Protein AF-0000000071957267 (afdb_homodimer)

Nearest PDB structures (foldseek):
  6ozo-assembly1_A  TM=5.624E-01  e=8.595E-01  Mus musculus
  2f7t-assembly1_A-2  TM=3.636E-01  e=2.483E-01  Drosophila mauritiana
  3k9j-assembly2_A  TM=3.878E-01  e=4.080E-01  Homo sapiens
  3f2k-assembly1_A  TM=4.036E-01  e=3.883E-01  Homo sapiens
  3k9k-assembly3_B  TM=2.306E-01  e=4.080E-01  Homo sapiens

Sequence (892 aa):
MRTIGQGHGAMTTFCGVMDFPPPVAEKSYNNIINKLLLCSKEVAEASMQSAALEEVTLTNSSDIIISGDGTWKTRGYSSRVGVCAVIGDKTGKCIDAEVMSSFCKGCDSWKRRKGSPAYKMWKILHVKECLKNHNGSAGMMETVGMVRIFQRSLSHRSVRYTSYIGDGDSKTFSSITASNPYGEDITVSKIECVGHVQKRMGTRLRKLKQMSSKLSDGKSIGGKGRLTDRMIDLITTYYGNALRQNKTCLSDMRKSVWAVYFHIRSSDEEPLHSFCPVGPNSWCKYQNQVVEGSVETFRHSNKLPVAVMDAIKPVFNDLSQPKLLQKCLGGKTQNNNESINSLIWKLCPKTLGCGRKIVDISTNEAIVIFNDGNQGRLKIIQSFGLTVGQFAHKFVTLVDIKRIQTAEVHFNLRTKEVRQAKRMQFKTTCKKLTEKEGSSYACGEFMRTIGQGHGAMTTFCGVMDFPPPVAEKSYNNIINKLLLCSKEVAEASMQSAALEEVTLTNSSDIIISGDGTWKTRGYSSRVGVCAVIGDKTGKCIDAEVMSSFCKGCDSWKRRKGSPAYKMWKILHVKECLKNHNGSAGMMETVGMVRIFQRSLSHRSVRYTSYIGDGDSKTFSSITASNPYGEDITVSKIECVGHVQKRMGTRLRKLKQMSSKLSDGKSIGGKGRLTDRMIDLITTYYGNALRQNKTCLSDMRKSVWAVYFHIRSSDEEPLHSFCPVGPNSWCKYQNQVVEGSVETFRHSNKLPVAVMDAIKPVFNDLSQPKLLQKCLGGKTQNNNESINSLIWKLCPKTLGCGRKIVDISTNEAIVIFNDGNQGRLKIIQSFGLTVGQFAHKFVTLVDIKRIQTAEVHFNLRTKEVRQAKRMQFKTTCKKLTEKEGSSYACGEF

Structure (mmCIF, N/CA/C/O backbone):
data_AF-0000000071957267-model_v1
#
loop_
_entity.id
_entity.type
_entity.pdbx_description
1 polymer 'Mutator-like transposase domain-containing protein'
#
loop_
_atom_site.group_PDB
_atom_site.id
_atom_site.type_symbol
_atom_site.label_atom_id
_atom_site.label_alt_id
_atom_site.label_comp_id
_atom_site.label_asym_id
_atom_site.label_entity_id
_atom_site.label_seq_id
_atom_site.pdbx_PDB_ins_code
_atom_site.Cartn_x
_atom_site.Cartn_y
_atom_site.Cartn_z
_atom_site.occupancy
_atom_site.B_iso_or_equiv
_atom_site.auth_seq_id
_atom_site.auth_comp_id
_atom_site.auth_asym_id
_atom_site.auth_atom_id
_atom_site.pdbx_PDB_model_num
ATOM 1 N N . MET A 1 1 ? 23.438 -3.895 -0.618 1 88.75 1 MET A N 1
ATOM 2 C CA . MET A 1 1 ? 22.297 -3.066 -0.25 1 88.75 1 MET A CA 1
ATOM 3 C C . MET A 1 1 ? 21.078 -3.418 -1.096 1 88.75 1 MET A C 1
ATOM 5 O O . MET A 1 1 ? 19.953 -3.484 -0.582 1 88.75 1 MET A O 1
ATOM 9 N N . ARG A 1 2 ? 21.328 -3.826 -2.279 1 86.31 2 ARG A N 1
ATOM 10 C CA . ARG A 1 2 ? 20.234 -4.172 -3.184 1 86.31 2 ARG A CA 1
ATOM 11 C C . ARG A 1 2 ? 19.547 -5.457 -2.738 1 86.31 2 ARG A C 1
ATOM 13 O O . ARG A 1 2 ? 18.328 -5.59 -2.867 1 86.31 2 ARG A O 1
ATOM 20 N N . THR A 1 3 ? 20.297 -6.297 -2.1 1 88 3 THR A N 1
ATOM 21 C CA . THR A 1 3 ? 19.75 -7.59 -1.692 1 88 3 THR A CA 1
ATOM 22 C C . THR A 1 3 ? 18.766 -7.422 -0.535 1 88 3 THR A C 1
ATOM 24 O O . THR A 1 3 ? 17.984 -8.32 -0.25 1 88 3 THR A O 1
ATOM 27 N N . ILE A 1 4 ? 18.906 -6.266 0.121 1 89.25 4 ILE A N 1
ATOM 28 C CA . ILE A 1 4 ? 17.984 -6.055 1.225 1 89.25 4 ILE A CA 1
ATOM 29 C C . ILE A 1 4 ? 17 -4.949 0.862 1 89.25 4 ILE A C 1
ATOM 31 O O . ILE A 1 4 ? 16.375 -4.348 1.743 1 89.25 4 ILE A O 1
ATOM 35 N N . GLY A 1 5 ? 16.906 -4.609 -0.415 1 88.44 5 GLY A N 1
ATOM 36 C CA . GLY A 1 5 ? 15.898 -3.717 -0.943 1 88.44 5 GLY A CA 1
ATOM 37 C C . GLY A 1 5 ? 16.266 -2.25 -0.822 1 88.44 5 GLY A C 1
ATOM 38 O O . GLY A 1 5 ? 15.406 -1.377 -0.905 1 88.44 5 GLY A O 1
ATOM 39 N N . GLN A 1 6 ? 17.547 -1.96 -0.595 1 91.81 6 GLN A N 1
ATOM 40 C CA . GLN A 1 6 ? 17.984 -0.582 -0.404 1 91.81 6 GLN A CA 1
ATOM 41 C C . GLN A 1 6 ? 18.938 -0.146 -1.518 1 91.81 6 GLN A C 1
ATOM 43 O O . GLN A 1 6 ? 19.516 -0.985 -2.203 1 91.81 6 GLN A O 1
ATOM 48 N N . GLY A 1 7 ? 18.969 1.146 -1.767 1 92.12 7 GLY A N 1
ATOM 49 C CA . GLY A 1 7 ? 19.797 1.681 -2.842 1 92.12 7 GLY A CA 1
ATOM 50 C C . GLY A 1 7 ? 20.938 2.531 -2.344 1 92.12 7 GLY A C 1
ATOM 51 O O . GLY A 1 7 ? 21.469 2.301 -1.251 1 92.12 7 GLY A O 1
ATOM 52 N N . HIS A 1 8 ? 21.391 3.393 -3.205 1 93.5 8 HIS A N 1
ATOM 53 C CA . HIS A 1 8 ? 22.562 4.23 -2.93 1 93.5 8 HIS A CA 1
ATOM 54 C C . HIS A 1 8 ? 22.297 5.176 -1.764 1 93.5 8 HIS A C 1
ATOM 56 O O . HIS A 1 8 ? 23.172 5.391 -0.92 1 93.5 8 HIS A O 1
ATOM 62 N N . GLY A 1 9 ? 21.047 5.703 -1.704 1 91.19 9 GLY A N 1
ATOM 63 C CA . GLY A 1 9 ? 20.688 6.598 -0.614 1 91.19 9 GLY A CA 1
ATOM 64 C C . GLY A 1 9 ? 20.797 5.945 0.751 1 91.19 9 GLY A C 1
ATOM 65 O O . GLY A 1 9 ? 21.328 6.535 1.693 1 91.19 9 GLY A O 1
ATOM 66 N N . ALA A 1 10 ? 20.312 4.789 0.881 1 92 10 ALA A N 1
ATOM 67 C CA . ALA A 1 10 ? 20.375 4.039 2.135 1 92 10 ALA A CA 1
ATOM 68 C C . ALA A 1 10 ? 21.812 3.711 2.502 1 92 10 ALA A C 1
ATOM 70 O O . ALA A 1 10 ? 22.172 3.695 3.682 1 92 10 ALA A O 1
ATOM 71 N N . MET A 1 11 ? 22.625 3.426 1.472 1 93.69 11 MET A N 1
ATOM 72 C CA . MET A 1 11 ? 24.031 3.15 1.705 1 93.69 11 MET A CA 1
ATOM 73 C C . MET A 1 11 ? 24.734 4.371 2.295 1 93.69 11 MET A C 1
ATOM 75 O O . MET A 1 11 ? 25.547 4.242 3.215 1 93.69 11 MET A O 1
ATOM 79 N N . THR A 1 12 ? 24.391 5.504 1.733 1 94.5 12 THR A N 1
ATOM 80 C CA . THR A 1 12 ? 24.969 6.75 2.22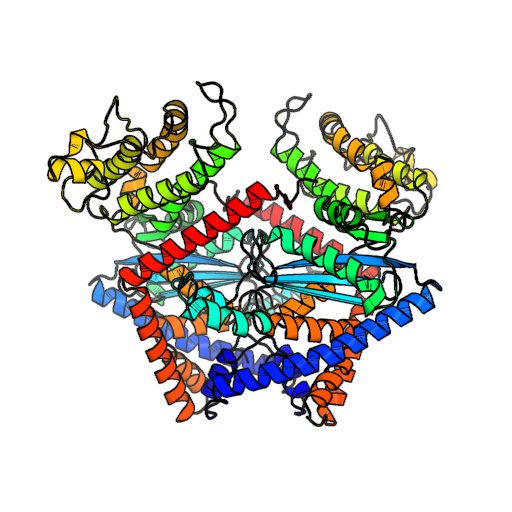7 1 94.5 12 THR A CA 1
ATOM 81 C C . THR A 1 12 ? 24.562 6.992 3.678 1 94.5 12 THR A C 1
ATOM 83 O O . THR A 1 12 ? 25.406 7.371 4.504 1 94.5 12 THR A O 1
ATOM 86 N N . THR A 1 13 ? 23.328 6.777 4 1 92.81 13 THR A N 1
ATOM 87 C CA . THR A 1 13 ? 22.828 6.953 5.359 1 92.81 13 THR A CA 1
ATOM 88 C C . THR A 1 13 ? 23.516 5.973 6.316 1 92.81 13 THR A C 1
ATOM 90 O O . THR A 1 13 ? 23.938 6.355 7.41 1 92.81 13 THR A O 1
ATOM 93 N N . PHE A 1 14 ? 23.594 4.738 5.891 1 92.75 14 PHE A N 1
ATOM 94 C CA . PHE A 1 14 ? 24.234 3.705 6.699 1 92.75 14 PHE A CA 1
ATOM 95 C C . PHE A 1 14 ? 25.672 4.066 7.008 1 92.75 14 PHE A C 1
ATOM 97 O O . PHE A 1 14 ? 26.109 4.004 8.164 1 92.75 14 PHE A O 1
ATOM 104 N N . CYS A 1 15 ? 26.438 4.445 5.961 1 94.19 15 CYS A N 1
ATOM 105 C CA . CYS A 1 15 ? 27.828 4.82 6.148 1 94.19 15 CYS A CA 1
ATOM 106 C C . CYS A 1 15 ? 27.953 6.027 7.07 1 94.19 15 CYS A C 1
ATOM 108 O O . CYS A 1 15 ? 28.812 6.047 7.961 1 94.19 15 CYS A O 1
ATOM 110 N N . GLY A 1 16 ? 27.094 6.992 6.879 1 92.81 16 GLY A N 1
ATOM 111 C CA . GLY A 1 16 ? 27.109 8.188 7.703 1 92.81 16 GLY A CA 1
ATOM 112 C C . GLY A 1 16 ? 26.859 7.906 9.172 1 92.81 16 GLY A C 1
ATOM 113 O O . GLY A 1 16 ? 27.625 8.344 10.031 1 92.81 16 GLY A O 1
ATOM 114 N N . VAL A 1 17 ? 25.891 7.098 9.484 1 90.38 17 VAL A N 1
ATOM 115 C CA . VAL A 1 17 ? 25.5 6.793 10.859 1 90.38 17 VAL A CA 1
ATOM 116 C C . VAL A 1 17 ? 26.562 5.922 11.516 1 90.38 17 VAL A C 1
ATOM 118 O O . VAL A 1 17 ? 26.812 6.043 12.719 1 90.38 17 VAL A O 1
ATOM 121 N N . MET A 1 18 ? 27.281 5.07 10.727 1 91.44 18 MET A N 1
ATOM 122 C CA . MET A 1 18 ? 28.312 4.18 11.242 1 91.44 18 MET A CA 1
ATOM 123 C C . MET A 1 18 ? 29.656 4.891 11.305 1 91.44 18 MET A C 1
ATOM 125 O O . MET A 1 18 ? 30.672 4.289 11.672 1 91.44 18 MET A O 1
ATOM 129 N N . ASP A 1 19 ? 29.688 6.16 10.898 1 94.19 19 ASP A N 1
ATOM 130 C CA . ASP A 1 19 ? 30.875 6.988 10.914 1 94.19 19 ASP A CA 1
ATOM 131 C C . ASP A 1 19 ? 31.938 6.445 9.953 1 94.19 19 ASP A C 1
ATOM 133 O O . ASP A 1 19 ? 33.125 6.422 10.273 1 94.19 19 ASP A O 1
ATOM 137 N N . PHE A 1 20 ? 31.453 5.863 8.828 1 93.56 20 PHE A N 1
ATOM 138 C CA . PHE A 1 20 ? 32.281 5.449 7.715 1 93.56 20 PHE A CA 1
ATOM 139 C C . PHE A 1 20 ? 32.375 6.547 6.66 1 93.56 20 PHE A C 1
ATOM 141 O O . PHE A 1 20 ? 31.5 7.406 6.582 1 93.56 20 PHE A O 1
ATOM 148 N N . PRO A 1 21 ? 33.469 6.527 5.883 1 93.56 21 PRO A N 1
ATOM 149 C CA . PRO A 1 21 ? 33.469 7.434 4.734 1 93.56 21 PRO A CA 1
ATOM 150 C C . PRO A 1 21 ? 32.312 7.191 3.783 1 93.56 21 PRO A C 1
ATOM 152 O O . PRO A 1 21 ? 31.719 6.109 3.783 1 93.56 21 PRO A O 1
ATOM 155 N N . PRO A 1 22 ? 31.969 8.242 3.074 1 92.5 22 PRO A N 1
ATOM 156 C CA . PRO A 1 22 ? 30.875 8.055 2.117 1 92.5 22 PRO A CA 1
ATOM 157 C C . PRO A 1 22 ? 31.156 6.922 1.131 1 92.5 22 PRO A C 1
ATOM 159 O O . PRO A 1 22 ? 32.312 6.641 0.809 1 92.5 22 PRO A O 1
ATOM 162 N N . PRO A 1 23 ? 30.094 6.293 0.744 1 93.19 23 PRO A N 1
ATOM 163 C CA . PRO A 1 23 ? 30.281 5.219 -0.234 1 93.19 23 PRO A CA 1
ATOM 164 C C . PRO A 1 23 ? 30.688 5.734 -1.611 1 93.19 23 PRO A C 1
ATOM 166 O O . PRO A 1 23 ? 30.953 6.93 -1.771 1 93.19 23 PRO A O 1
ATOM 169 N N . VAL A 1 24 ? 30.781 4.789 -2.547 1 91.94 24 VAL A N 1
ATOM 170 C CA . VAL A 1 24 ? 31.172 5.133 -3.908 1 91.94 24 VAL A CA 1
ATOM 171 C C . VAL A 1 24 ? 30.234 6.195 -4.469 1 91.94 24 VAL A C 1
ATOM 173 O O . VAL A 1 24 ? 29.078 6.277 -4.07 1 91.94 24 VAL A O 1
ATOM 176 N N . ALA A 1 25 ? 30.766 6.938 -5.348 1 94.56 25 ALA A N 1
ATOM 177 C CA . ALA A 1 25 ? 29.969 8 -5.969 1 94.56 25 ALA A CA 1
ATOM 178 C C . ALA A 1 25 ? 28.797 7.426 -6.762 1 94.56 25 ALA A C 1
ATOM 180 O O . ALA A 1 25 ? 28.828 6.262 -7.168 1 94.56 25 ALA A O 1
ATOM 181 N N . GLU A 1 26 ? 27.828 8.18 -6.957 1 93.06 26 GLU A N 1
ATOM 182 C CA . GLU A 1 26 ? 26.609 7.766 -7.629 1 93.06 26 GLU A CA 1
ATOM 183 C C . GLU A 1 26 ? 26.891 7.254 -9.039 1 93.06 26 GLU A C 1
ATOM 185 O O . GLU A 1 26 ? 26.297 6.27 -9.477 1 93.06 26 GLU A O 1
ATOM 190 N N . LYS A 1 27 ? 27.781 7.902 -9.68 1 94.19 27 LYS A N 1
ATOM 191 C CA . LYS A 1 27 ? 28.141 7.477 -11.031 1 94.19 27 LYS A CA 1
ATOM 192 C C . LYS A 1 27 ? 28.734 6.074 -11.031 1 94.19 27 LYS A C 1
ATOM 194 O O . LYS A 1 27 ? 28.344 5.227 -11.836 1 94.19 27 LYS A O 1
ATOM 199 N N . SER A 1 28 ? 29.703 5.898 -10.156 1 95.5 28 SER A N 1
ATOM 200 C CA . SER A 1 28 ? 30.312 4.578 -10.023 1 95.5 28 SER A CA 1
ATOM 201 C C . SER A 1 28 ? 29.281 3.537 -9.594 1 95.5 28 SER A C 1
ATOM 203 O O . SER A 1 28 ? 29.312 2.4 -10.07 1 95.5 28 SER A O 1
ATOM 205 N N . TYR A 1 29 ? 28.422 3.932 -8.734 1 94.81 29 TYR A N 1
ATOM 206 C CA . TYR A 1 29 ? 27.359 3.049 -8.281 1 94.81 29 TYR A CA 1
ATOM 207 C C . TYR A 1 29 ? 26.484 2.607 -9.453 1 94.81 29 TYR A C 1
ATOM 209 O O . TYR A 1 29 ? 26.172 1.421 -9.586 1 94.81 29 TYR A O 1
ATOM 217 N N . ASN A 1 30 ? 26.141 3.525 -10.305 1 93 30 ASN A N 1
ATOM 218 C CA . ASN A 1 30 ? 25.297 3.229 -11.453 1 93 30 ASN A CA 1
ATOM 219 C C . ASN A 1 30 ? 26 2.299 -12.445 1 93 30 ASN A C 1
ATOM 221 O O . ASN A 1 30 ? 25.344 1.451 -13.062 1 93 30 ASN A O 1
ATOM 225 N N . ASN A 1 31 ? 27.234 2.479 -12.547 1 95.12 31 ASN A N 1
ATOM 226 C CA . ASN A 1 31 ? 28 1.581 -13.398 1 95.12 31 ASN A CA 1
ATOM 227 C C . ASN A 1 31 ? 28 0.152 -12.867 1 95.12 31 ASN A C 1
ATOM 229 O O . ASN A 1 31 ? 27.891 -0.804 -13.633 1 95.12 31 ASN A O 1
ATOM 233 N N . ILE A 1 32 ? 28.125 0.05 -11.648 1 94.81 32 ILE A N 1
ATOM 234 C CA . ILE A 1 32 ? 28.094 -1.26 -11 1 94.81 32 ILE A CA 1
ATOM 235 C C . ILE A 1 32 ? 26.719 -1.888 -11.18 1 94.81 32 ILE A C 1
ATOM 237 O O . ILE A 1 32 ? 26.609 -3.094 -11.406 1 94.81 32 ILE A O 1
ATOM 241 N N . ILE A 1 33 ? 25.734 -1.079 -11.117 1 94.56 33 ILE A N 1
ATOM 242 C CA . ILE A 1 33 ? 24.359 -1.549 -11.289 1 94.56 33 ILE A CA 1
ATOM 243 C C . ILE A 1 33 ? 24.172 -2.096 -12.703 1 94.56 33 ILE A C 1
ATOM 245 O O . ILE A 1 33 ? 23.516 -3.117 -12.891 1 94.56 33 ILE A O 1
ATOM 249 N N . ASN A 1 34 ? 24.719 -1.43 -13.641 1 95.06 34 ASN A N 1
ATOM 250 C CA . ASN A 1 34 ? 24.641 -1.913 -15.008 1 95.06 34 ASN A CA 1
ATOM 251 C C . ASN A 1 34 ? 25.297 -3.283 -15.164 1 95.06 34 ASN A C 1
ATOM 253 O O . ASN A 1 34 ? 24.75 -4.16 -15.844 1 95.06 34 ASN A O 1
ATOM 257 N N . LYS A 1 35 ? 26.375 -3.412 -14.578 1 96.06 35 LYS A N 1
ATOM 258 C CA . LYS A 1 35 ? 27.047 -4.703 -14.609 1 96.06 35 LYS A CA 1
ATOM 259 C C . LYS A 1 35 ? 26.234 -5.773 -13.898 1 96.06 35 LYS A C 1
ATOM 261 O O . LYS A 1 35 ? 26.141 -6.906 -14.375 1 96.06 35 LYS A O 1
ATOM 266 N N . LEU A 1 36 ? 25.703 -5.387 -12.797 1 95.94 36 LEU A N 1
ATOM 267 C CA . LEU A 1 36 ? 24.875 -6.309 -12.031 1 95.94 36 LEU A CA 1
ATOM 268 C C . LEU A 1 36 ? 23.656 -6.738 -12.836 1 95.94 36 LEU A C 1
ATOM 270 O O . LEU A 1 36 ? 23.203 -7.883 -12.719 1 95.94 36 LEU A O 1
ATOM 274 N N . LEU A 1 37 ? 23.094 -5.82 -13.57 1 96.62 37 LEU A N 1
ATOM 275 C CA . LEU A 1 37 ? 21.953 -6.113 -14.414 1 96.62 37 LEU A CA 1
ATOM 276 C C . LEU A 1 37 ? 22.281 -7.215 -15.422 1 96.62 37 LEU A C 1
ATOM 278 O O . LEU A 1 37 ? 21.516 -8.172 -15.57 1 96.62 37 LEU A O 1
ATOM 282 N N . LEU A 1 38 ? 23.391 -7.094 -16.031 1 97.06 38 LEU A N 1
ATOM 283 C CA . LEU A 1 38 ? 23.812 -8.07 -17.016 1 97.06 38 LEU A CA 1
ATOM 284 C C . LEU A 1 38 ? 24.047 -9.438 -16.375 1 97.06 38 LEU A C 1
ATOM 286 O O . LEU A 1 38 ? 23.609 -10.461 -16.906 1 97.06 38 LEU A O 1
ATOM 290 N N . CYS A 1 39 ? 24.688 -9.438 -15.273 1 97.38 39 CYS A N 1
ATOM 291 C CA . CYS A 1 39 ? 25 -10.68 -14.578 1 97.38 39 CYS A CA 1
ATOM 292 C C . CYS A 1 39 ? 23.734 -11.359 -14.078 1 97.38 39 CYS A C 1
ATOM 294 O O . CYS A 1 39 ? 23.578 -12.57 -14.219 1 97.38 39 CYS A O 1
ATOM 296 N N . SER A 1 40 ? 22.906 -10.57 -13.453 1 97.62 40 SER A N 1
ATOM 297 C CA . SER A 1 40 ? 21.656 -11.133 -12.93 1 97.62 40 SER A CA 1
ATOM 298 C C . SER A 1 40 ? 20.781 -11.68 -14.055 1 97.62 40 SER A C 1
ATOM 300 O O . SER A 1 40 ? 20.141 -12.711 -13.891 1 97.62 40 SER A O 1
ATOM 302 N N . LYS A 1 41 ? 20.781 -10.977 -15.172 1 97.94 41 LYS A N 1
ATOM 303 C CA . LYS A 1 41 ? 20 -11.43 -16.328 1 97.94 41 LYS A CA 1
ATOM 304 C C . LYS A 1 41 ? 20.5 -12.773 -16.844 1 97.94 41 LYS A C 1
ATOM 306 O O . LYS A 1 41 ? 19.703 -13.656 -17.156 1 97.94 41 LYS A O 1
ATOM 311 N N . GLU A 1 42 ? 21.734 -12.891 -16.938 1 97.88 42 GLU A N 1
ATOM 312 C CA . GLU A 1 42 ? 22.344 -14.125 -17.422 1 97.88 42 GLU A CA 1
ATOM 313 C C . GLU A 1 42 ? 21.969 -15.312 -16.547 1 97.88 42 GLU A C 1
ATOM 315 O O . GLU A 1 42 ? 21.547 -16.359 -17.047 1 97.88 42 GLU A O 1
ATOM 320 N N . VAL A 1 43 ? 22.094 -15.148 -15.32 1 98.31 43 VAL A N 1
ATOM 321 C CA . VAL A 1 43 ? 21.828 -16.234 -14.391 1 98.31 43 VAL A CA 1
ATOM 322 C C . VAL A 1 43 ? 20.328 -16.531 -14.383 1 98.31 43 VAL A C 1
ATOM 324 O O . VAL A 1 43 ? 19.922 -17.703 -14.336 1 98.31 43 VAL A O 1
ATOM 327 N N . ALA A 1 44 ? 19.5 -15.484 -14.391 1 98.69 44 ALA A N 1
ATOM 328 C CA . ALA A 1 44 ? 18.062 -15.672 -14.398 1 98.69 44 ALA A CA 1
ATOM 329 C C . ALA A 1 44 ? 17.609 -16.406 -15.656 1 98.69 44 ALA A C 1
ATOM 331 O O . ALA A 1 44 ? 16.75 -17.297 -15.594 1 98.69 44 ALA A O 1
ATOM 332 N N . GLU A 1 45 ? 18.203 -16.031 -16.75 1 98.38 45 GLU A N 1
ATOM 333 C CA . GLU A 1 45 ? 17.875 -16.688 -18 1 98.38 45 GLU A CA 1
ATOM 334 C C . GLU A 1 45 ? 18.219 -18.172 -17.969 1 98.38 45 GLU A C 1
ATOM 336 O O . GLU A 1 45 ? 17.422 -19.016 -18.406 1 98.38 45 GLU A O 1
ATOM 341 N N . ALA A 1 46 ? 19.312 -18.484 -17.453 1 98.19 46 ALA A N 1
ATOM 342 C CA . ALA A 1 46 ? 19.703 -19.875 -17.312 1 98.19 46 ALA A CA 1
ATOM 343 C C . ALA A 1 46 ? 18.75 -20.625 -16.375 1 98.19 46 ALA A C 1
ATOM 345 O O . ALA A 1 46 ? 18.406 -21.781 -16.641 1 98.19 46 ALA A O 1
ATOM 346 N N . SER A 1 47 ? 18.422 -20 -15.328 1 98.44 47 SER A N 1
ATOM 347 C CA . SER A 1 47 ? 17.5 -20.594 -14.367 1 98.44 47 SER A CA 1
ATOM 348 C C . SER A 1 47 ? 16.141 -20.859 -15 1 98.44 47 SER A C 1
ATOM 350 O O . SER A 1 47 ? 15.562 -21.938 -14.82 1 98.44 47 SER A O 1
ATOM 352 N N . MET A 1 48 ? 15.625 -19.922 -15.734 1 98.69 48 MET A N 1
ATOM 353 C CA . MET A 1 48 ? 14.328 -20.062 -16.391 1 98.69 48 MET A CA 1
ATOM 354 C C . MET A 1 48 ? 14.383 -21.156 -17.469 1 98.69 48 MET A C 1
ATOM 356 O O . MET A 1 48 ? 13.43 -21.922 -17.625 1 98.69 48 MET A O 1
ATOM 360 N N . GLN A 1 49 ? 15.484 -21.188 -18.141 1 98.38 49 GLN A N 1
ATOM 361 C CA . GLN A 1 49 ? 15.656 -22.234 -19.141 1 98.38 49 GLN A CA 1
ATOM 362 C C . GLN A 1 49 ? 15.641 -23.625 -18.5 1 98.38 49 GLN A C 1
ATOM 364 O O . GLN A 1 49 ? 15.008 -24.547 -19.031 1 98.38 49 GLN A O 1
ATOM 369 N N . SER A 1 50 ? 16.375 -23.75 -17.453 1 98.12 50 SER A N 1
ATOM 370 C CA . SER A 1 50 ? 16.391 -25.016 -16.734 1 98.12 50 SER A CA 1
ATOM 371 C C . SER A 1 50 ? 15 -25.375 -16.234 1 98.12 50 SER A C 1
ATOM 373 O O . SER A 1 50 ? 14.617 -26.547 -16.25 1 98.12 50 SER A O 1
ATOM 375 N N . ALA A 1 51 ? 14.273 -24.406 -15.773 1 98.38 51 ALA A N 1
ATOM 376 C CA . ALA A 1 51 ? 12.914 -24.625 -15.289 1 98.38 51 ALA A CA 1
ATOM 377 C C . ALA A 1 51 ? 12.008 -25.109 -16.422 1 98.38 51 ALA A C 1
ATOM 379 O O . ALA A 1 51 ? 11.188 -26.016 -16.219 1 98.38 51 ALA A O 1
ATOM 380 N N . ALA A 1 52 ? 12.156 -24.516 -17.578 1 98.38 52 ALA A N 1
ATOM 381 C CA . ALA A 1 52 ? 11.359 -24.922 -18.734 1 98.38 52 ALA A CA 1
ATOM 382 C C . ALA A 1 52 ? 11.656 -26.375 -19.109 1 98.38 52 ALA A C 1
ATOM 384 O O . ALA A 1 52 ? 10.734 -27.156 -19.391 1 98.38 52 ALA A O 1
ATOM 385 N N . LEU A 1 53 ? 12.922 -26.719 -19.125 1 98.06 53 LEU A N 1
ATOM 386 C CA . LEU A 1 53 ? 13.328 -28.078 -19.469 1 98.06 53 LEU A CA 1
ATOM 387 C C . LEU A 1 53 ? 12.766 -29.078 -18.453 1 98.06 53 LEU A C 1
ATOM 389 O O . LEU A 1 53 ? 12.312 -30.156 -18.828 1 98.06 53 LEU A O 1
ATOM 393 N N . GLU A 1 54 ? 12.836 -28.734 -17.25 1 98.12 54 GLU A N 1
ATOM 394 C CA . GLU A 1 54 ? 12.281 -29.594 -16.203 1 98.12 54 GLU A CA 1
ATOM 395 C C . GLU A 1 54 ? 10.773 -29.766 -16.391 1 98.12 54 GLU A C 1
ATOM 397 O O . GLU A 1 54 ? 10.25 -30.875 -16.172 1 98.12 54 GLU A O 1
ATOM 402 N N . GLU A 1 55 ? 10.102 -28.703 -16.719 1 98 55 GLU A N 1
ATOM 403 C CA . GLU A 1 55 ? 8.664 -28.766 -16.953 1 98 55 GLU A CA 1
ATOM 404 C C . GLU A 1 55 ? 8.336 -29.719 -18.109 1 98 55 GLU A C 1
ATOM 406 O O . GLU A 1 55 ? 7.375 -30.484 -18.031 1 98 55 GLU A O 1
ATOM 411 N N . VAL A 1 56 ? 9.094 -29.688 -19.125 1 98 56 VAL A N 1
ATOM 412 C CA . VAL A 1 56 ? 8.906 -30.547 -20.297 1 98 56 VAL A CA 1
ATOM 413 C C . VAL A 1 56 ? 9.109 -32 -19.891 1 98 56 VAL A C 1
ATOM 415 O O . VAL A 1 56 ? 8.367 -32.875 -20.328 1 98 56 VAL A O 1
ATOM 418 N N . THR A 1 57 ? 10.117 -32.25 -19.125 1 97.81 57 THR A N 1
ATOM 419 C CA . THR A 1 57 ? 10.422 -33.594 -18.672 1 97.81 57 THR A CA 1
ATOM 420 C C . THR A 1 57 ? 9.289 -34.156 -17.828 1 97.81 57 THR A C 1
ATOM 422 O O . THR A 1 57 ? 8.891 -35.312 -17.984 1 97.81 57 THR A O 1
ATOM 425 N N . LEU A 1 58 ? 8.734 -33.344 -17 1 97.12 58 LEU A N 1
ATOM 426 C CA . LEU A 1 58 ? 7.672 -33.781 -16.094 1 97.12 58 LEU A CA 1
ATOM 427 C C . LEU A 1 58 ? 6.363 -34 -16.844 1 97.12 58 LEU A C 1
ATOM 429 O O . LEU A 1 58 ? 5.578 -34.875 -16.516 1 97.12 58 LEU A O 1
ATOM 433 N N . THR A 1 59 ? 6.102 -33.125 -17.781 1 95.94 59 THR A N 1
ATOM 434 C CA . THR A 1 59 ? 4.871 -33.219 -18.562 1 95.94 59 THR A CA 1
ATOM 435 C C . THR A 1 59 ? 5.039 -34.188 -19.719 1 95.94 59 THR A C 1
ATOM 437 O O . THR A 1 59 ? 4.051 -34.625 -20.312 1 95.94 59 THR A O 1
ATOM 440 N N . ASN A 1 60 ? 6.227 -34.562 -20.062 1 96.44 60 ASN A N 1
ATOM 441 C CA . ASN A 1 60 ? 6.562 -35.406 -21.219 1 96.44 60 ASN A CA 1
ATOM 442 C C . ASN A 1 60 ? 6.023 -34.812 -22.516 1 96.44 60 ASN A C 1
ATOM 444 O O . ASN A 1 60 ? 5.512 -35.562 -23.359 1 96.44 60 ASN A O 1
ATOM 448 N N . SER A 1 61 ? 5.953 -33.5 -22.547 1 96.38 61 SER A N 1
ATOM 449 C CA . SER A 1 61 ? 5.488 -32.781 -23.719 1 96.38 61 SER A CA 1
ATOM 450 C C . SER A 1 61 ? 6.035 -31.344 -23.734 1 96.38 61 SER A C 1
ATOM 452 O O . SER A 1 61 ? 6.348 -30.781 -22.688 1 96.38 61 SER A O 1
ATOM 454 N N . SER A 1 62 ? 6.156 -30.797 -24.922 1 96.31 62 SER A N 1
ATOM 455 C CA . SER A 1 62 ? 6.578 -29.406 -25.062 1 96.31 62 SER A CA 1
ATOM 456 C C . SER A 1 62 ? 5.395 -28.453 -24.953 1 96.31 62 SER A C 1
ATOM 458 O O . SER A 1 62 ? 5.574 -27.234 -24.922 1 96.31 62 SER A O 1
ATOM 460 N N . ASP A 1 63 ? 4.195 -29.062 -24.938 1 97.06 63 ASP A N 1
ATOM 461 C CA . ASP A 1 63 ? 2.988 -28.281 -24.656 1 97.06 63 ASP A CA 1
ATOM 462 C C . ASP A 1 63 ? 2.689 -28.266 -23.156 1 97.06 63 ASP A C 1
ATOM 464 O O . ASP A 1 63 ? 2.309 -29.281 -22.578 1 97.06 63 ASP A O 1
ATOM 468 N N . ILE A 1 64 ? 2.836 -27.125 -22.578 1 97.25 64 ILE A N 1
ATOM 469 C CA . ILE A 1 64 ? 2.777 -27.109 -21.125 1 97.25 64 ILE A CA 1
ATOM 470 C C . ILE A 1 64 ? 1.691 -26.141 -20.672 1 97.25 64 ILE A C 1
ATOM 472 O O . ILE A 1 64 ? 1.244 -25.281 -21.438 1 97.25 64 ILE A O 1
ATOM 476 N N . ILE A 1 65 ? 1.26 -26.281 -19.391 1 97.25 65 ILE A N 1
ATOM 477 C CA . ILE A 1 65 ? 0.309 -25.406 -18.703 1 97.25 65 ILE A CA 1
ATOM 478 C C . ILE A 1 65 ? 1.062 -24.391 -17.859 1 97.25 65 ILE A C 1
ATOM 480 O O . ILE A 1 65 ? 1.974 -24.75 -17.109 1 97.25 65 ILE A O 1
ATOM 484 N N . ILE A 1 66 ? 0.693 -23.141 -18.031 1 97.75 66 ILE A N 1
ATOM 485 C CA . ILE A 1 66 ? 1.408 -22.125 -17.266 1 97.75 66 ILE A CA 1
ATOM 486 C C . ILE A 1 66 ? 0.41 -21.25 -16.531 1 97.75 66 ILE A C 1
ATOM 488 O O . ILE A 1 66 ? -0.745 -21.109 -16.938 1 97.75 66 ILE A O 1
ATOM 492 N N . SER A 1 67 ? 0.872 -20.703 -15.414 1 97.81 67 SER A N 1
ATOM 493 C CA . SER A 1 67 ? 0.15 -19.672 -14.664 1 97.81 67 SER A CA 1
ATOM 494 C C . SER A 1 67 ? 0.815 -18.312 -14.812 1 97.81 67 SER A C 1
ATOM 496 O O . SER A 1 67 ? 2.039 -18.203 -14.719 1 97.81 67 SER A O 1
ATOM 498 N N . GLY A 1 68 ? 0.021 -17.297 -15.141 1 96.44 68 GLY A N 1
ATOM 499 C CA . GLY A 1 68 ? 0.572 -15.977 -15.344 1 96.44 68 GLY A CA 1
ATOM 500 C C . GLY A 1 68 ? -0.124 -14.906 -14.516 1 96.44 68 GLY A C 1
ATOM 501 O O . GLY A 1 68 ? -1.331 -14.992 -14.281 1 96.44 68 GLY A O 1
ATOM 502 N N . ASP A 1 69 ? 0.675 -13.914 -14.078 1 95.44 69 ASP A N 1
ATOM 503 C CA . ASP A 1 69 ? 0.151 -12.766 -13.336 1 95.44 69 ASP A CA 1
ATOM 504 C C . ASP A 1 69 ? 1.049 -11.547 -13.508 1 95.44 69 ASP A C 1
ATOM 506 O O . ASP A 1 69 ? 2.248 -11.68 -13.766 1 95.44 69 ASP A O 1
ATOM 510 N N . GLY A 1 70 ? 0.371 -10.398 -13.492 1 93.88 70 GLY A N 1
ATOM 511 C CA . GLY A 1 70 ? 1.093 -9.133 -13.547 1 93.88 70 GLY A CA 1
ATOM 512 C C . GLY A 1 70 ? 1.039 -8.359 -12.242 1 93.88 70 GLY A C 1
ATOM 513 O O . GLY A 1 70 ? 0.063 -8.461 -11.492 1 93.88 70 GLY A O 1
ATOM 514 N N . THR A 1 71 ? 2.121 -7.691 -11.969 1 94.75 71 THR A N 1
ATOM 515 C CA . THR A 1 71 ? 2.197 -6.855 -10.773 1 94.75 71 THR A CA 1
ATOM 516 C C . THR A 1 71 ? 2.83 -5.508 -11.094 1 94.75 71 THR A C 1
ATOM 518 O O . THR A 1 71 ? 3.611 -5.391 -12.039 1 94.75 71 THR A O 1
ATOM 521 N N . TRP A 1 72 ? 2.389 -4.508 -10.359 1 93 72 TRP A N 1
ATOM 522 C CA . TRP A 1 72 ? 2.836 -3.141 -10.617 1 93 72 TRP A CA 1
ATOM 523 C C . TRP A 1 72 ? 3.553 -2.57 -9.398 1 93 72 TRP A C 1
ATOM 525 O O . TRP A 1 72 ? 3.277 -2.969 -8.266 1 93 72 TRP A O 1
ATOM 535 N N . LYS A 1 73 ? 4.434 -1.685 -9.656 1 91.56 73 LYS A N 1
ATOM 536 C CA . LYS A 1 73 ? 5.156 -1.016 -8.578 1 91.56 73 LYS A CA 1
ATOM 537 C C . LYS A 1 73 ? 4.219 -0.136 -7.754 1 91.56 73 LYS A C 1
ATOM 539 O O . LYS A 1 73 ? 4.297 -0.122 -6.523 1 91.56 73 LYS A O 1
ATOM 544 N N . THR A 1 74 ? 3.531 0.691 -8.43 1 84.56 74 THR A N 1
ATOM 545 C CA . THR A 1 74 ? 2.525 1.501 -7.754 1 84.56 74 THR A CA 1
ATOM 546 C C . THR A 1 74 ? 1.12 1.008 -8.086 1 84.56 74 THR A C 1
ATOM 548 O O . THR A 1 74 ? 0.792 0.798 -9.258 1 84.56 74 THR A O 1
ATOM 551 N N . ARG A 1 75 ? 0.489 0.766 -6.918 1 70.75 75 ARG A N 1
ATOM 552 C CA . ARG A 1 75 ? -0.875 0.3 -7.141 1 70.75 75 ARG A CA 1
ATOM 553 C C . ARG A 1 75 ? -1.76 1.428 -7.664 1 70.75 75 ARG A C 1
ATOM 555 O O . ARG A 1 75 ? -1.637 2.574 -7.23 1 70.75 75 ARG A O 1
ATOM 562 N N . GLY A 1 76 ? -2.562 1.227 -8.547 1 63.69 76 GLY A N 1
ATOM 563 C CA . GLY A 1 76 ? -3.475 2.219 -9.094 1 63.69 76 GLY A CA 1
ATOM 564 C C . GLY A 1 76 ? -3.412 2.324 -10.602 1 63.69 76 GLY A C 1
ATOM 565 O O . GLY A 1 76 ? -2.891 1.429 -11.273 1 63.69 76 GLY A O 1
ATOM 566 N N . TYR A 1 77 ? -3.906 3.27 -11.062 1 66.5 77 TYR A N 1
ATOM 567 C CA . TYR A 1 77 ? -4.125 3.389 -12.5 1 66.5 77 TYR A CA 1
ATOM 568 C C . TYR A 1 77 ? -2.967 4.121 -13.172 1 66.5 77 TYR A C 1
ATOM 570 O O . TYR A 1 77 ? -2.902 4.199 -14.398 1 66.5 77 TYR A O 1
ATOM 578 N N . SER A 1 78 ? -1.955 4.371 -12.344 1 78.88 78 SER A N 1
ATOM 579 C CA . SER A 1 78 ? -0.933 5.223 -12.945 1 78.88 78 SER A CA 1
ATOM 580 C C . SER A 1 78 ? 0.466 4.672 -12.68 1 78.88 78 SER A C 1
ATOM 582 O O . SER A 1 78 ? 1.45 5.414 -12.742 1 78.88 78 SER A O 1
ATOM 584 N N . SER A 1 79 ? 0.613 3.463 -12.648 1 87.06 79 SER A N 1
ATOM 585 C CA . SER A 1 79 ? 1.941 2.912 -12.391 1 87.06 79 SER A CA 1
ATOM 586 C C . SER A 1 79 ? 2.818 2.994 -13.641 1 87.06 79 SER A C 1
ATOM 588 O O . SER A 1 79 ? 2.35 2.75 -14.75 1 87.06 79 SER A O 1
ATOM 590 N N . ARG A 1 80 ? 4.117 3.316 -13.516 1 90.31 80 ARG A N 1
ATOM 591 C CA . ARG A 1 80 ? 5.039 3.471 -14.641 1 90.31 80 ARG A CA 1
ATOM 592 C C . ARG A 1 80 ? 5.777 2.166 -14.922 1 90.31 80 ARG A C 1
ATOM 594 O O . ARG A 1 80 ? 6.359 2 -15.992 1 90.31 80 ARG A O 1
ATOM 601 N N . VAL A 1 81 ? 5.809 1.269 -13.938 1 94.19 81 VAL A N 1
ATOM 602 C CA . VAL A 1 81 ? 6.559 0.029 -14.109 1 94.19 81 VAL A CA 1
ATOM 603 C C . VAL A 1 81 ? 5.695 -1.158 -13.68 1 94.19 81 VAL A C 1
ATOM 605 O O . VAL A 1 81 ? 4.938 -1.065 -12.711 1 94.19 81 VAL A O 1
ATOM 608 N N . GLY A 1 82 ? 5.746 -2.244 -14.398 1 94.75 82 GLY A N 1
ATOM 609 C CA . GLY A 1 82 ? 5.059 -3.492 -14.109 1 94.75 82 GLY A CA 1
ATOM 610 C C . GLY A 1 82 ? 5.863 -4.719 -14.492 1 94.75 82 GLY A C 1
ATOM 611 O O . GLY A 1 82 ? 6.836 -4.621 -15.242 1 94.75 82 GLY A O 1
ATOM 612 N N . VAL A 1 83 ? 5.555 -5.805 -13.859 1 97.38 83 VAL A N 1
ATOM 613 C CA . VAL A 1 83 ? 6.238 -7.066 -14.125 1 97.38 83 VAL A CA 1
ATOM 614 C C . VAL A 1 83 ? 5.215 -8.164 -14.383 1 97.38 83 VAL A C 1
ATOM 616 O O . VAL A 1 83 ? 4.184 -8.234 -13.711 1 97.38 83 VAL A O 1
ATOM 619 N N . CYS A 1 84 ? 5.465 -8.938 -15.398 1 97.38 84 CYS A N 1
ATOM 620 C CA . CYS A 1 84 ? 4.688 -10.141 -15.68 1 97.38 84 CYS A CA 1
ATOM 621 C C . CYS A 1 84 ? 5.555 -11.391 -15.578 1 97.38 84 CYS A C 1
ATOM 623 O O . CYS A 1 84 ? 6.684 -11.406 -16.078 1 97.38 84 CYS A O 1
ATOM 625 N N . ALA A 1 85 ? 5.062 -12.344 -14.883 1 98.12 85 ALA A N 1
ATOM 626 C CA . ALA A 1 85 ? 5.801 -13.594 -14.758 1 98.12 85 ALA A CA 1
ATOM 627 C C . ALA A 1 85 ? 4.898 -14.797 -15.031 1 98.12 85 ALA A C 1
ATOM 629 O O . ALA A 1 85 ? 3.695 -14.75 -14.758 1 98.12 85 ALA A O 1
ATOM 630 N N . VAL A 1 86 ? 5.441 -15.82 -15.594 1 98.44 86 VAL A N 1
ATOM 631 C CA . VAL A 1 86 ? 4.719 -17.062 -15.867 1 98.44 86 VAL A CA 1
ATOM 632 C C . VAL A 1 86 ? 5.414 -18.219 -15.164 1 98.44 86 VAL A C 1
ATOM 634 O O . VAL A 1 86 ? 6.645 -18.281 -15.125 1 98.44 86 VAL A O 1
ATOM 637 N N . ILE A 1 87 ? 4.645 -19.125 -14.586 1 98.62 87 ILE A N 1
ATOM 638 C CA . ILE A 1 87 ? 5.133 -20.25 -13.789 1 98.62 87 ILE A CA 1
ATOM 639 C C . ILE A 1 87 ? 4.59 -21.562 -14.352 1 98.62 87 ILE A C 1
ATOM 641 O O . ILE A 1 87 ? 3.422 -21.641 -14.734 1 98.62 87 ILE A O 1
ATOM 645 N N . GLY A 1 88 ? 5.461 -22.531 -14.43 1 98.19 88 GLY A N 1
ATOM 646 C CA . GLY A 1 88 ? 5.016 -23.844 -14.844 1 98.19 88 GLY A CA 1
ATOM 647 C C . GLY A 1 88 ? 4.102 -24.516 -13.836 1 98.19 88 GLY A C 1
ATOM 648 O O . GLY A 1 88 ? 4.316 -24.391 -12.625 1 98.19 88 GLY A O 1
ATOM 649 N N . ASP A 1 89 ? 3.141 -25.188 -14.32 1 96.31 89 ASP A N 1
ATOM 650 C CA . ASP A 1 89 ? 2.127 -25.812 -13.469 1 96.31 89 ASP A CA 1
ATOM 651 C C . ASP A 1 89 ? 2.705 -26.984 -12.688 1 96.31 89 ASP A C 1
ATOM 653 O O . ASP A 1 89 ? 2.379 -27.172 -11.516 1 96.31 89 ASP A O 1
ATOM 657 N N . LYS A 1 90 ? 3.594 -27.766 -13.273 1 95.88 90 LYS A N 1
ATOM 658 C CA . LYS A 1 90 ? 4.102 -28.984 -12.648 1 95.88 90 LYS A CA 1
ATOM 659 C C . LYS A 1 90 ? 5.281 -28.672 -11.727 1 95.88 90 LYS A C 1
ATOM 661 O O . LYS A 1 90 ? 5.301 -29.109 -10.57 1 95.88 90 LYS A O 1
ATOM 666 N N . THR A 1 91 ? 6.203 -27.922 -12.25 1 95.81 91 THR A N 1
ATOM 667 C CA . THR A 1 91 ? 7.406 -27.625 -11.469 1 95.81 91 THR A CA 1
ATOM 668 C C . THR A 1 91 ? 7.121 -26.562 -10.414 1 95.81 91 THR A C 1
ATOM 670 O O . THR A 1 91 ? 7.738 -26.562 -9.344 1 95.81 91 THR A O 1
ATOM 673 N N . GLY A 1 92 ? 6.246 -25.641 -10.742 1 97 92 GLY A N 1
ATOM 674 C CA . GLY A 1 92 ? 6.02 -24.484 -9.883 1 97 92 GLY A CA 1
ATOM 675 C C . GLY A 1 92 ? 7.129 -23.469 -9.961 1 97 92 GLY A C 1
ATOM 676 O O . GLY A 1 92 ? 7.258 -22.609 -9.07 1 97 92 GLY A O 1
ATOM 677 N N . LYS A 1 93 ? 7.969 -23.578 -10.977 1 98.19 93 LYS A N 1
ATOM 678 C CA . LYS A 1 93 ? 9.086 -22.656 -11.148 1 98.19 93 LYS A CA 1
ATOM 679 C C . LYS A 1 93 ? 8.789 -21.609 -12.227 1 98.19 93 LYS A C 1
ATOM 681 O O . LYS A 1 93 ? 7.965 -21.844 -13.117 1 98.19 93 LYS A O 1
ATOM 686 N N . CYS A 1 94 ? 9.398 -20.453 -12.07 1 98.75 94 CYS A N 1
ATOM 687 C CA . CYS A 1 94 ? 9.211 -19.391 -13.047 1 98.75 94 CYS A CA 1
ATOM 688 C C . CYS A 1 94 ? 9.938 -19.703 -14.352 1 98.75 94 CYS A C 1
ATOM 690 O O . CYS A 1 94 ? 11.133 -20 -14.344 1 98.75 94 CYS A O 1
ATOM 692 N N . ILE A 1 95 ? 9.242 -19.594 -15.461 1 98.5 95 ILE A N 1
ATOM 693 C CA . ILE A 1 95 ? 9.773 -19.984 -16.75 1 98.5 95 ILE A CA 1
ATOM 694 C C . ILE A 1 95 ? 10.133 -18.734 -17.562 1 98.5 95 ILE A C 1
ATOM 696 O O . ILE A 1 95 ? 11.047 -18.766 -18.391 1 98.5 95 ILE A O 1
ATOM 700 N N . ASP A 1 96 ? 9.406 -17.703 -17.297 1 98.62 96 ASP A N 1
ATOM 701 C CA . ASP A 1 96 ? 9.648 -16.469 -18.031 1 98.62 96 ASP A CA 1
ATOM 702 C C . ASP A 1 96 ? 9.078 -15.266 -17.281 1 98.62 96 ASP A C 1
ATOM 704 O O . ASP A 1 96 ? 8.219 -15.414 -16.422 1 98.62 96 ASP A O 1
ATOM 708 N N . ALA A 1 97 ? 9.625 -14.125 -17.625 1 98.5 97 ALA A N 1
ATOM 709 C CA . ALA A 1 97 ? 9.148 -12.875 -17.031 1 98.5 97 ALA A CA 1
ATOM 710 C C . ALA A 1 97 ? 9.461 -11.688 -17.938 1 98.5 97 ALA A C 1
ATOM 712 O O . ALA A 1 97 ? 10.375 -11.742 -18.766 1 98.5 97 ALA A O 1
ATOM 713 N N . GLU A 1 98 ? 8.672 -10.672 -17.844 1 97.69 98 GLU A N 1
ATOM 714 C CA . GLU A 1 98 ? 8.852 -9.445 -18.609 1 97.69 98 GLU A CA 1
ATOM 715 C C . GLU A 1 98 ? 8.617 -8.211 -17.734 1 97.69 98 GLU A C 1
ATOM 717 O O . GLU A 1 98 ? 7.598 -8.117 -17.047 1 97.69 98 GLU A O 1
ATOM 722 N N . VAL A 1 99 ? 9.641 -7.355 -17.703 1 97.62 99 VAL A N 1
ATOM 723 C CA . VAL A 1 99 ? 9.508 -6.082 -17 1 97.62 99 VAL A CA 1
ATOM 724 C C . VAL A 1 99 ? 9.109 -4.988 -17.984 1 97.62 99 VAL A C 1
ATOM 726 O O . VAL A 1 99 ? 9.734 -4.84 -19.047 1 97.62 99 VAL A O 1
ATOM 729 N N . MET A 1 100 ? 8.07 -4.273 -17.656 1 95.81 100 MET A N 1
ATOM 730 C CA . MET A 1 100 ? 7.57 -3.207 -18.531 1 95.81 100 MET A CA 1
ATOM 731 C C . MET A 1 100 ? 7.715 -1.846 -17.859 1 95.81 100 MET A C 1
ATOM 733 O O . MET A 1 100 ? 7.605 -1.74 -16.625 1 95.81 100 MET A O 1
ATOM 737 N N . SER A 1 101 ? 7.996 -0.847 -18.656 1 95.19 101 SER A N 1
ATOM 738 C CA . SER A 1 101 ? 8.102 0.524 -18.172 1 95.19 101 SER A CA 1
ATOM 739 C C . SER A 1 101 ? 7.535 1.515 -19.188 1 95.19 101 SER A C 1
ATOM 741 O O . SER A 1 101 ? 7.762 1.379 -20.391 1 95.19 101 SER A O 1
ATOM 743 N N . SER A 1 102 ? 6.797 2.48 -18.719 1 91.5 102 SER A N 1
ATOM 744 C CA . SER A 1 102 ? 6.246 3.52 -19.578 1 91.5 102 SER A CA 1
ATOM 745 C C . SER A 1 102 ? 7.008 4.832 -19.422 1 91.5 102 SER A C 1
ATOM 747 O O . SER A 1 102 ? 6.551 5.879 -19.891 1 91.5 102 SER A O 1
ATOM 749 N N . PHE A 1 103 ? 8.172 4.742 -18.766 1 89.19 103 PHE A N 1
ATOM 750 C CA . PHE A 1 103 ? 8.906 5.973 -18.484 1 89.19 103 PHE A CA 1
ATOM 751 C C . PHE A 1 103 ? 10.391 5.793 -18.781 1 89.19 103 PHE A C 1
ATOM 753 O O . PHE A 1 103 ? 10.953 4.723 -18.547 1 89.19 103 PHE A O 1
ATOM 760 N N . CYS A 1 104 ? 10.898 6.805 -19.375 1 89.81 104 CYS A N 1
ATOM 761 C CA . CYS A 1 104 ? 12.336 6.922 -19.609 1 89.81 104 CYS A CA 1
ATOM 762 C C . CYS A 1 104 ? 12.82 8.344 -19.344 1 89.81 104 CYS A C 1
ATOM 764 O O . CYS A 1 104 ? 12.312 9.297 -19.938 1 89.81 104 CYS A O 1
ATOM 766 N N . LYS A 1 105 ? 13.742 8.445 -18.422 1 85.75 105 LYS A N 1
ATOM 767 C CA . LYS A 1 105 ? 14.25 9.766 -18.047 1 85.75 105 LYS A CA 1
ATOM 768 C C . LYS A 1 105 ? 14.852 10.477 -19.25 1 85.75 105 LYS A C 1
ATOM 770 O O . LYS A 1 105 ? 14.68 11.688 -19.422 1 85.75 105 LYS A O 1
ATOM 775 N N . GLY A 1 106 ? 15.617 9.734 -20.047 1 84.62 106 GLY A N 1
ATOM 776 C CA . GLY A 1 106 ? 16.172 10.312 -21.266 1 84.62 106 GLY A CA 1
ATOM 777 C C . GLY A 1 106 ? 15.109 10.852 -22.203 1 84.62 106 GLY A C 1
ATOM 778 O O . GLY A 1 106 ? 15.219 11.984 -22.688 1 84.62 106 GLY A O 1
ATOM 779 N N . CYS A 1 107 ? 14.086 10.102 -22.328 1 87.12 107 CYS A N 1
ATOM 780 C CA . CYS A 1 107 ? 12.992 10.523 -23.188 1 87.12 107 CYS A CA 1
ATOM 781 C C . CYS A 1 107 ? 12.289 11.75 -22.625 1 87.12 107 CYS A C 1
ATOM 783 O O . CYS A 1 107 ? 11.914 12.656 -23.375 1 87.12 107 CYS A O 1
ATOM 785 N N . ASP A 1 108 ? 12.156 11.742 -21.344 1 84.44 108 ASP A N 1
ATOM 786 C CA . ASP A 1 108 ? 11.445 12.836 -20.688 1 84.44 108 ASP A CA 1
ATOM 787 C C . ASP A 1 108 ? 12.227 14.141 -20.781 1 84.44 108 ASP A C 1
ATOM 789 O O . ASP A 1 108 ? 11.641 15.211 -20.953 1 84.44 108 ASP A O 1
ATOM 793 N N . SER A 1 109 ? 13.508 14.047 -20.734 1 85.19 109 SER A N 1
ATOM 794 C CA . SER A 1 109 ? 14.359 15.234 -20.766 1 85.19 109 SER A CA 1
ATOM 795 C C . SER A 1 109 ? 14.383 15.852 -22.156 1 85.19 109 SER A C 1
ATOM 797 O O . SER A 1 109 ? 14.523 17.062 -22.297 1 85.19 109 SER A O 1
ATOM 799 N N . TRP A 1 110 ? 14.172 15.055 -23.094 1 85.12 110 TRP A N 1
ATOM 800 C CA . TRP A 1 110 ? 14.289 15.547 -24.453 1 85.12 110 TRP A CA 1
ATOM 801 C C . TRP A 1 110 ? 12.914 15.773 -25.078 1 85.12 110 TRP A C 1
ATOM 803 O O . TRP A 1 110 ? 12.812 16.062 -26.266 1 85.12 110 TRP A O 1
ATOM 813 N N . LYS A 1 111 ? 11.945 15.664 -24.25 1 79.69 111 LYS A N 1
ATOM 814 C CA . LYS A 1 111 ? 10.578 15.781 -24.734 1 79.69 111 LYS A CA 1
ATOM 815 C C . LYS A 1 111 ? 10.336 17.156 -25.359 1 79.69 111 LYS A C 1
ATOM 817 O O . LYS A 1 111 ? 9.617 17.266 -26.359 1 79.69 111 LYS A O 1
ATOM 822 N N . ARG A 1 112 ? 10.969 18.203 -24.828 1 74.81 112 ARG A N 1
ATOM 823 C CA . ARG A 1 112 ? 10.742 19.562 -25.281 1 74.81 112 ARG A CA 1
ATOM 824 C C . ARG A 1 112 ? 11.492 19.844 -26.578 1 74.81 112 ARG A C 1
ATOM 826 O O . ARG A 1 112 ? 11.156 20.781 -27.297 1 74.81 112 ARG A O 1
ATOM 833 N N . ARG A 1 113 ? 12.391 19.156 -26.891 1 78.88 113 ARG A N 1
ATOM 834 C CA . ARG A 1 113 ? 13.211 19.406 -28.062 1 78.88 113 ARG A CA 1
ATOM 835 C C . ARG A 1 113 ? 12.781 18.5 -29.219 1 78.88 113 ARG A C 1
ATOM 837 O O . ARG A 1 113 ? 13.555 18.281 -30.156 1 78.88 113 ARG A O 1
ATOM 844 N N . LYS A 1 114 ? 11.523 18.094 -28.984 1 79.12 114 LYS A N 1
ATOM 845 C CA . LYS A 1 114 ? 11.031 17.203 -30.031 1 79.12 114 LYS A CA 1
ATOM 846 C C . LYS A 1 114 ? 10.945 17.938 -31.375 1 79.12 114 LYS A C 1
ATOM 848 O O . LYS A 1 114 ? 10.531 19.094 -31.422 1 79.12 114 LYS A O 1
ATOM 853 N N . GLY A 1 115 ? 11.539 17.5 -32.406 1 79.44 115 GLY A N 1
ATOM 854 C CA . GLY A 1 115 ? 11.484 18.125 -33.719 1 79.44 115 GLY A CA 1
ATOM 855 C C . GLY A 1 115 ? 12.812 18.703 -34.156 1 79.44 115 GLY A C 1
ATOM 856 O O . GLY A 1 115 ? 13.016 18.984 -35.344 1 79.44 115 GLY A O 1
ATOM 857 N N . SER A 1 116 ? 13.648 18.953 -33.281 1 84.94 116 SER A N 1
ATOM 858 C CA . SER A 1 116 ? 14.953 19.5 -33.625 1 84.94 116 SER A CA 1
ATOM 859 C C . SER A 1 116 ? 15.867 18.438 -34.219 1 84.94 116 SER A C 1
ATOM 861 O O . SER A 1 116 ? 15.664 17.25 -34 1 84.94 116 SER A O 1
ATOM 863 N N . PRO A 1 117 ? 16.672 18.875 -35.094 1 86.69 117 PRO A N 1
ATOM 864 C CA . PRO A 1 117 ? 17.641 17.938 -35.625 1 86.69 117 PRO A CA 1
ATOM 865 C C . PRO A 1 117 ? 18.484 17.266 -34.562 1 86.69 117 PRO A C 1
ATOM 867 O O . PRO A 1 117 ? 18.828 16.078 -34.656 1 86.69 117 PRO A O 1
ATOM 870 N N . ALA A 1 118 ? 18.75 17.984 -33.562 1 88 118 ALA A N 1
ATOM 871 C CA . ALA A 1 118 ? 19.5 17.422 -32.469 1 88 118 ALA A CA 1
ATOM 872 C C . ALA A 1 118 ? 18.734 16.281 -31.797 1 88 118 ALA A C 1
ATOM 874 O O . ALA A 1 118 ? 19.344 15.281 -31.375 1 88 118 ALA A O 1
ATOM 875 N N . TYR A 1 119 ? 17.469 16.391 -31.703 1 89 119 TYR A N 1
ATOM 876 C CA . TYR A 1 119 ? 16.625 15.344 -31.141 1 89 119 TYR A CA 1
ATOM 877 C C . TYR A 1 119 ? 16.672 14.078 -31.984 1 89 119 TYR A C 1
ATOM 879 O O . TYR A 1 119 ? 16.766 12.969 -31.453 1 89 119 TYR A O 1
ATOM 887 N N . LYS A 1 120 ? 16.656 14.273 -33.281 1 87.44 120 LYS A N 1
ATOM 888 C CA . LYS A 1 120 ? 16.703 13.133 -34.188 1 87.44 120 LYS A CA 1
ATOM 889 C C . LYS A 1 120 ? 18.016 12.352 -34.031 1 87.44 120 LYS A C 1
ATOM 891 O O . LYS A 1 120 ? 18 11.125 -33.969 1 87.44 120 LYS A O 1
ATOM 896 N N . MET A 1 121 ? 19.047 13.078 -33.938 1 88.75 121 MET A N 1
ATOM 897 C CA . MET A 1 121 ? 20.344 12.445 -33.75 1 88.75 121 MET A CA 1
ATOM 898 C C . MET A 1 121 ? 20.406 11.75 -32.406 1 88.75 121 MET A C 1
ATOM 900 O O . MET A 1 121 ? 20.922 10.633 -32.281 1 88.75 121 MET A O 1
ATOM 904 N N . TRP A 1 122 ? 19.844 12.367 -31.391 1 89.38 122 TRP A N 1
ATOM 905 C CA . TRP A 1 122 ? 19.828 11.797 -30.047 1 89.38 122 TRP A CA 1
ATOM 906 C C . TRP A 1 122 ? 18.969 10.539 -30.016 1 89.38 122 TRP A C 1
ATOM 908 O O . TRP A 1 122 ? 19.359 9.531 -29.406 1 89.38 122 TRP A O 1
ATOM 918 N N . LYS A 1 123 ? 17.875 10.641 -30.656 1 88.5 123 LYS A N 1
ATOM 919 C CA . LYS A 1 123 ? 16.906 9.547 -30.641 1 88.5 123 LYS A CA 1
ATOM 920 C C . LYS A 1 123 ? 17.516 8.281 -31.25 1 88.5 123 LYS A C 1
ATOM 922 O O . LYS A 1 123 ? 17.266 7.172 -30.75 1 88.5 123 LYS A O 1
ATOM 927 N N . ILE A 1 124 ? 18.266 8.406 -32.25 1 88.38 124 ILE A N 1
ATOM 928 C CA . ILE A 1 124 ? 18.891 7.27 -32.938 1 88.38 124 ILE A CA 1
ATOM 929 C C . ILE A 1 124 ? 19.812 6.539 -31.953 1 88.38 124 ILE A C 1
ATOM 931 O O . ILE A 1 124 ? 19.828 5.309 -31.922 1 88.38 124 ILE A O 1
ATOM 935 N N . LEU A 1 125 ? 20.453 7.293 -31.141 1 86.75 125 LEU A N 1
ATOM 936 C CA . LEU A 1 125 ? 21.375 6.695 -30.172 1 86.75 125 LEU A CA 1
ATOM 937 C C . LEU A 1 125 ? 20.625 6.191 -28.953 1 86.75 125 LEU A C 1
ATOM 939 O O . LEU A 1 125 ? 21.016 5.191 -28.344 1 86.75 125 LEU A O 1
ATOM 943 N N . HIS A 1 126 ? 19.547 6.859 -28.609 1 89.88 126 HIS A N 1
ATOM 944 C CA . HIS A 1 126 ? 18.828 6.605 -27.359 1 89.88 126 HIS A CA 1
ATOM 945 C C . HIS A 1 126 ? 17.969 5.352 -27.453 1 89.88 126 HIS A C 1
ATOM 947 O O . HIS A 1 126 ? 17.703 4.688 -26.453 1 89.88 126 HIS A O 1
ATOM 953 N N . VAL A 1 127 ? 17.578 5.043 -28.625 1 86.25 127 VAL A N 1
ATOM 954 C CA . VAL A 1 127 ? 16.641 3.947 -28.844 1 86.25 127 VAL A CA 1
ATOM 955 C C . VAL A 1 127 ? 17.203 2.658 -28.25 1 86.25 127 VAL A C 1
ATOM 957 O O . VAL A 1 127 ? 16.469 1.855 -27.672 1 86.25 127 VAL A O 1
ATOM 960 N N . LYS A 1 128 ? 18.469 2.469 -28.234 1 83.12 128 LYS A N 1
ATOM 961 C CA . LYS A 1 128 ? 19.109 1.247 -27.766 1 83.12 128 LYS A CA 1
ATOM 962 C C . LYS A 1 128 ? 19.125 1.195 -26.234 1 83.12 128 LYS A C 1
ATOM 964 O O . LYS A 1 128 ? 19.156 0.113 -25.656 1 83.12 128 LYS A O 1
ATOM 969 N N . GLU A 1 129 ? 19.016 2.346 -25.703 1 84.19 129 GLU A N 1
ATOM 970 C CA . GLU A 1 129 ? 19.172 2.396 -24.25 1 84.19 129 GLU A CA 1
ATOM 971 C C . GLU A 1 129 ? 17.875 2.838 -23.578 1 84.19 129 GLU A C 1
ATOM 973 O O . GLU A 1 129 ? 17.828 3 -22.359 1 84.19 129 GLU A O 1
ATOM 978 N N . CYS A 1 130 ? 16.844 2.992 -24.328 1 90.19 130 CYS A N 1
ATOM 979 C CA . CYS A 1 130 ? 15.594 3.518 -23.797 1 90.19 130 CYS A CA 1
ATOM 980 C C . CYS A 1 130 ? 14.977 2.541 -22.797 1 90.19 130 CYS A C 1
ATOM 982 O O . CYS A 1 130 ? 14.883 1.345 -23.078 1 90.19 130 CYS A O 1
ATOM 984 N N . LEU A 1 131 ? 14.633 3.049 -21.766 1 90.75 131 LEU A N 1
ATOM 985 C CA . LEU A 1 131 ? 14.047 2.219 -20.719 1 90.75 131 LEU A CA 1
ATOM 986 C C . LEU A 1 131 ? 12.547 2.078 -20.906 1 90.75 131 LEU A C 1
ATOM 988 O O . LEU A 1 131 ? 11.891 1.298 -20.203 1 90.75 131 LEU A O 1
ATOM 992 N N . LYS A 1 132 ? 12 2.801 -21.875 1 92.69 132 LYS A N 1
ATOM 993 C CA . LYS A 1 132 ? 10.57 2.725 -22.172 1 92.69 132 LYS A CA 1
ATOM 994 C C . LYS A 1 132 ? 10.273 1.601 -23.156 1 92.69 132 LYS A C 1
ATOM 996 O O . LYS A 1 132 ? 10.797 1.596 -24.281 1 92.69 132 LYS A O 1
ATOM 1001 N N . ASN A 1 133 ? 9.508 0.636 -22.734 1 93.38 133 ASN A N 1
ATOM 1002 C CA . ASN A 1 133 ? 9.148 -0.447 -23.641 1 93.38 133 ASN A CA 1
ATOM 1003 C C . ASN A 1 133 ? 7.641 -0.677 -23.672 1 93.38 133 ASN A C 1
ATOM 1005 O O . ASN A 1 133 ? 7.172 -1.712 -24.141 1 93.38 133 ASN A O 1
ATOM 1009 N N . HIS A 1 134 ? 6.922 0.251 -23 1 93.5 134 HIS A N 1
ATOM 1010 C CA . HIS A 1 134 ? 5.465 0.202 -23 1 93.5 134 HIS A CA 1
ATOM 1011 C C . HIS A 1 134 ? 4.867 1.571 -23.297 1 93.5 134 HIS A C 1
ATOM 1013 O O . HIS A 1 134 ? 5.234 2.566 -22.672 1 93.5 134 HIS A O 1
ATOM 1019 N N . ASN A 1 135 ? 3.965 1.669 -24.172 1 88.56 135 ASN A N 1
ATOM 1020 C CA . ASN A 1 135 ? 3.361 2.938 -24.562 1 88.56 135 ASN A CA 1
ATOM 1021 C C . ASN A 1 135 ? 1.887 3.002 -24.172 1 88.56 135 ASN A C 1
ATOM 1023 O O . ASN A 1 135 ? 1.258 4.055 -24.281 1 88.56 135 ASN A O 1
ATOM 1027 N N . GLY A 1 136 ? 1.387 2.055 -23.547 1 88.38 136 GLY A N 1
ATOM 1028 C CA . GLY A 1 136 ? -0.016 2.041 -23.156 1 88.38 136 GLY A CA 1
ATOM 1029 C C . GLY A 1 136 ? -0.235 2.338 -21.688 1 88.38 136 GLY A C 1
ATOM 1030 O O . GLY A 1 136 ? 0.65 2.877 -21.016 1 88.38 136 GLY A O 1
ATOM 1031 N N . SER A 1 137 ? -1.465 2.205 -21.266 1 88 137 SER A N 1
ATOM 1032 C CA . SER A 1 137 ? -1.815 2.441 -19.875 1 88 137 SER A CA 1
ATOM 1033 C C . SER A 1 137 ? -1.162 1.412 -18.953 1 88 137 SER A C 1
ATOM 1035 O O . SER A 1 137 ? -0.669 0.383 -19.422 1 88 137 SER A O 1
ATOM 1037 N N . ALA A 1 138 ? -1.134 1.673 -17.688 1 87.62 138 ALA A N 1
ATOM 1038 C CA . ALA A 1 138 ? -0.56 0.769 -16.703 1 87.62 138 ALA A CA 1
ATOM 1039 C C . ALA A 1 138 ? -1.28 -0.576 -16.703 1 87.62 138 ALA A C 1
ATOM 1041 O O . ALA A 1 138 ? -0.65 -1.625 -16.547 1 87.62 138 ALA A O 1
ATOM 1042 N N . GLY A 1 139 ? -2.537 -0.577 -16.938 1 84.44 139 GLY A N 1
ATOM 1043 C CA . GLY A 1 139 ? -3.311 -1.809 -16.969 1 84.44 139 GLY A CA 1
ATOM 1044 C C . GLY A 1 139 ? -2.971 -2.705 -18.141 1 84.44 139 GLY A C 1
ATOM 1045 O O . GLY A 1 139 ? -3.041 -3.932 -18.031 1 84.44 139 GLY A O 1
ATOM 1046 N N . MET A 1 140 ? -2.555 -2.104 -19.156 1 90.12 140 MET A N 1
ATOM 1047 C CA . MET A 1 140 ? -2.266 -2.846 -20.375 1 90.12 140 MET A CA 1
ATOM 1048 C C . MET A 1 140 ? -0.904 -3.529 -20.297 1 90.12 140 MET A C 1
ATOM 1050 O O . MET A 1 140 ? -0.592 -4.406 -21.094 1 90.12 140 MET A O 1
ATOM 1054 N N . MET A 1 141 ? -0.145 -3.221 -19.328 1 91.5 141 MET A N 1
ATOM 1055 C CA . MET A 1 141 ? 1.182 -3.816 -19.188 1 91.5 141 MET A CA 1
ATOM 1056 C C . MET A 1 141 ? 1.083 -5.328 -19.016 1 91.5 141 MET A C 1
ATOM 1058 O O . MET A 1 141 ? 1.918 -6.074 -19.531 1 91.5 141 MET A O 1
ATOM 1062 N N . GLU A 1 142 ? 0.109 -5.762 -18.266 1 92.12 142 GLU A N 1
ATOM 1063 C CA . GLU A 1 142 ? -0.072 -7.199 -18.078 1 92.12 142 GLU A CA 1
ATOM 1064 C C . GLU A 1 142 ? -0.413 -7.883 -19.406 1 92.12 142 GLU A C 1
ATOM 1066 O O . GLU A 1 142 ? 0.161 -8.922 -19.734 1 92.12 142 GLU A O 1
ATOM 1071 N N . THR A 1 143 ? -1.337 -7.238 -20.141 1 93.31 143 THR A N 1
ATOM 1072 C CA . THR A 1 143 ? -1.784 -7.801 -21.406 1 93.31 143 THR A CA 1
ATOM 1073 C C . THR A 1 143 ? -0.636 -7.848 -22.406 1 93.31 143 THR A C 1
ATOM 1075 O O . THR A 1 143 ? -0.349 -8.906 -22.984 1 93.31 143 THR A O 1
ATOM 1078 N N . VAL A 1 144 ? 0.007 -6.746 -22.578 1 95.06 144 VAL A N 1
ATOM 1079 C CA . VAL A 1 144 ? 1.1 -6.645 -23.531 1 95.06 144 VAL A CA 1
ATOM 1080 C C . VAL A 1 144 ? 2.252 -7.551 -23.109 1 95.06 144 VAL A C 1
ATOM 1082 O O . VAL A 1 144 ? 2.852 -8.234 -23.938 1 95.06 144 VAL A O 1
ATOM 1085 N N . GLY A 1 145 ? 2.551 -7.52 -21.812 1 96.25 145 GLY A N 1
ATOM 1086 C CA . GLY A 1 145 ? 3.617 -8.359 -21.281 1 96.25 145 GLY A CA 1
ATOM 1087 C C . GLY A 1 145 ? 3.365 -9.844 -21.5 1 96.25 145 GLY A C 1
ATOM 1088 O O . GLY A 1 145 ? 4.266 -10.578 -21.906 1 96.25 145 GLY A O 1
ATOM 1089 N N . MET A 1 146 ? 2.207 -10.305 -21.281 1 96.69 146 MET A N 1
ATOM 1090 C CA . MET A 1 146 ? 1.861 -11.711 -21.453 1 96.69 146 MET A CA 1
ATOM 1091 C C . MET A 1 146 ? 1.926 -12.117 -22.922 1 96.69 146 MET A C 1
ATOM 1093 O O . MET A 1 146 ? 2.416 -13.203 -23.25 1 96.69 146 MET A O 1
ATOM 1097 N N . VAL A 1 147 ? 1.419 -11.25 -23.75 1 97.31 147 VAL A N 1
ATOM 1098 C CA . VAL A 1 147 ? 1.464 -11.539 -25.172 1 97.31 147 VAL A CA 1
ATOM 1099 C C . VAL A 1 147 ? 2.914 -11.711 -25.625 1 97.31 147 VAL A C 1
ATOM 1101 O O . VAL A 1 147 ? 3.238 -12.656 -26.344 1 97.31 147 VAL A O 1
ATOM 1104 N N . ARG A 1 148 ? 3.781 -10.859 -25.172 1 97.69 148 ARG A N 1
ATOM 1105 C CA . ARG A 1 148 ? 5.195 -10.945 -25.516 1 97.69 148 ARG A CA 1
ATOM 1106 C C . ARG A 1 148 ? 5.805 -12.25 -25.031 1 97.69 148 ARG A C 1
ATOM 1108 O O . ARG A 1 148 ? 6.578 -12.891 -25.75 1 97.69 148 ARG A O 1
ATOM 1115 N N . ILE A 1 149 ? 5.473 -12.641 -23.844 1 98.19 149 ILE A N 1
ATOM 1116 C CA . ILE A 1 149 ? 5.992 -13.867 -23.25 1 98.19 149 ILE A CA 1
ATOM 1117 C C . ILE A 1 149 ? 5.531 -15.07 -24.078 1 98.19 149 ILE A C 1
ATOM 1119 O O . ILE A 1 149 ? 6.328 -15.961 -24.391 1 98.19 149 ILE A O 1
ATOM 1123 N N . PHE A 1 150 ? 4.285 -15.102 -24.5 1 98.06 150 PHE A N 1
ATOM 1124 C CA . PHE A 1 150 ? 3.746 -16.188 -25.297 1 98.06 150 PHE A CA 1
ATOM 1125 C C . PHE A 1 150 ? 4.426 -16.25 -26.656 1 98.06 150 PHE A C 1
ATOM 1127 O O . PHE A 1 150 ? 4.793 -17.328 -27.125 1 98.06 150 PHE A O 1
ATOM 1134 N N . GLN A 1 151 ? 4.664 -15.117 -27.203 1 97.44 151 GLN A N 1
ATOM 1135 C CA . GLN A 1 151 ? 5.211 -15.039 -28.562 1 97.44 151 GLN A CA 1
ATOM 1136 C C . GLN A 1 151 ? 6.656 -15.531 -28.594 1 97.44 151 GLN A C 1
ATOM 1138 O O . GLN A 1 151 ? 7.105 -16.078 -29.609 1 97.44 151 GLN A O 1
ATOM 1143 N N . ARG A 1 152 ? 7.336 -15.359 -27.516 1 97.5 152 ARG A N 1
ATOM 1144 C CA . ARG A 1 152 ? 8.75 -15.711 -27.547 1 97.5 152 ARG A CA 1
ATOM 1145 C C . ARG A 1 152 ? 8.992 -17.078 -26.906 1 97.5 152 ARG A C 1
ATOM 1147 O O . ARG A 1 152 ? 10.141 -17.5 -26.766 1 97.5 152 ARG A O 1
ATOM 1154 N N . SER A 1 153 ? 7.961 -17.766 -26.453 1 97.94 153 SER A N 1
ATOM 1155 C CA . SER A 1 153 ? 8.109 -19 -25.703 1 97.94 153 SER A CA 1
ATOM 1156 C C . SER A 1 153 ? 8.828 -20.062 -26.531 1 97.94 153 SER A C 1
ATOM 1158 O O . SER A 1 153 ? 9.688 -20.781 -26 1 97.94 153 SER A O 1
ATOM 1160 N N . LEU A 1 154 ? 8.539 -20.141 -27.844 1 96.31 154 LEU A N 1
ATOM 1161 C CA . LEU A 1 154 ? 9.164 -21.141 -28.703 1 96.31 154 LEU A CA 1
ATOM 1162 C C . LEU A 1 154 ? 10.633 -20.812 -28.938 1 96.31 154 LEU A C 1
ATOM 1164 O O . LEU A 1 154 ? 11.492 -21.703 -28.828 1 96.31 154 LEU A O 1
ATOM 1168 N N . SER A 1 155 ? 10.906 -19.609 -29.203 1 96.06 155 SER A N 1
ATOM 1169 C CA . SER A 1 155 ? 12.273 -19.219 -29.5 1 96.06 155 SER A CA 1
ATOM 1170 C C . SER A 1 155 ? 13.148 -19.234 -28.25 1 96.06 155 SER A C 1
ATOM 1172 O O . SER A 1 155 ? 14.312 -19.641 -28.312 1 96.06 155 SER A O 1
ATOM 1174 N N . HIS A 1 156 ? 12.617 -18.812 -27.109 1 96.12 156 HIS A N 1
ATOM 1175 C CA . HIS A 1 156 ? 13.414 -18.625 -25.906 1 96.12 156 HIS A CA 1
ATOM 1176 C C . HIS A 1 156 ? 13.461 -19.906 -25.062 1 96.12 156 HIS A C 1
ATOM 1178 O O . HIS A 1 156 ? 14.461 -20.188 -24.406 1 96.12 156 HIS A O 1
ATOM 1184 N N . ARG A 1 157 ? 12.352 -20.656 -25.062 1 97.25 157 ARG A N 1
ATOM 1185 C CA . ARG A 1 157 ? 12.219 -21.75 -24.109 1 97.25 157 ARG A CA 1
ATOM 1186 C C . ARG A 1 157 ? 11.93 -23.062 -24.812 1 97.25 157 ARG A C 1
ATOM 1188 O O . ARG A 1 157 ? 11.922 -24.125 -24.188 1 97.25 157 ARG A O 1
ATOM 1195 N N . SER A 1 158 ? 11.633 -23.062 -26.078 1 96.56 158 SER A N 1
ATOM 1196 C CA . SER A 1 158 ? 11.312 -24.25 -26.875 1 96.56 158 SER A CA 1
ATOM 1197 C C . SER A 1 158 ? 10.062 -24.953 -26.344 1 96.56 158 SER A C 1
ATOM 1199 O O . SER A 1 158 ? 10.016 -26.188 -26.297 1 96.56 158 SER A O 1
ATOM 1201 N N . VAL A 1 159 ? 9.125 -24.203 -25.891 1 97.56 159 VAL A N 1
ATOM 1202 C CA . VAL A 1 159 ? 7.875 -24.75 -25.375 1 97.56 159 VAL A CA 1
ATOM 1203 C C . VAL A 1 159 ? 6.695 -23.922 -25.875 1 97.56 159 VAL A C 1
ATOM 1205 O O . VAL A 1 159 ? 6.871 -22.766 -26.297 1 97.56 159 VAL A O 1
ATOM 1208 N N . ARG A 1 160 ? 5.516 -24.578 -25.938 1 97.06 160 ARG A N 1
ATOM 1209 C CA . ARG A 1 160 ? 4.258 -23.891 -26.219 1 97.06 160 ARG A CA 1
ATOM 1210 C C . ARG A 1 160 ? 3.354 -23.891 -24.984 1 97.06 160 ARG A C 1
ATOM 1212 O O . ARG A 1 160 ? 3.258 -24.891 -24.281 1 97.06 160 ARG A O 1
ATOM 1219 N N . TYR A 1 161 ? 2.842 -22.719 -24.719 1 97.81 161 TYR A N 1
ATOM 1220 C CA . TYR A 1 161 ? 1.872 -22.594 -23.625 1 97.81 161 TYR A CA 1
ATOM 1221 C C . TYR A 1 161 ? 0.46 -22.875 -24.125 1 97.81 161 TYR A C 1
ATOM 1223 O O . TYR A 1 161 ? -0.182 -22.016 -24.734 1 97.81 161 TYR A O 1
ATOM 1231 N N . THR A 1 162 ? -0.042 -24.016 -23.812 1 96 162 THR A N 1
ATOM 1232 C CA . THR A 1 162 ? -1.321 -24.422 -24.375 1 96 162 THR A CA 1
ATOM 1233 C C . THR A 1 162 ? -2.467 -24.094 -23.422 1 96 162 THR A C 1
ATOM 1235 O O . THR A 1 162 ? -3.629 -24.047 -23.844 1 96 162 THR A O 1
ATOM 1238 N N . SER A 1 163 ? -2.16 -23.984 -22.188 1 95.81 163 SER A N 1
ATOM 1239 C CA . SER A 1 163 ? -3.154 -23.609 -21.188 1 95.81 163 SER A CA 1
ATOM 1240 C C . SER A 1 163 ? -2.641 -22.484 -20.281 1 95.81 163 SER A C 1
ATOM 1242 O O . SER A 1 163 ? -1.484 -22.516 -19.859 1 95.81 163 SER A O 1
ATOM 1244 N N . TYR A 1 164 ? -3.518 -21.547 -20.094 1 96.44 164 TYR A N 1
ATOM 1245 C CA . TYR A 1 164 ? -3.174 -20.359 -19.328 1 96.44 164 TYR A CA 1
ATOM 1246 C C . TYR A 1 164 ? -4.043 -20.25 -18.078 1 96.44 164 TYR A C 1
ATOM 1248 O O . TYR A 1 164 ? -5.266 -20.109 -18.172 1 96.44 164 TYR A O 1
ATOM 1256 N N . ILE A 1 165 ? -3.414 -20.375 -16.906 1 96.44 165 ILE A N 1
ATOM 1257 C CA . ILE A 1 165 ? -4.102 -20.156 -15.648 1 96.44 165 ILE A CA 1
ATOM 1258 C C . ILE A 1 165 ? -4.062 -18.672 -15.281 1 96.44 165 ILE A C 1
ATOM 1260 O O . ILE A 1 165 ? -2.986 -18.109 -15.078 1 96.44 165 ILE A O 1
ATOM 1264 N N . GLY A 1 166 ? -5.223 -18 -15.188 1 93.06 166 GLY A N 1
ATOM 1265 C CA . GLY A 1 166 ? -5.289 -16.578 -14.883 1 93.06 166 GLY A CA 1
ATOM 1266 C C . GLY A 1 166 ? -6.336 -16.234 -13.844 1 93.06 166 GLY A C 1
ATOM 1267 O O . GLY A 1 166 ? -7.012 -17.125 -13.32 1 93.06 166 GLY A O 1
ATOM 1268 N N . ASP A 1 167 ? -6.43 -14.93 -13.445 1 88.56 167 ASP A N 1
ATOM 1269 C CA . ASP A 1 167 ? -7.336 -14.469 -12.391 1 88.56 167 ASP A CA 1
ATOM 1270 C C . ASP A 1 167 ? -8.703 -14.102 -12.969 1 88.56 167 ASP A C 1
ATOM 1272 O O . ASP A 1 167 ? -9.531 -13.5 -12.281 1 88.56 167 ASP A O 1
ATOM 1276 N N . GLY A 1 168 ? -8.961 -14.375 -14.188 1 77.81 168 GLY A N 1
ATOM 1277 C CA . GLY A 1 168 ? -10.273 -14.141 -14.766 1 77.81 168 GLY A CA 1
ATOM 1278 C C . GLY A 1 168 ? -10.328 -12.922 -15.664 1 77.81 168 GLY A C 1
ATOM 1279 O O . GLY A 1 168 ? -11.344 -12.656 -16.312 1 77.81 168 GLY A O 1
ATOM 1280 N N . ASP A 1 169 ? -9.203 -12.234 -15.648 1 77.81 169 ASP A N 1
ATOM 1281 C CA . ASP A 1 169 ? -9.172 -11.094 -16.562 1 77.81 169 ASP A CA 1
ATOM 1282 C C . ASP A 1 169 ? -9.328 -11.547 -18.016 1 77.81 169 ASP A C 1
ATOM 1284 O O . ASP A 1 169 ? -8.547 -12.359 -18.5 1 77.81 169 ASP A O 1
ATOM 1288 N N . SER A 1 170 ? -10.344 -11.008 -18.656 1 79.06 170 SER A N 1
ATOM 1289 C CA . SER A 1 170 ? -10.664 -11.453 -20.016 1 79.06 170 SER A CA 1
ATOM 1290 C C . SER A 1 170 ? -9.805 -10.75 -21.047 1 79.06 170 SER A C 1
ATOM 1292 O O . SER A 1 170 ? -9.539 -11.297 -22.125 1 79.06 170 SER A O 1
ATOM 1294 N N . LYS A 1 171 ? -9.359 -9.664 -20.75 1 86.06 171 LYS A N 1
ATOM 1295 C CA . LYS A 1 171 ? -8.625 -8.883 -21.75 1 86.06 171 LYS A CA 1
ATOM 1296 C C . LYS A 1 171 ? -7.281 -9.531 -22.062 1 86.06 171 LYS A C 1
ATOM 1298 O O . LYS A 1 171 ? -6.883 -9.609 -23.234 1 86.06 171 LYS A O 1
ATOM 1303 N N . THR A 1 172 ? -6.645 -9.977 -21 1 91.56 172 THR A N 1
ATOM 1304 C CA . THR A 1 172 ? -5.344 -10.609 -21.203 1 91.56 172 THR A CA 1
ATOM 1305 C C . THR A 1 172 ? -5.469 -11.883 -22.031 1 91.56 172 THR A C 1
ATOM 1307 O O . THR A 1 172 ? -4.758 -12.055 -23.016 1 91.56 172 THR A O 1
ATOM 1310 N N . PHE A 1 173 ? -6.387 -12.68 -21.734 1 92.75 173 PHE A N 1
ATOM 1311 C CA . PHE A 1 173 ? -6.562 -13.945 -22.438 1 92.75 173 PHE A CA 1
ATOM 1312 C C . PHE A 1 173 ? -6.992 -13.695 -23.875 1 92.75 173 PHE A C 1
ATOM 1314 O O . PHE A 1 173 ? -6.504 -14.359 -24.797 1 92.75 173 PHE A O 1
ATOM 1321 N N . SER A 1 174 ? -7.914 -12.758 -24.031 1 92.75 174 SER A N 1
ATOM 1322 C CA . SER A 1 174 ? -8.383 -12.43 -25.375 1 92.75 174 SER A CA 1
ATOM 1323 C C . SER A 1 174 ? -7.234 -11.938 -26.25 1 92.75 174 SER A C 1
ATOM 1325 O O . SER A 1 174 ? -7.156 -12.281 -27.438 1 92.75 174 SER A O 1
ATOM 1327 N N . SER A 1 175 ? -6.402 -11.164 -25.688 1 93.56 175 SER A N 1
ATOM 1328 C CA . SER A 1 175 ? -5.273 -10.633 -26.438 1 93.56 175 SER A CA 1
ATOM 1329 C C . SER A 1 175 ? -4.27 -11.727 -26.781 1 93.56 175 SER A C 1
ATOM 1331 O O . SER A 1 175 ? -3.658 -11.711 -27.859 1 93.56 175 SER A O 1
ATOM 1333 N N . ILE A 1 176 ? -4.066 -12.641 -25.906 1 94.88 176 ILE A N 1
ATOM 1334 C CA . ILE A 1 176 ? -3.189 -13.781 -26.156 1 94.88 176 ILE A CA 1
ATOM 1335 C C . ILE A 1 176 ? -3.732 -14.602 -27.312 1 94.88 176 ILE A C 1
ATOM 1337 O O . ILE A 1 176 ? -2.994 -14.938 -28.25 1 94.88 176 ILE A O 1
ATOM 1341 N N . THR A 1 177 ? -5.008 -14.875 -27.25 1 94.19 177 THR A N 1
ATOM 1342 C CA . THR A 1 177 ? -5.633 -15.688 -28.297 1 94.19 177 THR A CA 1
ATOM 1343 C C . THR A 1 177 ? -5.609 -14.961 -29.641 1 94.19 177 THR A C 1
ATOM 1345 O O . THR A 1 177 ? -5.363 -15.578 -30.672 1 94.19 177 THR A O 1
ATOM 1348 N N . ALA A 1 178 ? -5.871 -13.664 -29.562 1 94.06 178 ALA A N 1
ATOM 1349 C CA . ALA A 1 178 ? -5.887 -12.859 -30.781 1 94.06 178 ALA A CA 1
ATOM 1350 C C . ALA A 1 178 ? -4.508 -12.82 -31.438 1 94.06 178 ALA A C 1
ATOM 1352 O O . ALA A 1 178 ? -4.395 -12.734 -32.656 1 94.06 178 ALA A O 1
ATOM 1353 N N . SER A 1 179 ? -3.51 -12.867 -30.656 1 94.94 179 SER A N 1
ATOM 1354 C CA . SER A 1 179 ? -2.146 -12.812 -31.172 1 94.94 179 SER A CA 1
ATOM 1355 C C . SER A 1 179 ? -1.748 -14.133 -31.828 1 94.94 179 SER A C 1
ATOM 1357 O O . SER A 1 179 ? -0.738 -14.203 -32.531 1 94.94 179 SER A O 1
ATOM 1359 N N . ASN A 1 180 ? -2.473 -15.156 -31.641 1 94.69 180 ASN A N 1
ATOM 1360 C CA . ASN A 1 180 ? -2.223 -16.469 -32.219 1 94.69 180 ASN A CA 1
ATOM 1361 C C . ASN A 1 180 ? -0.741 -16.828 -32.188 1 94.69 180 ASN A C 1
ATOM 1363 O O . ASN A 1 180 ? -0.138 -17.125 -33.219 1 94.69 180 ASN A O 1
ATOM 1367 N N . PRO A 1 181 ? -0.207 -16.953 -31.031 1 94.94 181 PRO A N 1
ATOM 1368 C CA . PRO A 1 181 ? 1.241 -17.109 -30.891 1 94.94 181 PRO A CA 1
ATOM 1369 C C . PRO A 1 181 ? 1.742 -18.422 -31.5 1 94.94 181 PRO A C 1
ATOM 1371 O O . PRO A 1 181 ? 2.912 -18.531 -31.875 1 94.94 181 PRO A O 1
ATOM 1374 N N . TYR A 1 182 ? 0.935 -19.406 -31.641 1 95.69 182 TYR A N 1
ATOM 1375 C CA . TYR A 1 182 ? 1.4 -20.719 -32.094 1 95.69 182 TYR A CA 1
ATOM 1376 C C . TYR A 1 182 ? 0.685 -21.141 -33.375 1 95.69 182 TYR A C 1
ATOM 1378 O O . TYR A 1 182 ? 0.636 -22.328 -33.688 1 95.69 182 TYR A O 1
ATOM 1386 N N . GLY A 1 183 ? 0.073 -20.281 -34 1 90.88 183 GLY A N 1
ATOM 1387 C CA . GLY A 1 183 ? -0.614 -20.578 -35.219 1 90.88 183 GLY A CA 1
ATOM 1388 C C . GLY A 1 183 ? -2.061 -21 -35.031 1 90.88 183 GLY A C 1
ATOM 1389 O O . GLY A 1 183 ? -2.535 -21.078 -33.906 1 90.88 183 GLY A O 1
ATOM 1390 N N . GLU A 1 184 ? -2.777 -21.297 -36.062 1 88.38 184 GLU A N 1
ATOM 1391 C CA . GLU A 1 184 ? -4.207 -21.578 -36.031 1 88.38 184 GLU A CA 1
ATOM 1392 C C . GLU A 1 184 ? -4.484 -22.984 -35.531 1 88.38 184 GLU A C 1
ATOM 1394 O O . GLU A 1 184 ? -5.578 -23.266 -35.031 1 88.38 184 GLU A O 1
ATOM 1399 N N . ASP A 1 185 ? -3.539 -23.781 -35.469 1 88.5 185 ASP A N 1
ATOM 1400 C CA . ASP A 1 185 ? -3.73 -25.188 -35.094 1 88.5 185 ASP A CA 1
ATOM 1401 C C . ASP A 1 185 ? -3.744 -25.375 -33.594 1 88.5 185 ASP A C 1
ATOM 1403 O O . ASP A 1 185 ? -4.242 -26.391 -33.094 1 88.5 185 ASP A O 1
ATOM 1407 N N . ILE A 1 186 ? -3.08 -24.469 -32.906 1 91.75 186 ILE A N 1
ATOM 1408 C CA . ILE A 1 186 ? -2.984 -24.609 -31.453 1 91.75 186 ILE A CA 1
ATOM 1409 C C . ILE A 1 186 ? -3.705 -23.438 -30.781 1 91.75 186 ILE A C 1
ATOM 1411 O O . ILE A 1 186 ? -3.311 -22.281 -30.922 1 91.75 186 ILE A O 1
ATOM 1415 N N . THR A 1 187 ? -4.754 -23.828 -30.125 1 91.44 187 THR A N 1
ATOM 1416 C CA . THR A 1 187 ? -5.52 -22.812 -29.406 1 91.44 187 THR A CA 1
ATOM 1417 C C . THR A 1 187 ? -5.199 -22.859 -27.922 1 91.44 187 THR A C 1
ATOM 1419 O O . THR A 1 187 ? -5.133 -23.938 -27.312 1 91.44 187 THR A O 1
ATOM 1422 N N . VAL A 1 188 ? -4.953 -21.734 -27.406 1 94.94 188 VAL A N 1
ATOM 1423 C CA . VAL A 1 188 ? -4.664 -21.609 -25.984 1 94.94 188 VAL A CA 1
ATOM 1424 C C . VAL A 1 188 ? -5.961 -21.672 -25.188 1 94.94 188 VAL A C 1
ATOM 1426 O O . VAL A 1 188 ? -6.922 -20.969 -25.484 1 94.94 188 VAL A O 1
ATOM 1429 N N . SER A 1 189 ? -6.012 -22.578 -24.219 1 94.19 189 SER A N 1
ATOM 1430 C CA . SER A 1 189 ? -7.191 -22.703 -23.359 1 94.19 189 SER A CA 1
ATOM 1431 C C . SER A 1 189 ? -7.027 -21.906 -22.062 1 94.19 189 SER A C 1
ATOM 1433 O O . SER A 1 189 ? -5.902 -21.688 -21.609 1 94.19 189 SER A O 1
ATOM 1435 N N . LYS A 1 190 ? -8.141 -21.562 -21.531 1 94.12 190 LYS A N 1
ATOM 1436 C CA . LYS A 1 190 ? -8.125 -20.781 -20.297 1 94.12 190 LYS A CA 1
ATOM 1437 C C . LYS A 1 190 ? -8.523 -21.641 -19.109 1 94.12 190 LYS A C 1
ATOM 1439 O O . LYS A 1 190 ? -9.492 -22.406 -19.172 1 94.12 190 LYS A O 1
ATOM 1444 N N . ILE A 1 191 ? -7.742 -21.562 -18.062 1 95.12 191 ILE A N 1
ATOM 1445 C CA . ILE A 1 191 ? -8.047 -22.172 -16.781 1 95.12 191 ILE A CA 1
ATOM 1446 C C . ILE A 1 191 ? -8.203 -21.078 -15.719 1 95.12 191 ILE A C 1
ATOM 1448 O O . ILE A 1 191 ? -7.41 -20.141 -15.664 1 95.12 191 ILE A O 1
ATOM 1452 N N . GLU A 1 192 ? -9.219 -21.234 -14.922 1 94.94 192 GLU A N 1
ATOM 1453 C CA . GLU A 1 192 ? -9.477 -20.219 -13.914 1 94.94 192 GLU A CA 1
ATOM 1454 C C . GLU A 1 192 ? -8.852 -20.594 -12.57 1 94.94 192 GLU A C 1
ATOM 1456 O O . GLU A 1 192 ? -8.867 -21.766 -12.188 1 94.94 192 GLU A O 1
ATOM 1461 N N . CYS A 1 193 ? -8.328 -19.625 -11.953 1 95.38 193 CYS A N 1
ATOM 1462 C CA . CYS A 1 193 ? -7.82 -19.797 -10.594 1 95.38 193 CYS A CA 1
ATOM 1463 C C . CYS A 1 193 ? -8.961 -19.969 -9.602 1 95.38 193 CYS A C 1
ATOM 1465 O O . CYS A 1 193 ? -9.773 -19.047 -9.438 1 95.38 193 CYS A O 1
ATOM 1467 N N . VAL A 1 194 ? -8.984 -21.047 -8.945 1 95.31 194 VAL A N 1
ATOM 1468 C CA . VAL A 1 194 ? -10.078 -21.344 -8.023 1 95.31 194 VAL A CA 1
ATOM 1469 C C . VAL A 1 194 ? -10.117 -20.312 -6.902 1 95.31 194 VAL A C 1
ATOM 1471 O O . VAL A 1 194 ? -11.188 -19.953 -6.422 1 95.31 194 VAL A O 1
ATOM 1474 N N . GLY A 1 195 ? -8.961 -19.891 -6.48 1 93.25 195 GLY A N 1
ATOM 1475 C CA . GLY A 1 195 ? -8.906 -18.875 -5.441 1 93.25 195 GLY A CA 1
ATOM 1476 C C . GLY A 1 195 ? -9.609 -17.578 -5.832 1 93.25 195 GLY A C 1
ATOM 1477 O O . GLY A 1 195 ? -10.344 -17 -5.027 1 93.25 195 GLY A O 1
ATOM 1478 N N . HIS A 1 196 ? -9.383 -17.156 -6.996 1 93.31 196 HIS A N 1
ATOM 1479 C CA . HIS A 1 196 ? -10.016 -15.93 -7.477 1 93.31 196 HIS A CA 1
ATOM 1480 C C . HIS A 1 196 ? -11.516 -16.125 -7.672 1 93.31 196 HIS A C 1
ATOM 1482 O O . HIS A 1 196 ? -12.305 -15.211 -7.406 1 93.31 196 HIS A O 1
ATOM 1488 N N . VAL A 1 197 ? -11.922 -17.266 -8.172 1 94.75 197 VAL A N 1
ATOM 1489 C CA . VAL A 1 197 ? -13.336 -17.547 -8.344 1 94.75 197 VAL A CA 1
ATOM 1490 C C . VAL A 1 197 ? -14.031 -17.562 -6.984 1 94.75 197 VAL A C 1
ATOM 1492 O O . VAL A 1 197 ? -15.141 -17.047 -6.844 1 94.75 197 VAL A O 1
ATOM 1495 N N . GLN A 1 198 ? -13.391 -18.172 -6.023 1 95.31 198 GLN A N 1
ATOM 1496 C CA . GLN A 1 198 ? -13.898 -18.156 -4.656 1 95.31 198 GLN A CA 1
ATOM 1497 C C . GLN A 1 198 ? -14.117 -16.734 -4.164 1 95.31 198 GLN A C 1
ATOM 1499 O O . GLN A 1 198 ? -15.156 -16.422 -3.568 1 95.31 198 GLN A O 1
ATOM 1504 N N . LYS A 1 199 ? -13.172 -15.945 -4.375 1 93.56 199 LYS A N 1
ATOM 1505 C CA . LYS A 1 199 ? -13.25 -14.555 -3.936 1 93.56 199 LYS A CA 1
ATOM 1506 C C . LYS A 1 199 ? -14.414 -13.828 -4.609 1 93.56 199 LYS A C 1
ATOM 1508 O O . LYS A 1 199 ? -15.016 -12.93 -4.023 1 93.56 199 LYS A O 1
ATOM 1513 N N . ARG A 1 200 ? -14.758 -14.219 -5.809 1 93.75 200 ARG A N 1
ATOM 1514 C CA . ARG A 1 200 ? -15.875 -13.625 -6.539 1 93.75 200 ARG A CA 1
ATOM 1515 C C . ARG A 1 200 ? -17.188 -13.82 -5.785 1 93.75 200 ARG A C 1
ATOM 1517 O O . ARG A 1 200 ? -18.047 -12.93 -5.773 1 93.75 200 ARG A O 1
ATOM 1524 N N . MET A 1 201 ? -17.312 -14.938 -5.188 1 95.12 201 MET A N 1
ATOM 1525 C CA . MET A 1 201 ? -18.5 -15.211 -4.387 1 95.12 201 MET A CA 1
ATOM 1526 C C . MET A 1 201 ? -18.641 -14.195 -3.258 1 95.12 201 MET A C 1
ATOM 1528 O O . MET A 1 201 ? -19.688 -13.547 -3.133 1 95.12 201 MET A O 1
ATOM 1532 N N . GLY A 1 202 ? -17.594 -14.023 -2.531 1 94.06 202 GLY A N 1
ATOM 1533 C CA . GLY A 1 202 ? -17.625 -13.07 -1.434 1 94.06 202 GLY A CA 1
ATOM 1534 C C . GLY A 1 202 ? -17.875 -11.641 -1.889 1 94.06 202 GLY A C 1
ATOM 1535 O O . GLY A 1 202 ? -18.688 -10.93 -1.287 1 94.06 202 GLY A O 1
ATOM 1536 N N . THR A 1 203 ? -17.266 -11.281 -2.895 1 92.75 203 THR A N 1
ATOM 1537 C CA . THR A 1 203 ? -17.391 -9.922 -3.41 1 92.75 203 THR A CA 1
ATOM 1538 C C . THR A 1 203 ? -18.812 -9.656 -3.9 1 92.75 203 THR A C 1
ATOM 1540 O O . THR A 1 203 ? -19.375 -8.586 -3.641 1 92.75 203 THR A O 1
ATOM 1543 N N . ARG A 1 204 ? -19.406 -10.562 -4.629 1 94.38 204 ARG A N 1
ATOM 1544 C CA . ARG A 1 204 ? -20.75 -10.398 -5.164 1 94.38 204 ARG A CA 1
ATOM 1545 C C . ARG A 1 204 ? -21.781 -10.344 -4.039 1 94.38 204 ARG A C 1
ATOM 1547 O O . ARG A 1 204 ? -22.734 -9.57 -4.109 1 94.38 204 ARG A O 1
ATOM 1554 N N . LEU A 1 205 ? -21.531 -11.133 -3.053 1 94.69 205 LEU A N 1
ATOM 1555 C CA . LEU A 1 205 ? -22.453 -11.125 -1.925 1 94.69 205 LEU A CA 1
ATOM 1556 C C . LEU A 1 205 ? -22.359 -9.812 -1.155 1 94.69 205 LEU A C 1
ATOM 1558 O O . LEU A 1 205 ? -23.375 -9.273 -0.719 1 94.69 205 LEU A O 1
ATOM 1562 N N . ARG A 1 206 ? -21.203 -9.336 -1.019 1 91.88 206 ARG A N 1
ATOM 1563 C CA . ARG A 1 206 ? -21.031 -8.062 -0.326 1 91.88 206 ARG A CA 1
ATOM 1564 C C . ARG A 1 206 ? -21.641 -6.918 -1.132 1 91.88 206 ARG A C 1
ATOM 1566 O O . ARG A 1 206 ? -22.234 -6 -0.564 1 91.88 206 ARG A O 1
ATOM 1573 N N . LYS A 1 207 ? -21.438 -6.969 -2.395 1 90.12 207 LYS A N 1
ATOM 1574 C CA . LYS A 1 207 ? -22.047 -5.973 -3.266 1 90.12 207 LYS A CA 1
ATOM 1575 C C . LYS A 1 207 ? -23.578 -6.016 -3.168 1 90.12 207 LYS A C 1
ATOM 1577 O O . LYS A 1 207 ? -24.234 -4.977 -3.117 1 90.12 207 LYS A O 1
ATOM 1582 N N . LEU A 1 208 ? -24.094 -7.172 -3.193 1 91.69 208 LEU A N 1
ATOM 1583 C CA . LEU A 1 208 ? -25.531 -7.352 -3.053 1 91.69 208 LEU A CA 1
ATOM 1584 C C . LEU A 1 208 ? -26.031 -6.773 -1.73 1 91.69 208 LEU A C 1
ATOM 1586 O O . LEU A 1 208 ? -27.078 -6.141 -1.681 1 91.69 208 LEU A O 1
ATOM 1590 N N . LYS A 1 209 ? -25.312 -6.992 -0.723 1 89.81 209 LYS A N 1
ATOM 1591 C CA . LYS A 1 209 ? -25.656 -6.477 0.598 1 89.81 209 LYS A CA 1
ATOM 1592 C C . LYS A 1 209 ? -25.656 -4.949 0.609 1 89.81 209 LYS A C 1
ATOM 1594 O O . LYS A 1 209 ? -26.516 -4.328 1.244 1 89.81 209 LYS A O 1
ATOM 1599 N N . GLN A 1 210 ? -24.734 -4.434 -0.073 1 83.06 210 GLN A N 1
ATOM 1600 C CA . GLN A 1 210 ? -24.609 -2.98 -0.107 1 83.06 210 GLN A CA 1
ATOM 1601 C C . GLN A 1 210 ? -25.703 -2.35 -0.966 1 83.06 210 GLN A C 1
ATOM 1603 O O . GLN A 1 210 ? -26.219 -1.276 -0.639 1 83.06 210 GLN A O 1
ATOM 1608 N N . MET A 1 211 ? -26.031 -2.982 -2.037 1 80.38 211 MET A N 1
ATOM 1609 C CA . MET A 1 211 ? -26.906 -2.391 -3.043 1 80.38 211 MET A CA 1
ATOM 1610 C C . MET A 1 211 ? -28.359 -2.713 -2.748 1 80.38 211 MET A C 1
ATOM 1612 O O . MET A 1 211 ? -29.266 -2.047 -3.26 1 80.38 211 MET A O 1
ATOM 1616 N N . SER A 1 212 ? -28.531 -3.697 -1.94 1 77.81 212 SER A N 1
ATOM 1617 C CA . SER A 1 212 ? -29.891 -4.184 -1.804 1 77.81 212 SER A CA 1
ATOM 1618 C C . SER A 1 212 ? -30.719 -3.291 -0.877 1 77.81 212 SER A C 1
ATOM 1620 O O . SER A 1 212 ? -30.188 -2.77 0.111 1 77.81 212 SER A O 1
ATOM 1622 N N . SER A 1 213 ? -31.859 -3.014 -1.416 1 76.88 213 SER A N 1
ATOM 1623 C CA . SER A 1 213 ? -32.875 -2.33 -0.619 1 76.88 213 SER A CA 1
ATOM 1624 C C . SER A 1 213 ? -33.688 -3.318 0.218 1 76.88 213 SER A C 1
ATOM 1626 O O . SER A 1 213 ? -33.188 -4.398 0.555 1 76.88 213 SER A O 1
ATOM 1628 N N . LYS A 1 214 ? -35 -3.045 0.546 1 84.56 214 LYS A N 1
ATOM 1629 C CA . LYS A 1 214 ? -35.906 -3.91 1.308 1 84.56 214 LYS A CA 1
ATOM 1630 C C . LYS A 1 214 ? -36.25 -5.156 0.51 1 84.56 214 LYS A C 1
ATOM 1632 O O . LYS A 1 214 ? -36.5 -5.078 -0.696 1 84.56 214 LYS A O 1
ATOM 1637 N N . LEU A 1 215 ? -36.125 -6.27 1.192 1 92.44 215 LEU A N 1
ATOM 1638 C CA . LEU A 1 215 ? -36.406 -7.555 0.562 1 92.44 215 LEU A CA 1
ATOM 1639 C C . LEU A 1 215 ? -37.906 -7.852 0.574 1 92.44 215 LEU A C 1
ATOM 1641 O O . LEU A 1 215 ? -38.719 -6.984 0.927 1 92.44 215 LEU A O 1
ATOM 1645 N N . SER A 1 216 ? -38.312 -9.047 0.071 1 88 216 SER A N 1
ATOM 1646 C CA . SER A 1 216 ? -39.719 -9.438 -0.039 1 88 216 SER A CA 1
ATOM 1647 C C . SER A 1 216 ? -40.375 -9.477 1.329 1 88 216 SER A C 1
ATOM 1649 O O . SER A 1 216 ? -41.594 -9.305 1.435 1 88 216 SER A O 1
ATOM 1651 N N . ASP A 1 217 ? -39.594 -9.664 2.402 1 90.5 217 ASP A N 1
ATOM 1652 C CA . ASP A 1 217 ? -40.156 -9.719 3.75 1 90.5 217 ASP A CA 1
ATOM 1653 C C . ASP A 1 217 ? -40.156 -8.344 4.402 1 90.5 217 ASP A C 1
ATOM 1655 O O . ASP A 1 217 ? -40.469 -8.211 5.586 1 90.5 217 ASP A O 1
ATOM 1659 N N . GLY A 1 218 ? -39.719 -7.344 3.738 1 88.31 218 GLY A N 1
ATOM 1660 C CA . GLY A 1 218 ? -39.781 -5.969 4.203 1 88.31 218 GLY A CA 1
ATOM 1661 C C . GLY A 1 218 ? -38.531 -5.551 4.992 1 88.31 218 GLY A C 1
ATOM 1662 O O . GLY A 1 218 ? -38.438 -4.406 5.441 1 88.31 218 GLY A O 1
ATOM 1663 N N . LYS A 1 219 ? -37.656 -6.414 5.168 1 90.62 219 LYS A N 1
ATOM 1664 C CA . LYS A 1 219 ? -36.469 -6.121 5.957 1 90.62 219 LYS A CA 1
ATOM 1665 C C . LYS A 1 219 ? -35.25 -6 5.062 1 90.62 219 LYS A C 1
ATOM 1667 O O . LYS A 1 219 ? -35.281 -6.336 3.879 1 90.62 219 LYS A O 1
ATOM 1672 N N . SER A 1 220 ? -34.156 -5.477 5.59 1 91.19 220 SER A N 1
ATOM 1673 C CA . SER A 1 220 ? -32.906 -5.324 4.859 1 91.19 220 SER A CA 1
ATOM 1674 C C . SER A 1 220 ? -32.188 -6.664 4.707 1 91.19 220 SER A C 1
ATOM 1676 O O . SER A 1 220 ? -32.438 -7.602 5.461 1 91.19 220 SER A O 1
ATOM 1678 N N . ILE A 1 221 ? -31.406 -6.766 3.76 1 92.81 221 ILE A N 1
ATOM 1679 C CA . ILE A 1 221 ? -30.703 -8.008 3.459 1 92.81 221 ILE A CA 1
ATOM 1680 C C . ILE A 1 221 ? -29.672 -8.297 4.555 1 92.81 221 ILE A C 1
ATOM 1682 O O . ILE A 1 221 ? -29.391 -9.461 4.848 1 92.81 221 ILE A O 1
ATOM 1686 N N . GLY A 1 222 ? -29.188 -7.223 5.102 1 87.56 222 GLY A N 1
ATOM 1687 C CA . GLY A 1 222 ? -28.203 -7.363 6.168 1 87.56 222 GLY A CA 1
ATOM 1688 C C . GLY A 1 222 ? -28.812 -7.277 7.555 1 87.56 222 GLY A C 1
ATOM 1689 O O . GLY A 1 222 ? -30.031 -7.074 7.691 1 87.56 222 GLY A O 1
ATOM 1690 N N . GLY A 1 223 ? -28.016 -7.59 8.648 1 81.25 223 GLY A N 1
ATOM 1691 C CA . GLY A 1 223 ? -28.484 -7.531 10.023 1 81.25 223 GLY A CA 1
ATOM 1692 C C . GLY A 1 223 ? -28.312 -8.836 10.766 1 81.25 223 GLY A C 1
ATOM 1693 O O . GLY A 1 223 ? -27.875 -9.836 10.188 1 81.25 223 GLY A O 1
ATOM 1694 N N . LYS A 1 224 ? -28.641 -8.734 12.031 1 80.06 224 LYS A N 1
ATOM 1695 C CA . LYS A 1 224 ? -28.516 -9.922 12.867 1 80.06 224 LYS A CA 1
ATOM 1696 C C . LYS A 1 224 ? -29.406 -11.055 12.359 1 80.06 224 LYS A C 1
ATOM 1698 O O . LYS A 1 224 ? -30.594 -10.859 12.125 1 80.06 224 LYS A O 1
ATOM 1703 N N . GLY A 1 225 ? -28.781 -12.195 12.125 1 85.19 225 GLY A N 1
ATOM 1704 C CA . GLY A 1 225 ? -29.516 -13.359 11.664 1 85.19 225 GLY A CA 1
ATOM 1705 C C . GLY A 1 225 ? -29.75 -13.367 10.172 1 85.19 225 GLY A C 1
ATOM 1706 O O . GLY A 1 225 ? -30.484 -14.211 9.648 1 85.19 225 GLY A O 1
ATOM 1707 N N . ARG A 1 226 ? -29.219 -12.391 9.531 1 91.88 226 ARG A N 1
ATOM 1708 C CA . ARG A 1 226 ? -29.359 -12.281 8.078 1 91.88 226 ARG A CA 1
ATOM 1709 C C . ARG A 1 226 ? -28 -12.336 7.391 1 91.88 226 ARG A C 1
ATOM 1711 O O . ARG A 1 226 ? -27.109 -13.078 7.82 1 91.88 226 ARG A O 1
ATOM 1718 N N . LEU A 1 227 ? -27.844 -11.719 6.312 1 91.94 227 LEU A N 1
ATOM 1719 C CA . LEU A 1 227 ? -26.594 -11.836 5.566 1 91.94 227 LEU A CA 1
ATOM 1720 C C . LEU A 1 227 ? -25.516 -10.953 6.184 1 91.94 227 LEU A C 1
ATOM 1722 O O . LEU A 1 227 ? -25.219 -9.875 5.676 1 91.94 227 LEU A O 1
ATOM 1726 N N . THR A 1 228 ? -24.938 -11.516 7.191 1 86.31 228 THR A N 1
ATOM 1727 C CA . THR A 1 228 ? -23.844 -10.812 7.875 1 86.31 228 THR A CA 1
ATOM 1728 C C . THR A 1 228 ? -22.516 -11.047 7.16 1 86.31 228 THR A C 1
ATOM 1730 O O . THR A 1 228 ? -22.422 -11.922 6.297 1 86.31 228 THR A O 1
ATOM 1733 N N . ASP A 1 229 ? -21.547 -10.281 7.52 1 83.06 229 ASP A N 1
ATOM 1734 C CA . ASP A 1 229 ? -20.219 -10.461 6.941 1 83.06 229 ASP A CA 1
ATOM 1735 C C . ASP A 1 229 ? -19.641 -11.828 7.312 1 83.06 229 ASP A C 1
ATOM 1737 O O . ASP A 1 229 ? -18.938 -12.445 6.52 1 83.06 229 ASP A O 1
ATOM 1741 N N . ARG A 1 230 ? -19.938 -12.219 8.484 1 80.19 230 ARG A N 1
ATOM 1742 C CA . ARG A 1 230 ? -19.5 -13.539 8.914 1 80.19 230 ARG A CA 1
ATOM 1743 C C . ARG A 1 230 ? -20.109 -14.633 8.047 1 80.19 230 ARG A C 1
ATOM 1745 O O . ARG A 1 230 ? -19.422 -15.57 7.648 1 80.19 230 ARG A O 1
ATOM 1752 N N . MET A 1 231 ? -21.328 -14.422 7.824 1 86.94 231 MET A N 1
ATOM 1753 C CA . MET A 1 231 ? -22.016 -15.406 6.992 1 86.94 231 MET A CA 1
ATOM 1754 C C . MET A 1 231 ? -21.469 -15.391 5.57 1 86.94 231 MET A C 1
ATOM 1756 O O . MET A 1 231 ? -21.328 -16.453 4.949 1 86.94 231 MET A O 1
ATOM 1760 N N . ILE A 1 232 ? -21.188 -14.227 5.074 1 91.56 232 ILE A N 1
ATOM 1761 C CA . ILE A 1 232 ? -20.625 -14.102 3.734 1 91.56 232 ILE A CA 1
ATOM 1762 C C . ILE A 1 232 ? -19.281 -14.828 3.672 1 91.56 232 ILE A C 1
ATOM 1764 O O . ILE A 1 232 ? -19.016 -15.562 2.719 1 91.56 232 ILE A O 1
ATOM 1768 N N . ASP A 1 233 ? -18.484 -14.703 4.652 1 86.88 233 ASP A N 1
ATOM 1769 C CA . ASP A 1 233 ? -17.188 -15.375 4.695 1 86.88 233 ASP A CA 1
ATOM 1770 C C . ASP A 1 233 ? -17.359 -16.891 4.75 1 86.88 233 ASP A C 1
ATOM 1772 O O . ASP A 1 233 ? -16.594 -17.625 4.117 1 86.88 233 ASP A O 1
ATOM 1776 N N . LEU A 1 234 ? -18.312 -17.297 5.512 1 84.62 234 LEU A N 1
ATOM 1777 C CA . LEU A 1 234 ? -18.594 -18.719 5.617 1 84.62 234 LEU A CA 1
ATOM 1778 C C . LEU A 1 234 ? -19.031 -19.297 4.27 1 84.62 234 LEU A C 1
ATOM 1780 O O . LEU A 1 234 ? -18.516 -20.328 3.836 1 84.62 234 LEU A O 1
ATOM 1784 N N . ILE A 1 235 ? -19.938 -18.609 3.643 1 91.25 235 ILE A N 1
ATOM 1785 C CA . ILE A 1 235 ? -20.438 -19.047 2.342 1 91.25 235 ILE A CA 1
ATOM 1786 C C . ILE A 1 235 ? -19.281 -19.094 1.343 1 91.25 235 ILE A C 1
ATOM 1788 O O . ILE A 1 235 ? -19.156 -20.062 0.577 1 91.25 235 ILE A O 1
ATOM 1792 N N . THR A 1 236 ? -18.484 -18.109 1.379 1 93 236 THR A N 1
ATOM 1793 C CA . THR A 1 236 ? -17.344 -18.016 0.477 1 93 236 THR A CA 1
ATOM 1794 C C . THR A 1 236 ? -16.375 -19.172 0.69 1 93 236 THR A C 1
ATOM 1796 O O . THR A 1 236 ? -15.883 -19.766 -0.274 1 93 236 THR A O 1
ATOM 1799 N N . THR A 1 237 ? -16.141 -19.547 1.929 1 87.88 237 THR A N 1
ATOM 1800 C CA . THR A 1 237 ? -15.258 -20.641 2.26 1 87.88 237 THR A CA 1
ATOM 1801 C C . THR A 1 237 ? -15.836 -21.969 1.783 1 87.88 237 THR A C 1
ATOM 1803 O O . THR A 1 237 ? -15.133 -22.797 1.195 1 87.88 237 THR A O 1
ATOM 1806 N N . TYR A 1 238 ? -17.172 -22.141 1.965 1 88.88 238 TYR A N 1
ATOM 1807 C CA . TYR A 1 238 ? -17.812 -23.375 1.534 1 88.88 238 TYR A CA 1
ATOM 1808 C C . TYR A 1 238 ? -17.812 -23.484 0.015 1 88.88 238 TYR A C 1
ATOM 1810 O O . TYR A 1 238 ? -17.578 -24.578 -0.526 1 88.88 238 TYR A O 1
ATOM 1818 N N . TYR A 1 239 ? -18.078 -22.438 -0.585 1 93.94 239 TYR A N 1
ATOM 1819 C CA . TYR A 1 239 ? -18.016 -22.406 -2.043 1 93.94 239 TYR A CA 1
ATOM 1820 C C . TYR A 1 239 ? -16.641 -22.812 -2.543 1 93.94 239 TYR A C 1
ATOM 1822 O O . TYR A 1 239 ? -16.516 -23.656 -3.436 1 93.94 239 TYR A O 1
ATOM 1830 N N . GLY A 1 240 ? -15.578 -22.219 -1.983 1 93.94 240 GLY A N 1
ATOM 1831 C CA . GLY A 1 240 ? -14.211 -22.562 -2.352 1 93.94 240 GLY A CA 1
ATOM 1832 C C . GLY A 1 240 ? -13.883 -24.016 -2.123 1 93.94 240 GLY A C 1
ATOM 1833 O O . GLY A 1 240 ? -13.234 -24.656 -2.959 1 93.94 240 GLY A O 1
ATOM 1834 N N . ASN A 1 241 ? -14.344 -24.547 -1.04 1 89.31 241 ASN A N 1
ATOM 1835 C CA . ASN A 1 241 ? -14.117 -25.953 -0.729 1 89.31 241 ASN A CA 1
ATOM 1836 C C . ASN A 1 241 ? -14.836 -26.859 -1.714 1 89.31 241 ASN A C 1
ATOM 1838 O O . ASN A 1 241 ? -14.312 -27.922 -2.08 1 89.31 241 ASN A O 1
ATOM 1842 N N . ALA A 1 242 ? -16.031 -26.438 -2.057 1 93.44 242 ALA A N 1
ATOM 1843 C CA . ALA A 1 242 ? -16.781 -27.219 -3.033 1 93.44 242 ALA A CA 1
ATOM 1844 C C . ALA A 1 242 ? -16.016 -27.359 -4.344 1 93.44 242 ALA A C 1
ATOM 1846 O O . ALA A 1 242 ? -16.016 -28.422 -4.965 1 93.44 242 ALA A O 1
ATOM 1847 N N . LEU A 1 243 ? -15.344 -26.359 -4.703 1 95.5 243 LEU A N 1
ATOM 1848 C CA . LEU A 1 243 ? -14.562 -26.375 -5.938 1 95.5 243 LEU A CA 1
ATOM 1849 C C . LEU A 1 243 ? -13.32 -27.25 -5.777 1 95.5 243 LEU A C 1
ATOM 1851 O O . LEU A 1 243 ? -13.039 -28.094 -6.629 1 95.5 243 LEU A O 1
ATOM 1855 N N . ARG A 1 244 ? -12.641 -27.109 -4.707 1 92.69 244 ARG A N 1
ATOM 1856 C CA . ARG A 1 244 ? -11.352 -27.766 -4.508 1 92.69 244 ARG A CA 1
ATOM 1857 C C . ARG A 1 244 ? -11.516 -29.25 -4.258 1 92.69 244 ARG A C 1
ATOM 1859 O O . ARG A 1 244 ? -10.68 -30.062 -4.672 1 92.69 244 ARG A O 1
ATOM 1866 N N . GLN A 1 245 ? -12.547 -29.625 -3.588 1 89.25 245 GLN A N 1
ATOM 1867 C CA . GLN A 1 245 ? -12.758 -31.031 -3.236 1 89.25 245 GLN A CA 1
ATOM 1868 C C . GLN A 1 245 ? -13.289 -31.812 -4.43 1 89.25 245 GLN A C 1
ATOM 1870 O O . GLN A 1 245 ? -13.18 -33.031 -4.465 1 89.25 245 GLN A O 1
ATOM 1875 N N . ASN A 1 246 ? -13.898 -31.125 -5.332 1 93.19 246 ASN A N 1
ATOM 1876 C CA . ASN A 1 246 ? -14.469 -31.797 -6.488 1 93.19 246 ASN A CA 1
ATOM 1877 C C . ASN A 1 246 ? -13.781 -31.391 -7.781 1 93.19 246 ASN A C 1
ATOM 1879 O O . ASN A 1 246 ? -14.43 -31.203 -8.812 1 93.19 246 ASN A O 1
ATOM 1883 N N . LYS A 1 247 ? -12.484 -31.234 -7.758 1 93.69 247 LYS A N 1
ATOM 1884 C CA . LYS A 1 247 ? -11.711 -30.672 -8.867 1 93.69 247 LYS A CA 1
ATOM 1885 C C . LYS A 1 247 ? -11.656 -31.641 -10.039 1 93.69 247 LYS A C 1
ATOM 1887 O O . LYS A 1 247 ? -11.266 -31.266 -11.141 1 93.69 247 LYS A O 1
ATOM 1892 N N . THR A 1 248 ? -12.109 -32.938 -9.938 1 94.25 248 THR A N 1
ATOM 1893 C CA . THR A 1 248 ? -11.953 -33.938 -10.984 1 94.25 248 THR A CA 1
ATOM 1894 C C . THR A 1 248 ? -13.266 -34.156 -11.734 1 94.25 248 THR A C 1
ATOM 1896 O O . THR A 1 248 ? -13.281 -34.781 -12.805 1 94.25 248 THR A O 1
ATOM 1899 N N . CYS A 1 249 ? -14.336 -33.656 -11.125 1 95.94 249 CYS A N 1
ATOM 1900 C CA . CYS A 1 249 ? -15.633 -33.938 -11.734 1 95.94 249 CYS A CA 1
ATOM 1901 C C . CYS A 1 249 ? -16.516 -32.688 -11.719 1 95.94 249 CYS A C 1
ATOM 1903 O O . CYS A 1 249 ? -16.875 -32.219 -10.648 1 95.94 249 CYS A O 1
ATOM 1905 N N . LEU A 1 250 ? -16.938 -32.312 -12.891 1 96.81 250 LEU A N 1
ATOM 1906 C CA . LEU A 1 250 ? -17.734 -31.094 -13.062 1 96.81 250 LEU A CA 1
ATOM 1907 C C . LEU A 1 250 ? -19.094 -31.234 -12.398 1 96.81 250 LEU A C 1
ATOM 1909 O O . LEU A 1 250 ? -19.562 -30.328 -11.703 1 96.81 250 LEU A O 1
ATOM 1913 N N . SER A 1 251 ? -19.75 -32.344 -12.648 1 95.56 251 SER A N 1
ATOM 1914 C CA . SER A 1 251 ? -21.094 -32.562 -12.102 1 95.56 251 SER A CA 1
ATOM 1915 C C . SER A 1 251 ? -21.078 -32.531 -10.578 1 95.56 251 SER A C 1
ATOM 1917 O O . SER A 1 251 ? -21.953 -31.938 -9.961 1 95.56 251 SER A O 1
ATOM 1919 N N . ASP A 1 252 ? -20.078 -33.188 -10.023 1 94.62 252 ASP A N 1
ATOM 1920 C CA . ASP A 1 252 ? -19.969 -33.188 -8.57 1 94.62 252 ASP A CA 1
ATOM 1921 C C . ASP A 1 252 ? -19.672 -31.797 -8.031 1 94.62 252 ASP A C 1
ATOM 1923 O O . ASP A 1 252 ? -20.172 -31.422 -6.961 1 94.62 252 ASP A O 1
ATOM 1927 N N . MET A 1 253 ? -18.875 -31.078 -8.719 1 95.94 253 MET A N 1
ATOM 1928 C CA . MET A 1 253 ? -18.562 -29.719 -8.336 1 95.94 253 MET A CA 1
ATOM 1929 C C . MET A 1 253 ? -19.828 -28.859 -8.273 1 95.94 253 MET A C 1
ATOM 1931 O O . MET A 1 253 ? -20.078 -28.172 -7.277 1 95.94 253 MET A O 1
ATOM 1935 N N . ARG A 1 254 ? -20.578 -28.953 -9.305 1 96.38 254 ARG A N 1
ATOM 1936 C CA . ARG A 1 254 ? -21.812 -28.172 -9.383 1 96.38 254 ARG A CA 1
ATOM 1937 C C . ARG A 1 254 ? -22.781 -28.578 -8.281 1 96.38 254 ARG A C 1
ATOM 1939 O O . ARG A 1 254 ? -23.375 -27.734 -7.625 1 96.38 254 ARG A O 1
ATOM 1946 N N . LYS A 1 255 ? -22.891 -29.859 -8.102 1 94.69 255 LYS A N 1
ATOM 1947 C CA . LYS A 1 255 ? -23.766 -30.375 -7.047 1 94.69 255 LYS A CA 1
ATOM 1948 C C . LYS A 1 255 ? -23.328 -29.859 -5.676 1 94.69 255 LYS A C 1
ATOM 1950 O O . LYS A 1 255 ? -24.172 -29.484 -4.855 1 94.69 255 LYS A O 1
ATOM 1955 N N . SER A 1 256 ? -22.094 -29.875 -5.48 1 94.5 256 SER A N 1
ATOM 1956 C CA . SER A 1 256 ? -21.562 -29.438 -4.199 1 94.5 256 SER A CA 1
ATOM 1957 C C . SER A 1 256 ? -21.797 -27.938 -3.977 1 94.5 256 SER A C 1
ATOM 1959 O O . SER A 1 256 ? -22 -27.5 -2.842 1 94.5 256 SER A O 1
ATOM 1961 N N . VAL A 1 257 ? -21.672 -27.172 -5.008 1 96.44 257 VAL A N 1
ATOM 1962 C CA . VAL A 1 257 ? -21.953 -25.734 -4.898 1 96.44 257 VAL A CA 1
ATOM 1963 C C . VAL A 1 257 ? -23.391 -25.516 -4.473 1 96.44 257 VAL A C 1
ATOM 1965 O O . VAL A 1 257 ? -23.672 -24.75 -3.549 1 96.44 257 VAL A O 1
ATOM 1968 N N . TRP A 1 258 ? -24.219 -26.234 -5.086 1 95.69 258 TRP A N 1
ATOM 1969 C CA . TRP A 1 258 ? -25.625 -26.062 -4.762 1 95.69 258 TRP A CA 1
ATOM 1970 C C . TRP A 1 258 ? -25.953 -26.656 -3.396 1 95.69 258 TRP A C 1
ATOM 1972 O O . TRP A 1 258 ? -26.859 -26.203 -2.707 1 95.69 258 TRP A O 1
ATOM 1982 N N . ALA A 1 259 ? -25.234 -27.672 -2.994 1 94 259 ALA A N 1
ATOM 1983 C CA . ALA A 1 259 ? -25.391 -28.203 -1.647 1 94 259 ALA A CA 1
ATOM 1984 C C . ALA A 1 259 ? -25.203 -27.125 -0.593 1 94 259 ALA A C 1
ATOM 1986 O O . ALA A 1 259 ? -25.891 -27.109 0.431 1 94 259 ALA A O 1
ATOM 1987 N N . VAL A 1 260 ? -24.297 -26.234 -0.858 1 93.06 260 VAL A N 1
ATOM 1988 C CA . VAL A 1 260 ? -24.047 -25.141 0.067 1 93.06 260 VAL A CA 1
ATOM 1989 C C . VAL A 1 260 ? -25.297 -24.266 0.174 1 93.06 260 VAL A C 1
ATOM 1991 O O . VAL A 1 260 ? -25.719 -23.906 1.276 1 93.06 260 VAL A O 1
ATOM 1994 N N . TYR A 1 261 ? -25.875 -23.922 -0.972 1 94.88 261 TYR A N 1
ATOM 1995 C CA . TYR A 1 261 ? -27.078 -23.078 -1.01 1 94.88 261 TYR A CA 1
ATOM 1996 C C . TYR A 1 261 ? -28.219 -23.719 -0.232 1 94.88 261 TYR A C 1
ATOM 1998 O O . TYR A 1 261 ? -28.812 -23.078 0.64 1 94.88 261 TYR A O 1
ATOM 2006 N N . PHE A 1 262 ? -28.453 -24.938 -0.505 1 93.94 262 PHE A N 1
ATOM 2007 C CA . PHE A 1 262 ? -29.594 -25.609 0.101 1 93.94 262 PHE A CA 1
ATOM 2008 C C . PHE A 1 262 ? -29.328 -25.922 1.57 1 93.94 262 PHE A C 1
ATOM 2010 O O . PHE A 1 262 ? -30.25 -25.906 2.391 1 93.94 262 PHE A O 1
ATOM 2017 N N . HIS A 1 263 ? -28.141 -26.141 1.888 1 91.75 263 HIS A N 1
ATOM 2018 C CA . HIS A 1 263 ? -27.766 -26.375 3.277 1 91.75 263 HIS A CA 1
ATOM 2019 C C . HIS A 1 263 ? -28.078 -25.156 4.145 1 91.75 263 HIS A C 1
ATOM 2021 O O . HIS A 1 263 ? -28.641 -25.312 5.234 1 91.75 263 HIS A O 1
ATOM 2027 N N . ILE A 1 264 ? -27.75 -24.047 3.695 1 91.44 264 ILE A N 1
ATOM 2028 C CA . ILE A 1 264 ? -27.953 -22.812 4.453 1 91.44 264 ILE A CA 1
ATOM 2029 C C . ILE A 1 264 ? -29.438 -22.469 4.496 1 91.44 264 ILE A C 1
ATOM 2031 O O . ILE A 1 264 ? -29.922 -21.953 5.5 1 91.44 264 ILE A O 1
ATOM 2035 N N . ARG A 1 265 ? -30.094 -22.75 3.416 1 91.75 265 ARG A N 1
ATOM 2036 C CA . ARG A 1 265 ? -31.516 -22.453 3.324 1 91.75 265 ARG A CA 1
ATOM 2037 C C . ARG A 1 265 ? -32.344 -23.422 4.188 1 91.75 265 ARG A C 1
ATOM 2039 O O . ARG A 1 265 ? -33.5 -23.141 4.516 1 91.75 265 ARG A O 1
ATOM 2046 N N . SER A 1 266 ? -31.766 -24.422 4.613 1 91 266 SER A N 1
ATOM 2047 C CA . SER A 1 266 ? -32.469 -25.516 5.289 1 91 266 SER A CA 1
ATOM 2048 C C . SER A 1 266 ? -33 -25.062 6.645 1 91 266 SER A C 1
ATOM 2050 O O . SER A 1 266 ? -32.406 -24.234 7.316 1 91 266 SER A O 1
ATOM 2052 N N . SER A 1 267 ? -34.156 -25.562 6.961 1 88.25 267 SER A N 1
ATOM 2053 C CA . SER A 1 267 ? -34.812 -25.312 8.242 1 88.25 267 SER A CA 1
ATOM 2054 C C . SER A 1 267 ? -35.344 -26.594 8.867 1 88.25 267 SER A C 1
ATOM 2056 O O . SER A 1 267 ? -35.312 -27.656 8.242 1 88.25 267 SER A O 1
ATOM 2058 N N . ASP A 1 268 ? -35.75 -26.406 10.117 1 86.38 268 ASP A N 1
ATOM 2059 C CA . ASP A 1 268 ? -36.312 -27.578 10.805 1 86.38 268 ASP A CA 1
ATOM 2060 C C . ASP A 1 268 ? -37.594 -28.047 10.125 1 86.38 268 ASP A C 1
ATOM 2062 O O . ASP A 1 268 ? -37.844 -29.25 10.078 1 86.38 268 ASP A O 1
ATOM 2066 N N . GLU A 1 269 ? -38.375 -27.156 9.523 1 85.19 269 GLU A N 1
ATOM 2067 C CA . GLU A 1 269 ? -39.625 -27.469 8.852 1 85.19 269 GLU A CA 1
ATOM 2068 C C . GLU A 1 269 ? -39.375 -28.062 7.469 1 85.19 269 GLU A C 1
ATOM 2070 O O . GLU A 1 269 ? -40.156 -28.891 6.996 1 85.19 269 GLU A O 1
ATOM 2075 N N . GLU A 1 270 ? -38.281 -27.594 6.871 1 88.25 270 GLU A N 1
ATOM 2076 C CA . GLU A 1 270 ? -37.938 -28.047 5.527 1 88.25 270 GLU A CA 1
ATOM 2077 C C . GLU A 1 270 ? -36.438 -28.375 5.426 1 88.25 270 GLU A C 1
ATOM 2079 O O . GLU A 1 270 ? -35.656 -27.578 4.887 1 88.25 270 GLU A O 1
ATOM 2084 N N . PRO A 1 271 ? -36.062 -29.547 5.891 1 87.56 271 PRO A N 1
ATOM 2085 C CA . PRO A 1 271 ? -34.656 -29.922 5.812 1 87.56 271 PRO A CA 1
ATOM 2086 C C . PRO A 1 271 ? -34.188 -30.156 4.375 1 87.56 271 PRO A C 1
ATOM 2088 O O . PRO A 1 271 ? -34.812 -30.938 3.637 1 87.56 271 PRO A O 1
ATOM 2091 N N . LEU A 1 272 ? -33.219 -29.438 3.848 1 90.25 272 LEU A N 1
ATOM 2092 C CA . LEU A 1 272 ? -32.719 -29.484 2.48 1 90.25 272 LEU A CA 1
ATOM 2093 C C . LEU A 1 272 ? -31.25 -29.922 2.455 1 90.25 272 LEU A C 1
ATOM 2095 O O . LEU A 1 272 ? -30.375 -29.156 2.035 1 90.25 272 LEU A O 1
ATOM 2099 N N . HIS A 1 273 ? -30.875 -31.078 2.879 1 90 273 HIS A N 1
ATOM 2100 C CA . HIS A 1 273 ? -29.5 -31.547 2.973 1 90 273 HIS A CA 1
ATOM 2101 C C . HIS A 1 273 ? -29.25 -32.688 2.008 1 90 273 HIS A C 1
ATOM 2103 O O . HIS A 1 273 ? -28.281 -33.438 2.176 1 90 273 HIS A O 1
ATOM 2109 N N . SER A 1 274 ? -30.109 -32.844 0.973 1 86.25 274 SER A N 1
ATOM 2110 C CA . SER A 1 274 ? -30 -33.938 0.032 1 86.25 274 SER A CA 1
ATOM 2111 C C . SER A 1 274 ? -28.734 -33.844 -0.797 1 86.25 274 SER A C 1
ATOM 2113 O O . SER A 1 274 ? -28.188 -34.844 -1.245 1 86.25 274 SER A O 1
ATOM 2115 N N . PHE A 1 275 ? -28.234 -32.625 -0.987 1 88.88 275 PHE A N 1
ATOM 2116 C CA . PHE A 1 275 ? -27.047 -32.438 -1.817 1 88.88 275 PHE A CA 1
ATOM 2117 C C . PHE A 1 275 ? -25.781 -32.438 -0.971 1 88.88 275 PHE A C 1
ATOM 2119 O O . PHE A 1 275 ? -24.672 -32.469 -1.507 1 88.88 275 PHE A O 1
ATOM 2126 N N . CYS A 1 276 ? -25.969 -32.438 0.34 1 88.25 276 CYS A N 1
ATOM 2127 C CA . CYS A 1 276 ? -24.797 -32.438 1.218 1 88.25 276 CYS A CA 1
ATOM 2128 C C . CYS A 1 276 ? -24.141 -33.812 1.207 1 88.25 276 CYS A C 1
ATOM 2130 O O . CYS A 1 276 ? -24.797 -34.844 1.034 1 88.25 276 CYS A O 1
ATOM 2132 N N . PRO A 1 277 ? -22.812 -33.844 1.213 1 83.5 277 PRO A N 1
ATOM 2133 C CA . PRO A 1 277 ? -22.141 -35.125 1.236 1 83.5 277 PRO A CA 1
ATOM 2134 C C . PRO A 1 277 ? -22.578 -36 2.412 1 83.5 277 PRO A C 1
ATOM 2136 O O . PRO A 1 277 ? -22.75 -35.5 3.525 1 83.5 277 PRO A O 1
ATOM 2139 N N . VAL A 1 278 ? -22.75 -37.25 2.027 1 82.25 278 VAL A N 1
ATOM 2140 C CA . VAL A 1 278 ? -23.203 -38.188 3.041 1 82.25 278 VAL A CA 1
ATOM 2141 C C . VAL A 1 278 ? -21.984 -38.844 3.725 1 82.25 278 VAL A C 1
ATOM 2143 O O . VAL A 1 278 ? -20.906 -38.938 3.137 1 82.25 278 VAL A O 1
ATOM 2146 N N . GLY A 1 279 ? -22.156 -39.125 4.992 1 75.88 279 GLY A N 1
ATOM 2147 C CA . GLY A 1 279 ? -21.094 -39.844 5.691 1 75.88 279 GLY A CA 1
ATOM 2148 C C . GLY A 1 279 ? -20.656 -39.156 6.973 1 75.88 279 GLY A C 1
ATOM 2149 O O . GLY A 1 279 ? -21.109 -38.062 7.277 1 75.88 279 GLY A O 1
ATOM 2150 N N . PRO A 1 280 ? -19.875 -39.812 7.742 1 73.88 280 PRO A N 1
ATOM 2151 C CA . PRO A 1 280 ? -19.422 -39.281 9.031 1 73.88 280 PRO A CA 1
ATOM 2152 C C . PRO A 1 280 ? -18.469 -38.125 8.883 1 73.88 280 PRO A C 1
ATOM 2154 O O . PRO A 1 280 ? -18.344 -37.312 9.797 1 73.88 280 PRO A O 1
ATOM 2157 N N . ASN A 1 281 ? -17.906 -38 7.676 1 72.94 281 ASN A N 1
ATOM 2158 C CA . ASN A 1 281 ? -16.922 -36.938 7.48 1 72.94 281 ASN A CA 1
ATOM 2159 C C . ASN A 1 281 ? -17.516 -35.75 6.703 1 72.94 281 ASN A C 1
ATOM 2161 O O . ASN A 1 281 ? -16.781 -34.938 6.164 1 72.94 281 ASN A O 1
ATOM 2165 N N . SER A 1 282 ? -18.844 -35.781 6.781 1 78.44 282 SER A N 1
ATOM 2166 C CA . SER A 1 282 ? -19.5 -34.688 6.074 1 78.44 282 SER A CA 1
ATOM 2167 C C . SER A 1 282 ? -19.375 -33.375 6.828 1 78.44 282 SER A C 1
ATOM 2169 O O . SER A 1 282 ? -19.344 -33.344 8.062 1 78.44 282 SER A O 1
ATOM 2171 N N . TRP A 1 283 ? -19.188 -32.312 6.141 1 75.81 283 TRP A N 1
ATOM 2172 C CA . TRP A 1 283 ? -19.172 -31 6.793 1 75.81 283 TRP A CA 1
ATOM 2173 C C . TRP A 1 283 ? -20.578 -30.609 7.258 1 75.81 283 TRP A C 1
ATOM 2175 O O . TRP A 1 283 ? -20.734 -29.672 8.055 1 75.81 283 TRP A O 1
ATOM 2185 N N . CYS A 1 284 ? -21.516 -31.297 6.73 1 80.5 284 CYS A N 1
ATOM 2186 C CA . CYS A 1 284 ? -22.906 -31.062 7.09 1 80.5 284 CYS A CA 1
ATOM 2187 C C . CYS A 1 284 ? -23.266 -31.781 8.391 1 80.5 284 CYS A C 1
ATOM 2189 O O . CYS A 1 284 ? -23.297 -33 8.438 1 80.5 284 CYS A O 1
ATOM 2191 N N . LYS A 1 285 ? -23.469 -31.062 9.414 1 79.62 285 LYS A N 1
ATOM 2192 C CA . LYS A 1 285 ? -23.797 -31.609 10.727 1 79.62 285 LYS A CA 1
ATOM 2193 C C . LYS A 1 285 ? -25.078 -32.438 10.68 1 79.62 285 LYS A C 1
ATOM 2195 O O . LYS A 1 285 ? -25.234 -33.406 11.406 1 79.62 285 LYS A O 1
ATOM 2200 N N . TYR A 1 286 ? -25.969 -32 9.867 1 83.56 286 TYR A N 1
ATOM 2201 C CA . TYR A 1 286 ? -27.203 -32.75 9.711 1 83.56 286 TYR A CA 1
ATOM 2202 C C . TYR A 1 286 ? -26.938 -34.156 9.219 1 83.56 286 TYR A C 1
ATOM 2204 O O . TYR A 1 286 ? -27.453 -35.125 9.781 1 83.56 286 TYR A O 1
ATOM 2212 N N . GLN A 1 287 ? -26.109 -34.25 8.203 1 85 287 GLN A N 1
ATOM 2213 C CA . GLN A 1 287 ? -25.781 -35.562 7.629 1 85 287 GLN A CA 1
ATOM 2214 C C . GLN A 1 287 ? -25 -36.406 8.625 1 85 287 GLN A C 1
ATOM 2216 O O . GLN A 1 287 ? -25.125 -37.625 8.633 1 85 287 GLN A O 1
ATOM 2221 N N . ASN A 1 288 ? -24.234 -35.781 9.422 1 83.19 288 ASN A N 1
ATOM 2222 C CA . ASN A 1 288 ? -23.531 -36.5 10.469 1 83.19 288 ASN A CA 1
ATOM 2223 C C . ASN A 1 288 ? -24.5 -37.125 11.477 1 83.19 288 ASN A C 1
ATOM 2225 O O . ASN A 1 288 ? -24.312 -38.25 11.898 1 83.19 288 ASN A O 1
ATOM 2229 N N . GLN A 1 289 ? -25.453 -36.312 11.828 1 84.81 289 GLN A N 1
ATOM 2230 C CA . GLN A 1 289 ? -26.422 -36.781 12.812 1 84.81 289 GLN A CA 1
ATOM 2231 C C . GLN A 1 289 ? -27.312 -37.875 12.227 1 84.81 289 GLN A C 1
ATOM 2233 O O . GLN A 1 289 ? -27.766 -38.781 12.945 1 84.81 289 GLN A O 1
ATOM 2238 N N . VAL A 1 290 ? -27.578 -37.844 10.961 1 84.44 290 VAL A N 1
ATOM 2239 C CA . VAL A 1 290 ? -28.344 -38.875 10.297 1 84.44 290 VAL A CA 1
ATOM 2240 C C . VAL A 1 290 ? -27.625 -40.219 10.43 1 84.44 290 VAL A C 1
ATOM 2242 O O . VAL A 1 290 ? -28.234 -41.25 10.703 1 84.44 290 VAL A O 1
ATOM 2245 N N . VAL A 1 291 ? -26.375 -40.188 10.203 1 85.06 291 VAL A N 1
ATOM 2246 C CA . VAL A 1 291 ? -25.562 -41.375 10.297 1 85.06 291 VAL A CA 1
ATOM 2247 C C . VAL A 1 291 ? -25.547 -41.875 11.742 1 85.06 291 VAL A C 1
ATOM 2249 O O . VAL A 1 291 ? -25.578 -43.094 11.984 1 85.06 291 VAL A O 1
ATOM 2252 N N . GLU A 1 292 ? -25.5 -40.938 12.648 1 84.44 292 GLU A N 1
ATOM 2253 C CA . GLU A 1 292 ? -25.469 -41.281 14.07 1 84.44 292 GLU A CA 1
ATOM 2254 C C . GLU A 1 292 ? -26.844 -41.688 14.562 1 84.44 292 GLU A C 1
ATOM 2256 O O . GLU A 1 292 ? -26.969 -42.281 15.641 1 84.44 292 GLU A O 1
ATOM 2261 N N . GLY A 1 293 ? -27.922 -41.5 13.875 1 80.81 293 GLY A N 1
ATOM 2262 C CA . GLY A 1 293 ? -29.266 -41.875 14.242 1 80.81 293 GLY A CA 1
ATOM 2263 C C . GLY A 1 293 ? -29.953 -40.875 15.148 1 80.81 293 GLY A C 1
ATOM 2264 O O . GLY A 1 293 ? -30.922 -41.219 15.836 1 80.81 293 GLY A O 1
ATOM 2265 N N . SER A 1 294 ? -29.453 -39.688 15.328 1 81.06 294 SER A N 1
ATOM 2266 C CA . SER A 1 294 ? -29.984 -38.688 16.25 1 81.06 294 SER A CA 1
ATOM 2267 C C . SER A 1 294 ? -30.562 -37.469 15.492 1 81.06 294 SER A C 1
ATOM 2269 O O . SER A 1 294 ? -30.391 -36.344 15.914 1 81.06 294 SER A O 1
ATOM 2271 N N . VAL A 1 295 ? -31.172 -37.625 14.367 1 81.12 295 VAL A N 1
ATOM 2272 C CA . VAL A 1 295 ? -31.656 -36.531 13.508 1 81.12 295 VAL A CA 1
ATOM 2273 C C . VAL A 1 295 ? -32.812 -35.812 14.195 1 81.12 295 VAL A C 1
ATOM 2275 O O . VAL A 1 295 ? -33.031 -34.625 13.992 1 81.12 295 VAL A O 1
ATOM 2278 N N . GLU A 1 296 ? -33.5 -36.5 15.109 1 79.12 296 GLU A N 1
ATOM 2279 C CA . GLU A 1 296 ? -34.688 -35.938 15.75 1 79.12 296 GLU A CA 1
ATOM 2280 C C . GLU A 1 296 ? -34.312 -34.812 16.719 1 79.12 296 GLU A C 1
ATOM 2282 O O . GLU A 1 296 ? -35.125 -33.906 16.969 1 79.12 296 GLU A O 1
ATOM 2287 N N . THR A 1 297 ? -33.062 -34.812 17.078 1 79.56 297 THR A N 1
ATOM 2288 C CA . THR A 1 297 ? -32.656 -33.812 18.078 1 79.56 297 THR A CA 1
ATOM 2289 C C . THR A 1 297 ? -31.922 -32.656 17.406 1 79.56 297 THR A C 1
ATOM 2291 O O . THR A 1 297 ? -31.531 -31.703 18.078 1 79.56 297 THR A O 1
ATOM 2294 N N . PHE A 1 298 ? -31.828 -32.812 16.062 1 85.06 298 PHE A N 1
ATOM 2295 C CA . PHE A 1 298 ? -31.062 -31.781 15.367 1 85.06 298 PHE A CA 1
ATOM 2296 C C . PHE A 1 298 ? -31.859 -30.5 15.234 1 85.06 298 PHE A C 1
ATOM 2298 O O . PHE A 1 298 ? -33.062 -30.531 14.914 1 85.06 298 PHE A O 1
ATOM 2305 N N . ARG A 1 299 ? -31.281 -29.344 15.648 1 82.06 299 ARG A N 1
ATOM 2306 C CA . ARG A 1 299 ? -31.859 -28.031 15.469 1 82.06 299 ARG A CA 1
ATOM 2307 C C . ARG A 1 299 ? -30.969 -27.141 14.602 1 82.06 299 ARG A C 1
ATOM 2309 O O . ARG A 1 299 ? -29.766 -27.062 14.828 1 82.06 299 ARG A O 1
ATOM 2316 N N . HIS A 1 300 ? -31.625 -26.609 13.602 1 83.38 300 HIS A N 1
ATOM 2317 C CA . HIS A 1 300 ? -30.875 -25.734 12.711 1 83.38 300 HIS A CA 1
ATOM 2318 C C . HIS A 1 300 ? -30.531 -24.406 13.391 1 83.38 300 HIS A C 1
ATOM 2320 O O . HIS A 1 300 ? -31.391 -23.781 14.008 1 83.38 300 HIS A O 1
ATOM 2326 N N . SER A 1 301 ? -29.25 -24.047 13.562 1 69.25 301 SER A N 1
ATOM 2327 C CA . SER A 1 301 ? -28.859 -22.812 14.227 1 69.25 301 SER A CA 1
ATOM 2328 C C . SER A 1 301 ? -28.5 -21.734 13.211 1 69.25 301 SER A C 1
ATOM 2330 O O . SER A 1 301 ? -28.656 -20.547 13.484 1 69.25 301 SER A O 1
ATOM 2332 N N . ASN A 1 302 ? -27.938 -22.016 12.102 1 65.19 302 ASN A N 1
ATOM 2333 C CA . ASN A 1 302 ? -27.406 -21 11.195 1 65.19 302 ASN A CA 1
ATOM 2334 C C . ASN A 1 302 ? -28.219 -20.938 9.906 1 65.19 302 ASN A C 1
ATOM 2336 O O . ASN A 1 302 ? -27.656 -21.031 8.805 1 65.19 302 ASN A O 1
ATOM 2340 N N . LYS A 1 303 ? -29.531 -20.609 10.133 1 79.06 303 LYS A N 1
ATOM 2341 C CA . LYS A 1 303 ? -30.391 -20.547 8.961 1 79.06 303 LYS A CA 1
ATOM 2342 C C . LYS A 1 303 ? -30.672 -19.109 8.555 1 79.06 303 LYS A C 1
ATOM 2344 O O . LYS A 1 303 ? -30.828 -18.234 9.414 1 79.06 303 LYS A O 1
ATOM 2349 N N . LEU A 1 304 ? -30.516 -18.844 7.203 1 90.5 304 LEU A N 1
ATOM 2350 C CA . LEU A 1 304 ? -30.875 -17.547 6.645 1 90.5 304 LEU A CA 1
ATOM 2351 C C . LEU A 1 304 ? -32.344 -17.547 6.184 1 90.5 304 LEU A C 1
ATOM 2353 O O . LEU A 1 304 ? -32.844 -18.562 5.711 1 90.5 304 LEU A O 1
ATOM 2357 N N . PRO A 1 305 ? -32.969 -16.469 6.41 1 91.88 305 PRO A N 1
ATOM 2358 C CA . PRO A 1 305 ? -34.344 -16.359 5.961 1 91.88 305 PRO A CA 1
ATOM 2359 C C . PRO A 1 305 ? -34.5 -16.594 4.457 1 91.88 305 PRO A C 1
ATOM 2361 O O . PRO A 1 305 ? -33.562 -16.312 3.691 1 91.88 305 PRO A O 1
ATOM 2364 N N . VAL A 1 306 ? -35.688 -17.062 4.086 1 91.94 306 VAL A N 1
ATOM 2365 C CA . VAL A 1 306 ? -35.969 -17.406 2.699 1 91.94 306 VAL A CA 1
ATOM 2366 C C . VAL A 1 306 ? -35.812 -16.172 1.813 1 91.94 306 VAL A C 1
ATOM 2368 O O . VAL A 1 306 ? -35.312 -16.266 0.686 1 91.94 306 VAL A O 1
ATOM 2371 N N . ALA A 1 307 ? -36.156 -15.047 2.344 1 93.5 307 ALA A N 1
ATOM 2372 C CA . ALA A 1 307 ? -36.031 -13.805 1.576 1 93.5 307 ALA A CA 1
ATOM 2373 C C . ALA A 1 307 ? -34.594 -13.516 1.22 1 93.5 307 ALA A C 1
ATOM 2375 O O . ALA A 1 307 ? -34.281 -13.039 0.119 1 93.5 307 ALA A O 1
ATOM 2376 N N . VAL A 1 308 ? -33.719 -13.758 2.125 1 94.94 308 VAL A N 1
ATOM 2377 C CA . VAL A 1 308 ? -32.312 -13.547 1.903 1 94.94 308 VAL A CA 1
ATOM 2378 C C . VAL A 1 308 ? -31.766 -14.57 0.899 1 94.94 308 VAL A C 1
ATOM 2380 O O . VAL A 1 308 ? -31.016 -14.227 -0.01 1 94.94 308 VAL A O 1
ATOM 2383 N N . MET A 1 309 ? -32.219 -15.781 1.063 1 94.94 309 MET A N 1
ATOM 2384 C CA . MET A 1 309 ? -31.766 -16.844 0.184 1 94.94 309 MET A CA 1
ATOM 2385 C C . MET A 1 309 ? -32.219 -16.609 -1.253 1 94.94 309 MET A C 1
ATOM 2387 O O . MET A 1 309 ? -31.469 -16.875 -2.195 1 94.94 309 MET A O 1
ATOM 2391 N N . ASP A 1 310 ? -33.344 -16.156 -1.397 1 94.75 310 ASP A N 1
ATOM 2392 C CA . ASP A 1 310 ? -33.812 -15.828 -2.73 1 94.75 310 ASP A CA 1
ATOM 2393 C C . ASP A 1 310 ? -33 -14.703 -3.359 1 94.75 310 ASP A C 1
ATOM 2395 O O . ASP A 1 310 ? -32.75 -14.711 -4.566 1 94.75 310 ASP A O 1
ATOM 2399 N N . ALA A 1 311 ? -32.625 -13.836 -2.527 1 94.88 311 ALA A N 1
ATOM 2400 C CA . ALA A 1 311 ? -31.844 -12.695 -3.004 1 94.88 311 ALA A CA 1
ATOM 2401 C C . ALA A 1 311 ? -30.453 -13.125 -3.471 1 94.88 311 ALA A C 1
ATOM 2403 O O . ALA A 1 311 ? -29.906 -12.547 -4.406 1 94.88 311 ALA A O 1
ATOM 2404 N N . ILE A 1 312 ? -29.859 -14.102 -2.787 1 96.12 312 ILE A N 1
ATOM 2405 C CA . ILE A 1 312 ? -28.484 -14.453 -3.125 1 96.12 312 ILE A CA 1
ATOM 2406 C C . ILE A 1 312 ? -28.469 -15.57 -4.164 1 96.12 312 ILE A C 1
ATOM 2408 O O . ILE A 1 312 ? -27.422 -15.922 -4.711 1 96.12 312 ILE A O 1
ATOM 2412 N N . LYS A 1 313 ? -29.594 -16.172 -4.539 1 96.44 313 LYS A N 1
ATOM 2413 C CA . LYS A 1 313 ? -29.719 -17.297 -5.473 1 96.44 313 LYS A CA 1
ATOM 2414 C C . LYS A 1 313 ? -29.094 -16.938 -6.824 1 96.44 313 LYS A C 1
ATOM 2416 O O . LYS A 1 313 ? -28.391 -17.766 -7.418 1 96.44 313 LYS A O 1
ATOM 2421 N N . PRO A 1 314 ? -29.312 -15.789 -7.316 1 96.06 314 PRO A N 1
ATOM 2422 C CA . PRO A 1 314 ? -28.703 -15.453 -8.609 1 96.06 314 PRO A CA 1
ATOM 2423 C C . PRO A 1 314 ? -27.172 -15.531 -8.586 1 96.06 314 PRO A C 1
ATOM 2425 O O . PRO A 1 314 ? -26.562 -15.891 -9.586 1 96.06 314 PRO A O 1
ATOM 2428 N N . VAL A 1 315 ? -26.609 -15.172 -7.512 1 96.38 315 VAL A N 1
ATOM 2429 C CA . VAL A 1 315 ? -25.156 -15.258 -7.383 1 96.38 315 VAL A CA 1
ATOM 2430 C C . VAL A 1 315 ? -24.719 -16.703 -7.5 1 96.38 315 VAL A C 1
ATOM 2432 O O . VAL A 1 315 ? -23.75 -17.016 -8.211 1 96.38 315 VAL A O 1
ATOM 2435 N N . PHE A 1 316 ? -25.469 -17.594 -6.824 1 97.19 316 PHE A N 1
ATOM 2436 C CA . PHE A 1 316 ? -25.156 -19.016 -6.902 1 97.19 316 PHE A CA 1
ATOM 2437 C C . PHE A 1 316 ? -25.359 -19.547 -8.32 1 97.19 316 PHE A C 1
ATOM 2439 O O . PHE A 1 316 ? -24.578 -20.359 -8.805 1 97.19 316 PHE A O 1
ATOM 2446 N N . ASN A 1 317 ? -26.406 -19.078 -8.93 1 96.94 317 ASN A N 1
ATOM 2447 C CA . ASN A 1 317 ? -26.672 -19.5 -10.297 1 96.94 317 ASN A CA 1
ATOM 2448 C C . ASN A 1 317 ? -25.531 -19.125 -11.234 1 96.94 317 ASN A C 1
ATOM 2450 O O . ASN A 1 317 ? -25.078 -19.953 -12.031 1 96.94 317 ASN A O 1
ATOM 2454 N N . ASP A 1 318 ? -25.078 -17.969 -11.094 1 95.81 318 ASP A N 1
ATOM 2455 C CA . ASP A 1 318 ? -24.016 -17.469 -11.961 1 95.81 318 ASP A CA 1
ATOM 2456 C C . ASP A 1 318 ? -22.703 -18.203 -11.703 1 95.81 318 ASP A C 1
ATOM 2458 O O . ASP A 1 318 ? -22 -18.562 -12.648 1 95.81 318 ASP A O 1
ATOM 2462 N N . LEU A 1 319 ? -22.422 -18.438 -10.445 1 96.69 319 LEU A N 1
ATOM 2463 C CA . LEU A 1 319 ? -21.125 -18.984 -10.078 1 96.69 319 LEU A CA 1
ATOM 2464 C C . LEU A 1 319 ? -21.156 -20.5 -10.078 1 96.69 319 LEU A C 1
ATOM 2466 O O . LEU A 1 319 ? -20.188 -21.141 -9.672 1 96.69 319 LEU A O 1
ATOM 2470 N N . SER A 1 320 ? -22.281 -21.047 -10.523 1 96.69 320 SER A N 1
ATOM 2471 C CA . SER A 1 320 ? -22.359 -22.5 -10.688 1 96.69 320 SER A CA 1
ATOM 2472 C C . SER A 1 320 ? -22.547 -22.875 -12.156 1 96.69 320 SER A C 1
ATOM 2474 O O . SER A 1 320 ? -22.797 -24.047 -12.469 1 96.69 320 SER A O 1
ATOM 2476 N N . GLN A 1 321 ? -22.453 -21.969 -12.992 1 96.5 321 GLN A N 1
ATOM 2477 C CA . GLN A 1 321 ? -22.578 -22.25 -14.414 1 96.5 321 GLN A CA 1
ATOM 2478 C C . GLN A 1 321 ? -21.516 -23.25 -14.875 1 96.5 321 GLN A C 1
ATOM 2480 O O . GLN A 1 321 ? -20.359 -23.156 -14.5 1 96.5 321 GLN A O 1
ATOM 2485 N N . PRO A 1 322 ? -21.859 -24.172 -15.711 1 96.38 322 PRO A N 1
ATOM 2486 C CA . PRO A 1 322 ? -20.906 -25.203 -16.156 1 96.38 322 PRO A CA 1
ATOM 2487 C C . PRO A 1 322 ? -19.719 -24.609 -16.906 1 96.38 322 PRO A C 1
ATOM 2489 O O . PRO A 1 322 ? -18.594 -25.109 -16.75 1 96.38 322 PRO A O 1
ATOM 2492 N N . LYS A 1 323 ? -19.969 -23.656 -17.688 1 94.25 323 LYS A N 1
ATOM 2493 C CA . LYS A 1 323 ? -18.875 -23.047 -18.453 1 94.25 323 LYS A CA 1
ATOM 2494 C C . LYS A 1 323 ? -17.797 -22.5 -17.531 1 94.25 323 LYS A C 1
ATOM 2496 O O . LYS A 1 323 ? -16.609 -22.625 -17.828 1 94.25 323 LYS A O 1
ATOM 2501 N N . LEU A 1 324 ? -18.156 -21.938 -16.469 1 94.69 324 LEU A N 1
ATOM 2502 C CA . LEU A 1 324 ? -17.219 -21.391 -15.5 1 94.69 324 LEU A CA 1
ATOM 2503 C C . LEU A 1 324 ? -16.547 -22.516 -14.719 1 94.69 324 LEU A C 1
ATOM 2505 O O . LEU A 1 324 ? -15.328 -22.531 -14.586 1 94.69 324 LEU A O 1
ATOM 2509 N N . LEU A 1 325 ? -17.328 -23.469 -14.266 1 96.75 325 LEU A N 1
ATOM 2510 C CA . LEU A 1 325 ? -16.828 -24.531 -13.398 1 96.75 325 LEU A CA 1
ATOM 2511 C C . LEU A 1 325 ? -15.906 -25.469 -14.164 1 96.75 325 LEU A C 1
ATOM 2513 O O . LEU A 1 325 ? -14.984 -26.062 -13.586 1 96.75 325 LEU A O 1
ATOM 2517 N N . GLN A 1 326 ? -16.188 -25.562 -15.422 1 96.31 326 GLN A N 1
ATOM 2518 C CA . GLN A 1 326 ? -15.312 -26.375 -16.25 1 96.31 326 GLN A CA 1
ATOM 2519 C C . GLN A 1 326 ? -13.883 -25.828 -16.234 1 96.31 326 GLN A C 1
ATOM 2521 O O . GLN A 1 326 ? -12.922 -26.609 -16.219 1 96.31 326 GLN A O 1
ATOM 2526 N N . LYS A 1 327 ? -13.734 -24.609 -16.172 1 95.06 327 LYS A N 1
ATOM 2527 C CA . LYS A 1 327 ? -12.43 -23.953 -16.156 1 95.06 327 LYS A CA 1
ATOM 2528 C C . LYS A 1 327 ? -11.773 -24.062 -14.781 1 95.06 327 LYS A C 1
ATOM 2530 O O . LYS A 1 327 ? -10.602 -23.719 -14.617 1 95.06 327 LYS A O 1
ATOM 2535 N N . CYS A 1 328 ? -12.508 -24.516 -13.812 1 96.31 328 CYS A N 1
ATOM 2536 C CA . CYS A 1 328 ? -11.992 -24.656 -12.461 1 96.31 328 CYS A CA 1
ATOM 2537 C C . CYS A 1 328 ? -11.531 -26.078 -12.188 1 96.31 328 CYS A C 1
ATOM 2539 O O . CYS A 1 328 ? -10.992 -26.375 -11.117 1 96.31 328 CYS A O 1
ATOM 2541 N N . LEU A 1 329 ? -11.766 -26.906 -13.18 1 95.81 329 LEU A N 1
ATOM 2542 C CA . LEU A 1 329 ? -11.336 -28.281 -13.016 1 95.81 329 LEU A CA 1
ATOM 2543 C C . LEU A 1 329 ? -9.82 -28.359 -12.828 1 95.81 329 LEU A C 1
ATOM 2545 O O . LEU A 1 329 ? -9.078 -27.547 -13.391 1 95.81 329 LEU A O 1
ATOM 2549 N N . GLY A 1 330 ? -9.344 -29.266 -12.031 1 93.88 330 GLY A N 1
ATOM 2550 C CA . GLY A 1 330 ? -7.934 -29.391 -11.703 1 93.88 330 GLY A CA 1
ATOM 2551 C C . GLY A 1 330 ? -7.551 -28.609 -10.453 1 93.88 330 GLY A C 1
ATOM 2552 O O . GLY A 1 330 ? -6.504 -28.875 -9.852 1 93.88 330 GLY A O 1
ATOM 2553 N N . GLY A 1 331 ? -8.367 -27.609 -10.031 1 94.69 331 GLY A N 1
ATOM 2554 C CA . GLY A 1 331 ? -8.141 -26.859 -8.805 1 94.69 331 GLY A CA 1
ATOM 2555 C C . GLY A 1 331 ? -6.871 -26.031 -8.836 1 94.69 331 GLY A C 1
ATOM 2556 O O . GLY A 1 331 ? -6.137 -25.969 -7.852 1 94.69 331 GLY A O 1
ATOM 2557 N N . LYS A 1 332 ? -6.602 -25.453 -9.977 1 95.06 332 LYS A N 1
ATOM 2558 C CA . LYS A 1 332 ? -5.363 -24.703 -10.164 1 95.06 332 LYS A CA 1
ATOM 2559 C C . LYS A 1 332 ? -5.445 -23.328 -9.508 1 95.06 332 LYS A C 1
ATOM 2561 O O . LYS A 1 332 ? -6.531 -22.75 -9.398 1 95.06 332 LYS A O 1
ATOM 2566 N N . THR A 1 333 ? -4.309 -22.844 -8.992 1 93.81 333 THR A N 1
ATOM 2567 C CA . THR A 1 333 ? -4.262 -21.547 -8.328 1 93.81 333 THR A CA 1
ATOM 2568 C C . THR A 1 333 ? -3.074 -20.734 -8.828 1 93.81 333 THR A C 1
ATOM 2570 O O . THR A 1 333 ? -2.182 -21.266 -9.492 1 93.81 333 THR A O 1
ATOM 2573 N N . GLN A 1 334 ? -3.105 -19.469 -8.547 1 94.69 334 GLN A N 1
ATOM 2574 C CA . GLN A 1 334 ? -2.02 -18.547 -8.891 1 94.69 334 GLN A CA 1
ATOM 2575 C C . GLN A 1 334 ? -1.197 -18.188 -7.652 1 94.69 334 GLN A C 1
ATOM 2577 O O . GLN A 1 334 ? -0.609 -17.109 -7.59 1 94.69 334 GLN A O 1
ATOM 2582 N N . ASN A 1 335 ? -1.183 -18.969 -6.652 1 91.88 335 ASN A N 1
ATOM 2583 C CA . ASN A 1 335 ? -0.474 -18.719 -5.402 1 91.88 335 ASN A CA 1
ATOM 2584 C C . ASN A 1 335 ? 1.023 -18.547 -5.633 1 91.88 335 ASN A C 1
ATOM 2586 O O . ASN A 1 335 ? 1.662 -17.719 -4.984 1 91.88 335 ASN A O 1
ATOM 2590 N N . ASN A 1 336 ? 1.56 -19.344 -6.551 1 95.44 336 ASN A N 1
ATOM 2591 C CA . ASN A 1 336 ? 2.98 -19.219 -6.863 1 95.44 336 ASN A CA 1
ATOM 2592 C C . ASN A 1 336 ? 3.305 -17.859 -7.48 1 95.44 336 ASN A C 1
ATOM 2594 O O . ASN A 1 336 ? 4.363 -17.297 -7.211 1 95.44 336 ASN A O 1
ATOM 2598 N N . ASN A 1 337 ? 2.385 -17.391 -8.297 1 97 337 ASN A N 1
ATOM 2599 C CA . ASN A 1 337 ? 2.578 -16.062 -8.875 1 97 337 ASN A CA 1
ATOM 2600 C C . ASN A 1 337 ? 2.584 -14.984 -7.801 1 97 337 ASN A C 1
ATOM 2602 O O . ASN A 1 337 ? 3.395 -14.062 -7.848 1 97 337 ASN A O 1
ATOM 2606 N N . GLU A 1 338 ? 1.768 -15.094 -6.84 1 94.62 338 GLU A N 1
ATOM 2607 C CA . GLU A 1 338 ? 1.743 -14.141 -5.73 1 94.62 338 GLU A CA 1
ATOM 2608 C C . GLU A 1 338 ? 3.041 -14.195 -4.934 1 94.62 338 GLU A C 1
ATOM 2610 O O . GLU A 1 338 ? 3.527 -13.164 -4.461 1 94.62 338 GLU A O 1
ATOM 2615 N N . SER A 1 339 ? 3.545 -15.383 -4.77 1 95.19 339 SER A N 1
ATOM 2616 C CA . SER A 1 339 ? 4.793 -15.57 -4.035 1 95.19 339 SER A CA 1
ATOM 2617 C C . SER A 1 339 ? 5.957 -14.867 -4.73 1 95.19 339 SER A C 1
ATOM 2619 O O . SER A 1 339 ? 6.73 -14.156 -4.094 1 95.19 339 SER A O 1
ATOM 2621 N N . ILE A 1 340 ? 6.062 -15.102 -6.02 1 97.44 340 ILE A N 1
ATOM 2622 C CA . ILE A 1 340 ? 7.176 -14.484 -6.738 1 97.44 340 ILE A CA 1
ATOM 2623 C C . ILE A 1 340 ? 7.004 -12.969 -6.754 1 97.44 340 ILE A C 1
ATOM 2625 O O . ILE A 1 340 ? 7.984 -12.227 -6.656 1 97.44 340 ILE A O 1
ATOM 2629 N N . ASN A 1 341 ? 5.742 -12.5 -6.953 1 96.5 341 ASN A N 1
ATOM 2630 C CA . ASN A 1 341 ? 5.48 -11.062 -6.898 1 96.5 341 ASN A CA 1
ATOM 2631 C C . ASN A 1 341 ? 5.938 -10.461 -5.574 1 96.5 341 ASN A C 1
ATOM 2633 O O . ASN A 1 341 ? 6.551 -9.391 -5.551 1 96.5 341 ASN A O 1
ATOM 2637 N N . SER A 1 342 ? 5.668 -11.172 -4.523 1 94.69 342 SER A N 1
ATOM 2638 C CA . SER A 1 342 ? 6.07 -10.711 -3.199 1 94.69 342 SER A CA 1
ATOM 2639 C C . SER A 1 342 ? 7.59 -10.633 -3.08 1 94.69 342 SER A C 1
ATOM 2641 O O . SER A 1 342 ? 8.125 -9.688 -2.492 1 94.69 342 SER A O 1
ATOM 2643 N N . LEU A 1 343 ? 8.234 -11.594 -3.607 1 95.31 343 LEU A N 1
ATOM 2644 C CA . LEU A 1 343 ? 9.688 -11.633 -3.568 1 95.31 343 LEU A CA 1
ATOM 2645 C C . LEU A 1 343 ? 10.281 -10.461 -4.348 1 95.31 343 LEU A C 1
ATOM 2647 O O . LEU A 1 343 ? 11.242 -9.836 -3.898 1 95.31 343 LEU A O 1
ATOM 2651 N N . ILE A 1 344 ? 9.695 -10.156 -5.488 1 97 344 ILE A N 1
ATOM 2652 C CA . ILE A 1 344 ? 10.164 -9.047 -6.32 1 97 344 ILE A CA 1
ATOM 2653 C C . ILE A 1 344 ? 10.086 -7.742 -5.535 1 97 344 ILE A C 1
ATOM 2655 O O . ILE A 1 344 ? 11.062 -6.992 -5.473 1 97 344 ILE A O 1
ATOM 2659 N N . TRP A 1 345 ? 9.031 -7.566 -4.906 1 94.38 345 TRP A N 1
ATOM 2660 C CA . TRP A 1 345 ? 8.828 -6.27 -4.266 1 94.38 345 TRP A CA 1
ATOM 2661 C C . TRP A 1 345 ? 9.5 -6.227 -2.9 1 94.38 345 TRP A C 1
ATOM 2663 O O . TRP A 1 345 ? 9.68 -5.152 -2.322 1 94.38 345 TRP A O 1
ATOM 2673 N N . LYS A 1 346 ? 9.867 -7.363 -2.344 1 91.38 346 LYS A N 1
ATOM 2674 C CA . LYS A 1 346 ? 10.758 -7.375 -1.188 1 91.38 346 LYS A CA 1
ATOM 2675 C C . LYS A 1 346 ? 12.141 -6.832 -1.554 1 91.38 346 LYS A C 1
ATOM 2677 O O . LYS A 1 346 ? 12.766 -6.129 -0.76 1 91.38 346 LYS A O 1
ATOM 2682 N N . LEU A 1 347 ? 12.562 -7.199 -2.736 1 93.69 347 LEU A N 1
ATOM 2683 C CA . LEU A 1 347 ? 13.875 -6.789 -3.223 1 93.69 347 LEU A CA 1
ATOM 2684 C C . LEU A 1 347 ? 13.828 -5.375 -3.789 1 93.69 347 LEU A C 1
ATOM 2686 O O . LEU A 1 347 ? 14.859 -4.707 -3.891 1 93.69 347 LEU A O 1
ATOM 2690 N N . CYS A 1 348 ? 12.664 -5.004 -4.168 1 93.75 348 CYS A N 1
ATOM 2691 C CA . CYS A 1 348 ? 12.406 -3.664 -4.684 1 93.75 348 CYS A CA 1
ATOM 2692 C C . CYS A 1 348 ? 11.125 -3.088 -4.102 1 93.75 348 CYS A C 1
ATOM 2694 O O . CYS A 1 348 ? 10.102 -3.035 -4.777 1 93.75 348 CYS A O 1
ATOM 2696 N N . PRO A 1 349 ? 11.25 -2.602 -2.889 1 89.88 349 PRO A N 1
ATOM 2697 C CA . PRO A 1 349 ? 10.039 -2.145 -2.201 1 89.88 349 PRO A CA 1
ATOM 2698 C C . PRO A 1 349 ? 9.297 -1.059 -2.977 1 89.88 349 PRO A C 1
ATOM 2700 O O . PRO A 1 349 ? 9.922 -0.161 -3.545 1 89.88 349 PRO A O 1
ATOM 2703 N N . LYS A 1 350 ? 8.008 -1.112 -2.941 1 86.81 350 LYS A N 1
ATOM 2704 C CA . LYS A 1 350 ? 7.148 -0.201 -3.693 1 86.81 350 LYS A CA 1
ATOM 2705 C C . LYS A 1 350 ? 7.215 1.213 -3.123 1 86.81 350 LYS A C 1
ATOM 2707 O O . LYS A 1 350 ? 6.852 2.178 -3.799 1 86.81 350 LYS A O 1
ATOM 2712 N N . THR A 1 351 ? 7.691 1.377 -1.942 1 79.19 351 THR A N 1
ATOM 2713 C CA . THR A 1 351 ? 7.73 2.674 -1.277 1 79.19 351 THR A CA 1
ATOM 2714 C C . THR A 1 351 ? 8.953 3.473 -1.719 1 79.19 351 THR A C 1
ATOM 2716 O O . THR A 1 351 ? 9.031 4.68 -1.491 1 79.19 351 THR A O 1
ATOM 2719 N N . LEU A 1 352 ? 9.875 2.795 -2.27 1 84.62 352 LEU A N 1
ATOM 2720 C CA . LEU A 1 352 ? 11.094 3.465 -2.703 1 84.62 352 LEU A CA 1
ATOM 2721 C C . LEU A 1 352 ? 11.078 3.707 -4.207 1 84.62 352 LEU A C 1
ATOM 2723 O O . LEU A 1 352 ? 10.688 2.828 -4.98 1 84.62 352 LEU A O 1
ATOM 2727 N N . GLY A 1 353 ? 11.414 4.867 -4.57 1 82.88 353 GLY A N 1
ATOM 2728 C CA . GLY A 1 353 ? 11.516 5.172 -5.988 1 82.88 353 GLY A CA 1
ATOM 2729 C C . GLY A 1 353 ? 12.68 4.469 -6.668 1 82.88 353 GLY A C 1
ATOM 2730 O O . GLY A 1 353 ? 13.805 4.5 -6.172 1 82.88 353 GLY A O 1
ATOM 2731 N N . CYS A 1 354 ? 12.281 3.736 -7.727 1 85.88 354 CYS A N 1
ATOM 2732 C CA . CYS A 1 354 ? 13.344 3.084 -8.484 1 85.88 354 CYS A CA 1
ATOM 2733 C C . CYS A 1 354 ? 13.023 3.066 -9.969 1 85.88 354 CYS A C 1
ATOM 2735 O O . CYS A 1 354 ? 11.859 3.188 -10.367 1 85.88 354 CYS A O 1
ATOM 2737 N N . GLY A 1 355 ? 14.094 3.006 -10.75 1 86.5 355 GLY A N 1
ATOM 2738 C CA . GLY A 1 355 ? 13.93 2.908 -12.195 1 86.5 355 GLY A CA 1
ATOM 2739 C C . GLY A 1 355 ? 13.766 1.481 -12.68 1 86.5 355 GLY A C 1
ATOM 2740 O O . GLY A 1 355 ? 13.805 0.54 -11.883 1 86.5 355 GLY A O 1
ATOM 2741 N N . ARG A 1 356 ? 13.547 1.345 -13.945 1 92.88 356 ARG A N 1
ATOM 2742 C CA . ARG A 1 356 ? 13.312 0.049 -14.578 1 92.88 356 ARG A CA 1
ATOM 2743 C C . ARG A 1 356 ? 14.492 -0.892 -14.359 1 92.88 356 ARG A C 1
ATOM 2745 O O . ARG A 1 356 ? 14.297 -2.088 -14.125 1 92.88 356 ARG A O 1
ATOM 2752 N N . LYS A 1 357 ? 15.688 -0.385 -14.375 1 93.5 357 LYS A N 1
ATOM 2753 C CA . LYS A 1 357 ? 16.891 -1.206 -14.234 1 93.5 357 LYS A CA 1
ATOM 2754 C C . LYS A 1 357 ? 16.891 -1.938 -12.898 1 93.5 357 LYS A C 1
ATOM 2756 O O . LYS A 1 357 ? 17.219 -3.125 -12.836 1 93.5 357 LYS A O 1
ATOM 2761 N N . ILE A 1 358 ? 16.531 -1.231 -11.898 1 95.5 358 ILE A N 1
ATOM 2762 C CA . ILE A 1 358 ? 16.516 -1.815 -10.562 1 95.5 358 ILE A CA 1
ATOM 2763 C C . ILE A 1 358 ? 15.438 -2.885 -10.477 1 95.5 358 ILE A C 1
ATOM 2765 O O . ILE A 1 358 ? 15.633 -3.932 -9.852 1 95.5 358 ILE A O 1
ATOM 2769 N N . VAL A 1 359 ? 14.312 -2.631 -11.156 1 96.62 359 VAL A N 1
ATOM 2770 C CA . VAL A 1 359 ? 13.234 -3.609 -11.148 1 96.62 359 VAL A CA 1
ATOM 2771 C C . VAL A 1 359 ? 13.656 -4.855 -11.93 1 96.62 359 VAL A C 1
ATOM 2773 O O . VAL A 1 359 ? 13.352 -5.977 -11.523 1 96.62 359 VAL A O 1
ATOM 2776 N N . ASP A 1 360 ? 14.391 -4.617 -12.977 1 97.44 360 ASP A N 1
ATOM 2777 C CA . ASP A 1 360 ? 14.93 -5.742 -13.734 1 97.44 360 ASP A CA 1
ATOM 2778 C C . ASP A 1 360 ? 15.844 -6.605 -12.867 1 97.44 360 ASP A C 1
ATOM 2780 O O . ASP A 1 360 ? 15.711 -7.828 -12.844 1 97.44 360 ASP A O 1
ATOM 2784 N N . ILE A 1 361 ? 16.703 -5.977 -12.211 1 97.62 361 ILE A N 1
ATOM 2785 C CA . ILE A 1 361 ? 17.656 -6.684 -11.359 1 97.62 361 ILE A CA 1
ATOM 2786 C C . ILE A 1 361 ? 16.906 -7.441 -10.266 1 97.62 361 ILE A C 1
ATOM 2788 O O . ILE A 1 361 ? 17.172 -8.617 -10.016 1 97.62 361 ILE A O 1
ATOM 2792 N N . SER A 1 362 ? 15.961 -6.762 -9.641 1 97.62 362 SER A N 1
ATOM 2793 C CA . SER A 1 362 ? 15.18 -7.367 -8.562 1 97.62 362 SER A CA 1
ATOM 2794 C C . SER A 1 362 ? 14.359 -8.547 -9.07 1 97.62 362 SER A C 1
ATOM 2796 O O . SER A 1 362 ? 14.227 -9.562 -8.383 1 97.62 362 SER A O 1
ATOM 2798 N N . THR A 1 363 ? 13.789 -8.375 -10.242 1 98.44 363 THR A N 1
ATOM 2799 C CA . THR A 1 363 ? 13.008 -9.453 -10.836 1 98.44 363 THR A CA 1
ATOM 2800 C C . THR A 1 363 ? 13.906 -10.656 -11.148 1 98.44 363 THR A C 1
ATOM 2802 O O . THR A 1 363 ? 13.555 -11.789 -10.82 1 98.44 363 THR A O 1
ATOM 2805 N N . ASN A 1 364 ? 15.07 -10.383 -11.727 1 98.56 364 ASN A N 1
ATOM 2806 C CA . ASN A 1 364 ? 16.016 -11.453 -12.016 1 98.56 364 ASN A CA 1
ATOM 2807 C C . ASN A 1 364 ? 16.438 -12.188 -10.742 1 98.56 364 ASN A C 1
ATOM 2809 O O . ASN A 1 364 ? 16.422 -13.422 -10.703 1 98.56 364 ASN A O 1
ATOM 2813 N N . GLU A 1 365 ? 16.766 -11.438 -9.789 1 97.75 365 GLU A N 1
ATOM 2814 C CA . GLU A 1 365 ? 17.172 -12.039 -8.531 1 97.75 365 GLU A CA 1
ATOM 2815 C C . GLU A 1 365 ? 16.031 -12.836 -7.898 1 97.75 365 GLU A C 1
ATOM 2817 O O . GLU A 1 365 ? 16.25 -13.922 -7.367 1 97.75 365 GLU A O 1
ATOM 2822 N N . ALA A 1 366 ? 14.867 -12.289 -7.93 1 98.12 366 ALA A N 1
ATOM 2823 C CA . ALA A 1 366 ? 13.695 -12.961 -7.379 1 98.12 366 ALA A CA 1
ATOM 2824 C C . ALA A 1 366 ? 13.453 -14.297 -8.078 1 98.12 366 ALA A C 1
ATOM 2826 O O . ALA A 1 366 ? 13.148 -15.297 -7.422 1 98.12 366 ALA A O 1
ATOM 2827 N N . ILE A 1 367 ? 13.594 -14.305 -9.359 1 98.69 367 ILE A N 1
ATOM 2828 C CA . ILE A 1 367 ? 13.391 -15.516 -10.141 1 98.69 367 ILE A CA 1
ATOM 2829 C C . ILE A 1 367 ? 14.406 -16.578 -9.727 1 98.69 367 ILE A C 1
ATOM 2831 O O . ILE A 1 367 ? 14.047 -17.734 -9.5 1 98.69 367 ILE A O 1
ATOM 2835 N N . VAL A 1 368 ? 15.633 -16.188 -9.578 1 98.31 368 VAL A N 1
ATOM 2836 C CA . VAL A 1 368 ? 16.703 -17.109 -9.219 1 98.31 368 VAL A CA 1
ATOM 2837 C C . VAL A 1 368 ? 16.438 -17.688 -7.832 1 98.31 368 VAL A C 1
ATOM 2839 O O . VAL A 1 368 ? 16.562 -18.891 -7.617 1 98.31 368 VAL A O 1
ATOM 2842 N N . ILE A 1 369 ? 16.047 -16.844 -6.922 1 96.94 369 ILE A N 1
ATOM 2843 C CA . ILE A 1 369 ? 15.758 -17.281 -5.562 1 96.94 369 ILE A CA 1
ATOM 2844 C C . ILE A 1 369 ? 14.531 -18.203 -5.574 1 96.94 369 ILE A C 1
ATOM 2846 O O . ILE A 1 369 ? 14.523 -19.234 -4.902 1 96.94 369 ILE A O 1
ATOM 2850 N N . PHE A 1 370 ? 13.562 -17.844 -6.336 1 97.62 370 PHE A N 1
ATOM 2851 C CA . PHE A 1 370 ? 12.305 -18.578 -6.395 1 97.62 370 PHE A CA 1
ATOM 2852 C C . PHE A 1 370 ? 12.516 -19.969 -6.973 1 97.62 370 PHE A C 1
ATOM 2854 O O . PHE A 1 370 ? 11.984 -20.953 -6.453 1 97.62 370 PHE A O 1
ATOM 2861 N N . ASN A 1 371 ? 13.312 -20.031 -8.047 1 98.06 371 ASN A N 1
ATOM 2862 C CA . ASN A 1 371 ? 13.531 -21.297 -8.75 1 98.06 371 ASN A CA 1
ATOM 2863 C C . ASN A 1 371 ? 14.562 -22.172 -8.039 1 98.06 371 ASN A C 1
ATOM 2865 O O . ASN A 1 371 ? 14.391 -23.391 -7.938 1 98.06 371 ASN A O 1
ATOM 2869 N N . ASP A 1 372 ? 15.633 -21.484 -7.531 1 96.56 372 ASP A N 1
ATOM 2870 C CA . ASP A 1 372 ? 16.812 -22.25 -7.129 1 96.56 372 ASP A CA 1
ATOM 2871 C C . ASP A 1 372 ? 17.109 -22.047 -5.648 1 96.56 372 ASP A C 1
ATOM 2873 O O . ASP A 1 372 ? 18.125 -22.562 -5.145 1 96.56 372 ASP A O 1
ATOM 2877 N N . GLY A 1 373 ? 16.344 -21.312 -4.98 1 94.75 373 GLY A N 1
ATOM 2878 C CA . GLY A 1 373 ? 16.656 -20.984 -3.598 1 94.75 373 GLY A CA 1
ATOM 2879 C C . GLY A 1 373 ? 17.688 -19.891 -3.461 1 94.75 373 GLY A C 1
ATOM 2880 O O . GLY A 1 373 ? 18.141 -19.312 -4.461 1 94.75 373 GLY A O 1
ATOM 2881 N N . ASN A 1 374 ? 18.062 -19.625 -2.229 1 93.94 374 ASN A N 1
ATOM 2882 C CA . ASN A 1 374 ? 19.062 -18.594 -1.979 1 93.94 374 ASN A CA 1
ATOM 2883 C C . ASN A 1 374 ? 20.453 -19.016 -2.455 1 93.94 374 ASN A C 1
ATOM 2885 O O . ASN A 1 374 ? 21.328 -18.172 -2.648 1 93.94 374 ASN A O 1
ATOM 2889 N N . GLN A 1 375 ? 20.562 -20.234 -2.688 1 93.25 375 GLN A N 1
ATOM 2890 C CA . GLN A 1 375 ? 21.812 -20.734 -3.268 1 93.25 375 GLN A CA 1
ATOM 2891 C C . GLN A 1 375 ? 22.031 -20.156 -4.656 1 93.25 375 GLN A C 1
ATOM 2893 O O . GLN A 1 375 ? 23.172 -19.906 -5.055 1 93.25 375 GLN A O 1
ATOM 2898 N N . GLY A 1 376 ? 20.969 -19.969 -5.359 1 93.62 376 GLY A N 1
ATOM 2899 C CA . GLY A 1 376 ? 21.062 -19.359 -6.676 1 93.62 376 GLY A CA 1
ATOM 2900 C C . GLY A 1 376 ? 21.625 -17.953 -6.645 1 93.62 376 GLY A C 1
ATOM 2901 O O . GLY A 1 376 ? 22.25 -17.5 -7.609 1 93.62 376 GLY A O 1
ATOM 2902 N N . ARG A 1 377 ? 21.484 -17.281 -5.578 1 92.75 377 ARG A N 1
ATOM 2903 C CA . ARG A 1 377 ? 22 -15.922 -5.414 1 92.75 377 ARG A CA 1
ATOM 2904 C C . ARG A 1 377 ? 23.516 -15.898 -5.512 1 92.75 377 ARG A C 1
ATOM 2906 O O . ARG A 1 377 ? 24.094 -14.938 -6.012 1 92.75 377 ARG A O 1
ATOM 2913 N N . LEU A 1 378 ? 24.109 -16.906 -5.039 1 94.44 378 LEU A N 1
ATOM 2914 C CA . LEU A 1 378 ? 25.562 -17 -5.059 1 94.44 378 LEU A CA 1
ATOM 2915 C C . LEU A 1 378 ? 26.094 -17.062 -6.492 1 94.44 378 LEU A C 1
ATOM 2917 O O . LEU A 1 378 ? 27.172 -16.562 -6.781 1 94.44 378 LEU A O 1
ATOM 2921 N N . LYS A 1 379 ? 25.281 -17.625 -7.371 1 95.44 379 LYS A N 1
ATOM 2922 C CA . LYS A 1 379 ? 25.656 -17.688 -8.781 1 95.44 379 LYS A CA 1
ATOM 2923 C C . LYS A 1 379 ? 25.719 -16.281 -9.383 1 95.44 379 LYS A C 1
ATOM 2925 O O . LYS A 1 379 ? 26.562 -16 -10.234 1 95.44 379 LYS A O 1
ATOM 2930 N N . ILE A 1 380 ? 24.828 -15.43 -8.961 1 95 380 ILE A N 1
ATOM 2931 C CA . ILE A 1 380 ? 24.828 -14.055 -9.438 1 95 380 ILE A CA 1
ATOM 2932 C C . ILE A 1 380 ? 26.094 -13.344 -8.961 1 95 380 ILE A C 1
ATOM 2934 O O . ILE A 1 380 ? 26.75 -12.633 -9.727 1 95 380 ILE A O 1
ATOM 2938 N N . ILE A 1 381 ? 26.453 -13.594 -7.688 1 93.62 381 ILE A N 1
ATOM 2939 C CA . ILE A 1 381 ? 27.625 -12.969 -7.09 1 93.62 381 ILE A CA 1
ATOM 2940 C C . ILE A 1 381 ? 28.891 -13.469 -7.801 1 93.62 381 ILE A C 1
ATOM 2942 O O . ILE A 1 381 ? 29.797 -12.688 -8.086 1 93.62 381 ILE A O 1
ATOM 2946 N N . GLN A 1 382 ? 28.859 -14.719 -8.141 1 94.56 382 GLN A N 1
ATOM 2947 C CA . GLN A 1 382 ? 29.984 -15.297 -8.859 1 94.56 382 GLN A CA 1
ATOM 2948 C C . GLN A 1 382 ? 30.094 -14.734 -10.273 1 94.56 382 GLN A C 1
ATOM 2950 O O . GLN A 1 382 ? 31.188 -14.414 -10.742 1 94.56 382 GLN A O 1
ATOM 2955 N N . SER A 1 383 ? 28.938 -14.633 -10.891 1 94.81 383 SER A N 1
ATOM 2956 C CA . SER A 1 383 ? 28.906 -14.07 -12.234 1 94.81 383 SER A CA 1
ATOM 2957 C C . SER A 1 383 ? 29.391 -12.617 -12.234 1 94.81 383 SER A C 1
ATOM 2959 O O . SER A 1 383 ? 29.906 -12.133 -13.242 1 94.81 383 SER A O 1
ATOM 2961 N N . PHE A 1 384 ? 29.219 -11.992 -11.07 1 93 384 PHE A N 1
ATOM 2962 C CA . PHE A 1 384 ? 29.625 -10.602 -10.883 1 93 384 PHE A CA 1
ATOM 2963 C C . PHE A 1 384 ? 31.141 -10.508 -10.656 1 93 384 PHE A C 1
ATOM 2965 O O . PHE A 1 384 ? 31.703 -9.422 -10.695 1 93 384 PHE A O 1
ATOM 2972 N N . GLY A 1 385 ? 31.797 -11.625 -10.477 1 91.25 385 GLY A N 1
ATOM 2973 C CA . GLY A 1 385 ? 33.25 -11.664 -10.336 1 91.25 385 GLY A CA 1
ATOM 2974 C C . GLY A 1 385 ? 33.688 -11.695 -8.891 1 91.25 385 GLY A C 1
ATOM 2975 O O . GLY A 1 385 ? 34.875 -11.453 -8.602 1 91.25 385 GLY A O 1
ATOM 2976 N N . LEU A 1 386 ? 32.812 -11.922 -8.031 1 91.12 386 LEU A N 1
ATOM 2977 C CA . LEU A 1 386 ? 33.156 -11.969 -6.621 1 91.12 386 LEU A CA 1
ATOM 2978 C C . LEU A 1 386 ? 33.281 -13.406 -6.137 1 91.12 386 LEU A C 1
ATOM 2980 O O . LEU A 1 386 ? 32.625 -14.305 -6.648 1 91.12 386 LEU A O 1
ATOM 2984 N N . THR A 1 387 ? 34.125 -13.594 -5.211 1 92.06 387 THR A N 1
ATOM 2985 C CA . THR A 1 387 ? 34.312 -14.914 -4.621 1 92.06 387 THR A CA 1
ATOM 2986 C C . THR A 1 387 ? 33.344 -15.125 -3.451 1 92.06 387 THR A C 1
ATOM 2988 O O . THR A 1 387 ? 33.125 -14.211 -2.648 1 92.06 387 THR A O 1
ATOM 2991 N N . VAL A 1 388 ? 32.812 -16.266 -3.498 1 92.38 388 VAL A N 1
ATOM 2992 C CA . VAL A 1 388 ? 31.875 -16.609 -2.43 1 92.38 388 VAL A CA 1
ATOM 2993 C C . VAL A 1 388 ? 32.594 -17.406 -1.351 1 92.38 388 VAL A C 1
ATOM 2995 O O . VAL A 1 388 ? 33.219 -18.438 -1.639 1 92.38 388 VAL A O 1
ATOM 2998 N N . GLY A 1 389 ? 32.562 -16.922 -0.13 1 93.69 389 GLY A N 1
ATOM 2999 C CA . GLY A 1 389 ? 33.25 -17.562 0.97 1 93.69 389 GLY A CA 1
ATOM 3000 C C . GLY A 1 389 ? 32.375 -18.516 1.764 1 93.69 389 GLY A C 1
ATOM 3001 O O . GLY A 1 389 ? 31.281 -18.844 1.337 1 93.69 389 GLY A O 1
ATOM 3002 N N . GLN A 1 390 ? 32.906 -19.031 2.816 1 93.75 390 GLN A N 1
ATOM 3003 C CA . GLN A 1 390 ? 32.25 -20.062 3.619 1 93.75 390 GLN A CA 1
ATOM 3004 C C . GLN A 1 390 ? 31.031 -19.531 4.328 1 93.75 390 GLN A C 1
ATOM 3006 O O . GLN A 1 390 ? 30.031 -20.234 4.473 1 93.75 390 GLN A O 1
ATOM 3011 N N . PHE A 1 391 ? 31.094 -18.344 4.766 1 93.69 391 PHE A N 1
ATOM 3012 C CA . PHE A 1 391 ? 29.984 -17.781 5.512 1 93.69 391 PHE A CA 1
ATOM 3013 C C . PHE A 1 391 ? 28.766 -17.578 4.602 1 93.69 391 PHE A C 1
ATOM 3015 O O . PHE A 1 391 ? 27.625 -17.766 5.023 1 93.69 391 PHE A O 1
ATOM 3022 N N . ALA A 1 392 ? 29.016 -17.188 3.402 1 95.19 392 ALA A N 1
ATOM 3023 C CA . ALA A 1 392 ? 27.938 -17.016 2.441 1 95.19 392 ALA A CA 1
ATOM 3024 C C . ALA A 1 392 ? 27.25 -18.344 2.135 1 95.19 392 ALA A C 1
ATOM 3026 O O . ALA A 1 392 ? 26.016 -18.438 2.105 1 95.19 392 ALA A O 1
ATOM 3027 N N . HIS A 1 393 ? 28.078 -19.344 1.972 1 95.62 393 HIS A N 1
ATOM 3028 C CA . HIS A 1 393 ? 27.531 -20.672 1.693 1 95.62 393 HIS A CA 1
ATOM 3029 C C . HIS A 1 393 ? 26.703 -21.188 2.865 1 95.62 393 HIS A C 1
ATOM 3031 O O . HIS A 1 393 ? 25.625 -21.734 2.67 1 95.62 393 HIS A O 1
ATOM 3037 N N . LYS A 1 394 ? 27.25 -20.969 4.004 1 94.75 394 LYS A N 1
ATOM 3038 C CA . LYS A 1 394 ? 26.531 -21.422 5.195 1 94.75 394 LYS A CA 1
ATOM 3039 C C . LYS A 1 394 ? 25.219 -20.672 5.371 1 94.75 394 LYS A C 1
ATOM 3041 O O . LYS A 1 394 ? 24.203 -21.25 5.738 1 94.75 394 LYS A O 1
ATOM 3046 N N . PHE A 1 395 ? 25.344 -19.469 5.168 1 94.38 395 PHE A N 1
ATOM 3047 C CA . PHE A 1 395 ? 24.156 -18.625 5.316 1 94.38 395 PHE A CA 1
ATOM 3048 C C . PHE A 1 395 ? 23.047 -19.078 4.383 1 94.38 395 PHE A C 1
ATOM 3050 O O . PHE A 1 395 ? 21.906 -19.297 4.824 1 94.38 395 PHE A O 1
ATOM 3057 N N . VAL A 1 396 ? 23.312 -19.234 3.109 1 95.69 396 VAL A N 1
ATOM 3058 C CA . VAL A 1 396 ? 22.297 -19.547 2.115 1 95.69 396 VAL A CA 1
ATOM 3059 C C . VAL A 1 396 ? 21.719 -20.938 2.389 1 95.69 396 VAL A C 1
ATOM 3061 O O . VAL A 1 396 ? 20.531 -21.172 2.205 1 95.69 396 VAL A O 1
ATOM 3064 N N . THR A 1 397 ? 22.547 -21.844 2.852 1 95.38 397 THR A N 1
ATOM 3065 C CA . THR A 1 397 ? 22.094 -23.188 3.176 1 95.38 397 THR A CA 1
ATOM 3066 C C . THR A 1 397 ? 21.125 -23.156 4.344 1 95.38 397 THR A C 1
ATOM 3068 O O . THR A 1 397 ? 20.062 -23.797 4.293 1 95.38 397 THR A O 1
ATOM 3071 N N . LEU A 1 398 ? 21.469 -22.406 5.301 1 94.38 398 LEU A N 1
ATOM 3072 C CA . LEU A 1 398 ? 20.625 -22.328 6.488 1 94.38 398 LEU A CA 1
ATOM 3073 C C . LEU A 1 398 ? 19.297 -21.656 6.164 1 94.38 398 LEU A C 1
ATOM 3075 O O . LEU A 1 398 ? 18.234 -22.094 6.641 1 94.38 398 LEU A O 1
ATOM 3079 N N . VAL A 1 399 ? 19.344 -20.656 5.414 1 94.31 399 VAL A N 1
ATOM 3080 C CA . VAL A 1 399 ? 18.125 -19.922 5.066 1 94.31 399 VAL A CA 1
ATOM 3081 C C . VAL A 1 399 ? 17.219 -20.812 4.23 1 94.31 399 VAL A C 1
ATOM 3083 O O . VAL A 1 399 ? 15.992 -20.797 4.41 1 94.31 399 VAL A O 1
ATOM 3086 N N . ASP A 1 400 ? 17.734 -21.562 3.342 1 95.19 400 ASP A N 1
ATOM 3087 C CA . ASP A 1 400 ? 16.953 -22.453 2.496 1 95.19 400 ASP A CA 1
ATOM 3088 C C . ASP A 1 400 ? 16.328 -23.578 3.312 1 95.19 400 ASP A C 1
ATOM 3090 O O . ASP A 1 400 ? 15.172 -23.953 3.098 1 95.19 400 ASP A O 1
ATOM 3094 N N . ILE A 1 401 ? 17.109 -24.062 4.262 1 95.19 401 ILE A N 1
ATOM 3095 C CA . ILE A 1 401 ? 16.594 -25.125 5.129 1 95.19 401 ILE A CA 1
ATOM 3096 C C . ILE A 1 401 ? 15.414 -24.594 5.945 1 95.19 401 ILE A C 1
ATOM 3098 O O . ILE A 1 401 ? 14.367 -25.234 6.027 1 95.19 401 ILE A O 1
ATOM 3102 N N . LYS A 1 402 ? 15.602 -23.469 6.457 1 93.31 402 LYS A N 1
ATOM 3103 C CA . LYS A 1 402 ? 14.555 -22.859 7.262 1 93.31 402 LYS A CA 1
ATOM 3104 C C . LYS A 1 402 ? 13.305 -22.594 6.43 1 93.31 402 LYS A C 1
ATOM 3106 O O . LYS A 1 402 ? 12.18 -22.781 6.902 1 93.31 402 LYS A O 1
ATOM 3111 N N . ARG A 1 403 ? 13.508 -22.125 5.293 1 90.94 403 ARG A N 1
ATOM 3112 C CA . ARG A 1 403 ? 12.391 -21.844 4.387 1 90.94 403 ARG A CA 1
ATOM 3113 C C . ARG A 1 403 ? 11.586 -23.109 4.109 1 90.94 403 ARG A C 1
ATOM 3115 O O . ARG A 1 403 ? 10.359 -23.094 4.156 1 90.94 403 ARG A O 1
ATOM 3122 N N . ILE A 1 404 ? 12.258 -24.172 3.801 1 91.69 404 ILE A N 1
ATOM 3123 C CA . ILE A 1 404 ? 11.617 -25.453 3.492 1 91.69 404 ILE A CA 1
ATOM 3124 C C . ILE A 1 404 ? 10.875 -25.969 4.723 1 91.69 404 ILE A C 1
ATOM 3126 O O . ILE A 1 404 ? 9.734 -26.406 4.621 1 91.69 404 ILE A O 1
ATOM 3130 N N . GLN A 1 405 ? 11.484 -25.812 5.867 1 92.69 405 GLN A N 1
ATOM 3131 C CA . GLN A 1 405 ? 10.859 -26.266 7.109 1 92.69 405 GLN A CA 1
ATOM 3132 C C . GLN A 1 405 ? 9.594 -25.469 7.406 1 92.69 405 GLN A C 1
ATOM 3134 O O . GLN A 1 405 ? 8.57 -26.047 7.785 1 92.69 405 GLN A O 1
ATOM 3139 N N . THR A 1 406 ? 9.711 -24.25 7.234 1 90.19 406 THR A N 1
ATOM 3140 C CA . THR A 1 406 ? 8.555 -23.391 7.477 1 90.19 406 THR A CA 1
ATOM 3141 C C . THR A 1 406 ? 7.426 -23.703 6.504 1 90.19 406 THR A C 1
ATOM 3143 O O . THR A 1 406 ? 6.258 -23.734 6.887 1 90.19 406 THR A O 1
ATOM 3146 N N . ALA A 1 407 ? 7.801 -23.906 5.285 1 87.31 407 ALA A N 1
ATOM 3147 C CA . ALA A 1 407 ? 6.805 -24.266 4.273 1 87.31 407 ALA A CA 1
ATOM 3148 C C . ALA A 1 407 ? 6.109 -25.578 4.625 1 87.31 407 ALA A C 1
ATOM 3150 O O . ALA A 1 407 ? 4.895 -25.703 4.445 1 87.31 407 ALA A O 1
ATOM 3151 N N . GLU A 1 408 ? 6.852 -26.438 5.148 1 88.62 408 GLU A N 1
ATOM 3152 C CA . GLU A 1 408 ? 6.305 -27.734 5.543 1 88.62 408 GLU A CA 1
ATOM 3153 C C . GLU A 1 408 ? 5.336 -27.594 6.715 1 88.62 408 GLU A C 1
ATOM 3155 O O . GLU A 1 408 ? 4.273 -28.219 6.73 1 88.62 408 GLU A O 1
ATOM 3160 N N . VAL A 1 409 ? 5.672 -26.75 7.59 1 87.88 409 VAL A N 1
ATOM 3161 C CA . VAL A 1 409 ? 4.805 -26.484 8.734 1 87.88 409 VAL A CA 1
ATOM 3162 C C . VAL A 1 409 ? 3.508 -25.844 8.266 1 87.88 409 VAL A C 1
ATOM 3164 O O . VAL A 1 409 ? 2.422 -26.203 8.719 1 87.88 409 VAL A O 1
ATOM 3167 N N . HIS A 1 410 ? 3.627 -24.938 7.352 1 82.12 410 HIS A N 1
ATOM 3168 C CA . HIS A 1 410 ? 2.461 -24.203 6.852 1 82.12 410 HIS A CA 1
ATOM 3169 C C . HIS A 1 410 ? 1.556 -25.125 6.035 1 82.12 410 HIS A C 1
ATOM 3171 O O . HIS A 1 410 ? 0.348 -24.891 5.945 1 82.12 410 HIS A O 1
ATOM 3177 N N . PHE A 1 411 ? 2.191 -26.125 5.453 1 81.56 411 PHE A N 1
ATOM 3178 C CA . PHE A 1 411 ? 1.451 -27.062 4.605 1 81.56 411 PHE A CA 1
ATOM 3179 C C . PHE A 1 411 ? 0.687 -28.062 5.453 1 81.56 411 PHE A C 1
ATOM 3181 O O . PHE A 1 411 ? -0.289 -28.656 4.988 1 81.56 411 PHE A O 1
ATOM 3188 N N . ASN A 1 412 ? 1.139 -28.078 6.691 1 83.81 412 ASN A N 1
ATOM 3189 C CA . ASN A 1 412 ? 0.436 -28.984 7.598 1 83.81 412 ASN A CA 1
ATOM 3190 C C . ASN A 1 412 ? -1.007 -28.531 7.824 1 83.81 412 ASN A C 1
ATOM 3192 O O . ASN A 1 412 ? -1.264 -27.359 8.094 1 83.81 412 ASN A O 1
ATOM 3196 N N . LEU A 1 413 ? -1.976 -29.469 7.57 1 76.06 413 LEU A N 1
ATOM 3197 C CA . LEU A 1 413 ? -3.408 -29.188 7.617 1 76.06 413 LEU A CA 1
ATOM 3198 C C . LEU A 1 413 ? -3.803 -28.578 8.953 1 76.06 413 LEU A C 1
ATOM 3200 O O . LEU A 1 413 ? -4.609 -27.641 9 1 76.06 413 LEU A O 1
ATOM 3204 N N . ARG A 1 414 ? -3.326 -29.172 9.977 1 77.44 414 ARG A N 1
ATOM 3205 C CA . ARG A 1 414 ? -3.652 -28.688 11.312 1 77.44 414 ARG A CA 1
ATOM 3206 C C . ARG A 1 414 ? -3.23 -27.234 11.484 1 77.44 414 ARG A C 1
ATOM 3208 O O . ARG A 1 414 ? -3.984 -26.422 12.016 1 77.44 414 ARG A O 1
ATOM 3215 N N . THR A 1 415 ? -2.072 -26.938 10.984 1 80.69 415 THR A N 1
ATOM 3216 C CA . THR A 1 415 ? -1.556 -25.562 11.078 1 80.69 415 THR A CA 1
ATOM 3217 C C . THR A 1 415 ? -2.41 -24.609 10.258 1 80.69 415 THR A C 1
ATOM 3219 O O . THR A 1 415 ? -2.676 -23.484 10.688 1 80.69 415 THR A O 1
ATOM 3222 N N . LYS A 1 416 ? -2.787 -25.078 9.188 1 79.38 416 LYS A N 1
ATOM 3223 C CA . LYS A 1 416 ? -3.629 -24.266 8.32 1 79.38 416 LYS A CA 1
ATOM 3224 C C . LYS A 1 416 ? -4.969 -23.953 8.984 1 79.38 416 LYS A C 1
ATOM 3226 O O . LYS A 1 416 ? -5.441 -22.812 8.945 1 79.38 416 LYS A O 1
ATOM 3231 N N . GLU A 1 417 ? -5.547 -24.875 9.555 1 75.56 417 GLU A N 1
ATOM 3232 C CA . GLU A 1 417 ? -6.832 -24.719 10.227 1 75.56 417 GLU A CA 1
ATOM 3233 C C . GLU A 1 417 ? -6.723 -23.734 11.391 1 75.56 417 GLU A C 1
ATOM 3235 O O . GLU A 1 417 ? -7.602 -22.891 11.586 1 75.56 417 GLU A O 1
ATOM 3240 N N . VAL A 1 418 ? -5.664 -23.938 12.125 1 79.19 418 VAL A N 1
ATOM 3241 C CA . VAL A 1 418 ? -5.453 -23.062 13.273 1 79.19 418 VAL A CA 1
ATOM 3242 C C . VAL A 1 418 ? -5.285 -21.609 12.805 1 79.19 418 VAL A C 1
ATOM 3244 O O . VAL A 1 418 ? -5.844 -20.688 13.406 1 79.19 418 VAL A O 1
ATOM 3247 N N . ARG A 1 419 ? -4.676 -21.453 11.781 1 79.94 419 ARG A N 1
ATOM 3248 C CA . ARG A 1 419 ? -4.461 -20.109 11.242 1 79.94 419 ARG A CA 1
ATOM 3249 C C . ARG A 1 419 ? -5.773 -19.5 10.75 1 79.94 419 ARG A C 1
ATOM 3251 O O . ARG A 1 419 ? -6.043 -18.328 11 1 79.94 419 ARG A O 1
ATOM 3258 N N . GLN A 1 420 ? -6.488 -20.25 10.078 1 77.56 420 GLN A N 1
ATOM 3259 C CA . GLN A 1 420 ? -7.781 -19.797 9.578 1 77.56 420 GLN A CA 1
ATOM 3260 C C . GLN A 1 420 ? -8.711 -19.422 10.734 1 77.56 420 GLN A C 1
ATOM 3262 O O . GLN A 1 420 ? -9.414 -18.406 10.664 1 77.56 420 GLN A O 1
ATOM 3267 N N . ALA A 1 421 ? -8.672 -20.234 11.734 1 77.69 421 ALA A N 1
ATOM 3268 C CA . ALA A 1 421 ? -9.5 -19.984 12.906 1 77.69 421 ALA A CA 1
ATOM 3269 C C . ALA A 1 421 ? -9.094 -18.688 13.594 1 77.69 421 ALA A C 1
ATOM 3271 O O . ALA A 1 421 ? -9.953 -17.891 14 1 77.69 421 ALA A O 1
ATOM 3272 N N . LYS A 1 422 ? -7.816 -18.5 13.688 1 80.56 422 LYS A N 1
ATOM 3273 C CA . LYS A 1 422 ? -7.301 -17.281 14.312 1 80.56 422 LYS A CA 1
ATOM 3274 C C . LYS A 1 422 ? -7.695 -16.047 13.516 1 80.56 422 LYS A C 1
ATOM 3276 O O . LYS A 1 422 ? -8.078 -15.023 14.086 1 80.56 422 LYS A O 1
ATOM 3281 N N . ARG A 1 423 ? -7.652 -16.125 12.281 1 79.06 423 ARG A N 1
ATOM 3282 C CA . ARG A 1 423 ? -8.023 -15.023 11.406 1 79.06 423 ARG A CA 1
ATOM 3283 C C . ARG A 1 423 ? -9.508 -14.703 11.531 1 79.06 423 ARG A C 1
ATOM 3285 O O . ARG A 1 423 ? -9.891 -13.531 11.586 1 79.06 423 ARG A O 1
ATOM 3292 N N . MET A 1 424 ? -10.227 -15.719 11.578 1 77.31 424 MET A N 1
ATOM 3293 C CA . MET A 1 424 ? -11.672 -15.539 11.703 1 77.31 424 MET A CA 1
ATOM 3294 C C . MET A 1 424 ? -12.023 -14.898 13.039 1 77.31 424 MET A C 1
ATOM 3296 O O . MET A 1 424 ? -12.891 -14.023 13.109 1 77.31 424 MET A O 1
ATOM 3300 N N . GLN A 1 425 ? -11.359 -15.344 13.984 1 77.5 425 GLN A N 1
ATOM 3301 C CA . GLN A 1 425 ? -11.586 -14.781 15.312 1 77.5 425 GLN A CA 1
ATOM 3302 C C . GLN A 1 425 ? -11.203 -13.305 15.359 1 77.5 425 GLN A C 1
ATOM 3304 O O . GLN A 1 425 ? -11.922 -12.492 15.938 1 77.5 425 GLN A O 1
ATOM 3309 N N . PHE A 1 426 ? -10.125 -13.07 14.828 1 79.44 426 PHE A N 1
ATOM 3310 C CA . PHE A 1 426 ? -9.672 -11.688 14.789 1 79.44 426 PHE A CA 1
ATOM 3311 C C . PHE A 1 426 ? -10.656 -10.812 14.016 1 79.44 426 PHE A C 1
ATOM 3313 O O . PHE A 1 426 ? -11.008 -9.719 14.477 1 79.44 426 PHE A O 1
ATOM 3320 N N . LYS A 1 427 ? -11.062 -11.211 12.977 1 77 427 LYS A N 1
ATOM 3321 C CA . LYS A 1 427 ? -12.016 -10.461 12.156 1 77 427 LYS A CA 1
ATOM 3322 C C . LYS A 1 427 ? -13.32 -10.242 12.906 1 77 427 LYS A C 1
ATOM 3324 O O . LYS A 1 427 ? -13.906 -9.156 12.852 1 77 427 LYS A O 1
ATOM 3329 N N . THR A 1 428 ? -13.719 -11.273 13.523 1 75.94 428 THR A N 1
ATOM 3330 C CA . THR A 1 428 ? -14.953 -11.195 14.289 1 75.94 428 THR A CA 1
ATOM 3331 C C . THR A 1 428 ? -14.828 -10.18 15.422 1 75.94 428 THR A C 1
ATOM 3333 O O . THR A 1 428 ? -15.734 -9.383 15.656 1 75.94 428 THR A O 1
ATOM 3336 N N . THR A 1 429 ? -13.719 -10.266 16.047 1 78.81 429 THR A N 1
ATOM 3337 C CA . THR A 1 429 ? -13.477 -9.328 17.141 1 78.81 429 THR A CA 1
ATOM 3338 C C . THR A 1 429 ? -13.43 -7.891 16.625 1 78.81 429 THR A C 1
ATOM 3340 O O . THR A 1 429 ? -14 -6.988 17.234 1 78.81 429 THR A O 1
ATOM 3343 N N . CYS A 1 430 ? -12.773 -7.703 15.531 1 77.81 430 CYS A N 1
ATOM 3344 C CA . CYS A 1 430 ? -12.664 -6.371 14.945 1 77.81 430 CYS A CA 1
ATOM 3345 C C . CYS A 1 430 ? -14.039 -5.836 14.555 1 77.81 430 CYS A C 1
ATOM 3347 O O . CYS A 1 430 ? -14.352 -4.676 14.812 1 77.81 430 CYS A O 1
ATOM 3349 N N . LYS A 1 431 ? -14.766 -6.574 14.031 1 74.62 431 LYS A N 1
ATOM 3350 C CA . LYS A 1 431 ? -16.094 -6.164 13.594 1 74.62 431 LYS A CA 1
ATOM 3351 C C . LYS A 1 431 ? -16.984 -5.836 14.789 1 74.62 431 LYS A C 1
ATOM 3353 O O . LYS A 1 431 ? -17.734 -4.852 14.773 1 74.62 431 LYS A O 1
ATOM 3358 N N . LYS A 1 432 ? -16.938 -6.707 15.797 1 78.06 432 LYS A N 1
ATOM 3359 C CA . LYS A 1 432 ? -17.719 -6.461 17 1 78.06 432 LYS A CA 1
ATOM 3360 C C . LYS A 1 432 ? -17.344 -5.121 17.641 1 78.06 432 LYS A C 1
ATOM 3362 O O . LYS A 1 432 ? -18.203 -4.371 18.078 1 78.06 432 LYS A O 1
ATOM 3367 N N . LEU A 1 433 ? -16.125 -4.902 17.656 1 83 433 LEU A N 1
ATOM 3368 C CA . LEU A 1 433 ? -15.633 -3.65 18.219 1 83 433 LEU A CA 1
ATOM 3369 C C . LEU A 1 433 ? -16.094 -2.459 17.391 1 83 433 LEU A C 1
ATOM 3371 O O . LEU A 1 433 ? -16.531 -1.446 17.938 1 83 433 LEU A O 1
ATOM 3375 N N . THR A 1 434 ? -16.016 -2.576 16.078 1 79.06 434 THR A N 1
ATOM 3376 C CA . THR A 1 434 ? -16.422 -1.498 15.188 1 79.06 434 THR A CA 1
ATOM 3377 C C . THR A 1 434 ? -17.906 -1.233 15.297 1 79.06 434 THR A C 1
ATOM 3379 O O . THR A 1 434 ? -18.344 -0.082 15.25 1 79.06 434 THR A O 1
ATOM 3382 N N . GLU A 1 435 ? -18.672 -2.271 15.359 1 76.62 435 GLU A N 1
ATOM 3383 C CA . GLU A 1 435 ? -20.125 -2.135 15.508 1 76.62 435 GLU A CA 1
ATOM 3384 C C . GLU A 1 435 ? -20.484 -1.453 16.828 1 76.62 435 GLU A C 1
ATOM 3386 O O . GLU A 1 435 ? -21.391 -0.616 16.859 1 76.62 435 GLU A O 1
ATOM 3391 N N . LYS A 1 436 ? -19.812 -1.835 17.906 1 78.75 436 LYS A N 1
ATOM 3392 C CA . LYS A 1 436 ? -20.062 -1.226 19.203 1 78.75 436 LYS A CA 1
ATOM 3393 C C . LYS A 1 436 ? -19.656 0.249 19.203 1 78.75 436 LYS A C 1
ATOM 3395 O O . LYS A 1 436 ? -20.344 1.079 19.812 1 78.75 436 LYS A O 1
ATOM 3400 N N . GLU A 1 437 ? -18.562 0.543 18.5 1 82.5 437 GLU A N 1
ATOM 3401 C CA . GLU A 1 437 ? -18.016 1.896 18.516 1 82.5 437 GLU A CA 1
ATOM 3402 C C . GLU A 1 437 ? -18.656 2.773 17.453 1 82.5 437 GLU A C 1
ATOM 3404 O O . GLU A 1 437 ? -18.578 4 17.516 1 82.5 437 GLU A O 1
ATOM 3409 N N . GLY A 1 438 ? -19.375 2.303 16.562 1 66.69 438 GLY A N 1
ATOM 3410 C CA . GLY A 1 438 ? -19.922 3.059 15.453 1 66.69 438 GLY A CA 1
ATOM 3411 C C . GLY A 1 438 ? -18.906 3.34 14.359 1 66.69 438 GLY A C 1
ATOM 3412 O O . GLY A 1 438 ? -17.703 3.238 14.578 1 66.69 438 GLY A O 1
ATOM 3413 N N . SER A 1 439 ? -19.344 3.396 13.141 1 58.66 439 SER A N 1
ATOM 3414 C CA . SER A 1 439 ? -18.453 3.574 11.992 1 58.66 439 SER A CA 1
ATOM 3415 C C . SER A 1 439 ? -17.641 4.852 12.125 1 58.66 439 SER A C 1
ATOM 3417 O O . SER A 1 439 ? -18.188 5.93 12.367 1 58.66 439 SER A O 1
ATOM 3419 N N . SER A 1 440 ? -16.484 4.785 12.586 1 52 440 SER A N 1
ATOM 3420 C CA . SER A 1 440 ? -15.641 5.961 12.766 1 52 440 SER A CA 1
ATOM 3421 C C . SER A 1 440 ? -15.281 6.59 11.422 1 52 440 SER A C 1
ATOM 3423 O O . SER A 1 440 ? -15.25 7.816 11.289 1 52 440 SER A O 1
ATOM 3425 N N . TYR A 1 441 ? -14.484 5.816 10.453 1 50.28 441 TYR A N 1
ATOM 3426 C CA . TYR A 1 441 ? -13.828 6.395 9.289 1 50.28 441 TYR A CA 1
ATOM 3427 C C . TYR A 1 441 ? -14.5 5.941 8 1 50.28 441 TYR A C 1
ATOM 3429 O O . TYR A 1 441 ? -14.758 4.75 7.812 1 50.28 441 TYR A O 1
ATOM 3437 N N . ALA A 1 442 ? -15.594 6.559 7.621 1 45.62 442 ALA A N 1
ATOM 3438 C CA . ALA A 1 442 ? -15.922 6.215 6.242 1 45.62 442 ALA A CA 1
ATOM 3439 C C . ALA A 1 442 ? -15.039 6.977 5.258 1 45.62 442 ALA A C 1
ATOM 3441 O O . ALA A 1 442 ? -14.961 8.211 5.309 1 45.62 442 ALA A O 1
ATOM 3442 N N . CYS A 1 443 ? -14.188 6.32 4.773 1 39.81 443 CYS A N 1
ATOM 3443 C CA . CYS A 1 443 ? -13.375 6.953 3.74 1 39.81 443 CYS A CA 1
ATOM 3444 C C . CYS A 1 443 ? -14.25 7.652 2.707 1 39.81 443 CYS A C 1
ATOM 3446 O O . CYS A 1 443 ? -15.156 7.039 2.141 1 39.81 443 CYS A O 1
ATOM 3448 N N . GLY A 1 444 ? -14.258 9.016 2.52 1 42.72 444 GLY A N 1
ATOM 3449 C CA . GLY A 1 444 ? -14.992 9.719 1.483 1 42.72 444 GLY A CA 1
ATOM 3450 C C . GLY A 1 444 ? -16.328 10.266 1.964 1 42.72 444 GLY A C 1
ATOM 3451 O O . GLY A 1 444 ? -17.047 10.898 1.198 1 42.72 444 GLY A O 1
ATOM 3452 N N . GLU A 1 445 ? -16.797 9.727 2.988 1 44.84 445 GLU A N 1
ATOM 3453 C CA . GLU A 1 445 ? -18.156 10.141 3.354 1 44.84 445 GLU A CA 1
ATOM 3454 C C . GLU A 1 445 ? -18.141 11.508 4.035 1 44.84 445 GLU A C 1
ATOM 3456 O O . GLU A 1 445 ? -17.953 11.594 5.25 1 44.84 445 GLU A O 1
ATOM 3461 N N . PHE A 1 446 ? -17.438 12.328 3.576 1 38.06 446 PHE A N 1
ATOM 3462 C CA . PHE A 1 446 ? -17.609 13.695 4.07 1 38.06 446 PHE A CA 1
ATOM 3463 C C . PHE A 1 446 ? -18.844 14.352 3.463 1 38.06 446 PHE A C 1
ATOM 3465 O O . PHE A 1 446 ? -19.156 14.117 2.297 1 38.06 446 PHE A O 1
ATOM 3472 N N . MET B 1 1 ? 21 -0.564 11.086 1 89.06 1 MET B N 1
ATOM 3473 C CA . MET B 1 1 ? 20 -1.19 10.211 1 89.06 1 MET B CA 1
ATOM 3474 C C . MET B 1 1 ? 18.625 -0.576 10.43 1 89.06 1 MET B C 1
ATOM 3476 O O . MET B 1 1 ? 17.906 -0.32 9.469 1 89.06 1 MET B O 1
ATOM 3480 N N . ARG B 1 2 ? 18.375 -0.182 11.609 1 86.31 2 ARG B N 1
ATOM 3481 C CA . ARG B 1 2 ? 17.078 0.405 11.93 1 86.31 2 ARG B CA 1
ATOM 3482 C C . ARG B 1 2 ? 16.922 1.778 11.289 1 86.31 2 ARG B C 1
ATOM 3484 O O . ARG B 1 2 ? 15.82 2.154 10.875 1 86.31 2 ARG B O 1
ATOM 3491 N N . THR B 1 3 ? 18.016 2.436 11.094 1 88.19 3 THR B N 1
ATOM 3492 C CA . THR B 1 3 ? 17.969 3.783 10.531 1 88.19 3 THR B CA 1
ATOM 3493 C C . THR B 1 3 ? 17.609 3.742 9.055 1 88.19 3 THR B C 1
ATOM 3495 O O . THR B 1 3 ? 17.219 4.762 8.477 1 88.19 3 THR B O 1
ATOM 3498 N N . ILE B 1 4 ? 17.812 2.547 8.484 1 89.31 4 ILE B N 1
ATOM 3499 C CA . ILE B 1 4 ? 17.453 2.459 7.074 1 89.31 4 ILE B CA 1
ATOM 3500 C C . ILE B 1 4 ? 16.219 1.575 6.906 1 89.31 4 ILE B C 1
ATOM 3502 O O . ILE B 1 4 ? 15.969 1.062 5.816 1 89.31 4 ILE B O 1
ATOM 3506 N N . GLY B 1 5 ? 15.516 1.316 7.992 1 88.56 5 GLY B N 1
ATOM 3507 C CA . GLY B 1 5 ? 14.227 0.655 7.965 1 88.56 5 GLY B CA 1
ATOM 3508 C C . GLY B 1 5 ? 14.328 -0.858 7.953 1 88.56 5 GLY B C 1
ATOM 3509 O O . GLY B 1 5 ? 13.367 -1.548 7.602 1 88.56 5 GLY B O 1
ATOM 3510 N N . GLN B 1 6 ? 15.492 -1.397 8.312 1 91.88 6 GLN B N 1
ATOM 3511 C CA . GLN B 1 6 ? 15.703 -2.842 8.273 1 91.88 6 GLN B CA 1
ATOM 3512 C C . GLN B 1 6 ? 15.953 -3.4 9.672 1 91.88 6 GLN B C 1
ATOM 3514 O O . GLN B 1 6 ? 16.344 -2.664 10.578 1 91.88 6 GLN B O 1
ATOM 3519 N N . GLY B 1 7 ? 15.602 -4.66 9.852 1 92.19 7 GLY B N 1
ATOM 3520 C CA . GLY B 1 7 ? 15.734 -5.289 11.156 1 92.19 7 GLY B CA 1
ATOM 3521 C C . GLY B 1 7 ? 16.797 -6.367 11.188 1 92.19 7 GLY B C 1
ATOM 3522 O O . GLY B 1 7 ? 17.781 -6.297 10.453 1 92.19 7 GLY B O 1
ATOM 3523 N N . HIS B 1 8 ? 16.656 -7.25 12.133 1 93.56 8 HIS B N 1
ATOM 3524 C CA . HIS B 1 8 ? 17.625 -8.305 12.375 1 93.56 8 HIS B CA 1
ATOM 3525 C C . HIS B 1 8 ? 17.734 -9.242 11.172 1 93.56 8 HIS B C 1
ATOM 3527 O O . HIS B 1 8 ? 18.828 -9.664 10.797 1 93.56 8 HIS B O 1
ATOM 3533 N N . GLY B 1 9 ? 16.562 -9.531 10.555 1 91.31 9 GLY B N 1
ATOM 3534 C CA . GLY B 1 9 ? 16.562 -10.391 9.383 1 91.31 9 GLY B CA 1
ATOM 3535 C C . GLY B 1 9 ? 17.375 -9.836 8.227 1 91.31 9 GLY B C 1
ATOM 3536 O O . GLY B 1 9 ? 18.141 -10.562 7.594 1 91.31 9 GLY B O 1
ATOM 3537 N N . ALA B 1 10 ? 17.25 -8.617 7.953 1 92.19 10 ALA B N 1
ATOM 3538 C CA . ALA B 1 10 ? 18 -7.961 6.891 1 92.19 10 ALA B CA 1
ATOM 3539 C C . ALA B 1 10 ? 19.484 -7.934 7.215 1 92.19 10 ALA B C 1
ATOM 3541 O O . ALA B 1 10 ? 20.328 -8.047 6.316 1 92.19 10 ALA B O 1
ATOM 3542 N N . MET B 1 11 ? 19.781 -7.746 8.5 1 93.75 11 MET B N 1
ATOM 3543 C CA . MET B 1 11 ? 21.188 -7.762 8.93 1 93.75 11 MET B CA 1
ATOM 3544 C C . MET B 1 11 ? 21.812 -9.125 8.656 1 93.75 11 MET B C 1
ATOM 3546 O O . MET B 1 11 ? 22.953 -9.203 8.203 1 93.75 11 MET B O 1
ATOM 3550 N N . THR B 1 12 ? 21.047 -10.133 8.961 1 94.62 12 THR B N 1
ATOM 3551 C CA . THR B 1 12 ? 21.516 -11.492 8.719 1 94.62 12 THR B CA 1
ATOM 3552 C C . THR B 1 12 ? 21.766 -11.727 7.23 1 94.62 12 THR B C 1
ATOM 3554 O O . THR B 1 12 ? 22.781 -12.297 6.84 1 94.62 12 THR B O 1
ATOM 3557 N N . THR B 1 13 ? 20.875 -11.297 6.406 1 92.94 13 THR B N 1
ATOM 3558 C CA . THR B 1 13 ? 21 -11.438 4.961 1 92.94 13 THR B CA 1
ATOM 3559 C C . THR B 1 13 ? 22.219 -10.648 4.449 1 92.94 13 THR B C 1
ATOM 3561 O O . THR B 1 13 ? 22.984 -11.164 3.639 1 92.94 13 THR B O 1
ATOM 3564 N N . PHE B 1 14 ? 22.344 -9.453 4.934 1 92.81 14 PHE B N 1
ATOM 3565 C CA . PHE B 1 14 ? 23.453 -8.594 4.539 1 92.81 14 PHE B CA 1
ATOM 3566 C C . PHE B 1 14 ? 24.797 -9.25 4.887 1 92.81 14 PHE B C 1
ATOM 3568 O O . PHE B 1 14 ? 25.688 -9.328 4.043 1 92.81 14 PHE B O 1
ATOM 3575 N N . CYS B 1 15 ? 24.922 -9.703 6.141 1 94.25 15 CYS B N 1
ATOM 3576 C CA . CYS B 1 15 ? 26.141 -10.352 6.582 1 94.25 15 CYS B CA 1
ATOM 3577 C C . CYS B 1 15 ? 26.438 -11.602 5.758 1 94.25 15 CYS B C 1
ATOM 3579 O O . CYS B 1 15 ? 27.562 -11.828 5.336 1 94.25 15 CYS B O 1
ATOM 3581 N N . GLY B 1 16 ? 25.391 -12.367 5.5 1 92.94 16 GLY B N 1
ATOM 3582 C CA . GLY B 1 16 ? 25.547 -13.586 4.719 1 92.94 16 GLY B CA 1
ATOM 3583 C C . GLY B 1 16 ? 26.031 -13.336 3.305 1 92.94 16 GLY B C 1
ATOM 3584 O O . GLY B 1 16 ? 27 -13.961 2.85 1 92.94 16 GLY B O 1
ATOM 3585 N N . VAL B 1 17 ? 25.484 -12.367 2.621 1 90.38 17 VAL B N 1
ATOM 3586 C CA . VAL B 1 17 ? 25.812 -12.062 1.232 1 90.38 17 VAL B CA 1
ATOM 3587 C C . VAL B 1 17 ? 27.203 -11.453 1.151 1 90.38 17 VAL B C 1
ATOM 3589 O O . VAL B 1 17 ? 27.938 -11.68 0.181 1 90.38 17 VAL B O 1
ATOM 3592 N N . MET B 1 18 ? 27.641 -10.711 2.217 1 91.38 18 MET B N 1
ATOM 3593 C CA . MET B 1 18 ? 28.953 -10.062 2.246 1 91.38 18 MET B CA 1
ATOM 3594 C C . MET B 1 18 ? 30.016 -11.016 2.764 1 91.38 18 MET B C 1
ATOM 3596 O O . MET B 1 18 ? 31.188 -10.633 2.912 1 91.38 18 MET B O 1
ATOM 3600 N N . ASP B 1 19 ? 29.594 -12.258 3.07 1 94.25 19 ASP B N 1
ATOM 3601 C CA . ASP B 1 19 ? 30.5 -13.297 3.561 1 94.25 19 ASP B CA 1
ATOM 3602 C C . ASP B 1 19 ? 31.094 -12.914 4.91 1 94.25 19 ASP B C 1
ATOM 3604 O O . ASP B 1 19 ? 32.281 -13.133 5.148 1 94.25 19 ASP B O 1
ATOM 3608 N N . PHE B 1 20 ? 30.297 -12.18 5.719 1 93.69 20 PHE B N 1
ATOM 3609 C CA . PHE B 1 20 ? 30.625 -11.883 7.109 1 93.69 20 PHE B CA 1
ATOM 3610 C C . PHE B 1 20 ? 30.016 -12.922 8.039 1 93.69 20 PHE B C 1
ATOM 3612 O O . PHE B 1 20 ? 29.047 -13.594 7.688 1 93.69 20 PHE B O 1
ATOM 3619 N N . PRO B 1 21 ? 30.625 -13.094 9.219 1 93.75 21 PRO B N 1
ATOM 3620 C CA . PRO B 1 21 ? 29.953 -13.93 10.219 1 93.75 21 PRO B CA 1
ATOM 3621 C C . PRO B 1 21 ? 28.562 -13.414 10.562 1 93.75 21 PRO B C 1
ATOM 3623 O O . PRO B 1 21 ? 28.25 -12.234 10.344 1 93.75 21 PRO B O 1
ATOM 3626 N N . PRO B 1 22 ? 27.75 -14.336 10.992 1 92.75 22 PRO B N 1
ATOM 3627 C CA . PRO B 1 22 ? 26.406 -13.891 11.375 1 92.75 22 PRO B CA 1
ATOM 3628 C C . PRO B 1 22 ? 26.422 -12.781 12.422 1 92.75 22 PRO B C 1
ATOM 3630 O O . PRO B 1 22 ? 27.359 -12.703 13.227 1 92.75 22 PRO B O 1
ATOM 3633 N N . PRO B 1 23 ? 25.438 -11.953 12.344 1 93.38 23 PRO B N 1
ATOM 3634 C CA . PRO B 1 23 ? 25.375 -10.883 13.352 1 93.38 23 PRO B CA 1
ATOM 3635 C C . PRO B 1 23 ? 25.031 -11.398 14.742 1 93.38 23 PRO B C 1
ATOM 3637 O O . PRO B 1 23 ? 24.969 -12.617 14.961 1 93.38 23 PRO B O 1
ATOM 3640 N N . VAL B 1 24 ? 24.875 -10.445 15.672 1 92.19 24 VAL B N 1
ATOM 3641 C CA . VAL B 1 24 ? 24.562 -10.797 17.047 1 92.19 24 VAL B CA 1
ATOM 3642 C C . VAL B 1 24 ? 23.281 -11.641 17.094 1 92.19 24 VAL B C 1
ATOM 3644 O O . VAL B 1 24 ? 22.422 -11.516 16.219 1 92.19 24 VAL B O 1
ATOM 3647 N N . ALA B 1 25 ? 23.219 -12.438 18.062 1 94.69 25 ALA B N 1
ATOM 3648 C CA . ALA B 1 25 ? 22.047 -13.297 18.234 1 94.69 25 ALA B CA 1
ATOM 3649 C C . ALA B 1 25 ? 20.781 -12.469 18.438 1 94.69 25 ALA B C 1
ATOM 3651 O O . ALA B 1 25 ? 20.859 -11.312 18.859 1 94.69 25 ALA B O 1
ATOM 3652 N N . GLU B 1 26 ? 19.703 -13.016 18.141 1 93.31 26 GLU B N 1
ATOM 3653 C CA . GLU B 1 26 ? 18.406 -12.336 18.219 1 93.31 26 GLU B CA 1
ATOM 3654 C C . GLU B 1 26 ? 18.125 -11.828 19.625 1 93.31 26 GLU B C 1
ATOM 3656 O O . GLU B 1 26 ? 17.609 -10.727 19.812 1 93.31 26 GLU B O 1
ATOM 3661 N N . LYS B 1 27 ? 18.469 -12.617 20.578 1 94.25 27 LYS B N 1
ATOM 3662 C CA . LYS B 1 27 ? 18.266 -12.211 21.953 1 94.25 27 LYS B CA 1
ATOM 3663 C C . LYS B 1 27 ? 19.062 -10.953 22.281 1 94.25 27 LYS B C 1
ATOM 3665 O O . LYS B 1 27 ? 18.531 -10.008 22.875 1 94.25 27 LYS B O 1
ATOM 3670 N N . SER B 1 28 ? 20.344 -11 21.953 1 95.62 28 SER B N 1
ATOM 3671 C CA . SER B 1 28 ? 21.188 -9.828 22.172 1 95.62 28 SER B CA 1
ATOM 3672 C C . SER B 1 28 ? 20.688 -8.625 21.375 1 95.62 28 SER B C 1
ATOM 3674 O O . SER B 1 28 ? 20.719 -7.496 21.859 1 95.62 28 SER B O 1
ATOM 3676 N N . TYR B 1 29 ? 20.25 -8.875 20.188 1 95 29 TYR B N 1
ATOM 3677 C CA . TYR B 1 29 ? 19.672 -7.82 19.359 1 95 29 TYR B CA 1
ATOM 3678 C C . TYR B 1 29 ? 18.484 -7.168 20.031 1 95 29 TYR B C 1
ATOM 3680 O O . TYR B 1 29 ? 18.375 -5.938 20.078 1 95 29 TYR B O 1
ATOM 3688 N N . ASN B 1 30 ? 17.625 -7.961 20.609 1 93.06 30 ASN B N 1
ATOM 3689 C CA . ASN B 1 30 ? 16.422 -7.457 21.266 1 93.06 30 ASN B CA 1
ATOM 3690 C C . ASN B 1 30 ? 16.781 -6.641 22.516 1 93.06 30 ASN B C 1
ATOM 3692 O O . ASN B 1 30 ? 16.109 -5.66 22.828 1 93.06 30 ASN B O 1
ATOM 3696 N N . ASN B 1 31 ? 17.781 -7.059 23.141 1 95.12 31 ASN B N 1
ATOM 3697 C CA . ASN B 1 31 ? 18.25 -6.289 24.297 1 95.12 31 ASN B CA 1
ATOM 3698 C C . ASN B 1 31 ? 18.766 -4.914 23.875 1 95.12 31 ASN B C 1
ATOM 3700 O O . ASN B 1 31 ? 18.516 -3.922 24.562 1 95.12 31 ASN B O 1
ATOM 3704 N N . ILE B 1 32 ? 19.453 -4.887 22.859 1 94.94 32 ILE B N 1
ATOM 3705 C CA . ILE B 1 32 ? 19.953 -3.627 22.328 1 94.94 32 ILE B CA 1
ATOM 3706 C C . ILE B 1 32 ? 18.797 -2.736 21.906 1 94.94 32 ILE B C 1
ATOM 3708 O O . ILE B 1 32 ? 18.828 -1.521 22.109 1 94.94 32 ILE B O 1
ATOM 3712 N N . ILE B 1 33 ? 17.797 -3.34 21.375 1 94.62 33 ILE B N 1
ATOM 3713 C CA . ILE B 1 33 ? 16.609 -2.607 20.938 1 94.62 33 ILE B CA 1
ATOM 3714 C C . ILE B 1 33 ? 15.93 -1.969 22.141 1 94.62 33 ILE B C 1
ATOM 3716 O O . ILE B 1 33 ? 15.461 -0.831 22.078 1 94.62 33 ILE B O 1
ATOM 3720 N N . ASN B 1 34 ? 15.859 -2.682 23.203 1 95.06 34 ASN B N 1
ATOM 3721 C CA . ASN B 1 34 ? 15.266 -2.129 24.422 1 95.06 34 ASN B CA 1
ATOM 3722 C C . ASN B 1 34 ? 16.031 -0.903 24.906 1 95.06 34 ASN B C 1
ATOM 3724 O O . ASN B 1 34 ? 15.422 0.088 25.312 1 95.06 34 ASN B O 1
ATOM 3728 N N . LYS B 1 35 ? 17.266 -1.015 24.859 1 96.12 35 LYS B N 1
ATOM 3729 C CA . LYS B 1 35 ? 18.094 0.125 25.25 1 96.12 35 LYS B CA 1
ATOM 3730 C C . LYS B 1 35 ? 17.906 1.297 24.297 1 96.12 35 LYS B C 1
ATOM 3732 O O . LYS B 1 35 ? 17.828 2.449 24.719 1 96.12 35 LYS B O 1
ATOM 3737 N N . LEU B 1 36 ? 17.859 0.965 23.062 1 96 36 LEU B N 1
ATOM 3738 C CA . LEU B 1 36 ? 17.656 1.988 22.047 1 96 36 LEU B CA 1
ATOM 3739 C C . LEU B 1 36 ? 16.312 2.686 22.234 1 96 36 LEU B C 1
ATOM 3741 O O . LEU B 1 36 ? 16.188 3.887 21.984 1 96 36 LEU B O 1
ATOM 3745 N N . LEU B 1 37 ? 15.328 1.931 22.609 1 96.69 37 LEU B N 1
ATOM 3746 C CA . LEU B 1 37 ? 14 2.484 22.859 1 96.69 37 LEU B CA 1
ATOM 3747 C C . LEU B 1 37 ? 14.055 3.545 23.953 1 96.69 37 LEU B C 1
ATOM 3749 O O . LEU B 1 37 ? 13.508 4.637 23.797 1 96.69 37 LEU B O 1
ATOM 3753 N N . LEU B 1 38 ? 14.727 3.238 25 1 97.06 38 LEU B N 1
ATOM 3754 C CA . LEU B 1 38 ? 14.844 4.164 26.125 1 97.06 38 LEU B CA 1
ATOM 3755 C C . LEU B 1 38 ? 15.594 5.426 25.703 1 97.06 38 LEU B C 1
ATOM 3757 O O . LEU B 1 38 ? 15.164 6.539 26.031 1 97.06 38 LEU B O 1
ATOM 3761 N N . CYS B 1 39 ? 16.656 5.254 25 1 97.38 39 CYS B N 1
ATOM 3762 C CA . CYS B 1 39 ? 17.469 6.383 24.578 1 97.38 39 CYS B CA 1
ATOM 3763 C C . CYS B 1 39 ? 16.719 7.266 23.594 1 97.38 39 CYS B C 1
ATOM 3765 O O . CYS B 1 39 ? 16.75 8.492 23.703 1 97.38 39 CYS B O 1
ATOM 3767 N N . SER B 1 40 ? 16.109 6.617 22.625 1 97.69 40 SER B N 1
ATOM 3768 C CA . SER B 1 40 ? 15.359 7.379 21.625 1 97.69 40 SER B CA 1
ATOM 3769 C C . SER B 1 40 ? 14.203 8.141 22.266 1 97.69 40 SER B C 1
ATOM 3771 O O . SER B 1 40 ? 13.906 9.266 21.875 1 97.69 40 SER B O 1
ATOM 3773 N N . LYS B 1 41 ? 13.562 7.504 23.234 1 97.94 41 LYS B N 1
ATOM 3774 C CA . LYS B 1 41 ? 12.453 8.141 23.938 1 97.94 41 LYS B CA 1
ATOM 3775 C C . LYS B 1 41 ? 12.922 9.391 24.688 1 97.94 41 LYS B C 1
ATOM 3777 O O . LYS B 1 41 ? 12.258 10.43 24.656 1 97.94 41 LYS B O 1
ATOM 3782 N N . GLU B 1 42 ? 13.969 9.273 25.312 1 97.88 42 GLU B N 1
ATOM 3783 C CA . GLU B 1 42 ? 14.523 10.391 26.078 1 97.88 42 GLU B CA 1
ATOM 3784 C C . GLU B 1 42 ? 14.812 11.586 25.188 1 97.88 42 GLU B C 1
ATOM 3786 O O . GLU B 1 42 ? 14.43 12.719 25.5 1 97.88 42 GLU B O 1
ATOM 3791 N N . VAL B 1 43 ? 15.445 11.344 24.141 1 98.31 43 VAL B N 1
ATOM 3792 C CA . VAL B 1 43 ? 15.836 12.414 23.234 1 98.31 43 VAL B CA 1
ATOM 3793 C C . VAL B 1 43 ? 14.586 13.008 22.578 1 98.31 43 VAL B C 1
ATOM 3795 O O . VAL B 1 43 ? 14.484 14.227 22.406 1 98.31 43 VAL B O 1
ATOM 3798 N N . ALA B 1 44 ? 13.664 12.133 22.172 1 98.69 44 ALA B N 1
ATOM 3799 C CA . ALA B 1 44 ? 12.43 12.594 21.547 1 98.69 44 ALA B CA 1
ATOM 3800 C C . ALA B 1 44 ? 11.617 13.461 22.5 1 98.69 44 ALA B C 1
ATOM 3802 O O . ALA B 1 44 ? 11.062 14.492 22.109 1 98.69 44 ALA B O 1
ATOM 3803 N N . GLU B 1 45 ? 11.594 13.023 23.734 1 98.38 45 GLU B N 1
ATOM 3804 C CA . GLU B 1 45 ? 10.867 13.789 24.75 1 98.38 45 GLU B CA 1
ATOM 3805 C C . GLU B 1 45 ? 11.469 15.18 24.922 1 98.38 45 GLU B C 1
ATOM 3807 O O . GLU B 1 45 ? 10.742 16.172 25 1 98.38 45 GLU B O 1
ATOM 3812 N N . ALA B 1 46 ? 12.719 15.242 24.953 1 98.12 46 ALA B N 1
ATOM 3813 C CA . ALA B 1 46 ? 13.398 16.531 25.078 1 98.12 46 ALA B CA 1
ATOM 3814 C C . ALA B 1 46 ? 13.125 17.406 23.859 1 98.12 46 ALA B C 1
ATOM 3816 O O . ALA B 1 46 ? 12.922 18.609 23.984 1 98.12 46 ALA B O 1
ATOM 3817 N N . SER B 1 47 ? 13.18 16.812 22.734 1 98.38 47 SER B N 1
ATOM 3818 C CA . SER B 1 47 ? 12.922 17.531 21.5 1 98.38 47 SER B CA 1
ATOM 3819 C C . SER B 1 47 ? 11.5 18.078 21.469 1 98.38 47 SER B C 1
ATOM 3821 O O . SER B 1 47 ? 11.289 19.234 21.094 1 98.38 47 SER B O 1
ATOM 3823 N N . MET B 1 48 ? 10.547 17.297 21.859 1 98.69 48 MET B N 1
ATOM 3824 C CA . MET B 1 48 ? 9.148 17.719 21.859 1 98.69 48 MET B CA 1
ATOM 3825 C C . MET B 1 48 ? 8.922 18.812 22.891 1 98.69 48 MET B C 1
ATOM 3827 O O . MET B 1 48 ? 8.164 19.75 22.641 1 98.69 48 MET B O 1
ATOM 3831 N N . GLN B 1 49 ? 9.586 18.672 24 1 98.38 49 GLN B N 1
ATOM 3832 C CA . GLN B 1 49 ? 9.484 19.719 25.016 1 98.38 49 GLN B CA 1
ATOM 3833 C C . GLN B 1 49 ? 10.023 21.047 24.5 1 98.38 49 GLN B C 1
ATOM 3835 O O . GLN B 1 49 ? 9.422 22.094 24.719 1 98.38 49 GLN B O 1
ATOM 3840 N N . SER B 1 50 ? 11.164 20.969 23.906 1 98.12 50 SER B N 1
ATOM 3841 C CA . SER B 1 50 ? 11.75 22.172 23.312 1 98.12 50 SER B CA 1
ATOM 3842 C C . SER B 1 50 ? 10.828 22.781 22.266 1 98.12 50 SER B C 1
ATOM 3844 O O . SER B 1 50 ? 10.711 24 22.156 1 98.12 50 SER B O 1
ATOM 3846 N N . ALA B 1 51 ? 10.211 21.938 21.484 1 98.38 51 ALA B N 1
ATOM 3847 C CA . ALA B 1 51 ? 9.273 22.406 20.453 1 98.38 51 ALA B CA 1
ATOM 3848 C C . ALA B 1 51 ? 8.078 23.109 21.078 1 98.38 51 ALA B C 1
ATOM 3850 O O . ALA B 1 51 ? 7.625 24.141 20.578 1 98.38 51 ALA B O 1
ATOM 3851 N N . ALA B 1 52 ? 7.574 22.547 22.156 1 98.44 52 ALA B N 1
ATOM 3852 C CA . ALA B 1 52 ? 6.445 23.141 22.859 1 98.44 52 ALA B CA 1
ATOM 3853 C C . ALA B 1 52 ? 6.809 24.531 23.406 1 98.44 52 ALA B C 1
ATOM 3855 O O . ALA B 1 52 ? 6.035 25.484 23.266 1 98.44 52 ALA B O 1
ATOM 3856 N N . LEU B 1 53 ? 7.977 24.625 23.969 1 98.06 53 LEU B N 1
ATOM 3857 C CA . LEU B 1 53 ? 8.445 25.891 24.516 1 98.06 53 LEU B CA 1
ATOM 3858 C C . LEU B 1 53 ? 8.594 26.922 23.406 1 98.06 53 LEU B C 1
ATOM 3860 O O . LEU B 1 53 ? 8.242 28.094 23.594 1 98.06 53 LEU B O 1
ATOM 3864 N N . GLU B 1 54 ? 9.125 26.516 22.344 1 98.12 54 GLU B N 1
ATOM 3865 C CA . GLU B 1 54 ? 9.266 27.406 21.203 1 98.12 54 GLU B CA 1
ATOM 3866 C C . GLU B 1 54 ? 7.906 27.891 20.703 1 98.12 54 GLU B C 1
ATOM 3868 O O . GLU B 1 54 ? 7.75 29.062 20.328 1 98.12 54 GLU B O 1
ATOM 3873 N N . GLU B 1 55 ? 6.969 27 20.656 1 97.94 55 GLU B N 1
ATOM 3874 C CA . GLU B 1 55 ? 5.617 27.344 20.234 1 97.94 55 GLU B CA 1
ATOM 3875 C C . GLU B 1 55 ? 4.996 28.391 21.156 1 97.94 55 GLU B C 1
ATOM 3877 O O . GLU B 1 55 ? 4.34 29.312 20.703 1 97.94 55 GLU B O 1
ATOM 3882 N N . VAL B 1 56 ? 5.199 28.266 22.406 1 98 56 VAL B N 1
ATOM 3883 C CA . VAL B 1 56 ? 4.68 29.203 23.406 1 98 56 VAL B CA 1
ATOM 3884 C C . VAL B 1 56 ? 5.324 30.562 23.203 1 98 56 VAL B C 1
ATOM 3886 O O . VAL B 1 56 ? 4.648 31.594 23.297 1 98 56 VAL B O 1
ATOM 3889 N N . THR B 1 57 ? 6.59 30.578 22.969 1 97.81 57 THR B N 1
ATOM 3890 C CA . THR B 1 57 ? 7.32 31.812 22.766 1 97.81 57 THR B CA 1
ATOM 3891 C C . THR B 1 57 ? 6.816 32.562 21.531 1 97.81 57 THR B C 1
ATOM 3893 O O . THR B 1 57 ? 6.621 33.75 21.562 1 97.81 57 THR B O 1
ATOM 3896 N N . LEU B 1 58 ? 6.531 31.812 20.5 1 97.06 58 LEU B N 1
ATOM 3897 C CA . LEU B 1 58 ? 6.094 32.406 19.234 1 97.06 58 LEU B CA 1
ATOM 3898 C C . LEU B 1 58 ? 4.652 32.906 19.344 1 97.06 58 LEU B C 1
ATOM 3900 O O . LEU B 1 58 ? 4.285 33.906 18.734 1 97.06 58 LEU B O 1
ATOM 3904 N N . THR B 1 59 ? 3.854 32.156 20.016 1 95.94 59 THR B N 1
ATOM 3905 C CA . THR B 1 59 ? 2.447 32.5 20.172 1 95.94 59 THR B CA 1
ATOM 3906 C C . THR B 1 59 ? 2.262 33.5 21.328 1 95.94 59 THR B C 1
ATOM 3908 O O . THR B 1 59 ? 1.217 34.125 21.453 1 95.94 59 THR B O 1
ATOM 3911 N N . ASN B 1 60 ? 3.227 33.656 22.188 1 96.38 60 ASN B N 1
ATOM 3912 C CA . ASN B 1 60 ? 3.174 34.469 23.391 1 96.38 60 ASN B CA 1
ATOM 3913 C C . ASN B 1 60 ? 2.012 34.062 24.297 1 96.38 60 ASN B C 1
ATOM 3915 O O . ASN B 1 60 ? 1.327 34.906 24.859 1 96.38 60 ASN B O 1
ATOM 3919 N N . SER B 1 61 ? 1.685 32.781 24.234 1 96.38 61 SER B N 1
ATOM 3920 C CA . SER B 1 61 ? 0.61 32.188 25.047 1 96.38 61 SER B CA 1
ATOM 3921 C C . SER B 1 61 ? 0.807 30.703 25.234 1 96.38 61 SER B C 1
ATOM 3923 O O . SER B 1 61 ? 1.441 30.031 24.422 1 96.38 61 SER B O 1
ATOM 3925 N N . SER B 1 62 ? 0.276 30.188 26.328 1 96.31 62 SER B N 1
ATOM 3926 C CA . SER B 1 62 ? 0.314 28.75 26.578 1 96.31 62 SER B CA 1
ATOM 3927 C C . SER B 1 62 ? -0.86 28.047 25.922 1 96.31 62 SER B C 1
ATOM 3929 O O . SER B 1 62 ? -0.93 26.812 25.922 1 96.31 62 SER B O 1
ATOM 3931 N N . ASP B 1 63 ? -1.779 28.875 25.391 1 97 63 ASP B N 1
ATOM 3932 C CA . ASP B 1 63 ? -2.855 28.344 24.562 1 97 63 ASP B CA 1
ATOM 3933 C C . ASP B 1 63 ? -2.455 28.297 23.094 1 97 63 ASP B C 1
ATOM 3935 O O . ASP B 1 63 ? -2.328 29.344 22.453 1 97 63 ASP B O 1
ATOM 3939 N N . ILE B 1 64 ? -2.297 27.125 22.594 1 97.25 64 ILE B N 1
ATOM 3940 C CA . ILE B 1 64 ? -1.706 27.047 21.266 1 97.25 64 ILE B CA 1
ATOM 3941 C C . ILE B 1 64 ? -2.639 26.281 20.328 1 97.25 64 ILE B C 1
ATOM 3943 O O . ILE B 1 64 ? -3.537 25.578 20.781 1 97.25 64 ILE B O 1
ATOM 3947 N N . ILE B 1 65 ? -2.42 26.453 19 1 97.19 65 ILE B N 1
ATOM 3948 C CA . ILE B 1 65 ? -3.121 25.75 17.938 1 97.19 65 ILE B CA 1
ATOM 3949 C C . ILE B 1 65 ? -2.279 24.562 17.469 1 97.19 65 ILE B C 1
ATOM 3951 O O . ILE B 1 65 ? -1.08 24.719 17.219 1 97.19 65 ILE B O 1
ATOM 3955 N N . ILE B 1 66 ? -2.926 23.422 17.406 1 97.75 66 ILE B N 1
ATOM 3956 C CA . ILE B 1 66 ? -2.158 22.25 17 1 97.75 66 ILE B CA 1
ATOM 3957 C C . ILE B 1 66 ? -2.871 21.547 15.844 1 97.75 66 ILE B C 1
ATOM 3959 O O . ILE B 1 66 ? -4.09 21.656 15.703 1 97.75 66 ILE B O 1
ATOM 3963 N N . SER B 1 67 ? -2.074 20.875 15.031 1 97.81 67 SER B N 1
ATOM 3964 C CA . SER B 1 67 ? -2.576 19.969 14 1 97.81 67 SER B CA 1
ATOM 3965 C C . SER B 1 67 ? -2.316 18.516 14.367 1 97.81 67 SER B C 1
ATOM 3967 O O . SER B 1 67 ? -1.228 18.172 14.828 1 97.81 67 SER B O 1
ATOM 3969 N N . GLY B 1 68 ? -3.342 17.688 14.242 1 96.38 68 GLY B N 1
ATOM 3970 C CA . GLY B 1 68 ? -3.199 16.281 14.602 1 96.38 68 GLY B CA 1
ATOM 3971 C C . GLY B 1 68 ? -3.65 15.328 13.508 1 96.38 68 GLY B C 1
ATOM 3972 O O . GLY B 1 68 ? -4.586 15.633 12.758 1 96.38 68 GLY B O 1
ATOM 3973 N N . ASP B 1 69 ? -2.955 14.18 13.422 1 95.38 69 ASP B N 1
ATOM 3974 C CA . ASP B 1 69 ? -3.305 13.125 12.477 1 95.38 69 ASP B CA 1
ATOM 3975 C C . ASP B 1 69 ? -2.83 11.766 12.969 1 95.38 69 ASP B C 1
ATOM 3977 O O . ASP B 1 69 ? -1.861 11.68 13.727 1 95.38 69 ASP B O 1
ATOM 3981 N N . GLY B 1 70 ? -3.637 10.766 12.609 1 93.81 70 GLY B N 1
ATOM 3982 C CA . GLY B 1 70 ? -3.27 9.398 12.922 1 93.81 70 GLY B CA 1
ATOM 3983 C C . GLY B 1 70 ? -2.873 8.594 11.695 1 93.81 70 GLY B C 1
ATOM 3984 O O . GLY B 1 70 ? -3.357 8.852 10.594 1 93.81 70 GLY B O 1
ATOM 3985 N N . THR B 1 71 ? -1.946 7.695 11.914 1 94.81 71 THR B N 1
ATOM 3986 C CA . THR B 1 71 ? -1.504 6.809 10.844 1 94.81 71 THR B CA 1
ATOM 3987 C C . THR B 1 71 ? -1.35 5.379 11.359 1 94.81 71 THR B C 1
ATOM 3989 O O . THR B 1 71 ? -1.117 5.164 12.547 1 94.81 71 THR B O 1
ATOM 3992 N N . TRP B 1 72 ? -1.584 4.457 10.469 1 93.19 72 TRP B N 1
ATOM 3993 C CA . TRP B 1 72 ? -1.572 3.047 10.836 1 93.19 72 TRP B CA 1
ATOM 3994 C C . TRP B 1 72 ? -0.511 2.285 10.055 1 93.19 72 TRP B C 1
ATOM 3996 O O . TRP B 1 72 ? -0.159 2.672 8.938 1 93.19 72 TRP B O 1
ATOM 4006 N N . LYS B 1 73 ? -0.029 1.264 10.641 1 91.69 73 LYS B N 1
ATOM 4007 C CA . LYS B 1 73 ? 0.96 0.41 9.992 1 91.69 73 LYS B CA 1
ATOM 4008 C C . LYS B 1 73 ? 0.356 -0.318 8.789 1 91.69 73 LYS B C 1
ATOM 4010 O O . LYS B 1 73 ? 1.01 -0.474 7.758 1 91.69 73 LYS B O 1
ATOM 4015 N N . THR B 1 74 ? -0.737 -0.922 9.023 1 84.94 74 THR B N 1
ATOM 4016 C CA . THR B 1 74 ? -1.458 -1.561 7.926 1 84.94 74 THR B CA 1
ATOM 4017 C C . THR B 1 74 ? -2.744 -0.802 7.609 1 84.94 74 THR B C 1
ATOM 4019 O O . THR B 1 74 ? -3.49 -0.429 8.516 1 84.94 74 THR B O 1
ATOM 4022 N N . ARG B 1 75 ? -2.754 -0.561 6.281 1 70.94 75 ARG B N 1
ATOM 4023 C CA . ARG B 1 75 ? -3.965 0.151 5.883 1 70.94 75 ARG B CA 1
ATOM 4024 C C . ARG B 1 75 ? -5.188 -0.757 5.969 1 70.94 75 ARG B C 1
ATOM 4026 O O . ARG B 1 75 ? -5.109 -1.945 5.648 1 70.94 75 ARG B O 1
ATOM 4033 N N . GLY B 1 76 ? -6.254 -0.334 6.391 1 63.69 76 GLY B N 1
ATOM 4034 C CA . GLY B 1 76 ? -7.484 -1.11 6.449 1 63.69 76 GLY B CA 1
ATOM 4035 C C . GLY B 1 76 ? -8.094 -1.152 7.84 1 63.69 76 GLY B C 1
ATOM 4036 O O . GLY B 1 76 ? -7.734 -0.355 8.703 1 63.69 76 GLY B O 1
ATOM 4037 N N . TYR B 1 77 ? -8.914 -1.948 8 1 67.06 77 TYR B N 1
ATOM 4038 C CA . TYR B 1 77 ? -9.75 -1.954 9.195 1 67.06 77 TYR B CA 1
ATOM 40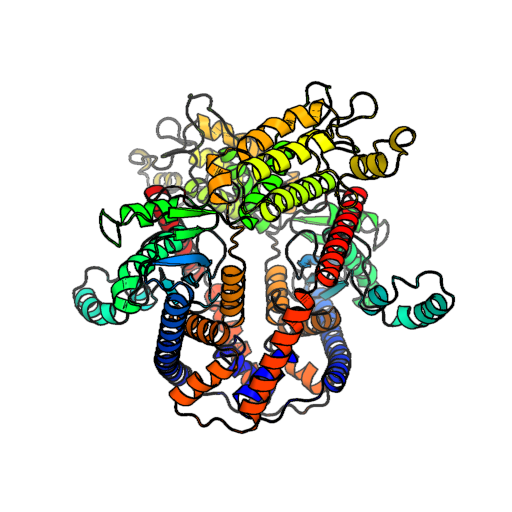39 C C . TYR B 1 77 ? -9.18 -2.883 10.258 1 67.06 77 TYR B C 1
ATOM 4041 O O . TYR B 1 77 ? -9.688 -2.939 11.383 1 67.06 77 TYR B O 1
ATOM 4049 N N . SER B 1 78 ? -7.984 -3.355 9.953 1 78.5 78 SER B N 1
ATOM 4050 C CA . SER B 1 78 ? -7.516 -4.375 10.883 1 78.5 78 SER B CA 1
ATOM 4051 C C . SER B 1 78 ? -6.082 -4.102 11.328 1 78.5 78 SER B C 1
ATOM 4053 O O . SER B 1 78 ? -5.395 -5 11.82 1 78.5 78 SER B O 1
ATOM 4055 N N . SER B 1 79 ? -5.699 -2.922 11.359 1 87.25 79 SER B N 1
ATOM 4056 C CA . SER B 1 79 ? -4.324 -2.635 11.766 1 87.25 79 SER B CA 1
ATOM 4057 C C . SER B 1 79 ? -4.137 -2.818 13.266 1 87.25 79 SER B C 1
ATOM 4059 O O . SER B 1 79 ? -5.008 -2.441 14.055 1 87.25 79 SER B O 1
ATOM 4061 N N . ARG B 1 80 ? -3.021 -3.381 13.727 1 90.44 80 ARG B N 1
ATOM 4062 C CA . ARG B 1 80 ? -2.752 -3.652 15.133 1 90.44 80 ARG B CA 1
ATOM 4063 C C . ARG B 1 80 ? -1.982 -2.502 15.773 1 90.44 80 ARG B C 1
ATOM 4065 O O . ARG B 1 80 ? -1.924 -2.395 17 1 90.44 80 ARG B O 1
ATOM 4072 N N . VAL B 1 81 ? -1.332 -1.684 14.945 1 94.31 81 VAL B N 1
ATOM 4073 C CA . VAL B 1 81 ? -0.51 -0.604 15.484 1 94.31 81 VAL B CA 1
ATOM 4074 C C . VAL B 1 81 ? -0.841 0.703 14.766 1 94.31 81 VAL B C 1
ATOM 4076 O O . VAL B 1 81 ? -1.084 0.712 13.555 1 94.31 81 VAL B O 1
ATOM 4079 N N . GLY B 1 82 ? -0.923 1.79 15.477 1 94.88 82 GLY B N 1
ATOM 4080 C CA . GLY B 1 82 ? -1.148 3.131 14.969 1 94.88 82 GLY B CA 1
ATOM 4081 C C . GLY B 1 82 ? -0.38 4.199 15.727 1 94.88 82 GLY B C 1
ATOM 4082 O O . GLY B 1 82 ? 0.125 3.945 16.812 1 94.88 82 GLY B O 1
ATOM 4083 N N . VAL B 1 83 ? -0.154 5.293 15.062 1 97.44 83 VAL B N 1
ATOM 4084 C CA . VAL B 1 83 ? 0.571 6.41 15.664 1 97.44 83 VAL B CA 1
ATOM 4085 C C . VAL B 1 83 ? -0.231 7.695 15.492 1 97.44 83 VAL B C 1
ATOM 4087 O O . VAL B 1 83 ? -0.816 7.934 14.43 1 97.44 83 VAL B O 1
ATOM 4090 N N . CYS B 1 84 ? -0.323 8.453 16.531 1 97.31 84 CYS B N 1
ATOM 4091 C CA . CYS B 1 84 ? -0.895 9.789 16.484 1 97.31 84 CYS B CA 1
ATOM 4092 C C . CYS B 1 84 ? 0.149 10.844 16.844 1 97.31 84 CYS B C 1
ATOM 4094 O O . CYS B 1 84 ? 0.92 10.656 17.797 1 97.31 84 CYS B O 1
ATOM 4096 N N . ALA B 1 85 ? 0.23 11.836 16.047 1 98.06 85 ALA B N 1
ATOM 4097 C CA . ALA B 1 85 ? 1.173 12.922 16.328 1 98.06 85 ALA B CA 1
ATOM 4098 C C . ALA B 1 85 ? 0.492 14.281 16.219 1 98.06 85 ALA B C 1
ATOM 4100 O O . ALA B 1 85 ? -0.44 14.453 15.43 1 98.06 85 ALA B O 1
ATOM 4101 N N . VAL B 1 86 ? 0.913 15.211 17.016 1 98.44 86 VAL B N 1
ATOM 4102 C CA . VAL B 1 86 ? 0.397 16.578 16.984 1 98.44 86 VAL B CA 1
ATOM 4103 C C . VAL B 1 86 ? 1.54 17.547 16.719 1 98.44 86 VAL B C 1
ATOM 4105 O O . VAL B 1 86 ? 2.648 17.375 17.234 1 98.44 86 VAL B O 1
ATOM 4108 N N . ILE B 1 87 ? 1.299 18.562 15.906 1 98.62 87 ILE B N 1
ATOM 4109 C CA . ILE B 1 87 ? 2.297 19.531 15.453 1 98.62 87 ILE B CA 1
ATOM 4110 C C . ILE B 1 87 ? 1.824 20.938 15.781 1 98.62 87 ILE B C 1
ATOM 4112 O O . ILE B 1 87 ? 0.646 21.266 15.602 1 98.62 87 ILE B O 1
ATOM 4116 N N . GLY B 1 88 ? 2.729 21.719 16.281 1 98.19 88 GLY B N 1
ATOM 4117 C CA . GLY B 1 88 ? 2.408 23.109 16.516 1 98.19 88 GLY B CA 1
ATOM 4118 C C . GLY B 1 88 ? 2.188 23.906 15.234 1 98.19 88 GLY B C 1
ATOM 4119 O O . GLY B 1 88 ? 2.896 23.688 14.25 1 98.19 88 GLY B O 1
ATOM 4120 N N . ASP B 1 89 ? 1.264 24.766 15.273 1 96.31 89 ASP B N 1
ATOM 4121 C CA . ASP B 1 89 ? 0.878 25.516 14.086 1 96.31 89 ASP B CA 1
ATOM 4122 C C . ASP B 1 89 ? 1.958 26.531 13.695 1 96.31 89 ASP B C 1
ATOM 4124 O O . ASP B 1 89 ? 2.24 26.719 12.508 1 96.31 89 ASP B O 1
ATOM 4128 N N . LYS B 1 90 ? 2.617 27.156 14.641 1 95.88 90 LYS B N 1
ATOM 4129 C CA . LYS B 1 90 ? 3.57 28.234 14.367 1 95.88 90 LYS B CA 1
ATOM 4130 C C . LYS B 1 90 ? 4.953 27.672 14.055 1 95.88 90 LYS B C 1
ATOM 4132 O O . LYS B 1 90 ? 5.57 28.031 13.055 1 95.88 90 LYS B O 1
ATOM 4137 N N . THR B 1 91 ? 5.391 26.781 14.891 1 95.88 91 THR B N 1
ATOM 4138 C CA . THR B 1 91 ? 6.73 26.234 14.711 1 95.88 91 THR B CA 1
ATOM 4139 C C . THR B 1 91 ? 6.746 25.188 13.594 1 95.88 91 THR B C 1
ATOM 4141 O O . THR B 1 91 ? 7.762 25.016 12.922 1 95.88 91 THR B O 1
ATOM 4144 N N . GLY B 1 92 ? 5.652 24.469 13.469 1 97 92 GLY B N 1
ATOM 4145 C CA . GLY B 1 92 ? 5.617 23.344 12.547 1 97 92 GLY B CA 1
ATOM 4146 C C . GLY B 1 92 ? 6.355 22.125 13.07 1 97 92 GLY B C 1
ATOM 4147 O O . GLY B 1 92 ? 6.699 21.219 12.297 1 97 92 GLY B O 1
ATOM 4148 N N . LYS B 1 93 ? 6.656 22.125 14.352 1 98.19 93 LYS B N 1
ATOM 4149 C CA . LYS B 1 93 ? 7.379 21.016 14.961 1 98.19 93 LYS B CA 1
ATOM 4150 C C . LYS B 1 93 ? 6.434 20.109 15.742 1 98.19 93 LYS B C 1
ATOM 4152 O O . LYS B 1 93 ? 5.371 20.531 16.188 1 98.19 93 LYS B O 1
ATOM 4157 N N . CYS B 1 94 ? 6.816 18.828 15.82 1 98.75 94 CYS B N 1
ATOM 4158 C CA . CYS B 1 94 ? 6.02 17.859 16.562 1 98.75 94 CYS B CA 1
ATOM 4159 C C . CYS B 1 94 ? 6.133 18.094 18.062 1 98.75 94 CYS B C 1
ATOM 4161 O O . CYS B 1 94 ? 7.242 18.172 18.609 1 98.75 94 CYS B O 1
ATOM 4163 N N . ILE B 1 95 ? 5.004 18.172 18.734 1 98.44 95 ILE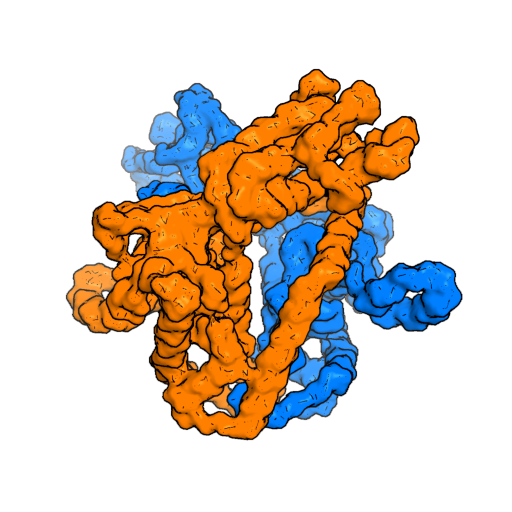 B N 1
ATOM 4164 C CA . ILE B 1 95 ? 4.969 18.516 20.156 1 98.44 95 ILE B CA 1
ATOM 4165 C C . ILE B 1 95 ? 4.68 17.266 20.984 1 98.44 95 ILE B C 1
ATOM 4167 O O . ILE B 1 95 ? 5.113 17.156 22.141 1 98.44 95 ILE B O 1
ATOM 4171 N N . ASP B 1 96 ? 3.975 16.391 20.375 1 98.62 96 ASP B N 1
ATOM 4172 C CA . ASP B 1 96 ? 3.621 15.164 21.094 1 98.62 96 ASP B CA 1
ATOM 4173 C C . ASP B 1 96 ? 3.223 14.062 20.109 1 98.62 96 ASP B C 1
ATOM 4175 O O . ASP B 1 96 ? 2.895 14.336 18.953 1 98.62 96 ASP B O 1
ATOM 4179 N N . ALA B 1 97 ? 3.314 12.852 20.625 1 98.5 97 ALA B N 1
ATOM 4180 C CA . ALA B 1 97 ? 2.92 11.695 19.828 1 98.5 97 ALA B CA 1
ATOM 4181 C C . ALA B 1 97 ? 2.572 10.508 20.719 1 98.5 97 ALA B C 1
ATOM 4183 O O . ALA B 1 97 ? 3.016 10.43 21.859 1 98.5 97 ALA B O 1
ATOM 4184 N N . GLU B 1 98 ? 1.746 9.656 20.219 1 97.69 98 GLU B N 1
ATOM 4185 C CA . GLU B 1 98 ? 1.332 8.453 20.922 1 97.69 98 GLU B CA 1
ATOM 4186 C C . GLU B 1 98 ? 1.274 7.254 19.984 1 97.69 98 GLU B C 1
ATOM 4188 O O . GLU B 1 98 ? 0.666 7.324 18.922 1 97.69 98 GLU B O 1
ATOM 4193 N N . VAL B 1 99 ? 2.008 6.211 20.375 1 97.62 99 VAL B N 1
ATOM 4194 C CA . VAL B 1 99 ? 1.952 4.953 19.641 1 97.62 99 VAL B CA 1
ATOM 4195 C C . VAL B 1 99 ? 0.956 4.004 20.297 1 97.62 99 VAL B C 1
ATOM 4197 O O . VAL B 1 99 ? 1.004 3.793 21.516 1 97.62 99 VAL B O 1
ATOM 4200 N N . MET B 1 100 ? 0.06 3.482 19.516 1 95.88 100 MET B N 1
ATOM 4201 C CA . MET B 1 100 ? -0.967 2.574 20.016 1 95.88 100 MET B CA 1
ATOM 4202 C C . MET B 1 100 ? -0.8 1.181 19.422 1 95.88 100 MET B C 1
ATOM 4204 O O . MET B 1 100 ? -0.373 1.04 18.281 1 95.88 100 MET B O 1
ATOM 4208 N N . SER B 1 101 ? -1.114 0.182 20.234 1 95.31 101 SER B N 1
ATOM 4209 C CA . SER B 1 101 ? -1.071 -1.207 19.781 1 95.31 101 SER B CA 1
ATOM 4210 C C . SER B 1 101 ? -2.209 -2.02 20.391 1 95.31 101 SER B C 1
ATOM 4212 O O . SER B 1 101 ? -2.516 -1.873 21.578 1 95.31 101 SER B O 1
ATOM 4214 N N . SER B 1 102 ? -2.82 -2.848 19.609 1 91.69 102 SER B N 1
ATOM 4215 C CA . SER B 1 102 ? -3.887 -3.721 20.094 1 91.69 102 SER B CA 1
ATOM 4216 C C . SER B 1 102 ? -3.402 -5.16 20.234 1 91.69 102 SER B C 1
ATOM 4218 O O . SER B 1 102 ? -4.211 -6.078 20.406 1 91.69 102 SER B O 1
ATOM 4220 N N . PHE B 1 103 ? -2.08 -5.328 20.172 1 89.25 103 PHE B N 1
ATOM 4221 C CA . PHE B 1 103 ? -1.55 -6.684 20.203 1 89.25 103 PHE B CA 1
ATOM 4222 C C . PHE B 1 103 ? -0.349 -6.781 21.141 1 89.25 103 PHE B C 1
ATOM 4224 O O . PHE B 1 103 ? 0.454 -5.852 21.219 1 89.25 103 PHE B O 1
ATOM 4231 N N . CYS B 1 104 ? -0.348 -7.84 21.844 1 89.94 104 CYS B N 1
ATOM 4232 C CA . CYS B 1 104 ? 0.783 -8.219 22.688 1 89.94 104 CYS B CA 1
ATOM 4233 C C . CYS B 1 104 ? 1.05 -9.719 22.594 1 89.94 104 CYS B C 1
ATOM 4235 O O . CYS B 1 104 ? 0.159 -10.523 22.859 1 89.94 104 CYS B O 1
ATOM 4237 N N . LYS B 1 105 ? 2.246 -10.047 22.172 1 85.88 105 LYS B N 1
ATOM 4238 C CA . LYS B 1 105 ? 2.596 -11.453 22.016 1 85.88 105 LYS B CA 1
ATOM 4239 C C . LYS B 1 105 ? 2.449 -12.211 23.328 1 85.88 105 LYS B C 1
ATOM 4241 O O . LYS B 1 105 ? 1.992 -13.359 23.344 1 85.88 105 LYS B O 1
ATOM 4246 N N . GLY B 1 106 ? 2.928 -11.594 24.406 1 84.69 106 GLY B N 1
ATOM 4247 C CA . GLY B 1 106 ? 2.764 -12.211 25.719 1 84.69 106 GLY B CA 1
ATOM 4248 C C . GLY B 1 106 ? 1.313 -12.5 26.062 1 84.69 106 GLY B C 1
ATOM 4249 O O . GLY B 1 106 ? 0.979 -13.609 26.484 1 84.69 106 GLY B O 1
ATOM 4250 N N . CYS B 1 107 ? 0.491 -11.562 25.75 1 87.31 107 CYS B N 1
ATOM 4251 C CA . CYS B 1 107 ? -0.934 -11.727 26.016 1 87.31 107 CYS B CA 1
ATOM 4252 C C . CYS B 1 107 ? -1.531 -12.82 25.141 1 87.31 107 CYS B C 1
ATOM 4254 O O . CYS B 1 107 ? -2.363 -13.609 25.594 1 87.31 107 CYS B O 1
ATOM 4256 N N . ASP B 1 108 ? -1.078 -12.844 23.922 1 84.62 108 ASP B N 1
ATOM 4257 C CA . ASP B 1 108 ? -1.614 -13.805 22.969 1 84.62 108 ASP B CA 1
ATOM 4258 C C . ASP B 1 108 ? -1.226 -15.234 23.344 1 84.62 108 ASP B C 1
ATOM 4260 O O . ASP B 1 108 ? -2.021 -16.156 23.188 1 84.62 108 ASP B O 1
ATOM 4264 N N . SER B 1 109 ? -0.06 -15.391 23.859 1 85.38 109 SER B N 1
ATOM 4265 C CA . SER B 1 109 ? 0.442 -16.719 24.219 1 85.38 109 SER B CA 1
ATOM 4266 C C . SER B 1 109 ? -0.276 -17.266 25.453 1 85.38 109 SER B C 1
ATOM 4268 O O . SER B 1 109 ? -0.451 -18.484 25.578 1 85.38 109 SER B O 1
ATOM 4270 N N . TRP B 1 110 ? -0.709 -16.422 26.219 1 85.5 110 TRP B N 1
ATOM 4271 C CA . TRP B 1 110 ? -1.305 -16.859 27.469 1 85.5 110 TRP B CA 1
ATOM 4272 C C . TRP B 1 110 ? -2.828 -16.797 27.406 1 85.5 110 TRP B C 1
ATOM 4274 O O . TRP B 1 110 ? -3.508 -17 28.422 1 85.5 110 TRP B O 1
ATOM 4284 N N . LYS B 1 111 ? -3.277 -16.516 26.234 1 80.06 111 LYS B N 1
ATOM 4285 C CA . LYS B 1 111 ? -4.719 -16.344 26.062 1 80.06 111 LYS B CA 1
ATOM 4286 C C . LYS B 1 111 ? -5.473 -17.609 26.438 1 80.06 111 LYS B C 1
ATOM 4288 O O . LYS B 1 111 ? -6.562 -17.547 27.016 1 80.06 111 LYS B O 1
ATOM 4293 N N . ARG B 1 112 ? -4.887 -18.797 26.203 1 75.44 112 ARG B N 1
ATOM 4294 C CA . ARG B 1 112 ? -5.551 -20.062 26.453 1 75.44 112 ARG B CA 1
ATOM 4295 C C . ARG B 1 112 ? -5.527 -20.422 27.922 1 75.44 112 ARG B C 1
ATOM 4297 O O . ARG B 1 112 ? -6.328 -21.234 28.391 1 75.44 112 ARG B O 1
ATOM 4304 N N . ARG B 1 113 ? -4.719 -19.953 28.625 1 79.06 113 ARG B N 1
ATOM 4305 C CA . ARG B 1 113 ? -4.578 -20.281 30.047 1 79.06 113 ARG B CA 1
ATOM 4306 C C . ARG B 1 113 ? -5.301 -19.266 30.922 1 79.06 113 ARG B C 1
ATOM 4308 O O . ARG B 1 113 ? -5.012 -19.156 32.125 1 79.06 113 ARG B O 1
ATOM 4315 N N . LYS B 1 114 ? -6.215 -18.641 30.156 1 79.69 114 LYS B N 1
ATOM 4316 C CA . LYS B 1 114 ? -6.953 -17.625 30.922 1 79.69 114 LYS B CA 1
ATOM 4317 C C . LYS B 1 114 ? -7.762 -18.281 32.031 1 79.69 114 LYS B C 1
ATOM 4319 O O . LYS B 1 114 ? -8.359 -19.344 31.859 1 79.69 114 LYS B O 1
ATOM 4324 N N . GLY B 1 115 ? -7.629 -17.906 33.25 1 79.69 115 GLY B N 1
ATOM 4325 C CA . GLY B 1 115 ? -8.375 -18.438 34.375 1 79.69 115 GLY B CA 1
ATOM 4326 C C . GLY B 1 115 ? -7.523 -19.25 35.344 1 79.69 115 GLY B C 1
ATOM 4327 O O . GLY B 1 115 ? -7.934 -19.531 36.469 1 79.69 115 GLY B O 1
ATOM 4328 N N . SER B 1 116 ? -6.453 -19.688 34.906 1 85.31 116 SER B N 1
ATOM 4329 C CA . SER B 1 116 ? -5.57 -20.469 35.781 1 85.31 116 SER B CA 1
ATOM 4330 C C . SER B 1 116 ? -4.836 -19.562 36.781 1 85.31 116 SER B C 1
ATOM 4332 O O . SER B 1 116 ? -4.684 -18.359 36.531 1 85.31 116 SER B O 1
ATOM 4334 N N . PRO B 1 117 ? -4.621 -20.125 37.906 1 86.88 117 PRO B N 1
ATOM 4335 C CA . PRO B 1 117 ? -3.83 -19.359 38.875 1 86.88 117 PRO B CA 1
ATOM 4336 C C . PRO B 1 117 ? -2.482 -18.906 38.312 1 86.88 117 PRO B C 1
ATOM 4338 O O . PRO B 1 117 ? -2.012 -17.812 38.625 1 86.88 117 PRO B O 1
ATOM 4341 N N . ALA B 1 118 ? -1.97 -19.688 37.5 1 88.06 118 ALA B N 1
ATOM 4342 C CA . ALA B 1 118 ? -0.702 -19.328 36.875 1 88.06 118 ALA B CA 1
ATOM 4343 C C . ALA B 1 118 ? -0.861 -18.094 36 1 88.06 118 ALA B C 1
ATOM 4345 O O . ALA B 1 118 ? 0.034 -17.25 35.938 1 88.06 118 ALA B O 1
ATOM 4346 N N . TYR B 1 119 ? -1.949 -18 35.344 1 89.25 119 TYR B N 1
ATOM 4347 C CA . TYR B 1 119 ? -2.238 -16.844 34.5 1 89.25 119 TYR B CA 1
ATOM 4348 C C . TYR B 1 119 ? -2.336 -15.57 35.344 1 89.25 119 TYR B C 1
ATOM 4350 O O . TYR B 1 119 ? -1.819 -14.523 34.969 1 89.25 119 TYR B O 1
ATOM 4358 N N . LYS B 1 120 ? -2.953 -15.703 36.531 1 86.69 120 LYS B N 1
ATOM 4359 C CA . LYS B 1 120 ? -3.104 -14.555 37.406 1 86.69 120 LYS B CA 1
ATOM 4360 C C . LYS B 1 120 ? -1.745 -14.055 37.906 1 86.69 120 LYS B C 1
ATOM 4362 O O . LYS B 1 120 ? -1.505 -12.844 37.938 1 86.69 120 LYS B O 1
ATOM 4367 N N . MET B 1 121 ? -0.95 -14.938 38.188 1 88.69 121 MET B N 1
ATOM 4368 C CA . MET B 1 121 ? 0.392 -14.57 38.625 1 88.69 121 MET B CA 1
ATOM 4369 C C . MET B 1 121 ? 1.19 -13.961 37.469 1 88.69 121 MET B C 1
ATOM 4371 O O . MET B 1 121 ? 1.894 -12.961 37.656 1 88.69 121 MET B O 1
ATOM 4375 N N . TRP B 1 122 ? 1.036 -14.492 36.312 1 89.44 122 TRP B N 1
ATOM 4376 C CA . TRP B 1 122 ? 1.731 -13.992 35.125 1 89.44 122 TRP B CA 1
ATOM 4377 C C . TRP B 1 122 ? 1.239 -12.594 34.781 1 89.44 122 TRP B C 1
ATOM 4379 O O . TRP B 1 122 ? 2.039 -11.711 34.469 1 89.44 122 TRP B O 1
ATOM 4389 N N . LYS B 1 123 ? -0.02 -12.438 34.844 1 88.56 123 LYS B N 1
ATOM 4390 C CA . LYS B 1 123 ? -0.645 -11.18 34.438 1 88.56 123 LYS B CA 1
ATOM 4391 C C . LYS B 1 123 ? -0.147 -10.023 35.312 1 88.56 123 LYS B C 1
ATOM 4393 O O . LYS B 1 123 ? 0.079 -8.922 34.812 1 88.56 123 LYS B O 1
ATOM 4398 N N . ILE B 1 124 ? 0.032 -10.25 36.562 1 88.62 124 ILE B N 1
ATOM 4399 C CA . ILE B 1 124 ? 0.491 -9.219 37.469 1 88.62 124 ILE B CA 1
ATOM 4400 C C . ILE B 1 124 ? 1.875 -8.727 37.062 1 88.62 124 ILE B C 1
ATOM 4402 O O . ILE B 1 124 ? 2.146 -7.527 37.094 1 88.62 124 ILE B O 1
ATOM 4406 N N . LEU B 1 125 ? 2.656 -9.633 36.594 1 86.88 125 LEU B N 1
ATOM 4407 C CA . LEU B 1 125 ? 4.008 -9.273 36.188 1 86.88 125 LEU B CA 1
ATOM 4408 C C . LEU B 1 125 ? 4.004 -8.695 34.75 1 86.88 125 LEU B C 1
ATOM 4410 O O . LEU B 1 125 ? 4.816 -7.82 34.438 1 86.88 125 LEU B O 1
ATOM 4414 N N . HIS B 1 126 ? 3.076 -9.148 33.938 1 89.94 126 HIS B N 1
ATOM 4415 C CA . HIS B 1 126 ? 3.062 -8.82 32.531 1 89.94 126 HIS B CA 1
ATOM 4416 C C . HIS B 1 126 ? 2.506 -7.418 32.281 1 89.94 126 HIS B C 1
ATOM 4418 O O . HIS B 1 126 ? 2.855 -6.766 31.297 1 89.94 126 HIS B O 1
ATOM 4424 N N . VAL B 1 127 ? 1.692 -6.992 33.156 1 85.94 127 VAL B N 1
ATOM 4425 C CA . VAL B 1 127 ? 0.985 -5.727 32.969 1 85.94 127 VAL B CA 1
ATOM 4426 C C . VAL B 1 127 ? 1.99 -4.598 32.75 1 85.94 127 VAL B C 1
ATOM 4428 O O . VAL B 1 127 ? 1.759 -3.697 31.953 1 85.94 127 VAL B O 1
ATOM 4431 N N . LYS B 1 128 ? 3.148 -4.668 33.344 1 82.94 128 LYS B N 1
ATOM 4432 C CA . LYS B 1 128 ? 4.152 -3.611 33.25 1 82.94 128 LYS B CA 1
ATOM 4433 C C . LYS B 1 128 ? 4.863 -3.631 31.906 1 82.94 128 LYS B C 1
ATOM 4435 O O . LYS B 1 128 ? 5.363 -2.602 31.453 1 82.94 128 LYS B O 1
ATOM 4440 N N . GLU B 1 129 ? 4.785 -4.754 31.312 1 83.81 129 GLU B N 1
ATOM 4441 C CA . GLU B 1 129 ? 5.559 -4.898 30.078 1 83.81 129 GLU B CA 1
ATOM 4442 C C . GLU B 1 129 ? 4.645 -5.113 28.875 1 83.81 129 GLU B C 1
ATOM 4444 O O . GLU B 1 129 ? 5.121 -5.324 27.766 1 83.81 129 GLU B O 1
ATOM 4449 N N . CYS B 1 130 ? 3.377 -5.027 29.078 1 90 130 CYS B N 1
ATOM 4450 C CA . CYS B 1 130 ? 2.426 -5.324 28.016 1 90 130 CYS B CA 1
ATOM 4451 C C . CYS B 1 130 ? 2.518 -4.293 26.906 1 90 130 CYS B C 1
ATOM 4453 O O . CYS B 1 130 ? 2.539 -3.09 27.156 1 90 130 CYS B O 1
ATOM 4455 N N . LEU B 1 131 ? 2.574 -4.77 25.797 1 90.75 131 LEU B N 1
ATOM 4456 C CA . LEU B 1 131 ? 2.695 -3.889 24.641 1 90.75 131 LEU B CA 1
ATOM 4457 C C . LEU B 1 131 ? 1.32 -3.451 24.141 1 90.75 131 LEU B C 1
ATOM 4459 O O . LEU B 1 131 ? 1.218 -2.592 23.266 1 90.75 131 LEU B O 1
ATOM 4463 N N . LYS B 1 132 ? 0.275 -4.008 24.734 1 92.69 132 LYS B N 1
ATOM 4464 C CA . LYS B 1 132 ? -1.09 -3.646 24.375 1 92.69 132 LYS B CA 1
ATOM 4465 C C . LYS B 1 132 ? -1.574 -2.439 25.172 1 92.69 132 LYS B C 1
ATOM 4467 O O . LYS B 1 132 ? -1.61 -2.479 26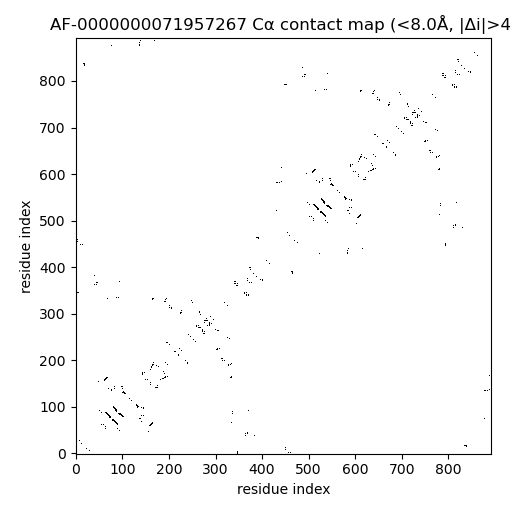.406 1 92.69 132 LYS B O 1
ATOM 4472 N N . ASN B 1 133 ? -1.87 -1.366 24.484 1 93.5 133 ASN B N 1
ATOM 4473 C CA . ASN B 1 133 ? -2.383 -0.19 25.188 1 93.5 133 ASN B CA 1
ATOM 4474 C C . ASN B 1 133 ? -3.67 0.321 24.547 1 93.5 133 ASN B C 1
ATOM 4476 O O . ASN B 1 133 ? -4.094 1.447 24.812 1 93.5 133 ASN B O 1
ATOM 4480 N N . HIS B 1 134 ? -4.188 -0.483 23.578 1 93.62 134 HIS B N 1
ATOM 4481 C CA . HIS B 1 134 ? -5.453 -0.156 22.922 1 93.62 134 HIS B CA 1
ATOM 4482 C C . HIS B 1 134 ? -6.375 -1.371 22.875 1 93.62 134 HIS B C 1
ATOM 4484 O O . HIS B 1 134 ? -5.965 -2.445 22.422 1 93.62 134 HIS B O 1
ATOM 4490 N N . ASN B 1 135 ? -7.555 -1.24 23.234 1 89.06 135 ASN B N 1
ATOM 4491 C CA . ASN B 1 135 ? -8.5 -2.352 23.281 1 89.06 135 ASN B CA 1
ATOM 4492 C C . ASN B 1 135 ? -9.633 -2.16 22.266 1 89.06 135 ASN B C 1
ATOM 4494 O O . ASN B 1 135 ? -10.43 -3.07 22.047 1 89.06 135 ASN B O 1
ATOM 4498 N N . GLY B 1 136 ? -9.625 -1.141 21.547 1 88.69 136 GLY B N 1
ATOM 4499 C CA . GLY B 1 136 ? -10.68 -0.886 20.578 1 88.69 136 GLY B CA 1
ATOM 4500 C C . GLY B 1 136 ? -10.281 -1.218 19.156 1 88.69 136 GLY B C 1
ATOM 4501 O O . GLY B 1 136 ? -9.312 -1.955 18.938 1 88.69 136 GLY B O 1
ATOM 4502 N N . SER B 1 137 ? -11.141 -0.861 18.25 1 88.19 137 SER B N 1
ATOM 4503 C CA . SER B 1 137 ? -10.867 -1.103 16.828 1 88.19 137 SER B CA 1
ATOM 4504 C C . SER B 1 137 ? -9.695 -0.265 16.344 1 88.19 137 SER B C 1
ATOM 4506 O O . SER B 1 137 ? -9.273 0.678 17.016 1 88.19 137 SER B O 1
ATOM 4508 N N . ALA B 1 138 ? -9.156 -0.6 15.211 1 87.81 138 ALA B N 1
ATOM 4509 C CA . ALA B 1 138 ? -8.047 0.128 14.617 1 87.81 138 ALA B CA 1
ATOM 4510 C C . ALA B 1 138 ? -8.422 1.581 14.336 1 87.81 138 ALA B C 1
ATOM 4512 O O . ALA B 1 138 ? -7.605 2.486 14.523 1 87.81 138 ALA B O 1
ATOM 4513 N N . GLY B 1 139 ? -9.633 1.829 14 1 84.75 139 GLY B N 1
ATOM 4514 C CA . GLY B 1 139 ? -10.086 3.182 13.711 1 84.75 139 GLY B CA 1
ATOM 4515 C C . GLY B 1 139 ? -10.141 4.062 14.945 1 84.75 139 GLY B C 1
ATOM 4516 O O . GLY B 1 139 ? -9.938 5.277 14.859 1 84.75 139 GLY B O 1
ATOM 4517 N N . MET B 1 140 ? -10.328 3.449 16.016 1 90.12 140 MET B N 1
ATOM 4518 C CA . MET B 1 140 ? -10.477 4.191 17.266 1 90.12 140 MET B CA 1
ATOM 4519 C C . MET B 1 140 ? -9.117 4.602 17.828 1 90.12 140 MET B C 1
ATOM 4521 O O . MET B 1 140 ? -9.039 5.438 18.719 1 90.12 140 MET B O 1
ATOM 4525 N N . MET B 1 141 ? -8.086 4.105 17.281 1 91.69 141 MET B N 1
ATOM 4526 C CA . MET B 1 141 ? -6.754 4.43 17.797 1 91.69 141 MET B CA 1
ATOM 4527 C C . MET B 1 141 ? -6.469 5.922 17.656 1 91.69 141 MET B C 1
ATOM 4529 O O . MET B 1 141 ? -5.824 6.516 18.531 1 91.69 141 MET B O 1
ATOM 4533 N N . GLU B 1 142 ? -6.895 6.496 16.562 1 92.19 142 GLU B N 1
ATOM 4534 C CA . GLU B 1 142 ? -6.691 7.93 16.391 1 92.19 142 GLU B CA 1
ATOM 4535 C C . GLU B 1 142 ? -7.441 8.727 17.438 1 92.19 142 GLU B C 1
ATOM 4537 O O . GLU B 1 142 ? -6.887 9.648 18.047 1 92.19 142 GLU B O 1
ATOM 4542 N N . THR B 1 143 ? -8.695 8.32 17.672 1 93.31 143 THR B N 1
ATOM 4543 C CA . THR B 1 143 ? -9.539 9.016 18.641 1 93.31 143 THR B CA 1
ATOM 4544 C C . THR B 1 143 ? -8.977 8.883 20.047 1 93.31 143 THR B C 1
ATOM 4546 O O . THR B 1 143 ? -8.773 9.891 20.734 1 93.31 143 THR B O 1
ATOM 4549 N N . VAL B 1 144 ? -8.711 7.691 20.438 1 95.12 144 VAL B N 1
ATOM 4550 C CA . VAL B 1 144 ? -8.195 7.422 21.781 1 95.12 144 VAL B CA 1
ATOM 4551 C C . VAL B 1 144 ? -6.82 8.07 21.938 1 95.12 144 VAL B C 1
ATOM 4553 O O . VAL B 1 144 ? -6.535 8.664 22.984 1 95.12 144 VAL B O 1
ATOM 4556 N N . GLY B 1 145 ? -5.988 7.922 20.906 1 96.31 145 GLY B N 1
ATOM 4557 C CA . GLY B 1 145 ? -4.66 8.516 20.953 1 96.31 145 GLY B CA 1
ATOM 4558 C C . GLY B 1 145 ? -4.688 10.023 21.094 1 96.31 145 GLY B C 1
ATOM 4559 O O . GLY B 1 145 ? -3.939 10.594 21.891 1 96.31 145 GLY B O 1
ATOM 4560 N N . MET B 1 146 ? -5.52 10.695 20.406 1 96.69 146 MET B N 1
ATOM 4561 C CA . MET B 1 146 ? -5.621 12.156 20.469 1 96.69 146 MET B CA 1
ATOM 4562 C C . MET B 1 146 ? -6.141 12.609 21.828 1 96.69 146 MET B C 1
ATOM 4564 O O . MET B 1 146 ? -5.652 13.586 22.375 1 96.69 146 MET B O 1
ATOM 4568 N N . VAL B 1 147 ? -7.113 11.898 22.297 1 97.31 147 VAL B N 1
ATOM 4569 C CA . VAL B 1 147 ? -7.656 12.242 23.609 1 97.31 147 VAL B CA 1
ATOM 4570 C C . VAL B 1 147 ? -6.551 12.156 24.672 1 97.31 147 VAL B C 1
ATOM 4572 O O . VAL B 1 147 ? -6.406 13.055 25.5 1 97.31 147 VAL B O 1
ATOM 4575 N N . ARG B 1 148 ? -5.758 11.133 24.609 1 97.69 148 ARG B N 1
ATOM 4576 C CA . ARG B 1 148 ? -4.66 10.953 25.562 1 97.69 148 ARG B CA 1
ATOM 4577 C C . ARG B 1 148 ? -3.656 12.102 25.453 1 97.69 148 ARG B C 1
ATOM 4579 O O . ARG B 1 148 ? -3.176 12.609 26.469 1 97.69 148 ARG B O 1
ATOM 4586 N N . ILE B 1 149 ? -3.34 12.484 24.266 1 98.19 149 ILE B N 1
ATOM 4587 C CA . ILE B 1 149 ? -2.387 13.562 24.016 1 98.19 149 ILE B CA 1
ATOM 4588 C C . ILE B 1 149 ? -2.922 14.867 24.594 1 98.19 149 ILE B C 1
ATOM 4590 O O . ILE B 1 149 ? -2.189 15.602 25.266 1 98.19 149 ILE B O 1
ATOM 4594 N N . PHE B 1 150 ? -4.199 15.148 24.422 1 98 150 PHE B N 1
ATOM 4595 C CA . PHE B 1 150 ? -4.816 16.359 24.938 1 98 150 PHE B CA 1
ATOM 4596 C C . PHE B 1 150 ? -4.812 16.359 26.469 1 98 150 PHE B C 1
ATOM 4598 O O . PHE B 1 150 ? -4.496 17.359 27.094 1 98 150 PHE B O 1
ATOM 4605 N N . GLN B 1 151 ? -5.066 15.227 27.016 1 97.44 151 GLN B N 1
ATOM 4606 C CA . GLN B 1 151 ? -5.203 15.109 28.469 1 97.44 151 GLN B CA 1
ATOM 4607 C C . GLN B 1 151 ? -3.863 15.312 29.156 1 97.44 151 GLN B C 1
ATOM 4609 O O . GLN B 1 151 ? -3.812 15.812 30.281 1 97.44 151 GLN B O 1
ATOM 4614 N N . ARG B 1 152 ? -2.828 14.961 28.5 1 97.5 152 ARG B N 1
ATOM 4615 C CA . ARG B 1 152 ? -1.535 15.031 29.172 1 97.5 152 ARG B CA 1
ATOM 4616 C C . ARG B 1 152 ? -0.778 16.297 28.766 1 97.5 152 ARG B C 1
ATOM 4618 O O . ARG B 1 152 ? 0.372 16.484 29.156 1 97.5 152 ARG B O 1
ATOM 4625 N N . SER B 1 153 ? -1.335 17.141 27.906 1 97.94 153 SER B N 1
ATOM 4626 C CA . SER B 1 153 ? -0.633 18.297 27.359 1 97.94 153 SER B CA 1
ATOM 4627 C C . SER B 1 153 ? -0.167 19.25 28.469 1 97.94 153 SER B C 1
ATOM 4629 O O . SER B 1 153 ? 0.952 19.766 28.406 1 97.94 153 SER B O 1
ATOM 4631 N N . LEU B 1 154 ? -0.992 19.422 29.531 1 96.25 154 LEU B N 1
ATOM 4632 C CA . LEU B 1 154 ? -0.639 20.328 30.625 1 96.25 154 LEU B CA 1
ATOM 4633 C C . LEU B 1 154 ? 0.487 19.734 31.469 1 96.25 154 LEU B C 1
ATOM 4635 O O . LEU B 1 154 ? 1.45 20.422 31.797 1 96.25 154 LEU B O 1
ATOM 4639 N N . SER B 1 155 ? 0.373 18.516 31.766 1 96.06 155 SER B N 1
ATOM 4640 C CA . SER B 1 155 ? 1.354 17.875 32.656 1 96.06 155 SER B CA 1
ATOM 4641 C C . SER B 1 155 ? 2.68 17.656 31.922 1 96.06 155 SER B C 1
ATOM 4643 O O . SER B 1 155 ? 3.75 17.844 32.5 1 96.06 155 SER B O 1
ATOM 4645 N N . HIS B 1 156 ? 2.645 17.312 30.625 1 96.12 156 HIS B N 1
ATOM 4646 C CA . HIS B 1 156 ? 3.85 16.922 29.906 1 96.12 156 HIS B CA 1
ATOM 4647 C C . HIS B 1 156 ? 4.5 18.141 29.234 1 96.12 156 HIS B C 1
ATOM 4649 O O . HIS B 1 156 ? 5.727 18.188 29.109 1 96.12 156 HIS B O 1
ATOM 4655 N N . ARG B 1 157 ? 3.676 19.078 28.766 1 97.31 157 ARG B N 1
ATOM 4656 C CA . ARG B 1 157 ? 4.199 20.125 27.891 1 97.31 157 ARG B CA 1
ATOM 4657 C C . ARG B 1 157 ? 3.881 21.5 28.469 1 97.31 157 ARG B C 1
ATOM 4659 O O . ARG B 1 157 ? 4.355 22.516 27.953 1 97.31 157 ARG B O 1
ATOM 4666 N N . SER B 1 158 ? 3.053 21.625 29.453 1 96.56 158 SER B N 1
ATOM 4667 C CA . SER B 1 158 ? 2.643 22.875 30.078 1 96.56 158 SER B CA 1
ATOM 4668 C C . SER B 1 158 ? 1.923 23.781 29.094 1 96.56 158 SER B C 1
ATOM 4670 O O . SER B 1 158 ? 2.143 24.984 29.078 1 96.56 158 SER B O 1
ATOM 4672 N N . VAL B 1 159 ? 1.161 23.203 28.219 1 97.56 159 VAL B N 1
ATOM 4673 C CA . VAL B 1 159 ? 0.402 23.969 27.219 1 97.56 159 VAL B CA 1
ATOM 4674 C C . VAL B 1 159 ? -1.015 23.406 27.125 1 97.56 159 VAL B C 1
ATOM 4676 O O . VAL B 1 159 ? -1.267 22.25 27.5 1 97.56 159 VAL B O 1
ATOM 4679 N N . ARG B 1 160 ? -1.934 24.281 26.672 1 97 160 ARG B N 1
ATOM 4680 C CA . ARG B 1 160 ? -3.293 23.859 26.344 1 97 160 ARG B CA 1
ATOM 4681 C C . ARG B 1 160 ? -3.543 23.969 24.844 1 97 160 ARG B C 1
ATOM 4683 O O . ARG B 1 160 ? -3.115 24.938 24.203 1 97 160 ARG B O 1
ATOM 4690 N N . TYR B 1 161 ? -4.105 22.906 24.312 1 97.81 161 TYR B N 1
ATOM 4691 C CA . TYR B 1 161 ? -4.496 22.922 22.906 1 97.81 161 TYR B CA 1
ATOM 4692 C C . TYR B 1 161 ? -5.895 23.5 22.734 1 97.81 161 TYR B C 1
ATOM 4694 O O . TYR B 1 161 ? -6.891 22.812 22.953 1 97.81 161 TYR B O 1
ATOM 4702 N N . THR B 1 162 ? -5.965 24.688 22.266 1 96 162 THR B N 1
ATOM 4703 C CA . THR B 1 162 ? -7.254 25.375 22.219 1 96 162 THR B CA 1
ATOM 4704 C C . THR B 1 162 ? -7.902 25.203 20.844 1 96 162 THR B C 1
ATOM 4706 O O . THR B 1 162 ? -9.109 25.406 20.703 1 96 162 THR B O 1
ATOM 4709 N N . SER B 1 163 ? -7.094 24.984 19.891 1 95.81 163 SER B N 1
ATOM 4710 C CA . SER B 1 163 ? -7.598 24.75 18.531 1 95.81 163 SER B CA 1
ATOM 4711 C C . SER B 1 163 ? -6.961 23.516 17.922 1 95.81 163 SER B C 1
ATOM 4713 O O . SER B 1 163 ? -5.758 23.281 18.062 1 95.81 163 SER B O 1
ATOM 4715 N N . TYR B 1 164 ? -7.828 22.766 17.328 1 96.38 164 TYR B N 1
ATOM 4716 C CA . TYR B 1 164 ? -7.41 21.5 16.734 1 96.38 164 TYR B CA 1
ATOM 4717 C C . TYR B 1 164 ? -7.645 21.5 15.227 1 96.38 164 TYR B C 1
ATOM 4719 O O . TYR B 1 164 ? -8.781 21.609 14.766 1 96.38 164 TYR B O 1
ATOM 4727 N N . ILE B 1 165 ? -6.547 21.438 14.445 1 96.38 165 ILE B N 1
ATOM 4728 C CA . ILE B 1 165 ? -6.629 21.297 13 1 96.38 165 ILE B CA 1
ATOM 4729 C C . ILE B 1 165 ? -6.715 19.812 12.625 1 96.38 165 ILE B C 1
ATOM 4731 O O . ILE B 1 165 ? -5.785 19.047 12.891 1 96.38 165 ILE B O 1
ATOM 4735 N N . GLY B 1 166 ? -7.824 19.359 12 1 93 166 GLY B N 1
ATOM 4736 C CA . GLY B 1 166 ? -8.016 17.969 11.641 1 93 166 GLY B CA 1
ATOM 4737 C C . GLY B 1 166 ? -8.539 17.781 10.227 1 93 166 GLY B C 1
ATOM 4738 O O . GLY B 1 166 ? -8.719 18.75 9.5 1 93 166 GLY B O 1
ATOM 4739 N N . ASP B 1 167 ? -8.695 16.5 9.766 1 88.44 167 ASP B N 1
ATOM 4740 C CA . ASP B 1 167 ? -9.109 16.172 8.406 1 88.44 167 ASP B CA 1
ATOM 4741 C C . ASP B 1 167 ? -10.625 16.109 8.297 1 88.44 167 ASP B C 1
ATOM 4743 O O . ASP B 1 167 ? -11.164 15.656 7.281 1 88.44 167 ASP B O 1
ATOM 4747 N N . GLY B 1 168 ? -11.336 16.484 9.289 1 78.06 168 GLY B N 1
ATOM 4748 C CA . GLY B 1 168 ? -12.789 16.547 9.211 1 78.06 168 GLY B CA 1
ATOM 4749 C C . GLY B 1 168 ? -13.477 15.398 9.93 1 78.06 168 GLY B C 1
ATOM 4750 O O . GLY B 1 168 ? -14.703 15.375 10.031 1 78.06 168 GLY B O 1
ATOM 4751 N N . ASP B 1 169 ? -12.625 14.516 10.391 1 77.75 169 ASP B N 1
ATOM 4752 C CA . ASP B 1 169 ? -13.227 13.43 11.156 1 77.75 169 ASP B CA 1
ATOM 4753 C C . ASP B 1 169 ? -13.93 13.969 12.398 1 77.75 169 ASP B C 1
ATOM 4755 O O . ASP B 1 169 ? -13.312 14.633 13.234 1 77.75 169 ASP B O 1
ATOM 4759 N N . SER B 1 170 ? -15.211 13.664 12.492 1 78.81 170 SER B N 1
ATOM 4760 C CA . SER B 1 170 ? -16.016 14.227 13.57 1 78.81 170 SER B CA 1
ATOM 4761 C C . SER B 1 170 ? -15.859 13.422 14.852 1 78.81 170 SER B C 1
ATOM 4763 O O . SER B 1 170 ? -16 13.961 15.953 1 78.81 170 SER B O 1
ATOM 4765 N N . LYS B 1 171 ? -15.523 12.25 14.742 1 85.94 171 LYS B N 1
ATOM 4766 C CA . LYS B 1 171 ? -15.469 11.398 15.93 1 85.94 171 LYS B CA 1
ATOM 4767 C C . LYS B 1 171 ? -14.312 11.797 16.844 1 85.94 171 LYS B C 1
ATOM 4769 O O . LYS B 1 171 ? -14.469 11.852 18.062 1 85.94 171 LYS B O 1
ATOM 4774 N N . THR B 1 172 ? -13.203 12.055 16.203 1 91.5 172 THR B N 1
ATOM 4775 C CA . THR B 1 172 ? -12.023 12.43 16.969 1 91.5 172 THR B CA 1
ATOM 4776 C C . THR B 1 172 ? -12.266 13.742 17.719 1 91.5 172 THR B C 1
ATOM 4778 O O . THR B 1 172 ? -12.039 13.82 18.922 1 91.5 172 THR B O 1
ATOM 4781 N N . PHE B 1 173 ? -12.789 14.703 17.078 1 92.5 173 PHE B N 1
ATOM 4782 C CA . PHE B 1 173 ? -13.023 16 17.688 1 92.5 173 PHE B CA 1
ATOM 4783 C C . PHE B 1 173 ? -14.086 15.914 18.781 1 92.5 173 PHE B C 1
ATOM 4785 O O . PHE B 1 173 ? -13.938 16.5 19.859 1 92.5 173 PHE B O 1
ATOM 4792 N N . SER B 1 174 ? -15.133 15.172 18.453 1 92.69 174 SER B N 1
ATOM 4793 C CA . SER B 1 174 ? -16.203 15 19.438 1 92.69 174 SER B CA 1
ATOM 4794 C C . SER B 1 174 ? -15.68 14.336 20.719 1 92.69 174 SER B C 1
ATOM 4796 O O . SER B 1 174 ? -16.062 14.719 21.812 1 92.69 174 SER B O 1
ATOM 4798 N N . SER B 1 175 ? -14.852 13.398 20.562 1 93.56 175 SER B N 1
ATOM 4799 C CA . SER B 1 175 ? -14.297 12.688 21.719 1 93.56 175 SER B CA 1
ATOM 4800 C C . SER B 1 175 ? -13.352 13.586 22.516 1 93.56 175 SER B C 1
ATOM 4802 O O . SER B 1 175 ? -13.297 13.5 23.75 1 93.56 175 SER B O 1
ATOM 4804 N N . ILE B 1 176 ? -12.609 14.406 21.859 1 94.88 176 ILE B N 1
ATOM 4805 C CA . ILE B 1 176 ? -11.727 15.359 22.516 1 94.88 176 ILE B CA 1
ATOM 4806 C C . ILE B 1 176 ? -12.562 16.328 23.359 1 94.88 176 ILE B C 1
ATOM 4808 O O . ILE B 1 176 ? -12.266 16.562 24.531 1 94.88 176 ILE B O 1
ATOM 4812 N N . THR B 1 177 ? -13.602 16.844 22.734 1 94.19 177 THR B N 1
ATOM 4813 C CA . THR B 1 177 ? -14.453 17.812 23.422 1 94.19 177 THR B CA 1
ATOM 4814 C C . THR B 1 177 ? -15.172 17.156 24.609 1 94.19 177 THR B C 1
ATOM 4816 O O . THR B 1 177 ? -15.305 17.75 25.672 1 94.19 177 THR B O 1
ATOM 4819 N N . ALA B 1 178 ? -15.625 15.93 24.375 1 94 178 ALA B N 1
ATOM 4820 C CA . ALA B 1 178 ? -16.344 15.195 25.422 1 94 178 ALA B CA 1
ATOM 4821 C C . ALA B 1 178 ? -15.43 14.922 26.609 1 94 178 ALA B C 1
ATOM 4823 O O . ALA B 1 178 ? -15.898 14.875 27.75 1 94 178 ALA B O 1
ATOM 4824 N N . SER B 1 179 ? -14.195 14.742 26.375 1 94.88 179 SER B N 1
ATOM 4825 C CA . SER B 1 179 ? -13.25 14.453 27.438 1 94.88 179 SER B CA 1
ATOM 4826 C C . SER B 1 179 ? -12.93 15.703 28.25 1 94.88 179 SER B C 1
ATOM 4828 O O . SER B 1 179 ? -12.352 15.617 29.328 1 94.88 179 SER B O 1
ATOM 4830 N N . ASN B 1 180 ? -13.289 16.844 27.812 1 94.69 180 ASN B N 1
ATOM 4831 C CA . ASN B 1 180 ? -13.078 18.109 28.5 1 94.69 180 ASN B CA 1
ATOM 4832 C C . ASN B 1 180 ? -11.695 18.172 29.141 1 94.69 180 ASN B C 1
ATOM 4834 O O . ASN B 1 180 ? -11.578 18.391 30.344 1 94.69 180 ASN B O 1
ATOM 4838 N N . PRO B 1 181 ? -10.68 18.125 28.359 1 94.94 181 PRO B N 1
ATOM 4839 C CA . PRO B 1 181 ? -9.32 18.016 28.891 1 94.94 181 PRO B CA 1
ATOM 4840 C C . PRO B 1 181 ? -8.906 19.219 29.719 1 94.94 181 PRO B C 1
ATOM 4842 O O . PRO B 1 181 ? -8.031 19.125 30.594 1 94.94 181 PRO B O 1
ATOM 4845 N N . TYR B 1 182 ? -9.477 20.344 29.516 1 95.69 182 TYR B N 1
ATOM 4846 C CA . TYR B 1 182 ? -9.016 21.562 30.188 1 95.69 182 TYR B CA 1
ATOM 4847 C C . TYR B 1 182 ? -10.133 22.172 31.031 1 95.69 182 TYR B C 1
ATOM 4849 O O . TYR B 1 182 ? -10.102 23.359 31.344 1 95.69 182 TYR B O 1
ATOM 4857 N N . GLY B 1 183 ? -11.094 21.469 31.297 1 90.81 183 GLY B N 1
ATOM 4858 C CA . GLY B 1 183 ? -12.188 21.953 32.125 1 90.81 183 GLY B CA 1
ATOM 4859 C C . GLY B 1 183 ? -13.289 22.625 31.297 1 90.81 183 GLY B C 1
ATOM 4860 O O . GLY B 1 183 ? -13.18 22.75 30.078 1 90.81 183 GLY B O 1
ATOM 4861 N N . GLU B 1 184 ? -14.305 23.094 31.906 1 88.38 184 GLU B N 1
ATOM 4862 C CA . GLU B 1 184 ? -15.5 23.656 31.281 1 88.38 184 GLU B CA 1
ATOM 4863 C C . GLU B 1 184 ? -15.242 25.062 30.75 1 88.38 184 GLU B C 1
ATOM 4865 O O . GLU B 1 184 ? -15.93 25.531 29.844 1 88.38 184 GLU B O 1
ATOM 4870 N N . ASP B 1 185 ? -14.227 25.656 31.141 1 88.44 185 ASP B N 1
ATOM 4871 C CA . ASP B 1 185 ? -13.969 27.062 30.812 1 88.44 185 ASP B CA 1
ATOM 4872 C C . ASP B 1 185 ? -13.281 27.172 29.453 1 88.44 185 ASP B C 1
ATOM 4874 O O . ASP B 1 185 ? -13.305 28.25 28.828 1 88.44 185 ASP B O 1
ATOM 4878 N N . ILE B 1 186 ? -12.562 26.141 29.078 1 91.81 186 ILE B N 1
ATOM 4879 C CA . ILE B 1 186 ? -11.82 26.188 27.828 1 91.81 186 ILE B CA 1
ATOM 4880 C C . ILE B 1 186 ? -12.367 25.156 26.859 1 91.81 186 ILE B C 1
ATOM 4882 O O . ILE B 1 186 ? -12.312 23.953 27.125 1 91.81 186 ILE B O 1
ATOM 4886 N N . THR B 1 187 ? -12.906 25.703 25.828 1 91.44 187 THR B N 1
ATOM 4887 C CA . THR B 1 187 ? -13.453 24.812 24.812 1 91.44 187 THR B CA 1
ATOM 4888 C C . THR B 1 187 ? -12.5 24.719 23.609 1 91.44 187 THR B C 1
ATOM 4890 O O . THR B 1 187 ? -11.969 25.75 23.156 1 91.44 187 THR B O 1
ATOM 4893 N N . VAL B 1 188 ? -12.289 23.547 23.203 1 94.94 188 VAL B N 1
ATOM 4894 C CA . VAL B 1 188 ? -11.422 23.312 22.047 1 94.94 188 VAL B CA 1
ATOM 4895 C C . VAL B 1 188 ? -12.195 23.594 20.766 1 94.94 188 VAL B C 1
ATOM 4897 O O . VAL B 1 188 ? -13.305 23.109 20.578 1 94.94 188 VAL B O 1
ATOM 4900 N N . SER B 1 189 ? -11.641 24.453 19.922 1 94.19 189 SER B N 1
ATOM 4901 C CA . SER B 1 189 ? -12.273 24.766 18.641 1 94.19 189 SER B CA 1
ATOM 4902 C C . SER B 1 189 ? -11.711 23.891 17.516 1 94.19 189 SER B C 1
ATOM 4904 O O . SER B 1 189 ? -10.562 23.438 17.594 1 94.19 189 SER B O 1
ATOM 4906 N N . LYS B 1 190 ? -12.523 23.719 16.531 1 94.06 190 LYS B N 1
ATOM 4907 C CA . LYS B 1 190 ? -12.117 22.891 15.406 1 94.06 190 LYS B CA 1
ATOM 4908 C C . LYS B 1 190 ? -11.758 23.766 14.195 1 94.06 190 LYS B C 1
ATOM 4910 O O . LYS B 1 190 ? -12.492 24.688 13.859 1 94.06 190 LYS B O 1
ATOM 4915 N N . ILE B 1 191 ? -10.625 23.5 13.617 1 95.06 191 ILE B N 1
ATOM 4916 C CA . ILE B 1 191 ? -10.203 24.094 12.352 1 95.06 191 ILE B CA 1
ATOM 4917 C C . ILE B 1 191 ? -10.07 23 11.289 1 95.06 191 ILE B C 1
ATOM 4919 O O . ILE B 1 191 ? -9.547 21.922 11.555 1 95.06 191 ILE B O 1
ATOM 4923 N N . GLU B 1 192 ? -10.578 23.312 10.133 1 94.88 192 GLU B N 1
ATOM 4924 C CA . GLU B 1 192 ? -10.547 22.312 9.07 1 94.88 192 GLU B CA 1
ATOM 4925 C C . GLU B 1 192 ? -9.328 22.5 8.164 1 94.88 192 GLU B C 1
ATOM 4927 O O . GLU B 1 192 ? -8.945 23.625 7.867 1 94.88 192 GLU B O 1
ATOM 4932 N N . CYS B 1 193 ? -8.789 21.406 7.805 1 95.19 193 CYS B N 1
ATOM 4933 C CA . CYS B 1 193 ? -7.703 21.422 6.828 1 95.19 193 CYS B CA 1
ATOM 4934 C C . CYS B 1 193 ? -8.227 21.75 5.438 1 95.19 193 CYS B C 1
ATOM 4936 O O . CYS B 1 193 ? -9.047 21.016 4.883 1 95.19 193 CYS B O 1
ATOM 4938 N N . VAL B 1 194 ? -7.746 22.797 4.887 1 95.19 194 VAL B N 1
ATOM 4939 C CA . VAL B 1 194 ? -8.234 23.266 3.596 1 95.19 194 VAL B CA 1
ATOM 4940 C C . VAL B 1 194 ? -7.965 22.203 2.525 1 95.19 194 VAL B C 1
ATOM 4942 O O . VAL B 1 194 ? -8.766 22.031 1.602 1 95.19 194 VAL B O 1
ATOM 4945 N N . GLY B 1 195 ? -6.848 21.547 2.641 1 93.19 195 GLY B N 1
ATOM 4946 C CA . GLY B 1 195 ? -6.531 20.484 1.689 1 93.19 195 GLY B CA 1
ATOM 4947 C C . GLY B 1 195 ? -7.57 19.375 1.66 1 93.19 195 GLY B C 1
ATOM 4948 O O . GLY B 1 195 ? -7.961 18.922 0.586 1 93.19 195 GLY B O 1
ATOM 4949 N N . HIS B 1 196 ? -7.984 18.969 2.779 1 93.31 196 HIS B N 1
ATOM 4950 C CA . HIS B 1 196 ? -8.984 17.922 2.869 1 93.31 196 HIS B CA 1
ATOM 4951 C C . HIS B 1 196 ? -10.344 18.406 2.381 1 93.31 196 HIS B C 1
ATOM 4953 O O . HIS B 1 196 ? -11.094 17.656 1.746 1 93.31 196 HIS B O 1
ATOM 4959 N N . VAL B 1 197 ? -10.711 19.625 2.707 1 94.69 197 VAL B N 1
ATOM 4960 C CA . VAL B 1 197 ? -11.969 20.188 2.244 1 94.69 197 VAL B CA 1
ATOM 4961 C C . VAL B 1 197 ? -11.969 20.281 0.719 1 94.69 197 VAL B C 1
ATOM 4963 O O . VAL B 1 197 ? -12.977 19.984 0.072 1 94.69 197 VAL B O 1
ATOM 4966 N N . GLN B 1 198 ? -10.852 20.703 0.177 1 95.12 198 GLN B N 1
ATOM 4967 C CA . GLN B 1 198 ? -10.688 20.734 -1.273 1 95.12 198 GLN B CA 1
ATOM 4968 C C . GLN B 1 198 ? -10.945 19.359 -1.877 1 95.12 198 GLN B C 1
ATOM 4970 O O . GLN B 1 198 ? -11.641 19.234 -2.887 1 95.12 198 GLN B O 1
ATOM 4975 N N . LYS B 1 199 ? -10.359 18.406 -1.302 1 93.38 199 LYS B N 1
ATOM 4976 C CA . LYS B 1 199 ? -10.5 17.031 -1.8 1 93.38 199 LYS B CA 1
ATOM 4977 C C . LYS B 1 199 ? -11.953 16.578 -1.746 1 93.38 199 LYS B C 1
ATOM 4979 O O . LYS B 1 199 ? -12.391 15.781 -2.578 1 93.38 199 LYS B O 1
ATOM 4984 N N . ARG B 1 200 ? -12.734 17.078 -0.803 1 93.75 200 ARG B N 1
ATOM 4985 C CA . ARG B 1 200 ? -14.148 16.75 -0.679 1 93.75 200 ARG B CA 1
ATOM 4986 C C . ARG B 1 200 ? -14.914 17.156 -1.931 1 93.75 200 ARG B C 1
ATOM 4988 O O . ARG B 1 200 ? -15.828 16.438 -2.359 1 93.75 200 ARG B O 1
ATOM 4995 N N . MET B 1 201 ? -14.539 18.25 -2.469 1 94.94 201 MET B N 1
ATOM 4996 C CA . MET B 1 201 ? -15.172 18.703 -3.703 1 94.94 201 MET B CA 1
ATOM 4997 C C . MET B 1 201 ? -14.984 17.688 -4.82 1 94.94 201 MET B C 1
ATOM 4999 O O . MET B 1 201 ? -15.961 17.234 -5.422 1 94.94 201 MET B O 1
ATOM 5003 N N . GLY B 1 202 ? -13.773 17.266 -5.012 1 93.88 202 GLY B N 1
ATOM 5004 C CA . GLY B 1 202 ? -13.5 16.297 -6.047 1 93.88 202 GLY B CA 1
ATOM 5005 C C . GLY B 1 202 ? -14.203 14.969 -5.82 1 93.88 202 GLY B C 1
ATOM 5006 O O . GLY B 1 202 ? -14.781 14.398 -6.746 1 93.88 202 GLY B O 1
ATOM 5007 N N . THR B 1 203 ? -14.188 14.555 -4.66 1 92.69 203 THR B N 1
ATOM 5008 C CA . THR B 1 203 ? -14.789 13.266 -4.312 1 92.69 203 THR B CA 1
ATOM 5009 C C . THR B 1 203 ? -16.297 13.305 -4.52 1 92.69 203 THR B C 1
ATOM 5011 O O . THR B 1 203 ? -16.875 12.352 -5.051 1 92.69 203 THR B O 1
ATOM 5014 N N . ARG B 1 204 ? -16.969 14.336 -4.098 1 94.31 204 ARG B N 1
ATOM 5015 C CA . ARG B 1 204 ? -18.406 14.469 -4.23 1 94.31 204 ARG B CA 1
ATOM 5016 C C . ARG B 1 204 ? -18.828 14.555 -5.695 1 94.31 204 ARG B C 1
ATOM 5018 O O . ARG B 1 204 ? -19.844 13.984 -6.094 1 94.31 204 ARG B O 1
ATOM 5025 N N . LEU B 1 205 ? -18.016 15.234 -6.426 1 94.69 205 LEU B N 1
ATOM 5026 C CA . LEU B 1 205 ? -18.312 15.352 -7.848 1 94.69 205 LEU B CA 1
ATOM 5027 C C . LEU B 1 205 ? -18.141 14.008 -8.555 1 94.69 205 LEU B C 1
ATOM 5029 O O . LEU B 1 205 ? -18.953 13.648 -9.422 1 94.69 205 LEU B O 1
ATOM 5033 N N . ARG B 1 206 ? -17.156 13.312 -8.195 1 91.75 206 ARG B N 1
ATOM 5034 C CA . ARG B 1 206 ? -16.953 12 -8.789 1 91.75 206 ARG B CA 1
ATOM 5035 C C . ARG B 1 206 ? -18.062 11.031 -8.398 1 91.75 206 ARG B C 1
ATOM 5037 O O . ARG B 1 206 ? -18.5 10.227 -9.211 1 91.75 206 ARG B O 1
ATOM 5044 N N . LYS B 1 207 ? -18.438 11.102 -7.164 1 90.19 207 LYS B N 1
ATOM 5045 C CA . LYS B 1 207 ? -19.547 10.281 -6.703 1 90.19 207 LYS B CA 1
ATOM 5046 C C . LYS B 1 207 ? -20.828 10.617 -7.469 1 90.19 207 LYS B C 1
ATOM 5048 O O . LYS B 1 207 ? -21.578 9.719 -7.852 1 90.19 207 LYS B O 1
ATOM 5053 N N . LEU B 1 208 ? -21.062 11.859 -7.633 1 91.62 208 LEU B N 1
ATOM 5054 C CA . LEU B 1 208 ? -22.234 12.305 -8.398 1 91.62 208 LEU B CA 1
ATOM 5055 C C . LEU B 1 208 ? -22.188 11.766 -9.82 1 91.62 208 LEU B C 1
ATOM 5057 O O . LEU B 1 208 ? -23.203 11.352 -10.367 1 91.62 208 LEU B O 1
ATOM 5061 N N . LYS B 1 209 ? -21.062 11.789 -10.398 1 89.75 209 LYS B N 1
ATOM 5062 C CA . LYS B 1 209 ? -20.875 11.289 -11.758 1 89.75 209 LYS B CA 1
ATOM 5063 C C . LYS B 1 209 ? -21.172 9.789 -11.836 1 89.75 209 LYS B C 1
ATOM 5065 O O . LYS B 1 209 ? -21.75 9.312 -12.812 1 89.75 209 LYS B O 1
ATOM 5070 N N . GLN B 1 210 ? -20.781 9.141 -10.828 1 82.94 210 GLN B N 1
ATOM 5071 C CA . GLN B 1 210 ? -20.953 7.695 -10.797 1 82.94 210 GLN B CA 1
ATOM 5072 C C . GLN B 1 210 ? -22.422 7.324 -10.547 1 82.94 210 GLN B C 1
ATOM 5074 O O . GLN B 1 210 ? -22.922 6.348 -11.109 1 82.94 210 GLN B O 1
ATOM 5079 N N . MET B 1 211 ? -23.062 8.062 -9.727 1 80.31 211 MET B N 1
ATOM 5080 C CA . MET B 1 211 ? -24.391 7.695 -9.25 1 80.31 211 MET B CA 1
ATOM 5081 C C . MET B 1 211 ? -25.469 8.273 -10.148 1 80.31 211 MET B C 1
ATOM 5083 O O . MET B 1 211 ? -26.609 7.812 -10.133 1 80.31 211 MET B O 1
ATOM 5087 N N . SER B 1 212 ? -25.062 9.234 -10.891 1 77.56 212 SER B N 1
ATOM 5088 C CA . SER B 1 212 ? -26.094 9.961 -11.602 1 77.56 212 SER B CA 1
ATOM 5089 C C . SER B 1 212 ? -26.562 9.203 -12.844 1 77.56 212 SER B C 1
ATOM 5091 O O . SER B 1 212 ? -25.75 8.555 -13.516 1 77.56 212 SER B O 1
ATOM 5093 N N . SER B 1 213 ? -27.844 9.164 -12.898 1 76.88 213 SER B N 1
ATOM 5094 C CA . SER B 1 213 ? -28.5 8.648 -14.102 1 76.88 213 SER B CA 1
ATOM 5095 C C . SER B 1 213 ? -28.641 9.734 -15.164 1 76.88 213 SER B C 1
ATOM 5097 O O . SER B 1 213 ? -27.859 10.68 -15.203 1 76.88 213 SER B O 1
ATOM 5099 N N . LYS B 1 214 ? -29.719 9.719 -16.047 1 84.56 214 LYS B N 1
ATOM 5100 C CA . LYS B 1 214 ? -30 10.695 -17.078 1 84.56 214 LYS B CA 1
ATOM 5101 C C . LYS B 1 214 ? -30.438 12.031 -16.484 1 84.56 214 LYS B C 1
ATOM 5103 O O . LYS B 1 214 ? -31.203 12.055 -15.516 1 84.56 214 LYS B O 1
ATOM 5108 N N . LEU B 1 215 ? -29.812 13.062 -16.984 1 92.38 215 LEU B N 1
ATOM 5109 C CA . LEU B 1 215 ? -30.094 14.406 -16.484 1 92.38 215 LEU B CA 1
ATOM 5110 C C . LEU B 1 215 ? -31.344 14.977 -17.156 1 92.38 215 LEU B C 1
ATOM 5112 O O . LEU B 1 215 ? -32.031 14.266 -17.875 1 92.38 215 LEU B O 1
ATOM 5116 N N . SER B 1 216 ? -31.703 16.25 -16.828 1 88.06 216 SER B N 1
ATOM 5117 C CA . SER B 1 216 ? -32.906 16.906 -17.328 1 88.06 216 SER B CA 1
ATOM 5118 C C . SER B 1 216 ? -32.875 17.016 -18.859 1 88.06 216 SER B C 1
ATOM 5120 O O . SER B 1 216 ? -33.906 17.062 -19.5 1 88.06 216 SER B O 1
ATOM 5122 N N . ASP B 1 217 ? -31.672 17.016 -19.453 1 90.56 217 ASP B N 1
ATOM 5123 C CA . ASP B 1 217 ? -31.547 17.125 -20.906 1 90.56 217 ASP B CA 1
ATOM 5124 C C . ASP B 1 217 ? -31.5 15.75 -21.562 1 90.56 217 ASP B C 1
ATOM 5126 O O . ASP B 1 217 ? -31.266 15.633 -22.766 1 90.56 217 ASP B O 1
ATOM 5130 N N . GLY B 1 218 ? -31.594 14.711 -20.828 1 88.5 218 GLY B N 1
ATOM 5131 C CA . GLY B 1 218 ? -31.703 13.352 -21.344 1 88.5 218 GLY B CA 1
ATOM 5132 C C . GLY B 1 218 ? -30.359 12.68 -21.516 1 88.5 218 GLY B C 1
ATOM 5133 O O . GLY B 1 218 ? -30.281 11.516 -21.938 1 88.5 218 GLY B O 1
ATOM 5134 N N . LYS B 1 219 ? -29.344 13.359 -21.234 1 90.69 219 LYS B N 1
ATOM 5135 C CA . LYS B 1 219 ? -28 12.805 -21.406 1 90.69 219 LYS B CA 1
ATOM 5136 C C . LYS B 1 219 ? -27.359 12.492 -20.062 1 90.69 219 LYS B C 1
ATOM 5138 O O . LYS B 1 219 ? -27.875 12.883 -19.016 1 90.69 219 LYS B O 1
ATOM 5143 N N . SER B 1 220 ? -26.281 11.734 -20.062 1 91.12 220 SER B N 1
ATOM 5144 C CA . SER B 1 220 ? -25.547 11.375 -18.859 1 91.12 220 SER B CA 1
ATOM 5145 C C . SER B 1 220 ? -24.734 12.562 -18.344 1 91.12 220 SER B C 1
ATOM 5147 O O . SER B 1 220 ? -24.438 13.492 -19.094 1 91.12 220 SER B O 1
ATOM 5149 N N . ILE B 1 221 ? -24.453 12.555 -17.125 1 92.88 221 ILE B N 1
ATOM 5150 C CA . ILE B 1 221 ? -23.719 13.648 -16.484 1 92.88 221 ILE B CA 1
ATOM 5151 C C . ILE B 1 221 ? -22.281 13.688 -17 1 92.88 221 ILE B C 1
ATOM 5153 O O . ILE B 1 221 ? -21.688 14.758 -17.078 1 92.88 221 ILE B O 1
ATOM 5157 N N . GLY B 1 222 ? -21.828 12.508 -17.312 1 87.62 222 GLY B N 1
ATOM 5158 C CA . GLY B 1 222 ? -20.469 12.414 -17.828 1 87.62 222 GLY B CA 1
ATOM 5159 C C . GLY B 1 222 ? -20.391 12.375 -19.344 1 87.62 222 GLY B C 1
ATOM 5160 O O . GLY B 1 222 ? -21.422 12.375 -20.016 1 87.62 222 GLY B O 1
ATOM 5161 N N . GLY B 1 223 ? -19.141 12.492 -19.938 1 81.38 223 GLY B N 1
ATOM 5162 C CA . GLY B 1 223 ? -18.953 12.453 -21.391 1 81.38 223 GLY B CA 1
ATOM 5163 C C . GLY B 1 223 ? -18.219 13.672 -21.922 1 81.38 223 GLY B C 1
ATOM 5164 O O . GLY B 1 223 ? -17.922 14.594 -21.172 1 81.38 223 GLY B O 1
ATOM 5165 N N . LYS B 1 224 ? -17.984 13.57 -23.219 1 80.12 224 LYS B N 1
ATOM 5166 C CA . LYS B 1 224 ? -17.266 14.672 -23.844 1 80.12 224 LYS B CA 1
ATOM 5167 C C . LYS B 1 224 ? -18.047 15.977 -23.734 1 80.12 224 LYS B C 1
ATOM 5169 O O . LYS B 1 224 ? -19.234 16.016 -24.078 1 80.12 224 LYS B O 1
ATOM 5174 N N . GLY B 1 225 ? -17.391 16.984 -23.203 1 85.06 225 GLY B N 1
ATOM 5175 C CA . GLY B 1 225 ? -18.031 18.297 -23.062 1 85.06 225 GLY B CA 1
ATOM 5176 C C . GLY B 1 225 ? -18.891 18.406 -21.828 1 85.06 225 GLY B C 1
ATOM 5177 O O . GLY B 1 225 ? -19.609 19.406 -21.641 1 85.06 225 GLY B O 1
ATOM 5178 N N . ARG B 1 226 ? -18.891 17.375 -21.062 1 91.94 226 ARG B N 1
ATOM 5179 C CA . ARG B 1 226 ? -19.688 17.375 -19.828 1 91.94 226 ARG B CA 1
ATOM 5180 C C . ARG B 1 226 ? -18.797 17.188 -18.609 1 91.94 226 ARG B C 1
ATOM 5182 O O . ARG B 1 226 ? -17.672 17.719 -18.562 1 91.94 226 ARG B O 1
ATOM 5189 N N . LEU B 1 227 ? -19.25 16.609 -17.594 1 91.94 227 LEU B N 1
ATOM 5190 C CA . LEU B 1 227 ? -18.469 16.516 -16.359 1 91.94 227 LEU B CA 1
ATOM 5191 C C . LEU B 1 227 ? -17.422 15.406 -16.469 1 91.94 227 LEU B C 1
ATOM 5193 O O . LEU B 1 227 ? -17.594 14.32 -15.93 1 91.94 227 LEU B O 1
ATOM 5197 N N . THR B 1 228 ? -16.344 15.797 -17.078 1 86 228 THR B N 1
ATOM 5198 C CA . THR B 1 228 ? -15.234 14.867 -17.25 1 86 228 THR B CA 1
ATOM 5199 C C . THR B 1 228 ? -14.344 14.875 -16 1 86 228 THR B C 1
ATOM 5201 O O . THR B 1 228 ? -14.469 15.75 -15.148 1 86 228 THR B O 1
ATOM 5204 N N . ASP B 1 229 ? -13.484 13.914 -15.93 1 83.25 229 ASP B N 1
ATOM 5205 C CA . ASP B 1 229 ? -12.555 13.859 -14.812 1 83.25 229 ASP B CA 1
ATOM 5206 C C . ASP B 1 229 ? -11.617 15.062 -14.82 1 83.25 229 ASP B C 1
ATOM 5208 O O . ASP B 1 229 ? -11.234 15.57 -13.758 1 83.25 229 ASP B O 1
ATOM 5212 N N . ARG B 1 230 ? -11.281 15.469 -15.992 1 79.38 230 ARG B N 1
ATOM 5213 C CA . ARG B 1 230 ? -10.438 16.656 -16.109 1 79.38 230 ARG B CA 1
ATOM 5214 C C . ARG B 1 230 ? -11.148 17.891 -15.57 1 79.38 230 ARG B C 1
ATOM 5216 O O . ARG B 1 230 ? -10.539 18.703 -14.867 1 79.38 230 ARG B O 1
ATOM 5223 N N . MET B 1 231 ? -12.344 17.922 -15.906 1 86.75 231 MET B N 1
ATOM 5224 C CA . MET B 1 231 ? -13.133 19.062 -15.438 1 86.75 231 MET B CA 1
ATOM 5225 C C . MET B 1 231 ? -13.297 19.016 -13.922 1 86.75 231 MET B C 1
ATOM 5227 O O . MET B 1 231 ? -13.258 20.047 -13.25 1 86.75 231 MET B O 1
ATOM 5231 N N . ILE B 1 232 ? -13.5 17.828 -13.406 1 91.44 232 ILE B N 1
ATOM 5232 C CA . ILE B 1 232 ? -13.633 17.656 -11.961 1 91.44 232 ILE B CA 1
ATOM 5233 C C . ILE B 1 232 ? -12.344 18.109 -11.273 1 91.44 232 ILE B C 1
ATOM 5235 O O . ILE B 1 232 ? -12.391 18.828 -10.266 1 91.44 232 ILE B O 1
ATOM 5239 N N . ASP B 1 233 ? -11.227 17.781 -11.789 1 86.69 233 ASP B N 1
ATOM 5240 C CA . ASP B 1 233 ? -9.945 18.188 -11.219 1 86.69 233 ASP B CA 1
ATOM 5241 C C . ASP B 1 233 ? -9.773 19.703 -11.266 1 86.69 233 ASP B C 1
ATOM 5243 O O . ASP B 1 233 ? -9.242 20.312 -10.328 1 86.69 233 ASP B O 1
ATOM 5247 N N . LEU B 1 234 ? -10.195 20.25 -12.367 1 84.38 234 LEU B N 1
ATOM 5248 C CA . LEU 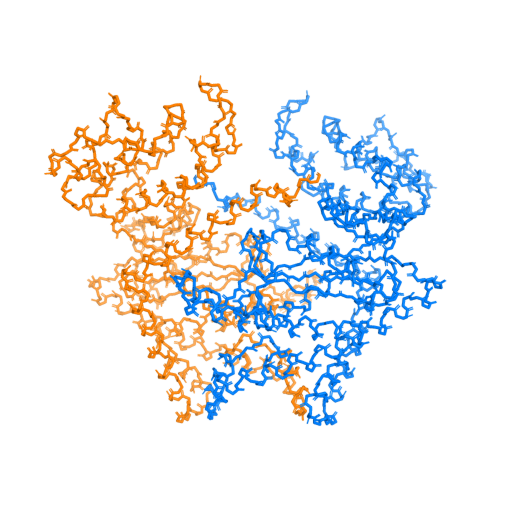B 1 234 ? -10.109 21.703 -12.523 1 84.38 234 LEU B CA 1
ATOM 5249 C C . LEU B 1 234 ? -10.977 22.406 -11.492 1 84.38 234 LEU B C 1
ATOM 5251 O O . LEU B 1 234 ? -10.523 23.344 -10.828 1 84.38 234 LEU B O 1
ATOM 5255 N N . ILE B 1 235 ? -12.195 21.938 -11.367 1 91.12 235 ILE B N 1
ATOM 5256 C CA . ILE B 1 235 ? -13.125 22.531 -10.406 1 91.12 235 ILE B CA 1
ATOM 5257 C C . ILE B 1 235 ? -12.555 22.391 -8.992 1 91.12 235 ILE B C 1
ATOM 5259 O O . ILE B 1 235 ? -12.602 23.344 -8.211 1 91.12 235 ILE B O 1
ATOM 5263 N N . THR B 1 236 ? -12.031 21.266 -8.711 1 92.81 236 THR B N 1
ATOM 5264 C CA . THR B 1 236 ? -11.453 21 -7.395 1 92.81 236 THR B CA 1
ATOM 5265 C C . THR B 1 236 ? -10.297 21.953 -7.105 1 92.81 236 THR B C 1
ATOM 5267 O O . THR B 1 236 ? -10.18 22.484 -5.996 1 92.81 236 THR B O 1
ATOM 5270 N N . THR B 1 237 ? -9.477 22.203 -8.094 1 87.94 237 THR B N 1
ATOM 5271 C CA . THR B 1 237 ? -8.336 23.094 -7.941 1 87.94 237 THR B CA 1
ATOM 5272 C C . THR B 1 237 ? -8.805 24.531 -7.719 1 87.94 237 THR B C 1
ATOM 5274 O O . THR B 1 237 ? -8.289 25.234 -6.844 1 87.94 237 THR B O 1
ATOM 5277 N N . TYR B 1 238 ? -9.852 24.938 -8.461 1 88.88 238 TYR B N 1
ATOM 5278 C CA . TYR B 1 238 ? -10.383 26.297 -8.312 1 88.88 238 TYR B CA 1
ATOM 5279 C C . TYR B 1 238 ? -11.023 26.484 -6.945 1 88.88 238 TYR B C 1
ATOM 5281 O O . TYR B 1 238 ? -10.852 27.531 -6.312 1 88.88 238 TYR B O 1
ATOM 5289 N N . TYR B 1 239 ? -11.727 25.516 -6.582 1 93.81 239 TYR B N 1
ATOM 5290 C CA . TYR B 1 239 ? -12.336 25.562 -5.258 1 93.81 239 TYR B CA 1
ATOM 5291 C C . TYR B 1 239 ? -11.273 25.703 -4.176 1 93.81 239 TYR B C 1
ATOM 5293 O O . TYR B 1 239 ? -11.398 26.547 -3.285 1 93.81 239 TYR B O 1
ATOM 5301 N N . GLY B 1 240 ? -10.211 24.891 -4.223 1 93.88 240 GLY B N 1
ATOM 5302 C CA . GLY B 1 240 ? -9.117 24.984 -3.27 1 93.88 240 GLY B CA 1
ATOM 5303 C C . GLY B 1 240 ? -8.445 26.344 -3.26 1 93.88 240 GLY B C 1
ATOM 5304 O O . GLY B 1 240 ? -8.133 26.875 -2.193 1 93.88 240 GLY B O 1
ATOM 5305 N N . ASN B 1 241 ? -8.266 26.906 -4.41 1 89.19 241 ASN B N 1
ATOM 5306 C CA . ASN B 1 241 ? -7.652 28.219 -4.523 1 89.19 241 ASN B CA 1
ATOM 5307 C C . ASN B 1 241 ? -8.539 29.312 -3.92 1 89.19 241 ASN B C 1
ATOM 5309 O O . ASN B 1 241 ? -8.047 30.25 -3.314 1 89.19 241 ASN B O 1
ATOM 5313 N N . ALA B 1 242 ? -9.812 29.125 -4.172 1 93.38 242 ALA B N 1
ATOM 5314 C CA . ALA B 1 242 ? -10.758 30.078 -3.602 1 93.38 242 ALA B CA 1
ATOM 5315 C C . ALA B 1 242 ? -10.648 30.125 -2.08 1 93.38 242 ALA B C 1
ATOM 5317 O O . ALA B 1 242 ? -10.727 31.203 -1.476 1 93.38 242 ALA B O 1
ATOM 5318 N N . LEU B 1 243 ? -10.422 29.047 -1.501 1 95.5 243 LEU B N 1
ATOM 5319 C CA . LEU B 1 243 ? -10.281 28.969 -0.051 1 95.5 243 LEU B CA 1
ATOM 5320 C C . LEU B 1 243 ? -8.961 29.578 0.403 1 95.5 243 LEU B C 1
ATOM 5322 O O . LEU B 1 243 ? -8.93 30.391 1.332 1 95.5 243 LEU B O 1
ATOM 5326 N N . ARG B 1 244 ? -7.918 29.266 -0.26 1 92.69 244 ARG B N 1
ATOM 5327 C CA . ARG B 1 244 ? -6.574 29.641 0.167 1 92.69 244 ARG B CA 1
ATOM 5328 C C . ARG B 1 244 ? -6.32 31.125 -0.061 1 92.69 244 ARG B C 1
ATOM 5330 O O . ARG B 1 244 ? -5.609 31.766 0.715 1 92.69 244 ARG B O 1
ATOM 5337 N N . GLN B 1 245 ? -6.855 31.656 -1.105 1 89.06 245 GLN B N 1
ATOM 5338 C CA . GLN B 1 245 ? -6.613 33.062 -1.445 1 89.06 245 GLN B CA 1
ATOM 5339 C C . GLN B 1 245 ? -7.453 33.969 -0.578 1 89.06 245 GLN B C 1
ATOM 5341 O O . GLN B 1 245 ? -7.137 35.156 -0.439 1 89.06 245 GLN B O 1
ATOM 5346 N N . ASN B 1 246 ? -8.516 33.469 -0.061 1 93.19 246 ASN B N 1
ATOM 5347 C CA . ASN B 1 246 ? -9.406 34.281 0.752 1 93.19 246 ASN B CA 1
ATOM 5348 C C . ASN B 1 246 ? -9.445 33.812 2.199 1 93.19 246 ASN B C 1
ATOM 5350 O O . ASN B 1 246 ? -10.516 33.781 2.822 1 93.19 246 ASN B O 1
ATOM 5354 N N . LYS B 1 247 ? -8.32 33.406 2.732 1 93.69 247 LYS B N 1
ATOM 5355 C CA . LYS B 1 247 ? -8.234 32.781 4.043 1 93.69 247 LYS B CA 1
ATOM 5356 C C . LYS B 1 247 ? -8.531 33.75 5.16 1 93.69 247 LYS B C 1
ATOM 5358 O O . LYS B 1 247 ? -8.758 33.375 6.305 1 93.69 247 LYS B O 1
ATOM 5363 N N . THR B 1 248 ? -8.648 35.125 4.926 1 94.25 248 THR B N 1
ATOM 5364 C CA . THR B 1 248 ? -8.781 36.125 5.977 1 94.25 248 THR B CA 1
ATOM 5365 C C . THR B 1 248 ? -10.227 36.625 6.074 1 94.25 248 THR B C 1
ATOM 5367 O O . THR B 1 248 ? -10.602 37.25 7.051 1 94.25 248 THR B O 1
ATOM 5370 N N . CYS B 1 249 ? -10.992 36.281 5.043 1 95.94 249 CYS B N 1
ATOM 5371 C CA . CYS B 1 249 ? -12.344 36.844 5.023 1 95.94 249 CYS B CA 1
ATOM 5372 C C . CYS B 1 249 ? -13.352 35.781 4.555 1 95.94 249 CYS B C 1
ATOM 5374 O O . CYS B 1 249 ? -13.289 35.344 3.412 1 95.94 249 CYS B O 1
ATOM 5376 N N . LEU B 1 250 ? -14.32 35.531 5.402 1 96.81 250 LEU B N 1
ATOM 5377 C CA . LEU B 1 250 ? -15.32 34.5 5.145 1 96.81 250 LEU B CA 1
ATOM 5378 C C . LEU B 1 250 ? -16.188 34.875 3.951 1 96.81 250 LEU B C 1
ATOM 5380 O O . LEU B 1 250 ? -16.453 34.062 3.084 1 96.81 250 LEU B O 1
ATOM 5384 N N . SER B 1 251 ? -16.672 36.094 3.932 1 95.56 251 SER B N 1
ATOM 5385 C CA . SER B 1 251 ? -17.562 36.562 2.865 1 95.56 251 SER B CA 1
ATOM 5386 C C . SER B 1 251 ? -16.875 36.469 1.504 1 95.56 251 SER B C 1
ATOM 5388 O O . SER B 1 251 ? -17.484 36.031 0.532 1 95.56 251 SER B O 1
ATOM 5390 N N . ASP B 1 252 ? -15.625 36.875 1.476 1 94.44 252 ASP B N 1
ATOM 5391 C CA . ASP B 1 252 ? -14.875 36.812 0.225 1 94.44 252 ASP B CA 1
ATOM 5392 C C . ASP B 1 252 ? -14.648 35.375 -0.196 1 94.44 252 ASP B C 1
ATOM 5394 O O . ASP B 1 252 ? -14.672 35.031 -1.387 1 94.44 252 ASP B O 1
ATOM 5398 N N . MET B 1 253 ? -14.391 34.562 0.752 1 95.88 253 MET B N 1
ATOM 5399 C CA . MET B 1 253 ? -14.203 33.125 0.476 1 95.88 253 MET B CA 1
ATOM 5400 C C . MET B 1 253 ? -15.445 32.531 -0.18 1 95.88 253 MET B C 1
ATOM 5402 O O . MET B 1 253 ? -15.352 31.875 -1.212 1 95.88 253 MET B O 1
ATOM 5406 N N . ARG B 1 254 ? -16.547 32.812 0.403 1 96.38 254 ARG B N 1
ATOM 5407 C CA . ARG B 1 254 ? -17.797 32.281 -0.115 1 96.38 254 ARG B CA 1
ATOM 5408 C C . ARG B 1 254 ? -18.094 32.812 -1.51 1 96.38 254 ARG B C 1
ATOM 5410 O O . ARG B 1 254 ? -18.484 32.062 -2.404 1 96.38 254 ARG B O 1
ATOM 5417 N N . LYS B 1 255 ? -17.859 34.094 -1.652 1 94.62 255 LYS B N 1
ATOM 5418 C CA . LYS B 1 255 ? -18.062 34.719 -2.957 1 94.62 255 LYS B CA 1
ATOM 5419 C C . LYS B 1 255 ? -17.172 34.062 -4.016 1 94.62 255 LYS B C 1
ATOM 5421 O O . LYS B 1 255 ? -17.609 33.812 -5.141 1 94.62 255 LYS B O 1
ATOM 5426 N N . SER B 1 256 ? -16 33.844 -3.641 1 94.31 256 SER B N 1
ATOM 5427 C CA . SER B 1 256 ? -15.047 33.25 -4.57 1 94.31 256 SER B CA 1
ATOM 5428 C C . SER B 1 256 ? -15.438 31.812 -4.941 1 94.31 256 SER B C 1
ATOM 5430 O O . SER B 1 256 ? -15.195 31.375 -6.062 1 94.31 256 SER B O 1
ATOM 5432 N N . VAL B 1 257 ? -15.938 31.078 -4.012 1 96.31 257 VAL B N 1
ATOM 5433 C CA . VAL B 1 257 ? -16.391 29.734 -4.293 1 96.31 257 VAL B CA 1
ATOM 5434 C C . VAL B 1 257 ? -17.516 29.766 -5.328 1 96.31 257 VAL B C 1
ATOM 5436 O O . VAL B 1 257 ? -17.5 29.016 -6.305 1 96.31 257 VAL B O 1
ATOM 5439 N N . TRP B 1 258 ? -18.375 30.656 -5.109 1 95.62 258 TRP B N 1
ATOM 5440 C CA . TRP B 1 258 ? -19.5 30.75 -6.035 1 95.62 258 TRP B CA 1
ATOM 5441 C C . TRP B 1 258 ? -19.062 31.328 -7.371 1 95.62 258 TRP B C 1
ATOM 5443 O O . TRP B 1 258 ? -19.641 31.016 -8.414 1 95.62 258 TRP B O 1
ATOM 5453 N N . ALA B 1 259 ? -18.062 32.156 -7.367 1 93.88 259 ALA B N 1
ATOM 5454 C CA . ALA B 1 259 ? -17.5 32.656 -8.617 1 93.88 259 ALA B CA 1
ATOM 5455 C C . ALA B 1 259 ? -17.062 31.516 -9.523 1 93.88 259 ALA B C 1
ATOM 5457 O O . ALA B 1 259 ? -17.203 31.594 -10.75 1 93.88 259 ALA B O 1
ATOM 5458 N N . VAL B 1 260 ? -16.547 30.484 -8.922 1 92.81 260 VAL B N 1
ATOM 5459 C CA . VAL B 1 260 ? -16.125 29.328 -9.688 1 92.81 260 VAL B CA 1
ATOM 5460 C C . VAL B 1 260 ? -17.344 28.703 -10.375 1 92.81 260 VAL B C 1
ATOM 5462 O O . VAL B 1 260 ? -17.281 28.375 -11.57 1 92.81 260 VAL B O 1
ATOM 5465 N N . TYR B 1 261 ? -18.438 28.516 -9.648 1 94.88 261 TYR B N 1
ATOM 5466 C CA . TYR B 1 261 ? -19.641 27.922 -10.188 1 94.88 261 TYR B CA 1
ATOM 5467 C C . TYR B 1 261 ? -20.188 28.734 -11.359 1 94.88 261 TYR B C 1
ATOM 5469 O O . TYR B 1 261 ? -20.438 28.188 -12.438 1 94.88 261 TYR B O 1
ATOM 5477 N N . PHE B 1 262 ? -20.297 29.984 -11.164 1 93.94 262 PHE B N 1
ATOM 5478 C CA . PHE B 1 262 ? -20.906 30.844 -12.18 1 93.94 262 PHE B CA 1
ATOM 5479 C C . PHE B 1 262 ? -19.953 31.031 -13.359 1 93.94 262 PHE B C 1
ATOM 5481 O O . PHE B 1 262 ? -20.391 31.156 -14.5 1 93.94 262 PHE B O 1
ATOM 5488 N N . HIS B 1 263 ? -18.719 31 -13.102 1 91.69 263 HIS B N 1
ATOM 5489 C CA . HIS B 1 263 ? -17.734 31.094 -14.164 1 91.69 263 HIS B CA 1
ATOM 5490 C C . HIS B 1 263 ? -17.859 29.938 -15.141 1 91.69 263 HIS B C 1
ATOM 5492 O O . HIS B 1 263 ? -17.844 30.125 -16.359 1 91.69 263 HIS B O 1
ATOM 5498 N N . ILE B 1 264 ? -17.969 28.797 -14.641 1 91.38 264 ILE B N 1
ATOM 5499 C CA . ILE B 1 264 ? -18.047 27.594 -15.461 1 91.38 264 ILE B CA 1
ATOM 5500 C C . ILE B 1 264 ? -19.391 27.531 -16.172 1 91.38 264 ILE B C 1
ATOM 5502 O O . ILE B 1 264 ? -19.469 27.078 -17.312 1 91.38 264 ILE B O 1
ATOM 5506 N N . ARG B 1 265 ? -20.391 27.984 -15.492 1 91.88 265 ARG B N 1
ATOM 5507 C CA . ARG B 1 265 ? -21.75 27.969 -16.062 1 91.88 265 ARG B CA 1
ATOM 5508 C C . ARG B 1 265 ? -21.891 29.031 -17.141 1 91.88 265 ARG B C 1
ATOM 5510 O O . ARG B 1 265 ? -22.797 28.953 -17.969 1 91.88 265 ARG B O 1
ATOM 5517 N N . SER B 1 266 ? -21.016 29.906 -17.234 1 90.94 266 SER B N 1
ATOM 5518 C CA . SER B 1 266 ? -21.125 31.062 -18.094 1 90.94 266 SER B CA 1
ATOM 5519 C C . SER B 1 266 ? -21.078 30.672 -19.562 1 90.94 266 SER B C 1
ATOM 5521 O O . SER B 1 266 ? -20.406 29.703 -19.938 1 90.94 266 SER B O 1
ATOM 5523 N N . SER B 1 267 ? -21.859 31.375 -20.359 1 88.31 267 SER B N 1
ATOM 5524 C CA . SER B 1 267 ? -21.922 31.188 -21.812 1 88.31 267 SER B CA 1
ATOM 5525 C C . SER B 1 267 ? -21.875 32.531 -22.547 1 88.31 267 SER B C 1
ATOM 5527 O O . SER B 1 267 ? -21.922 33.594 -21.922 1 88.31 267 SER B O 1
ATOM 5529 N N . ASP B 1 268 ? -21.703 32.344 -23.844 1 86.44 268 ASP B N 1
ATOM 5530 C CA . ASP B 1 268 ? -21.672 33.562 -24.641 1 86.44 268 ASP B CA 1
ATOM 5531 C C . ASP B 1 268 ? -23.016 34.312 -24.578 1 86.44 268 ASP B C 1
ATOM 5533 O O . ASP B 1 268 ? -23.047 35.531 -24.609 1 86.44 268 ASP B O 1
ATOM 5537 N N . GLU B 1 269 ? -24.125 33.594 -24.453 1 85.25 269 GLU B N 1
ATOM 5538 C CA . GLU B 1 269 ? -25.469 34.156 -24.391 1 85.25 269 GLU B CA 1
ATOM 5539 C C . GLU B 1 269 ? -25.75 34.75 -23.016 1 85.25 269 GLU B C 1
ATOM 5541 O O . GLU B 1 269 ? -26.484 35.75 -22.906 1 85.25 269 GLU B O 1
ATOM 5546 N N . GLU B 1 270 ? -25.141 34.125 -22 1 88.38 270 GLU B N 1
ATOM 5547 C CA . GLU B 1 270 ? -25.344 34.562 -20.625 1 88.38 270 GLU B CA 1
ATOM 5548 C C . GLU B 1 270 ? -24.031 34.594 -19.859 1 88.38 270 GLU B C 1
ATOM 5550 O O . GLU B 1 270 ? -23.734 33.719 -19.062 1 88.38 270 GLU B O 1
ATOM 5555 N N . PRO B 1 271 ? -23.281 35.656 -20.062 1 87.81 271 PRO B N 1
ATOM 5556 C CA . PRO B 1 271 ? -22 35.781 -19.344 1 87.81 271 PRO B CA 1
ATOM 5557 C C . PRO B 1 271 ? -22.188 35.969 -17.844 1 87.81 271 PRO B C 1
ATOM 5559 O O . PRO B 1 271 ? -22.906 36.875 -17.406 1 87.81 271 PRO B O 1
ATOM 5562 N N . LEU B 1 272 ? -21.703 35.094 -16.969 1 90.25 272 LEU B N 1
ATOM 5563 C CA . LEU B 1 272 ? -21.859 35.125 -15.516 1 90.25 272 LEU B CA 1
ATOM 5564 C C . LEU B 1 272 ? -20.5 35.25 -14.828 1 90.25 272 LEU B C 1
ATOM 5566 O O . LEU B 1 272 ? -20.062 34.344 -14.109 1 90.25 272 LEU B O 1
ATOM 5570 N N . HIS B 1 273 ? -19.781 36.312 -14.992 1 89.94 273 HIS B N 1
ATOM 5571 C CA . HIS B 1 273 ? -18.453 36.531 -14.445 1 89.94 273 HIS B CA 1
ATOM 5572 C C . HIS B 1 273 ? -18.438 37.625 -13.414 1 89.94 273 HIS B C 1
ATOM 5574 O O . HIS B 1 273 ? -17.375 38.188 -13.094 1 89.94 273 HIS B O 1
ATOM 5580 N N . SER B 1 274 ? -19.625 38 -12.867 1 86.25 274 SER B N 1
ATOM 5581 C CA . SER B 1 274 ? -19.734 39.094 -11.922 1 86.25 274 SER B CA 1
ATOM 5582 C C . SER B 1 274 ? -19.016 38.781 -10.617 1 86.25 274 SER B C 1
ATOM 5584 O O . SER B 1 274 ? -18.562 39.688 -9.922 1 86.25 274 SER B O 1
ATOM 5586 N N . PHE B 1 275 ? -18.891 37.531 -10.281 1 88.62 275 PHE B N 1
ATOM 5587 C CA . PHE B 1 275 ? -18.266 37.125 -9.023 1 88.62 275 PHE B CA 1
ATOM 5588 C C . PHE B 1 275 ? -16.781 36.875 -9.203 1 88.62 275 PHE B C 1
ATOM 5590 O O . PHE B 1 275 ? -16.047 36.688 -8.227 1 88.62 275 PHE B O 1
ATOM 5597 N N . CYS B 1 276 ? -16.359 36.875 -10.461 1 88.12 276 CYS B N 1
ATOM 5598 C CA . CYS B 1 276 ? -14.945 36.625 -10.727 1 88.12 276 CYS B CA 1
ATOM 5599 C C . CYS B 1 276 ? -14.117 37.875 -10.344 1 88.12 276 CYS B C 1
ATOM 5601 O O . CYS B 1 276 ? -14.594 39 -10.43 1 88.12 276 CYS B O 1
ATOM 5603 N N . PRO B 1 277 ? -12.938 37.625 -9.766 1 83.38 277 PRO B N 1
ATOM 5604 C CA . PRO B 1 277 ? -12.102 38.781 -9.422 1 83.38 277 PRO B CA 1
ATOM 5605 C C . PRO B 1 277 ? -11.812 39.688 -10.625 1 83.38 277 PRO B C 1
ATOM 5607 O O . PRO B 1 277 ? -11.547 39.188 -11.719 1 83.38 277 PRO B O 1
ATOM 5610 N N . VAL B 1 278 ? -11.93 40.938 -10.297 1 82.25 278 VAL B N 1
ATOM 5611 C CA . VAL B 1 278 ? -11.711 41.938 -11.359 1 82.25 278 VAL B CA 1
ATOM 5612 C C . VAL B 1 278 ? -10.234 42.312 -11.414 1 82.25 278 VAL B C 1
ATOM 5614 O O . VAL B 1 278 ? -9.523 42.219 -10.406 1 82.25 278 VAL B O 1
ATOM 5617 N N . GLY B 1 279 ? -9.75 42.562 -12.594 1 75.69 279 GLY B N 1
ATOM 5618 C CA . GLY B 1 279 ? -8.383 43.062 -12.727 1 75.69 279 GLY B CA 1
ATOM 5619 C C . GLY B 1 279 ? -7.555 42.25 -13.711 1 75.69 279 GLY B C 1
ATOM 5620 O O . GLY B 1 279 ? -8.016 41.219 -14.234 1 75.69 279 GLY B O 1
ATOM 5621 N N . PRO B 1 280 ? -6.426 42.719 -14.023 1 73.69 280 PRO B N 1
ATOM 5622 C CA . PRO B 1 280 ? -5.555 42.062 -15.008 1 73.69 280 PRO B CA 1
ATOM 5623 C C . PRO B 1 280 ? -4.992 40.75 -14.508 1 73.69 280 PRO B C 1
ATOM 5625 O O . PRO B 1 280 ? -4.613 39.875 -15.312 1 73.69 280 PRO B O 1
ATOM 5628 N N . ASN B 1 281 ? -5.062 40.594 -13.195 1 72.56 281 ASN B N 1
ATOM 5629 C CA . ASN B 1 281 ? -4.477 39.375 -12.633 1 72.56 281 ASN B CA 1
ATOM 5630 C C . ASN B 1 281 ? -5.547 38.344 -12.258 1 72.56 281 ASN B C 1
ATOM 5632 O O . ASN B 1 281 ? -5.285 37.438 -11.484 1 72.56 281 ASN B O 1
ATOM 5636 N N . SER B 1 282 ? -6.652 38.594 -12.914 1 78.38 282 SER B N 1
ATOM 5637 C CA . SER B 1 282 ? -7.746 37.688 -12.633 1 78.38 282 SER B CA 1
ATOM 5638 C C . SER B 1 282 ? -7.527 36.344 -13.312 1 78.38 282 SER B C 1
ATOM 5640 O O . SER B 1 282 ? -6.957 36.25 -14.406 1 78.38 282 SER B O 1
ATOM 5642 N N . TRP B 1 283 ? -7.871 35.281 -12.664 1 75.75 283 TRP B N 1
ATOM 5643 C CA . TRP B 1 283 ? -7.797 33.969 -13.305 1 75.75 283 TRP B CA 1
ATOM 5644 C C . TRP B 1 283 ? -8.883 33.812 -14.359 1 75.75 283 TRP B C 1
ATOM 5646 O O . TRP B 1 283 ? -8.828 32.906 -15.188 1 75.75 283 TRP B O 1
ATOM 5656 N N . CYS B 1 284 ? -9.812 34.688 -14.266 1 80.62 284 CYS B N 1
ATOM 5657 C CA . CYS B 1 284 ? -10.914 34.688 -15.219 1 80.62 284 CYS B CA 1
ATOM 5658 C C . CYS B 1 284 ? -10.523 35.406 -16.5 1 80.62 284 CYS B C 1
ATOM 5660 O O . CYS B 1 284 ? -10.305 36.625 -16.5 1 80.62 284 CYS B O 1
ATOM 5662 N N . LYS B 1 285 ? -10.391 34.719 -17.562 1 79.44 285 LYS B N 1
ATOM 5663 C CA . LYS B 1 285 ? -9.984 35.281 -18.859 1 79.44 285 LYS B CA 1
ATOM 5664 C C . LYS B 1 285 ? -10.992 36.312 -19.344 1 79.44 285 LYS B C 1
ATOM 5666 O O . LYS B 1 285 ? -10.625 37.281 -20.016 1 79.44 285 LYS B O 1
ATOM 5671 N N . TYR B 1 286 ? -12.211 36.062 -19.031 1 83.62 286 TYR B N 1
ATOM 5672 C CA . TYR B 1 286 ? -13.242 37.031 -19.406 1 83.62 286 TYR B CA 1
ATOM 5673 C C . TYR B 1 286 ? -12.969 38.406 -18.766 1 83.62 286 TYR B C 1
ATOM 5675 O O . TYR B 1 286 ? -13.008 39.438 -19.453 1 83.62 286 TYR B O 1
ATOM 5683 N N . GLN B 1 287 ? -12.672 38.375 -17.5 1 84.94 287 GLN B N 1
ATOM 5684 C CA . GLN B 1 287 ? -12.406 39.625 -16.781 1 84.94 287 GLN B CA 1
ATOM 5685 C C . GLN B 1 287 ? -11.125 40.281 -17.281 1 84.94 287 GLN B C 1
ATOM 5687 O O . GLN B 1 287 ? -11.016 41.5 -17.281 1 84.94 287 GLN B O 1
ATOM 5692 N N . ASN B 1 288 ? -10.211 39.5 -17.672 1 83.19 288 ASN B N 1
ATOM 5693 C CA . ASN B 1 288 ? -9 40.031 -18.266 1 83.19 288 ASN B CA 1
ATOM 5694 C C . ASN B 1 288 ? -9.297 40.781 -19.562 1 83.19 288 ASN B C 1
ATOM 5696 O O . ASN B 1 288 ? -8.742 41.844 -19.812 1 83.19 288 ASN B O 1
ATOM 5700 N N . GLN B 1 289 ? -10.109 40.156 -20.344 1 84.81 289 GLN B N 1
ATOM 5701 C CA . GLN B 1 289 ? -10.453 40.75 -21.641 1 84.81 289 GLN B CA 1
ATOM 5702 C C . GLN B 1 289 ? -11.305 42 -21.453 1 84.81 289 GLN B C 1
ATOM 5704 O O . GLN B 1 289 ? -11.227 42.938 -22.25 1 84.81 289 GLN B O 1
ATOM 5709 N N . VAL B 1 290 ? -12.102 42.062 -20.453 1 84.5 290 VAL B N 1
ATOM 5710 C CA . VAL B 1 290 ? -12.891 43.25 -20.141 1 84.5 290 VAL B CA 1
ATOM 5711 C C . VAL B 1 290 ? -11.953 44.438 -19.875 1 84.5 290 VAL B C 1
ATOM 5713 O O . VAL B 1 290 ? -12.195 45.531 -20.359 1 84.5 290 VAL B O 1
ATOM 5716 N N . VAL B 1 291 ? -10.969 44.156 -19.125 1 84.81 291 VAL B N 1
ATOM 5717 C CA . VAL B 1 291 ? -10.008 45.219 -18.797 1 84.81 291 VAL B CA 1
ATOM 5718 C C . VAL B 1 291 ? -9.258 45.656 -20.047 1 84.81 291 VAL B C 1
ATOM 5720 O O . VAL B 1 291 ? -8.961 46.812 -20.219 1 84.81 291 VAL B O 1
ATOM 5723 N N . GLU B 1 292 ? -8.984 44.656 -20.891 1 84.69 292 GLU B N 1
ATOM 5724 C CA . GLU B 1 292 ? -8.266 44.938 -22.125 1 84.69 292 GLU B CA 1
ATOM 5725 C C . GLU B 1 292 ? -9.188 45.562 -23.172 1 84.69 292 GLU B C 1
ATOM 5727 O O . GLU B 1 292 ? -8.719 46.125 -24.156 1 84.69 292 GLU B O 1
ATOM 5732 N N . GLY B 1 293 ? -10.461 45.594 -23.031 1 81.19 293 GLY B N 1
ATOM 5733 C CA . GLY B 1 293 ? -11.414 46.219 -23.938 1 81.19 293 GLY B CA 1
ATOM 5734 C C . GLY B 1 293 ? -11.805 45.344 -25.094 1 81.19 293 GLY B C 1
ATOM 5735 O O . GLY B 1 293 ? -12.312 45.812 -26.109 1 81.19 293 GLY B O 1
ATOM 5736 N N . SER B 1 294 ? -11.516 44.062 -25.094 1 81.25 294 SER B N 1
ATOM 5737 C CA . SER B 1 294 ? -11.773 43.125 -26.203 1 81.25 294 SER B CA 1
ATOM 5738 C C . SER B 1 294 ? -12.812 42.094 -25.828 1 81.25 294 SER B C 1
ATOM 5740 O O . SER B 1 294 ? -12.68 40.906 -26.188 1 81.25 294 SER B O 1
ATOM 5742 N N . VAL B 1 295 ? -13.828 42.375 -25.094 1 81.38 295 VAL B N 1
ATOM 5743 C CA . VAL B 1 295 ? -14.828 41.438 -24.594 1 81.38 295 VAL B CA 1
ATOM 5744 C C . VAL B 1 295 ? -15.672 40.906 -25.75 1 81.38 295 VAL B C 1
ATOM 5746 O O . VAL B 1 295 ? -16.141 39.781 -25.719 1 81.38 295 VAL B O 1
ATOM 5749 N N . GLU B 1 296 ? -15.758 41.656 -26.844 1 79.31 296 GLU B N 1
ATOM 5750 C CA . GLU B 1 296 ? -16.609 41.312 -27.969 1 79.31 296 GLU B CA 1
ATOM 5751 C C . GLU B 1 296 ? -16.047 40.094 -28.719 1 79.31 296 GLU B C 1
ATOM 5753 O O . GLU B 1 296 ? -16.797 39.344 -29.344 1 79.31 296 GLU B O 1
ATOM 5758 N N . THR B 1 297 ? -14.789 39.875 -28.5 1 79.81 297 THR B N 1
ATOM 5759 C CA . THR B 1 297 ? -14.156 38.781 -29.25 1 79.81 297 THR B CA 1
ATOM 5760 C C . THR B 1 297 ? -14.008 37.531 -28.391 1 79.81 297 THR B C 1
ATOM 5762 O O . THR B 1 297 ? -13.555 36.5 -28.859 1 79.81 297 THR B O 1
ATOM 5765 N N . PHE B 1 298 ? -14.5 37.719 -27.125 1 85.19 298 PHE B N 1
ATOM 5766 C CA . PHE B 1 298 ? -14.297 36.594 -26.219 1 85.19 298 PHE B CA 1
ATOM 5767 C C . PHE B 1 298 ? -15.289 35.5 -26.516 1 85.19 298 PHE B C 1
ATOM 5769 O O . PHE B 1 298 ? -16.469 35.75 -26.75 1 85.19 298 PHE B O 1
ATOM 5776 N N . ARG B 1 299 ? -14.789 34.25 -26.688 1 82.31 299 ARG B N 1
ATOM 5777 C CA . ARG B 1 299 ? -15.625 33.062 -26.859 1 82.31 299 ARG B CA 1
ATOM 5778 C C . ARG B 1 299 ? -15.391 32.062 -25.734 1 82.31 299 ARG B C 1
ATOM 5780 O O . ARG B 1 299 ? -14.242 31.766 -25.391 1 82.31 299 ARG B O 1
ATOM 5787 N N . HIS B 1 300 ? -16.516 31.656 -25.141 1 83.5 300 HIS B N 1
ATOM 5788 C CA . HIS B 1 300 ? -16.422 30.688 -24.062 1 83.5 300 HIS B CA 1
ATOM 5789 C C . HIS B 1 300 ? -16.047 29.297 -24.594 1 83.5 300 HIS B C 1
ATOM 5791 O O . HIS B 1 300 ? -16.641 28.828 -25.562 1 83.5 300 HIS B O 1
ATOM 5797 N N . SER B 1 301 ? -14.922 28.688 -24.172 1 69.25 301 SER B N 1
ATOM 5798 C CA . SER B 1 301 ? -14.5 27.391 -24.656 1 69.25 301 SER B CA 1
ATOM 5799 C C . SER B 1 301 ? -14.836 26.281 -23.656 1 69.25 301 SER B C 1
ATOM 5801 O O . SER B 1 301 ? -15.07 25.141 -24.031 1 69.25 301 SER B O 1
ATOM 5803 N N . ASN B 1 302 ? -14.797 26.484 -22.391 1 65.56 302 ASN B N 1
ATOM 5804 C CA . ASN B 1 302 ? -14.93 25.422 -21.391 1 65.56 302 ASN B CA 1
ATOM 5805 C C . ASN B 1 302 ? -16.219 25.562 -20.594 1 65.56 302 ASN B C 1
ATOM 5807 O O . ASN B 1 302 ? -16.203 25.625 -19.375 1 65.56 302 ASN B O 1
ATOM 5811 N N . LYS B 1 303 ? -17.328 25.453 -21.406 1 78.81 303 LYS B N 1
ATOM 5812 C CA . LYS B 1 303 ? -18.625 25.609 -20.734 1 78.81 303 LYS B CA 1
ATOM 5813 C C . LYS B 1 303 ? -19.328 24.266 -20.562 1 78.81 303 LYS B C 1
ATOM 5815 O O . LYS B 1 303 ? -19.234 23.406 -21.438 1 78.81 303 LYS B O 1
ATOM 5820 N N . LEU B 1 304 ? -19.828 24.062 -19.281 1 90.69 304 LEU B N 1
ATOM 5821 C CA . LEU B 1 304 ? -20.641 22.891 -19 1 90.69 304 LEU B CA 1
ATOM 5822 C C . LEU B 1 304 ? -22.109 23.188 -19.234 1 90.69 304 LEU B C 1
ATOM 5824 O O . LEU B 1 304 ? -22.578 24.312 -19 1 90.69 304 LEU B O 1
ATOM 5828 N N . PRO B 1 305 ? -22.766 22.234 -19.766 1 91.94 305 PRO B N 1
ATOM 5829 C CA . PRO B 1 305 ? -24.188 22.422 -20 1 91.94 305 PRO B CA 1
ATOM 5830 C C . PRO B 1 305 ? -24.953 22.734 -18.719 1 91.94 305 PRO B C 1
ATOM 5832 O O . PRO B 1 305 ? -24.547 22.328 -17.625 1 91.94 305 PRO B O 1
ATOM 5835 N N . VAL B 1 306 ? -26.062 23.438 -18.891 1 92 306 VAL B N 1
ATOM 5836 C CA . VAL B 1 306 ? -26.875 23.906 -17.766 1 92 306 VAL B CA 1
ATOM 5837 C C . VAL B 1 306 ? -27.359 22.703 -16.953 1 92 306 VAL B C 1
ATOM 5839 O O . VAL B 1 306 ? -27.406 22.766 -15.711 1 92 306 VAL B O 1
ATOM 5842 N N . ALA B 1 307 ? -27.625 21.641 -17.609 1 93.62 307 ALA B N 1
ATOM 5843 C CA . ALA B 1 307 ? -28.109 20.438 -16.922 1 93.62 307 ALA B CA 1
ATOM 5844 C C . ALA B 1 307 ? -27.047 19.891 -15.977 1 93.62 307 ALA B C 1
ATOM 5846 O O . ALA B 1 307 ? -27.375 19.422 -14.883 1 93.62 307 ALA B O 1
ATOM 5847 N N . VAL B 1 308 ? -25.875 19.922 -16.406 1 94.94 308 VAL B N 1
ATOM 5848 C CA . VAL B 1 308 ? -24.766 19.453 -15.578 1 94.94 308 VAL B CA 1
ATOM 5849 C C . VAL B 1 308 ? -24.547 20.406 -14.398 1 94.94 308 VAL B C 1
ATOM 5851 O O . VAL B 1 308 ? -24.344 19.953 -13.266 1 94.94 308 VAL B O 1
ATOM 5854 N N . MET B 1 309 ? -24.641 21.672 -14.688 1 94.94 309 MET B N 1
ATOM 5855 C CA . MET B 1 309 ? -24.422 22.672 -13.648 1 94.94 309 MET B CA 1
ATOM 5856 C C . MET B 1 309 ? -25.5 22.578 -12.57 1 94.94 309 MET B C 1
ATOM 5858 O O . MET B 1 309 ? -25.203 22.734 -11.383 1 94.94 309 MET B O 1
ATOM 5862 N N . ASP B 1 310 ? -26.625 22.359 -12.969 1 94.81 310 ASP B N 1
ATOM 5863 C CA . ASP B 1 310 ? -27.703 22.203 -12.008 1 94.81 310 ASP B CA 1
ATOM 5864 C C . ASP B 1 310 ? -27.484 20.969 -11.125 1 94.81 310 ASP B C 1
ATOM 5866 O O . ASP B 1 310 ? -27.797 20.984 -9.938 1 94.81 310 ASP B O 1
ATOM 5870 N N . ALA B 1 311 ? -26.953 20 -11.727 1 94.94 311 ALA B N 1
ATOM 5871 C CA . ALA B 1 311 ? -26.703 18.75 -11.016 1 94.94 311 ALA B CA 1
ATOM 5872 C C . ALA B 1 311 ? -25.625 18.922 -9.961 1 94.94 311 ALA B C 1
ATOM 5874 O O . ALA B 1 311 ? -25.656 18.281 -8.906 1 94.94 311 ALA B O 1
ATOM 5875 N N . ILE B 1 312 ? -24.594 19.734 -10.258 1 96.19 312 ILE B N 1
ATOM 5876 C CA . ILE B 1 312 ? -23.484 19.828 -9.328 1 96.19 312 ILE B CA 1
ATOM 5877 C C . ILE B 1 312 ? -23.719 20.969 -8.344 1 96.19 312 ILE B C 1
ATOM 5879 O O . ILE B 1 312 ? -22.969 21.141 -7.379 1 96.19 312 ILE B O 1
ATOM 5883 N N . LYS B 1 313 ? -24.766 21.797 -8.492 1 96.44 313 LYS B N 1
ATOM 5884 C CA . LYS B 1 313 ? -25.062 22.953 -7.656 1 96.44 313 LYS B CA 1
ATOM 5885 C C . LYS B 1 313 ? -25.188 22.547 -6.188 1 96.44 313 LYS B C 1
ATOM 5887 O O . LYS B 1 313 ? -24.688 23.25 -5.305 1 96.44 313 LYS B O 1
ATOM 5892 N N . PRO B 1 314 ? -25.812 21.484 -5.895 1 96.12 314 PRO B N 1
ATOM 5893 C CA . PRO B 1 314 ? -25.922 21.078 -4.488 1 96.12 314 PRO B CA 1
ATOM 5894 C C . PRO B 1 314 ? -24.562 20.875 -3.826 1 96.12 314 PRO B C 1
ATOM 5896 O O . PRO B 1 314 ? -24.406 21.141 -2.633 1 96.12 314 PRO B O 1
ATOM 5899 N N . VAL B 1 315 ? -23.656 20.359 -4.539 1 96.38 315 VAL B N 1
ATOM 5900 C CA . VAL B 1 315 ? -22.328 20.156 -4.004 1 96.38 315 VAL B CA 1
ATOM 5901 C C . VAL B 1 315 ? -21.703 21.5 -3.629 1 96.38 315 VAL B C 1
ATOM 5903 O O . VAL B 1 315 ? -21.125 21.656 -2.549 1 96.38 315 VAL B O 1
ATOM 5906 N N . PHE B 1 316 ? -21.891 22.5 -4.539 1 97.12 316 PHE B N 1
ATOM 5907 C CA . PHE B 1 316 ? -21.375 23.828 -4.266 1 97.12 316 PHE B CA 1
ATOM 5908 C C . PHE B 1 316 ? -22.094 24.453 -3.066 1 97.12 316 PHE B C 1
ATOM 5910 O O . PHE B 1 316 ? -21.469 25.109 -2.242 1 97.12 316 PHE B O 1
ATOM 5917 N N . ASN B 1 317 ? -23.359 24.203 -3.002 1 96.88 317 ASN B N 1
ATOM 5918 C CA . ASN B 1 317 ? -24.141 24.734 -1.88 1 96.88 317 ASN B CA 1
ATOM 5919 C C . ASN B 1 317 ? -23.625 24.188 -0.548 1 96.88 317 ASN B C 1
ATOM 5921 O O . ASN B 1 317 ? -23.438 24.938 0.405 1 96.88 317 ASN B O 1
ATOM 5925 N N . ASP B 1 318 ? -23.391 22.969 -0.521 1 95.88 318 ASP B N 1
ATOM 5926 C CA . ASP B 1 318 ? -22.938 22.312 0.703 1 95.88 318 ASP B CA 1
ATOM 5927 C C . ASP B 1 318 ? -21.531 22.766 1.094 1 95.88 318 ASP B C 1
ATOM 5929 O O . ASP B 1 318 ? -21.266 23.031 2.27 1 95.88 318 ASP B O 1
ATOM 5933 N N . LEU B 1 319 ? -20.688 22.875 0.107 1 96.69 319 LEU B N 1
ATOM 5934 C CA . LEU B 1 319 ? -19.281 23.141 0.382 1 96.69 319 LEU B CA 1
ATOM 5935 C C . LEU B 1 319 ? -19 24.641 0.442 1 96.69 319 LEU B C 1
ATOM 5937 O O . LEU B 1 319 ? -17.859 25.078 0.54 1 96.69 319 LEU B O 1
ATOM 5941 N N . SER B 1 320 ? -20.094 25.422 0.355 1 96.69 320 SER B N 1
ATOM 5942 C CA . SER B 1 320 ? -19.969 26.875 0.529 1 96.69 320 SER B CA 1
ATOM 5943 C C . SER B 1 320 ? -20.703 27.344 1.776 1 96.69 320 SER B C 1
ATOM 5945 O O . SER B 1 320 ? -20.828 28.547 2.006 1 96.69 320 SER B O 1
ATOM 5947 N N . GLN B 1 321 ? -21.156 26.469 2.531 1 96.56 321 GLN B N 1
ATOM 5948 C CA . GLN B 1 321 ? -21.859 26.844 3.76 1 96.56 321 GLN B CA 1
ATOM 5949 C C . GLN B 1 321 ? -20.938 27.641 4.691 1 96.56 321 GLN B C 1
ATOM 5951 O O . GLN B 1 321 ? -19.766 27.297 4.859 1 96.56 321 GLN B O 1
ATOM 5956 N N . PRO B 1 322 ? -21.422 28.625 5.34 1 96.38 322 PRO B N 1
ATOM 5957 C CA . PRO B 1 322 ? -20.594 29.469 6.211 1 96.38 322 PRO B CA 1
ATOM 5958 C C . PRO B 1 322 ? -20 28.688 7.383 1 96.38 322 PRO B C 1
ATOM 5960 O O . PRO B 1 322 ? -18.859 28.953 7.77 1 96.38 322 PRO B O 1
ATOM 5963 N N . LYS B 1 323 ? -20.734 27.844 7.922 1 94.25 323 LYS B N 1
ATOM 5964 C CA . LYS B 1 323 ? -20.25 27.078 9.062 1 94.25 323 LYS B CA 1
ATOM 5965 C C . LYS B 1 323 ? -19 26.281 8.695 1 94.25 323 LYS B C 1
ATOM 5967 O O . LYS B 1 323 ? -18.062 26.203 9.492 1 94.25 323 LYS B O 1
ATOM 5972 N N . LEU B 1 324 ? -18.953 25.766 7.562 1 94.69 324 LEU B N 1
ATOM 5973 C CA . LEU B 1 324 ? -17.797 25.016 7.082 1 94.69 324 LEU B CA 1
ATOM 5974 C C . LEU B 1 324 ? -16.656 25.953 6.734 1 94.69 324 LEU B C 1
ATOM 5976 O O . LEU B 1 324 ? -15.516 25.734 7.164 1 94.69 324 LEU B O 1
ATOM 5980 N N . LEU B 1 325 ? -16.953 27.016 6.023 1 96.69 325 LEU B N 1
ATOM 5981 C CA . LEU B 1 325 ? -15.922 27.906 5.52 1 96.69 325 LEU B CA 1
ATOM 5982 C C . LEU B 1 325 ? -15.273 28.703 6.66 1 96.69 325 LEU B C 1
ATOM 5984 O O . LEU B 1 325 ? -14.102 29.062 6.574 1 96.69 325 LEU B O 1
ATOM 5988 N N . GLN B 1 326 ? -16.062 28.891 7.656 1 96.31 326 GLN B N 1
ATOM 5989 C CA . GLN B 1 326 ? -15.516 29.547 8.836 1 96.31 326 GLN B CA 1
ATOM 5990 C C . GLN B 1 326 ? -14.352 28.75 9.422 1 96.31 326 GLN B C 1
ATOM 5992 O O . GLN B 1 326 ? -13.367 29.328 9.883 1 96.31 326 GLN B O 1
ATOM 5997 N N . LYS B 1 327 ? -14.43 27.516 9.383 1 95 327 LYS B N 1
ATOM 5998 C CA . LYS B 1 327 ? -13.406 26.625 9.922 1 95 327 LYS B CA 1
ATOM 5999 C C . LYS B 1 327 ? -12.195 26.547 8.992 1 95 327 LYS B C 1
ATOM 6001 O O . LYS B 1 327 ? -11.164 25.984 9.344 1 95 327 LYS B O 1
ATOM 6006 N N . CYS B 1 328 ? -12.32 27.094 7.816 1 96.31 328 CYS B N 1
ATOM 6007 C CA . CYS B 1 328 ? -11.242 27.062 6.84 1 96.31 328 CYS B CA 1
ATOM 6008 C C . CYS B 1 328 ? -10.445 28.359 6.867 1 96.31 328 CYS B C 1
ATOM 6010 O O . CYS B 1 328 ? -9.445 28.5 6.164 1 96.31 328 CYS B O 1
ATOM 6012 N N . LEU B 1 329 ? -10.938 29.266 7.684 1 95.81 329 LEU B N 1
ATOM 6013 C CA . LEU B 1 329 ? -10.227 30.531 7.789 1 95.81 329 LEU B CA 1
ATOM 6014 C C . LEU B 1 329 ? -8.805 30.297 8.297 1 95.81 329 LEU B C 1
ATOM 6016 O O . LEU B 1 329 ? -8.555 29.391 9.086 1 95.81 329 LEU B O 1
ATOM 6020 N N . GLY B 1 330 ? -7.852 31.062 7.859 1 93.75 330 GLY B N 1
ATOM 6021 C CA . GLY B 1 330 ? -6.449 30.891 8.195 1 93.75 330 GLY B CA 1
ATOM 6022 C C . GLY B 1 330 ? -5.703 30 7.219 1 93.75 330 GLY B C 1
ATOM 6023 O O . GLY B 1 330 ? -4.473 30.031 7.16 1 93.75 330 GLY B O 1
ATOM 6024 N N . GLY B 1 331 ? -6.434 29.156 6.426 1 94.56 331 GLY B N 1
ATOM 6025 C CA . GLY B 1 331 ? -5.828 28.328 5.398 1 94.56 331 GLY B CA 1
ATOM 6026 C C . GLY B 1 331 ? -4.895 27.266 5.957 1 94.56 331 GLY B C 1
ATOM 6027 O O . GLY B 1 331 ? -3.826 27.016 5.395 1 94.56 331 GLY B O 1
ATOM 6028 N N . LYS B 1 332 ? -5.277 26.703 7.066 1 94.94 332 LYS B N 1
ATOM 6029 C CA . LYS B 1 332 ? -4.422 25.734 7.754 1 94.94 332 LYS B CA 1
ATOM 6030 C C . LYS B 1 332 ? -4.469 24.375 7.07 1 94.94 332 LYS B C 1
ATOM 6032 O O . LYS B 1 332 ? -5.473 24.016 6.453 1 94.94 332 LYS B O 1
ATOM 6037 N N . THR B 1 333 ? -3.32 23.656 7.094 1 93.81 333 THR B N 1
ATOM 6038 C CA . THR B 1 333 ? -3.229 22.344 6.457 1 93.81 333 THR B CA 1
ATOM 6039 C C . THR B 1 333 ? -2.572 21.344 7.391 1 93.81 333 THR B C 1
ATOM 6041 O O . THR B 1 333 ? -1.987 21.719 8.406 1 93.81 333 THR B O 1
ATOM 6044 N N . GLN B 1 334 ? -2.727 20.094 7.066 1 94.62 334 GLN B N 1
ATOM 6045 C CA . GLN B 1 334 ? -2.105 19 7.812 1 94.62 334 GLN B CA 1
ATOM 6046 C C . GLN B 1 334 ? -0.907 18.438 7.059 1 94.62 334 GLN B C 1
ATOM 6048 O O . GLN B 1 334 ? -0.567 17.266 7.215 1 94.62 334 GLN B O 1
ATOM 6053 N N . ASN B 1 335 ? -0.294 19.156 6.199 1 91.81 335 ASN B N 1
ATOM 6054 C CA . ASN B 1 335 ? 0.833 18.719 5.383 1 91.81 335 ASN B CA 1
ATOM 6055 C C . ASN B 1 335 ? 2.008 18.266 6.25 1 91.81 335 ASN B C 1
ATOM 6057 O O . ASN B 1 335 ? 2.697 17.312 5.918 1 91.81 335 ASN B O 1
ATOM 6061 N N . ASN B 1 336 ? 2.221 19 7.348 1 95.44 336 ASN B N 1
ATOM 6062 C CA . ASN B 1 336 ? 3.303 18.625 8.25 1 95.44 336 ASN B CA 1
ATOM 6063 C C . ASN B 1 336 ? 3.053 17.266 8.891 1 95.44 336 ASN B C 1
ATOM 6065 O O . ASN B 1 336 ? 3.986 16.484 9.094 1 95.44 336 ASN B O 1
ATOM 6069 N N . ASN B 1 337 ? 1.793 17.016 9.203 1 97 337 ASN B N 1
ATOM 6070 C CA . ASN B 1 337 ? 1.454 15.703 9.742 1 97 337 ASN B CA 1
ATOM 6071 C C . ASN B 1 337 ? 1.733 14.594 8.734 1 97 337 ASN B C 1
ATOM 6073 O O . ASN B 1 337 ? 2.244 13.531 9.102 1 97 337 ASN B O 1
ATOM 6077 N N . GLU B 1 338 ? 1.472 14.812 7.508 1 94.56 338 GLU B N 1
ATOM 6078 C CA . GLU B 1 338 ? 1.76 13.836 6.465 1 94.56 338 GLU B CA 1
ATOM 6079 C C . GLU B 1 338 ? 3.262 13.594 6.328 1 94.56 338 GLU B C 1
ATOM 6081 O O . GLU B 1 338 ? 3.697 12.469 6.07 1 94.56 338 GLU B O 1
ATOM 6086 N N . SER B 1 339 ? 4.004 14.648 6.469 1 95.25 339 SER B N 1
ATOM 6087 C CA . SER B 1 339 ? 5.457 14.555 6.371 1 95.25 339 SER B CA 1
ATOM 6088 C C . SER B 1 339 ? 6.027 13.68 7.484 1 95.25 339 SER B C 1
ATOM 6090 O O . SER B 1 339 ? 6.852 12.805 7.227 1 95.25 339 SER B O 1
ATOM 6092 N N . ILE B 1 340 ? 5.59 13.945 8.688 1 97.44 340 ILE B N 1
ATOM 6093 C CA . ILE B 1 340 ? 6.121 13.164 9.805 1 97.44 340 ILE B CA 1
ATOM 6094 C C . ILE B 1 340 ? 5.672 11.711 9.664 1 97.44 340 ILE B C 1
ATOM 6096 O O . ILE B 1 340 ? 6.43 10.789 9.977 1 97.44 340 ILE B O 1
ATOM 6100 N N . ASN B 1 341 ? 4.383 11.5 9.273 1 96.44 341 ASN B N 1
ATOM 6101 C CA . ASN B 1 341 ? 3.904 10.141 9.039 1 96.44 341 ASN B CA 1
ATOM 6102 C C . ASN B 1 341 ? 4.777 9.406 8.023 1 96.44 341 ASN B C 1
ATOM 6104 O O . ASN B 1 341 ? 5.117 8.234 8.227 1 96.44 341 ASN B O 1
ATOM 6108 N N . SER B 1 342 ? 5.148 10.109 7 1 94.56 342 SER B N 1
ATOM 6109 C CA . SER B 1 342 ? 6 9.516 5.973 1 94.56 342 SER B CA 1
ATOM 6110 C C . SER B 1 342 ? 7.367 9.141 6.535 1 94.56 342 SER B C 1
ATOM 6112 O O . SER B 1 342 ? 7.91 8.086 6.207 1 94.56 342 SER B O 1
ATOM 6114 N N . LEU B 1 343 ? 7.875 9.984 7.34 1 95.31 343 LEU B N 1
ATOM 6115 C CA . LEU B 1 343 ? 9.172 9.734 7.953 1 95.31 343 LEU B CA 1
ATOM 6116 C C . LEU B 1 343 ? 9.125 8.508 8.859 1 95.31 343 LEU B C 1
ATOM 6118 O O . LEU B 1 343 ? 10.047 7.691 8.859 1 95.31 343 LEU B O 1
ATOM 6122 N N . ILE B 1 344 ? 8.047 8.375 9.609 1 97 344 ILE B N 1
ATOM 6123 C CA . ILE B 1 344 ? 7.871 7.242 10.508 1 97 344 ILE B CA 1
ATOM 6124 C C . ILE B 1 344 ? 7.906 5.938 9.711 1 97 344 ILE B C 1
ATOM 6126 O O . ILE B 1 344 ? 8.641 5.012 10.055 1 97 344 ILE B O 1
ATOM 6130 N N . TRP B 1 345 ? 7.23 5.938 8.664 1 94.31 345 TRP B N 1
ATOM 6131 C CA . TRP B 1 345 ? 7.09 4.68 7.941 1 94.31 345 TRP B CA 1
ATOM 6132 C C . TRP B 1 345 ? 8.273 4.449 7.016 1 94.31 345 TRP B C 1
ATOM 6134 O O . TRP B 1 345 ? 8.477 3.338 6.52 1 94.31 345 TRP B O 1
ATOM 6144 N N . LYS B 1 346 ? 9.062 5.469 6.738 1 91.38 346 LYS B N 1
ATOM 6145 C CA . LYS B 1 346 ? 10.359 5.254 6.102 1 91.38 346 LYS B CA 1
ATOM 6146 C C . LYS B 1 346 ? 11.305 4.477 7.02 1 91.38 346 LYS B C 1
ATOM 6148 O O . LYS B 1 346 ? 12.062 3.623 6.559 1 91.38 346 LYS B O 1
ATOM 6153 N N . LEU B 1 347 ? 11.211 4.812 8.281 1 93.69 347 LEU B N 1
ATOM 6154 C CA . LEU B 1 347 ? 12.062 4.176 9.281 1 93.69 347 LEU B CA 1
ATOM 6155 C C . LEU B 1 347 ? 11.5 2.822 9.703 1 93.69 347 LEU B C 1
ATOM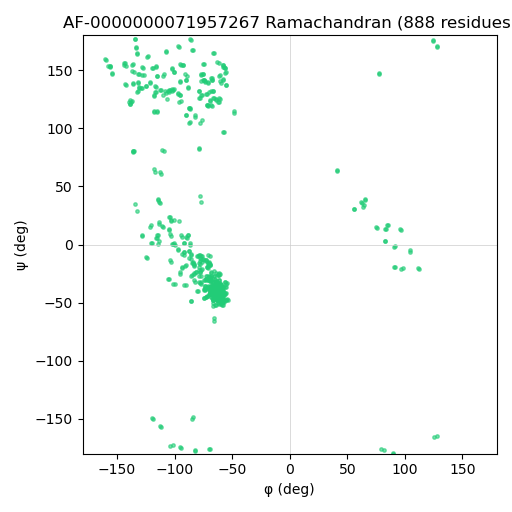 6157 O O . LEU B 1 347 ? 12.234 1.967 10.203 1 93.69 347 LEU B O 1
ATOM 6161 N N . CYS B 1 348 ? 10.242 2.699 9.516 1 93.75 348 CYS B N 1
ATOM 6162 C CA . CYS B 1 348 ? 9.531 1.457 9.805 1 93.75 348 CYS B CA 1
ATOM 6163 C C . CYS B 1 348 ? 8.555 1.116 8.688 1 93.75 348 CYS B C 1
ATOM 6165 O O . CYS B 1 348 ? 7.348 1.294 8.836 1 93.75 348 CYS B O 1
ATOM 6167 N N . PRO B 1 349 ? 9.094 0.555 7.637 1 90 349 PRO B N 1
ATOM 6168 C CA . PRO B 1 349 ? 8.25 0.309 6.469 1 90 349 PRO B CA 1
ATOM 6169 C C . PRO B 1 349 ? 7.047 -0.576 6.785 1 90 349 PRO B C 1
ATOM 6171 O O . PRO B 1 349 ? 7.172 -1.551 7.531 1 90 349 PRO B O 1
ATOM 6174 N N . LYS B 1 350 ? 5.934 -0.264 6.184 1 86.88 350 LYS B N 1
ATOM 6175 C CA . LYS B 1 350 ? 4.676 -0.959 6.441 1 86.88 350 LYS B CA 1
ATOM 6176 C C . LYS B 1 350 ? 4.715 -2.385 5.895 1 86.88 350 LYS B C 1
ATOM 6178 O O . LYS B 1 350 ? 3.914 -3.23 6.297 1 86.88 350 LYS B O 1
ATOM 6183 N N . THR B 1 351 ? 5.621 -2.691 5.047 1 79.25 351 THR B N 1
ATOM 6184 C CA . THR B 1 351 ? 5.699 -4 4.41 1 79.25 351 THR B CA 1
ATOM 6185 C C . THR B 1 351 ? 6.414 -5 5.312 1 79.25 351 THR B C 1
ATOM 6187 O O . THR B 1 351 ? 6.348 -6.211 5.09 1 79.25 351 THR B O 1
ATOM 6190 N N . LEU B 1 352 ? 7.109 -4.488 6.227 1 84.56 352 LEU B N 1
ATOM 6191 C CA . LEU B 1 352 ? 7.848 -5.359 7.133 1 84.56 352 LEU B CA 1
ATOM 6192 C C . LEU B 1 352 ? 7.109 -5.523 8.453 1 84.56 352 LEU B C 1
ATOM 6194 O O . LEU B 1 352 ? 6.594 -4.551 9.008 1 84.56 352 LEU B O 1
ATOM 6198 N N . GLY B 1 353 ? 7.02 -6.715 8.891 1 83.06 353 GLY B N 1
ATOM 6199 C CA . GLY B 1 353 ? 6.414 -6.965 10.195 1 83.06 353 GLY B CA 1
ATOM 6200 C C . GLY B 1 353 ? 7.258 -6.473 11.352 1 83.06 353 GLY B C 1
ATOM 6201 O O . GLY B 1 353 ? 8.453 -6.77 11.422 1 83.06 353 GLY B O 1
ATOM 6202 N N . CYS B 1 354 ? 6.582 -5.605 12.133 1 86.12 354 CYS B N 1
ATOM 6203 C CA . CYS B 1 354 ? 7.301 -5.129 13.305 1 86.12 354 CYS B CA 1
ATOM 6204 C C . CYS B 1 354 ? 6.367 -4.992 14.5 1 86.12 354 CYS B C 1
ATOM 6206 O O . CYS B 1 354 ? 5.152 -4.871 14.328 1 86.12 354 CYS B O 1
ATOM 6208 N N . GLY B 1 355 ? 6.977 -5.117 15.688 1 86.5 355 GLY B N 1
ATOM 6209 C CA . GLY B 1 355 ? 6.219 -4.926 16.922 1 86.5 355 GLY B CA 1
ATOM 6210 C C . GLY B 1 355 ? 6.133 -3.473 17.344 1 86.5 355 GLY B C 1
ATOM 6211 O O . GLY B 1 355 ? 6.707 -2.596 16.703 1 86.5 355 GLY B O 1
ATOM 6212 N N . ARG B 1 356 ? 5.406 -3.238 18.375 1 92.88 356 ARG B N 1
ATOM 6213 C CA . ARG B 1 356 ? 5.172 -1.893 18.891 1 92.88 356 ARG B CA 1
ATOM 6214 C C . ARG B 1 356 ? 6.484 -1.21 19.266 1 92.88 356 ARG B C 1
ATOM 6216 O O . ARG B 1 356 ? 6.66 -0.014 19.016 1 92.88 356 ARG B O 1
ATOM 6223 N N . LYS B 1 357 ? 7.418 -1.943 19.781 1 93.38 357 LYS B N 1
ATOM 6224 C CA . LYS B 1 357 ? 8.688 -1.382 20.234 1 93.38 357 LYS B CA 1
ATOM 6225 C C . LYS B 1 357 ? 9.438 -0.728 19.078 1 93.38 357 LYS B C 1
ATOM 6227 O O . LYS B 1 357 ? 9.984 0.367 19.219 1 93.38 357 LYS B O 1
ATOM 6232 N N . ILE B 1 358 ? 9.438 -1.392 17.984 1 95.56 358 ILE B N 1
ATOM 6233 C CA . ILE B 1 358 ? 10.133 -0.877 16.812 1 95.56 358 ILE B CA 1
ATOM 6234 C C . ILE B 1 358 ? 9.43 0.376 16.297 1 95.56 358 ILE B C 1
ATOM 6236 O O . ILE B 1 358 ? 10.078 1.335 15.875 1 95.56 358 ILE B O 1
ATOM 6240 N N . VAL B 1 359 ? 8.094 0.375 16.391 1 96.62 359 VAL B N 1
ATOM 6241 C CA . VAL B 1 359 ? 7.34 1.541 15.953 1 96.62 359 VAL B CA 1
ATOM 6242 C C . VAL B 1 359 ? 7.605 2.717 16.891 1 96.62 359 VAL B C 1
ATOM 6244 O O . VAL B 1 359 ? 7.738 3.859 16.438 1 96.62 359 VAL B O 1
ATOM 6247 N N . ASP B 1 360 ? 7.73 2.404 18.156 1 97.44 360 ASP B N 1
ATOM 6248 C CA . ASP B 1 360 ? 8.078 3.438 19.125 1 97.44 360 ASP B CA 1
ATOM 6249 C C . ASP B 1 360 ? 9.43 4.066 18.797 1 97.44 360 ASP B C 1
ATOM 6251 O O . ASP B 1 360 ? 9.562 5.289 18.766 1 97.44 360 ASP B O 1
ATOM 6255 N N . ILE B 1 361 ? 10.352 3.256 18.547 1 97.56 361 ILE B N 1
ATOM 6256 C CA . ILE B 1 361 ? 11.695 3.721 18.25 1 97.56 361 ILE B CA 1
ATOM 6257 C C . ILE B 1 361 ? 11.68 4.559 16.969 1 97.56 361 ILE B C 1
ATOM 6259 O O . ILE B 1 361 ? 12.258 5.645 16.922 1 97.56 361 ILE B O 1
ATOM 6263 N N . SER B 1 362 ? 11.008 4.039 15.961 1 97.62 362 SER B N 1
ATOM 6264 C CA . SER B 1 362 ? 10.93 4.73 14.68 1 97.62 362 SER B CA 1
ATOM 6265 C C . SER B 1 362 ? 10.211 6.07 14.82 1 97.62 362 SER B C 1
ATOM 6267 O O . SER B 1 362 ? 10.594 7.055 14.188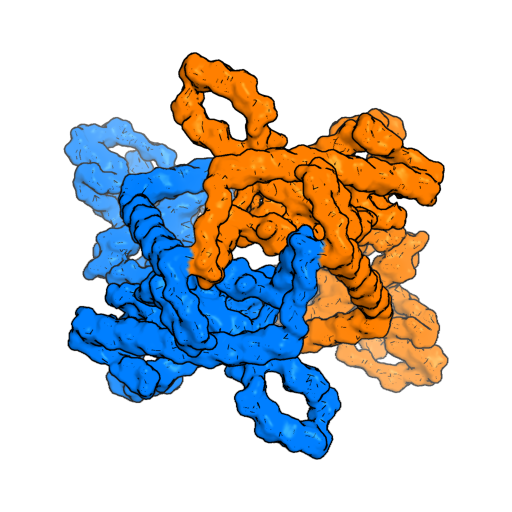 1 97.62 362 SER B O 1
ATOM 6269 N N . THR B 1 363 ? 9.156 6.066 15.594 1 98.38 363 THR B N 1
ATOM 6270 C CA . THR B 1 363 ? 8.414 7.301 15.828 1 98.38 363 THR B CA 1
ATOM 6271 C C . THR B 1 363 ? 9.289 8.32 16.562 1 98.38 363 THR B C 1
ATOM 6273 O O . THR B 1 363 ? 9.344 9.484 16.172 1 98.38 363 THR B O 1
ATOM 6276 N N . ASN B 1 364 ? 9.992 7.855 17.594 1 98.56 364 ASN B N 1
ATOM 6277 C CA . ASN B 1 364 ? 10.898 8.734 18.312 1 98.56 364 ASN B CA 1
ATOM 6278 C C . ASN B 1 364 ? 11.969 9.32 17.406 1 98.56 364 ASN B C 1
ATOM 6280 O O . ASN B 1 364 ? 12.219 10.531 17.422 1 98.56 364 ASN B O 1
ATOM 6284 N N . GLU B 1 365 ? 12.539 8.484 16.672 1 97.75 365 GLU B N 1
ATOM 6285 C CA . GLU B 1 365 ? 13.586 8.938 15.75 1 97.75 365 GLU B CA 1
ATOM 6286 C C . GLU B 1 365 ? 13.016 9.906 14.711 1 97.75 365 GLU B C 1
ATOM 6288 O O . GLU B 1 365 ? 13.648 10.906 14.383 1 97.75 365 GLU B O 1
ATOM 6293 N N . ALA B 1 366 ? 11.875 9.594 14.188 1 98.12 366 ALA B N 1
ATOM 6294 C CA . ALA B 1 366 ? 11.227 10.453 13.203 1 98.12 366 ALA B CA 1
ATOM 6295 C C . ALA B 1 366 ? 10.961 11.844 13.781 1 98.12 366 ALA B C 1
ATOM 6297 O O . ALA B 1 366 ? 11.18 12.852 13.102 1 98.12 366 ALA B O 1
ATOM 6298 N N . ILE B 1 367 ? 10.508 11.867 14.992 1 98.62 367 ILE B N 1
ATOM 6299 C CA . ILE B 1 367 ? 10.211 13.133 15.648 1 98.62 367 ILE B CA 1
ATOM 6300 C C . ILE B 1 367 ? 11.484 13.961 15.781 1 98.62 367 ILE B C 1
ATOM 6302 O O . ILE B 1 367 ? 11.492 15.156 15.469 1 98.62 367 ILE B O 1
ATOM 6306 N N . VAL B 1 368 ? 12.547 13.336 16.188 1 98.31 368 VAL B N 1
ATOM 6307 C CA . VAL B 1 368 ? 13.812 14.023 16.375 1 98.31 368 VAL B CA 1
ATOM 6308 C C . VAL B 1 368 ? 14.32 14.578 15.047 1 98.31 368 VAL B C 1
ATOM 6310 O O . VAL B 1 368 ? 14.75 15.727 14.969 1 98.31 368 VAL B O 1
ATOM 6313 N N . ILE B 1 369 ? 14.219 13.773 14.023 1 96.88 369 ILE B N 1
ATOM 6314 C CA . ILE B 1 369 ? 14.656 14.203 12.703 1 96.88 369 ILE B CA 1
ATOM 6315 C C . ILE B 1 369 ? 13.758 15.328 12.203 1 96.88 369 ILE B C 1
ATOM 6317 O O . ILE B 1 369 ? 14.25 16.312 11.641 1 96.88 369 ILE B O 1
ATOM 6321 N N . PHE B 1 370 ? 12.508 15.203 12.438 1 97.56 370 PHE B N 1
ATOM 6322 C CA . PHE B 1 370 ? 11.523 16.172 11.961 1 97.56 370 PHE B CA 1
ATOM 6323 C C . PHE B 1 370 ? 11.719 17.516 12.633 1 97.56 370 PHE B C 1
ATOM 6325 O O . PHE B 1 370 ? 11.68 18.562 11.977 1 97.56 370 PHE B O 1
ATOM 6332 N N . ASN B 1 371 ? 11.945 17.484 13.945 1 98.06 371 ASN B N 1
ATOM 6333 C CA . ASN B 1 371 ? 12.062 18.719 14.727 1 98.06 371 ASN B CA 1
ATOM 6334 C C . ASN B 1 371 ? 13.445 19.344 14.594 1 98.06 371 ASN B C 1
ATOM 6336 O O . ASN B 1 371 ? 13.57 20.562 14.484 1 98.06 371 ASN B O 1
ATOM 6340 N N . ASP B 1 372 ? 14.484 18.438 14.586 1 96.5 372 ASP B N 1
ATOM 6341 C CA . ASP B 1 372 ? 15.836 18.953 14.789 1 96.5 372 ASP B CA 1
ATOM 6342 C C . ASP B 1 372 ? 16.734 18.625 13.594 1 96.5 372 ASP B C 1
ATOM 6344 O O . ASP B 1 372 ? 17.922 18.922 13.617 1 96.5 372 ASP B O 1
ATOM 6348 N N . GLY B 1 373 ? 16.203 18 12.633 1 94.81 373 GLY B N 1
ATOM 6349 C CA . GLY B 1 373 ? 17.047 17.578 11.523 1 94.81 373 GLY B CA 1
ATOM 6350 C C . GLY B 1 373 ? 17.797 16.281 11.805 1 94.81 373 GLY B C 1
ATOM 6351 O O . GLY B 1 373 ? 17.641 15.695 12.875 1 94.81 373 GLY B O 1
ATOM 6352 N N . ASN B 1 374 ? 18.625 15.898 10.859 1 94 374 ASN B N 1
ATOM 6353 C CA . ASN B 1 374 ? 19.406 14.68 11.031 1 94 374 ASN B CA 1
ATOM 6354 C C . ASN B 1 374 ? 20.484 14.852 12.094 1 94 374 ASN B C 1
ATOM 6356 O O . ASN B 1 374 ? 21 13.867 12.617 1 94 374 ASN B O 1
ATOM 6360 N N . GLN B 1 375 ? 20.734 16.031 12.406 1 93.19 375 GLN B N 1
ATOM 6361 C CA . GLN B 1 375 ? 21.656 16.297 13.5 1 93.19 375 GLN B CA 1
ATOM 6362 C C . GLN B 1 375 ? 21.125 15.742 14.82 1 93.19 375 GLN B C 1
ATOM 6364 O O . GLN B 1 375 ? 21.906 15.305 15.672 1 93.19 375 GLN B O 1
ATOM 6369 N N . GLY B 1 376 ? 19.828 15.797 14.953 1 93.5 376 GLY B N 1
ATOM 6370 C CA . GLY B 1 376 ? 19.219 15.242 16.156 1 93.5 376 GLY B CA 1
ATOM 6371 C C . GLY B 1 376 ? 19.453 13.758 16.312 1 93.5 376 GLY B C 1
ATOM 6372 O O . GLY B 1 376 ? 19.484 13.242 17.438 1 93.5 376 GLY B O 1
ATOM 6373 N N . ARG B 1 377 ? 19.672 13.07 15.266 1 92.75 377 ARG B N 1
ATOM 6374 C CA . ARG B 1 377 ? 19.938 11.641 15.289 1 92.75 377 ARG B CA 1
ATOM 6375 C C . ARG B 1 377 ? 21.219 11.328 16.062 1 92.75 377 ARG B C 1
ATOM 6377 O O . ARG B 1 377 ? 21.328 10.297 16.719 1 92.75 377 ARG B O 1
ATOM 6384 N N . LEU B 1 378 ? 22.141 12.195 15.938 1 94.44 378 LEU B N 1
ATOM 6385 C CA . LEU B 1 378 ? 23.406 12.008 16.609 1 94.44 378 LEU B CA 1
ATOM 6386 C C . LEU B 1 378 ? 23.234 12.039 18.125 1 94.44 378 LEU B C 1
ATOM 6388 O O . LEU B 1 378 ? 23.969 11.359 18.844 1 94.44 378 LEU B O 1
ATOM 6392 N N . LYS B 1 379 ? 22.25 12.789 18.578 1 95.44 379 LYS B N 1
ATOM 6393 C CA . LYS B 1 379 ? 21.953 12.828 20 1 95.44 379 LYS B CA 1
ATOM 6394 C C . LYS B 1 379 ? 21.469 11.469 20.5 1 95.44 379 LYS B C 1
ATOM 6396 O O . LYS B 1 379 ? 21.781 11.078 21.641 1 95.44 379 LYS B O 1
ATOM 6401 N N . ILE B 1 380 ? 20.719 10.789 19.703 1 95 380 ILE B N 1
ATOM 6402 C CA . ILE B 1 380 ? 20.25 9.461 20.062 1 95 380 ILE B CA 1
ATOM 6403 C C . ILE B 1 380 ? 21.438 8.5 20.172 1 95 380 ILE B C 1
ATOM 6405 O O . ILE B 1 380 ? 21.516 7.715 21.109 1 95 380 ILE B O 1
ATOM 6409 N N . ILE B 1 381 ? 22.359 8.609 19.188 1 93.62 381 ILE B N 1
ATOM 6410 C CA . ILE B 1 381 ? 23.531 7.754 19.156 1 93.62 381 ILE B CA 1
ATOM 6411 C C . ILE B 1 381 ? 24.406 8.031 20.375 1 93.62 381 ILE B C 1
ATOM 6413 O O . ILE B 1 381 ? 24.922 7.098 21.016 1 93.62 381 ILE B O 1
ATOM 6417 N N . GLN B 1 382 ? 24.484 9.281 20.734 1 94.44 382 GLN B N 1
ATOM 6418 C CA . GLN B 1 382 ? 25.25 9.664 21.906 1 94.44 382 GLN B CA 1
ATOM 6419 C C . GLN B 1 382 ? 24.609 9.156 23.188 1 94.44 382 GLN B C 1
ATOM 6421 O O . GLN B 1 382 ? 25.297 8.656 24.078 1 94.44 382 GLN B O 1
ATOM 6426 N N . SER B 1 383 ? 23.297 9.305 23.219 1 94.75 383 SER B N 1
ATOM 6427 C CA . SER B 1 383 ? 22.578 8.82 24.375 1 94.75 383 SER B CA 1
ATOM 6428 C C . SER B 1 383 ? 22.719 7.309 24.531 1 94.75 383 SER B C 1
ATOM 6430 O O . SER B 1 383 ? 22.625 6.777 25.641 1 94.75 383 SER B O 1
ATOM 6432 N N . PHE B 1 384 ? 22.953 6.668 23.375 1 93 384 PHE B N 1
ATOM 6433 C CA . PHE B 1 384 ? 23.141 5.223 23.344 1 93 384 PHE B CA 1
ATOM 6434 C C . PHE B 1 384 ? 24.531 4.832 23.812 1 93 384 PHE B C 1
ATOM 6436 O O . PHE B 1 384 ? 24.812 3.654 24.047 1 93 384 PHE B O 1
ATOM 6443 N N . GLY B 1 385 ? 25.406 5.793 24 1 91.25 385 GLY B N 1
ATOM 6444 C CA . GLY B 1 385 ? 26.75 5.551 24.516 1 91.25 385 GLY B CA 1
ATOM 6445 C C . GLY B 1 385 ? 27.797 5.422 23.438 1 91.25 385 GLY B C 1
ATOM 6446 O O . GLY B 1 385 ? 28.906 4.934 23.688 1 91.25 385 GLY B O 1
ATOM 6447 N N . LEU B 1 386 ? 27.438 5.789 22.281 1 91.25 386 LEU B N 1
ATOM 6448 C CA . LEU B 1 386 ? 28.391 5.695 21.172 1 91.25 386 LEU B CA 1
ATOM 6449 C C . LEU B 1 386 ? 29 7.062 20.875 1 91.25 386 LEU B C 1
ATOM 6451 O O . LEU B 1 386 ? 28.359 8.094 21.062 1 91.25 386 LEU B O 1
ATOM 6455 N N . THR B 1 387 ? 30.188 7.039 20.438 1 92.12 387 THR B N 1
ATOM 6456 C CA . THR B 1 387 ? 30.859 8.273 20.047 1 92.12 387 THR B CA 1
ATOM 6457 C C . THR B 1 387 ? 30.594 8.602 18.578 1 92.12 387 THR B C 1
ATOM 6459 O O . THR B 1 387 ? 30.609 7.711 17.734 1 92.12 387 THR B O 1
ATOM 6462 N N . VAL B 1 388 ? 30.297 9.805 18.422 1 92.38 388 VAL B N 1
ATOM 6463 C CA . VAL B 1 388 ? 30.031 10.273 17.062 1 92.38 388 VAL B CA 1
ATOM 6464 C C . VAL B 1 388 ? 31.312 10.859 16.453 1 92.38 388 VAL B C 1
ATOM 6466 O O . VAL B 1 388 ? 31.922 11.766 17.031 1 92.38 388 VAL B O 1
ATOM 6469 N N . GLY B 1 389 ? 31.719 10.344 15.328 1 93.56 389 GLY B N 1
ATOM 6470 C CA . GLY B 1 389 ? 32.938 10.781 14.688 1 93.56 389 GLY B CA 1
ATOM 6471 C C . GLY B 1 389 ? 32.719 11.844 13.633 1 93.56 389 GLY B C 1
ATOM 6472 O O . GLY B 1 389 ? 31.625 12.398 13.523 1 93.56 389 GLY B O 1
ATOM 6473 N N . GLN B 1 390 ? 33.75 12.195 12.945 1 93.75 390 GLN B N 1
ATOM 6474 C CA . GLN B 1 390 ? 33.75 13.297 11.984 1 93.75 390 GLN B CA 1
ATOM 6475 C C . GLN B 1 390 ? 32.875 12.969 10.773 1 93.75 390 GLN B C 1
ATOM 6477 O O . GLN B 1 390 ? 32.188 13.844 10.227 1 93.75 390 GLN B O 1
ATOM 6482 N N . PHE B 1 391 ? 32.906 11.766 10.359 1 93.69 391 PHE B N 1
ATOM 6483 C CA . PHE B 1 391 ? 32.156 11.398 9.164 1 93.69 391 PHE B CA 1
ATOM 6484 C C . PHE B 1 391 ? 30.656 11.469 9.422 1 93.69 391 PHE B C 1
ATOM 6486 O O . PHE B 1 391 ? 29.891 11.859 8.547 1 93.69 391 PHE B O 1
ATOM 6493 N N . ALA B 1 392 ? 30.266 11.102 10.594 1 95.25 392 ALA B N 1
ATOM 6494 C CA . ALA B 1 392 ? 28.859 11.188 10.953 1 95.25 392 ALA B CA 1
ATOM 6495 C C . ALA B 1 392 ? 28.375 12.633 10.992 1 95.25 392 ALA B C 1
ATOM 6497 O O . ALA B 1 392 ? 27.297 12.953 10.469 1 95.25 392 ALA B O 1
ATOM 6498 N N . HIS B 1 393 ? 29.203 13.453 11.539 1 95.5 393 HIS B N 1
ATOM 6499 C CA . HIS B 1 393 ? 28.859 14.875 11.609 1 95.5 393 HIS B CA 1
ATOM 6500 C C . HIS B 1 393 ? 28.766 15.484 10.219 1 95.5 393 HIS B C 1
ATOM 6502 O O . HIS B 1 393 ? 27.828 16.25 9.93 1 95.5 393 HIS B O 1
ATOM 6508 N N . LYS B 1 394 ? 29.703 15.125 9.43 1 94.69 394 LYS B N 1
ATOM 6509 C CA . LYS B 1 394 ? 29.703 15.648 8.062 1 94.69 394 LYS B CA 1
ATOM 6510 C C . LYS B 1 394 ? 28.484 15.156 7.289 1 94.69 394 LYS B C 1
ATOM 6512 O O . LYS B 1 394 ? 27.875 15.914 6.535 1 94.69 394 LYS B O 1
ATOM 6517 N N . PHE B 1 395 ? 28.266 13.961 7.473 1 94.12 395 PHE B N 1
ATOM 6518 C CA . PHE B 1 395 ? 27.141 13.359 6.777 1 94.12 395 PHE B CA 1
ATOM 6519 C C . PHE B 1 395 ? 25.828 14.07 7.133 1 94.12 395 PHE B C 1
ATOM 6521 O O . PHE B 1 395 ? 25.078 14.484 6.246 1 94.12 395 PHE B O 1
ATOM 6528 N N . VAL B 1 396 ? 25.531 14.219 8.398 1 95.62 396 VAL B N 1
ATOM 6529 C CA . VAL B 1 396 ? 24.266 14.781 8.844 1 95.62 396 VAL B CA 1
ATOM 6530 C C . VAL B 1 396 ? 24.156 16.234 8.414 1 95.62 396 VAL B C 1
ATOM 6532 O O . VAL B 1 396 ? 23.062 16.703 8.047 1 95.62 396 VAL B O 1
ATOM 6535 N N . THR B 1 397 ? 25.25 16.938 8.422 1 95.31 397 THR B N 1
ATOM 6536 C CA . THR B 1 397 ? 25.25 18.328 7.992 1 95.31 397 THR B CA 1
ATOM 6537 C C . THR B 1 397 ? 24.922 18.453 6.512 1 95.31 397 THR B C 1
ATOM 6539 O O . THR B 1 397 ? 24.094 19.281 6.117 1 95.31 397 THR B O 1
ATOM 6542 N N . LEU B 1 398 ? 25.5 17.578 5.77 1 94.38 398 LEU B N 1
ATOM 6543 C CA . LEU B 1 398 ? 25.281 17.609 4.328 1 94.38 398 LEU B CA 1
ATOM 6544 C C . LEU B 1 398 ? 23.844 17.234 3.99 1 94.38 398 LEU B C 1
ATOM 6546 O O . LEU B 1 398 ? 23.219 17.844 3.113 1 94.38 398 LEU B O 1
ATOM 6550 N N . VAL B 1 399 ? 23.359 16.281 4.633 1 94.25 399 VAL B N 1
ATOM 6551 C CA . VAL B 1 399 ? 22 15.82 4.367 1 94.25 399 VAL B CA 1
ATOM 6552 C C . VAL B 1 399 ? 21 16.906 4.746 1 94.25 399 VAL B C 1
ATOM 6554 O O . VAL B 1 399 ? 20.016 17.125 4.039 1 94.25 399 VAL B O 1
ATOM 6557 N N . ASP B 1 400 ? 21.219 17.578 5.812 1 95.19 400 ASP B N 1
ATOM 6558 C CA . ASP B 1 400 ? 20.312 18.641 6.254 1 95.19 400 ASP B CA 1
ATOM 6559 C C . ASP B 1 400 ? 20.359 19.828 5.297 1 95.19 400 ASP B C 1
ATOM 6561 O O . ASP B 1 400 ? 19.328 20.422 4.984 1 95.19 400 ASP B O 1
ATOM 6565 N N . ILE B 1 401 ? 21.547 20.109 4.824 1 95.19 401 ILE B N 1
ATOM 6566 C CA . ILE B 1 401 ? 21.703 21.188 3.863 1 95.19 401 ILE B CA 1
ATOM 6567 C C . ILE B 1 401 ? 20.938 20.859 2.584 1 95.19 401 ILE B C 1
ATOM 6569 O O . ILE B 1 401 ? 20.188 21.688 2.066 1 95.19 401 ILE B O 1
ATOM 6573 N N . LYS B 1 402 ? 21.109 19.719 2.16 1 93.25 402 LYS B N 1
ATOM 6574 C CA . LYS B 1 402 ? 20.438 19.281 0.942 1 93.25 402 LYS B CA 1
ATOM 6575 C C . LYS B 1 402 ? 18.922 19.297 1.114 1 93.25 402 LYS B C 1
ATOM 6577 O O . LYS B 1 402 ? 18.188 19.688 0.198 1 93.25 402 LYS B O 1
ATOM 6582 N N . ARG B 1 403 ? 18.5 18.844 2.207 1 90.94 403 ARG B N 1
ATOM 6583 C CA . ARG B 1 403 ? 17.078 18.844 2.506 1 90.94 403 ARG B CA 1
ATOM 6584 C C . ARG B 1 403 ? 16.5 20.25 2.451 1 90.94 403 ARG B C 1
ATOM 6586 O O . ARG B 1 403 ? 15.438 20.469 1.853 1 90.94 403 ARG B O 1
ATOM 6593 N N . ILE B 1 404 ? 17.141 21.172 3.064 1 91.94 404 ILE B N 1
ATOM 6594 C CA . ILE B 1 404 ? 16.688 22.547 3.111 1 91.94 404 ILE B CA 1
ATOM 6595 C C . ILE B 1 404 ? 16.703 23.141 1.704 1 91.94 404 ILE B C 1
ATOM 6597 O O . ILE B 1 404 ? 15.742 23.812 1.303 1 91.94 404 ILE B O 1
ATOM 6601 N N . GLN B 1 405 ? 17.719 22.828 0.952 1 92.88 405 GLN B N 1
ATOM 6602 C CA . GLN B 1 405 ? 17.812 23.328 -0.415 1 92.88 405 GLN B CA 1
ATOM 6603 C C . GLN B 1 405 ? 16.688 22.781 -1.285 1 92.88 405 GLN B C 1
ATOM 6605 O O . GLN B 1 405 ? 16.078 23.531 -2.055 1 92.88 405 GLN B O 1
ATOM 6610 N N . THR B 1 406 ? 16.469 21.578 -1.13 1 90.25 406 THR B N 1
ATOM 6611 C CA . THR B 1 406 ? 15.406 20.953 -1.902 1 90.25 406 THR B CA 1
ATOM 6612 C C . THR B 1 406 ? 14.047 21.531 -1.519 1 90.25 406 THR B C 1
ATOM 6614 O O . THR B 1 406 ? 13.195 21.766 -2.383 1 90.25 406 THR B O 1
ATOM 6617 N N . ALA B 1 407 ? 13.867 21.703 -0.256 1 87.75 407 ALA B N 1
ATOM 6618 C CA . ALA B 1 407 ? 12.617 22.281 0.222 1 87.75 407 ALA B CA 1
ATOM 6619 C C . ALA B 1 407 ? 12.414 23.688 -0.343 1 87.75 407 ALA B C 1
ATOM 6621 O O . ALA B 1 407 ? 11.305 24.047 -0.717 1 87.75 407 ALA B O 1
ATOM 6622 N N . GLU B 1 408 ? 13.461 24.375 -0.437 1 89 408 GLU B N 1
ATOM 6623 C CA . GLU B 1 408 ? 13.406 25.734 -0.975 1 89 408 GLU B CA 1
ATOM 6624 C C . GLU B 1 408 ? 13.055 25.719 -2.459 1 89 408 GLU B C 1
ATOM 6626 O O . GLU B 1 408 ? 12.258 26.547 -2.916 1 89 408 GLU B O 1
ATOM 6631 N N . VAL B 1 409 ? 13.57 24.781 -3.123 1 88.19 409 VAL B N 1
ATOM 6632 C CA . VAL B 1 409 ? 13.266 24.641 -4.543 1 88.19 409 VAL B CA 1
ATOM 6633 C C . VAL B 1 409 ? 11.797 24.281 -4.727 1 88.19 409 VAL B C 1
ATOM 6635 O O . VAL B 1 409 ? 11.117 24.828 -5.594 1 88.19 409 VAL B O 1
ATOM 6638 N N . HIS B 1 410 ? 11.336 23.406 -3.898 1 82.44 410 HIS B N 1
ATOM 6639 C CA . HIS B 1 410 ? 9.961 22.953 -4 1 82.44 410 HIS B CA 1
ATOM 6640 C C . HIS B 1 410 ? 8.977 24.062 -3.627 1 82.44 410 HIS B C 1
ATOM 6642 O O . HIS B 1 410 ? 7.836 24.062 -4.086 1 82.44 410 HIS B O 1
ATOM 6648 N N . PHE B 1 411 ? 9.469 24.938 -2.789 1 81.88 411 PHE B N 1
ATOM 6649 C CA . PHE B 1 411 ? 8.625 26.031 -2.318 1 81.88 411 PHE B CA 1
ATOM 6650 C C . PHE B 1 411 ? 8.523 27.125 -3.373 1 81.88 411 PHE B C 1
ATOM 6652 O O . PHE B 1 411 ? 7.574 27.922 -3.365 1 81.88 411 PHE B O 1
ATOM 6659 N N . ASN B 1 412 ? 9.453 27 -4.289 1 84.38 412 ASN B N 1
ATOM 6660 C CA . ASN B 1 412 ? 9.406 27.969 -5.375 1 84.38 412 ASN B CA 1
ATOM 6661 C C . ASN B 1 412 ? 8.156 27.781 -6.23 1 84.38 412 ASN B C 1
ATOM 6663 O O . ASN B 1 412 ? 7.828 26.672 -6.637 1 84.38 412 ASN B O 1
ATOM 6667 N N . LEU B 1 413 ? 7.383 28.891 -6.387 1 76.5 413 LEU B N 1
ATOM 6668 C CA . LEU B 1 413 ? 6.094 28.906 -7.07 1 76.5 413 LEU B CA 1
ATOM 6669 C C . LEU B 1 413 ? 6.219 28.312 -8.469 1 76.5 413 LEU B C 1
ATOM 6671 O O . LEU B 1 413 ? 5.355 27.547 -8.906 1 76.5 413 LEU B O 1
ATOM 6675 N N . ARG B 1 414 ? 7.195 28.75 -9.156 1 77.19 414 ARG B N 1
ATOM 6676 C CA . ARG B 1 414 ? 7.406 28.25 -10.516 1 77.19 414 ARG B CA 1
ATOM 6677 C C . ARG B 1 414 ? 7.566 26.734 -10.539 1 77.19 414 ARG B C 1
ATOM 6679 O O . ARG B 1 414 ? 6.984 26.062 -11.383 1 77.19 414 ARG B O 1
ATOM 6686 N N . THR B 1 415 ? 8.328 26.25 -9.594 1 81.12 415 THR B N 1
ATOM 6687 C CA . THR B 1 415 ? 8.555 24.812 -9.5 1 81.12 415 THR B CA 1
ATOM 6688 C C . THR B 1 415 ? 7.254 24.078 -9.188 1 81.12 415 THR B C 1
ATOM 6690 O O . THR B 1 415 ? 6.992 23 -9.734 1 81.12 415 THR B O 1
ATOM 6693 N N . LYS B 1 416 ? 6.543 24.672 -8.367 1 79.44 416 LYS B N 1
ATOM 6694 C CA . LYS B 1 416 ? 5.258 24.078 -7.992 1 79.44 416 LYS B CA 1
ATOM 6695 C C . LYS B 1 416 ? 4.32 24 -9.195 1 79.44 416 LYS B C 1
ATOM 6697 O O . LYS B 1 416 ? 3.672 22.984 -9.422 1 79.44 416 LYS B O 1
ATOM 6702 N N . GLU B 1 417 ? 4.25 24.984 -9.93 1 76.06 417 GLU B N 1
ATOM 6703 C CA . GLU B 1 417 ? 3.393 25.047 -11.102 1 76.06 417 GLU B CA 1
ATOM 6704 C C . GLU B 1 417 ? 3.809 24.016 -12.141 1 76.06 417 GLU B C 1
ATOM 6706 O O . GLU B 1 417 ? 2.957 23.344 -12.742 1 76.06 417 GLU B O 1
ATOM 6711 N N . VAL B 1 418 ? 5.102 23.953 -12.32 1 79.88 418 VAL B N 1
ATOM 6712 C CA . VAL B 1 418 ? 5.625 23 -13.297 1 79.88 418 VAL B CA 1
ATOM 6713 C C . VAL B 1 418 ? 5.277 21.578 -12.867 1 79.88 418 VAL B C 1
ATOM 6715 O O . VAL B 1 418 ? 4.875 20.75 -13.688 1 79.88 418 VAL B O 1
ATOM 6718 N N . ARG B 1 419 ? 5.328 21.344 -11.688 1 79.88 419 ARG B N 1
ATOM 6719 C CA . ARG B 1 419 ? 5.012 20.031 -11.164 1 79.88 419 ARG B CA 1
ATOM 6720 C C . ARG B 1 419 ? 3.531 19.703 -11.336 1 79.88 419 ARG B C 1
ATOM 6722 O O . ARG B 1 419 ? 3.17 18.594 -11.727 1 79.88 419 ARG B O 1
ATOM 6729 N N . GLN B 1 420 ? 2.766 20.625 -11.008 1 77.5 420 GLN B N 1
ATOM 6730 C CA . GLN B 1 420 ? 1.324 20.438 -11.156 1 77.5 420 GLN B CA 1
ATOM 6731 C C . GLN B 1 420 ? 0.943 20.203 -12.609 1 77.5 420 GLN B C 1
ATOM 6733 O O . GLN B 1 420 ? 0.094 19.359 -12.906 1 77.5 420 GLN B O 1
ATOM 6738 N N . ALA B 1 421 ? 1.578 20.953 -13.445 1 78 421 ALA B N 1
ATOM 6739 C CA . ALA B 1 421 ? 1.32 20.812 -14.875 1 78 421 ALA B CA 1
ATOM 6740 C C . ALA B 1 421 ? 1.726 19.422 -15.367 1 78 421 ALA B C 1
ATOM 6742 O O . ALA B 1 421 ? 0.999 18.797 -16.141 1 78 421 ALA B O 1
ATOM 6743 N N . LYS B 1 422 ? 2.855 18.984 -14.898 1 80.75 422 LYS B N 1
ATOM 6744 C CA . LYS B 1 422 ? 3.342 17.656 -15.289 1 80.75 422 LYS B CA 1
ATOM 6745 C C . LYS B 1 422 ? 2.398 16.562 -14.805 1 80.75 422 LYS B C 1
ATOM 6747 O O . LYS B 1 422 ? 2.113 15.617 -15.539 1 80.75 422 LYS B O 1
ATOM 6752 N N . ARG B 1 423 ? 1.902 16.703 -13.688 1 78.88 423 ARG B N 1
ATOM 6753 C CA . ARG B 1 423 ? 0.972 15.727 -13.117 1 78.88 423 ARG B CA 1
ATOM 6754 C C . ARG B 1 423 ? -0.334 15.695 -13.906 1 78.88 423 ARG B C 1
ATOM 6756 O O . ARG B 1 423 ? -0.876 14.625 -14.18 1 78.88 423 ARG B O 1
ATOM 6763 N N . MET B 1 424 ? -0.74 16.844 -14.211 1 77.5 424 MET B N 1
ATOM 6764 C CA . MET B 1 424 ? -1.981 16.953 -14.969 1 77.5 424 MET B CA 1
ATOM 6765 C C . MET B 1 424 ? -1.822 16.328 -16.359 1 77.5 424 MET B C 1
ATOM 6767 O O . MET B 1 424 ? -2.719 15.641 -16.844 1 77.5 424 MET B O 1
ATOM 6771 N N . GLN B 1 425 ? -0.732 16.594 -16.875 1 77.69 425 GLN B N 1
ATOM 6772 C CA . GLN B 1 425 ? -0.452 16.031 -18.203 1 77.69 425 GLN B CA 1
ATOM 6773 C C . GLN B 1 425 ? -0.387 14.516 -18.141 1 77.69 425 GLN B C 1
ATOM 6775 O O . GLN B 1 425 ? -0.916 13.828 -19.016 1 77.69 425 GLN B O 1
ATOM 6780 N N . PHE B 1 426 ? 0.27 14.086 -17.203 1 79.69 426 PHE B N 1
ATOM 6781 C CA . PHE B 1 426 ? 0.381 12.641 -17.031 1 79.69 426 PHE B CA 1
ATOM 6782 C C . PHE B 1 426 ? -0.992 12.016 -16.812 1 79.69 426 PHE B C 1
ATOM 6784 O O . PHE B 1 426 ? -1.312 10.992 -17.422 1 79.69 426 PHE B O 1
ATOM 6791 N N . LYS B 1 427 ? -1.722 12.523 -16.047 1 76.94 427 LYS B N 1
ATOM 6792 C CA . LYS B 1 427 ? -3.064 12.023 -15.773 1 76.94 427 LYS B CA 1
ATOM 6793 C C . LYS B 1 427 ? -3.918 12.031 -17.047 1 76.94 427 LYS B C 1
ATOM 6795 O O . LYS B 1 427 ? -4.66 11.078 -17.297 1 76.94 427 LYS B O 1
ATOM 6800 N N . THR B 1 428 ? -3.781 13.102 -17.719 1 76 428 THR B N 1
ATOM 6801 C CA . THR B 1 428 ? -4.539 13.227 -18.969 1 76 428 THR B CA 1
ATOM 6802 C C . THR B 1 428 ? -4.121 12.156 -19.969 1 76 428 THR B C 1
ATOM 6804 O O . THR B 1 428 ? -4.973 11.547 -20.609 1 76 428 THR B O 1
ATOM 6807 N N . THR B 1 429 ? -2.867 12 -20.016 1 78.94 429 THR B N 1
ATOM 6808 C CA . THR B 1 429 ? -2.352 10.984 -20.922 1 78.94 429 THR B CA 1
ATOM 6809 C C . THR B 1 429 ? -2.822 9.594 -20.516 1 78.94 429 THR B C 1
ATOM 6811 O O . THR B 1 429 ? -3.225 8.789 -21.359 1 78.94 429 THR B O 1
ATOM 6814 N N . CYS B 1 430 ? -2.773 9.32 -19.266 1 77.88 430 CYS B N 1
ATOM 6815 C CA . CYS B 1 430 ? -3.201 8.023 -18.766 1 77.88 430 CYS B CA 1
ATOM 6816 C C . CYS B 1 430 ? -4.68 7.785 -19.047 1 77.88 430 CYS B C 1
ATOM 6818 O O . CYS B 1 430 ? -5.066 6.695 -19.484 1 77.88 430 CYS B O 1
ATOM 6820 N N . LYS B 1 431 ? -5.41 8.68 -18.859 1 74.81 431 LYS B N 1
ATOM 6821 C CA . LYS B 1 431 ? -6.848 8.562 -19.094 1 74.81 431 LYS B CA 1
ATOM 6822 C C . LYS B 1 431 ? -7.152 8.359 -20.578 1 74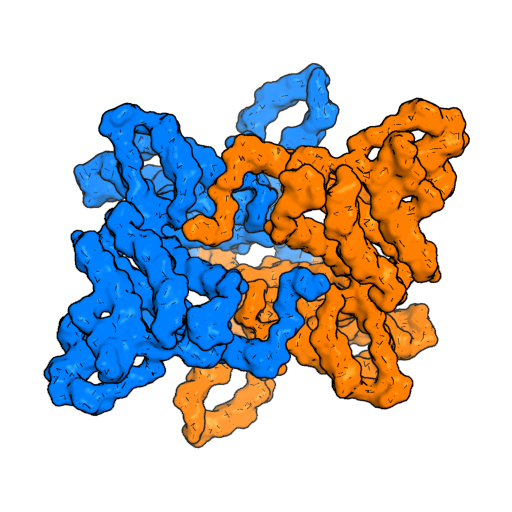.81 431 LYS B C 1
ATOM 6824 O O . LYS B 1 431 ? -8 7.543 -20.938 1 74.81 431 LYS B O 1
ATOM 6829 N N . LYS B 1 432 ? -6.488 9.172 -21.391 1 78.38 432 LYS B N 1
ATOM 6830 C CA . LYS B 1 432 ? -6.676 9.023 -22.828 1 78.38 432 LYS B CA 1
ATOM 6831 C C . LYS B 1 432 ? -6.324 7.613 -23.297 1 78.38 432 LYS B C 1
ATOM 6833 O O . LYS B 1 432 ? -7.043 7.027 -24.109 1 78.38 432 LYS B O 1
ATOM 6838 N N . LEU B 1 433 ? -5.301 7.145 -22.781 1 82.88 433 LEU B N 1
ATOM 6839 C CA . LEU B 1 433 ? -4.867 5.797 -23.141 1 82.88 433 LEU B CA 1
ATOM 6840 C C . LEU B 1 433 ? -5.871 4.758 -22.656 1 82.88 433 LEU B C 1
ATOM 6842 O O . LEU B 1 433 ? -6.211 3.826 -23.391 1 82.88 433 LEU B O 1
ATOM 6846 N N . THR B 1 434 ? -6.352 4.91 -21.438 1 78.88 434 THR B N 1
ATOM 6847 C CA . THR B 1 434 ? -7.312 3.973 -20.875 1 78.88 434 THR B CA 1
ATOM 6848 C C . THR B 1 434 ? -8.625 4 -21.656 1 78.88 434 THR B C 1
ATOM 6850 O O . THR B 1 434 ? -9.25 2.957 -21.859 1 78.88 434 THR B O 1
ATOM 6853 N N . GLU B 1 435 ? -9.07 5.164 -22 1 76.44 435 GLU B N 1
ATOM 6854 C CA . GLU B 1 435 ? -10.297 5.309 -22.781 1 76.44 435 GLU B CA 1
ATOM 6855 C C . GLU B 1 435 ? -10.156 4.652 -24.156 1 76.44 435 GLU B C 1
ATOM 6857 O O . GLU B 1 435 ? -11.086 4.004 -24.641 1 76.44 435 GLU B O 1
ATOM 6862 N N . LYS B 1 436 ? -9.016 4.852 -24.797 1 78.56 436 LYS B N 1
ATOM 6863 C CA . LYS B 1 436 ? -8.773 4.25 -26.109 1 78.56 436 LYS B CA 1
ATOM 6864 C C . LYS B 1 436 ? -8.711 2.729 -26 1 78.56 436 LYS B C 1
ATOM 6866 O O . LYS B 1 436 ? -9.195 2.021 -26.891 1 78.56 436 LYS B O 1
ATOM 6871 N N . GLU B 1 437 ? -8.117 2.254 -24.906 1 82.31 437 GLU B N 1
ATOM 6872 C CA . GLU B 1 437 ? -7.887 0.822 -24.734 1 82.31 437 GLU B CA 1
ATOM 6873 C C . GLU B 1 437 ? -9.102 0.132 -24.125 1 82.31 437 GLU B C 1
ATOM 6875 O O . GLU B 1 437 ? -9.242 -1.09 -24.219 1 82.31 437 GLU B O 1
ATOM 6880 N N . GLY B 1 438 ? -10.047 0.763 -23.625 1 66.31 438 GLY B N 1
ATOM 6881 C CA . GLY B 1 438 ? -11.188 0.179 -22.922 1 66.31 438 GLY B CA 1
ATOM 6882 C C . GLY B 1 438 ? -10.859 -0.247 -21.5 1 66.31 438 GLY B C 1
ATOM 6883 O O . GLY B 1 438 ? -9.688 -0.416 -21.156 1 66.31 438 GLY B O 1
ATOM 6884 N N . SER B 1 439 ? -11.797 -0.139 -20.609 1 58.03 439 SER B N 1
ATOM 6885 C CA . SER B 1 439 ? -11.578 -0.432 -19.203 1 58.03 439 SER B CA 1
ATOM 6886 C C . SER B 1 439 ? -11.07 -1.856 -19 1 58.03 439 SER B C 1
ATOM 6888 O O . SER B 1 439 ? -11.664 -2.809 -19.516 1 58.03 439 SER B O 1
ATOM 6890 N N . SER B 1 440 ? -9.852 -2.037 -18.875 1 51.38 440 SER B N 1
ATOM 6891 C CA . SER B 1 440 ? -9.281 -3.369 -18.703 1 51.38 440 SER B CA 1
ATOM 6892 C C . SER B 1 440 ? -9.719 -3.986 -17.375 1 51.38 440 SER B C 1
ATOM 6894 O O . SER B 1 440 ? -10.008 -5.18 -17.312 1 51.38 440 SER B O 1
ATOM 6896 N N . TYR B 1 441 ? -9.266 -3.377 -16.094 1 49.53 441 TYR B N 1
ATOM 6897 C CA . TYR B 1 441 ? -9.32 -4.02 -14.789 1 49.53 441 TYR B CA 1
ATOM 6898 C C . TYR B 1 441 ? -10.383 -3.373 -13.914 1 49.53 441 TYR B C 1
ATOM 6900 O O . TYR B 1 441 ? -10.453 -2.146 -13.805 1 49.53 441 TYR B O 1
ATOM 6908 N N . ALA B 1 442 ? -11.625 -3.721 -14.094 1 45.28 442 ALA B N 1
ATOM 6909 C CA . ALA B 1 442 ? -12.438 -3.232 -12.984 1 45.28 442 ALA B CA 1
ATOM 6910 C C . ALA B 1 442 ? -12.234 -4.086 -11.734 1 45.28 442 ALA B C 1
ATOM 6912 O O . ALA B 1 442 ? -12.359 -5.312 -11.789 1 45.28 442 ALA B O 1
ATOM 6913 N N . CYS B 1 443 ? -11.602 -3.545 -10.883 1 39.41 443 CYS B N 1
ATOM 6914 C CA . CYS B 1 443 ? -11.484 -4.246 -9.609 1 39.41 443 CYS B CA 1
ATOM 6915 C C . CYS B 1 443 ? -12.844 -4.73 -9.125 1 39.41 443 CYS B C 1
ATOM 6917 O O . CYS B 1 443 ? -13.789 -3.945 -9.023 1 39.41 443 CYS B O 1
ATOM 6919 N N . GLY B 1 444 ? -13.188 -6.062 -9.031 1 42.44 444 GLY B N 1
ATOM 6920 C CA . GLY B 1 444 ? -14.43 -6.594 -8.492 1 42.44 444 GLY B CA 1
ATOM 6921 C C . GLY B 1 444 ? -15.445 -6.934 -9.562 1 42.44 444 GLY B C 1
ATOM 6922 O O . GLY B 1 444 ? -16.547 -7.391 -9.25 1 42.44 444 GLY B O 1
ATOM 6923 N N . GLU B 1 445 ? -15.281 -6.391 -10.664 1 44.84 445 GLU B N 1
ATOM 6924 C CA . GLU B 1 445 ? -16.359 -6.582 -11.625 1 44.84 445 GLU B CA 1
ATOM 6925 C C . GLU B 1 445 ? -16.297 -7.977 -12.25 1 44.84 445 GLU B C 1
ATOM 6927 O O . GLU B 1 445 ? -17.094 -8.297 -13.141 1 44.84 445 GLU B O 1
ATOM 6932 N N . PHE B 1 446 ? -15.977 -8.852 -11.594 1 37.38 446 PHE B N 1
ATOM 6933 C CA . PHE B 1 446 ? -16.172 -10.188 -12.141 1 37.38 446 PHE B CA 1
ATOM 6934 C C . PHE B 1 446 ? -17.641 -10.602 -12.047 1 37.38 446 PHE B C 1
ATOM 6936 O O . PHE B 1 446 ? -18.312 -10.273 -11.07 1 37.38 446 PHE B O 1
#

Solvent-accessible surface area (backbone atoms only — not comparable to full-atom values): 47170 Å² total; per-residue (Å²): 91,52,84,68,35,36,52,69,69,46,47,40,50,52,23,16,76,70,44,34,70,74,59,76,51,68,69,61,48,51,53,50,48,54,52,45,36,55,27,24,46,54,50,24,51,51,48,15,43,52,39,38,53,51,36,27,65,75,65,71,35,52,65,39,47,31,31,49,48,60,49,55,52,42,86,69,76,74,26,52,37,33,38,24,42,32,26,34,67,83,71,64,25,49,46,49,70,39,78,39,16,56,53,32,72,71,59,61,71,45,54,82,44,63,84,39,69,66,40,55,58,47,47,68,63,40,64,82,67,52,55,47,76,39,89,65,30,42,72,45,45,41,36,55,35,48,38,53,51,55,56,40,26,49,81,73,54,64,33,43,72,41,30,42,33,32,78,67,64,57,62,41,54,50,49,38,57,72,61,40,62,69,42,93,86,50,70,65,42,72,32,36,18,39,65,49,54,24,49,48,51,36,52,53,52,50,48,46,50,70,70,50,59,67,41,90,80,67,42,59,48,46,49,93,72,40,59,31,71,68,49,42,53,49,50,24,51,50,46,36,46,23,41,56,77,28,20,88,36,61,66,57,20,42,44,35,43,48,17,53,56,35,47,37,56,22,35,82,92,52,75,38,58,84,52,39,57,77,44,84,85,27,89,38,63,65,40,29,27,52,75,71,68,50,52,87,74,64,71,73,79,76,47,45,49,68,54,50,49,60,66,49,41,61,58,53,54,63,76,49,34,62,78,61,48,57,27,26,47,72,46,42,62,57,62,64,51,52,50,51,53,50,43,23,36,56,31,45,36,64,87,52,91,74,56,65,64,57,49,48,34,23,44,23,48,31,47,25,32,70,61,56,32,51,57,38,50,53,54,33,44,42,63,68,70,44,84,82,47,69,40,25,52,50,39,28,52,51,52,41,51,50,50,52,52,50,49,52,51,57,64,31,64,69,50,42,50,54,49,51,50,51,51,50,50,50,51,51,51,40,48,53,38,35,66,75,67,41,87,69,76,58,85,81,71,119,90,54,84,68,34,35,54,71,68,47,48,40,52,51,23,17,76,69,44,34,70,74,60,78,52,67,68,62,48,51,52,50,48,54,52,45,35,54,26,25,45,54,50,25,50,52,49,15,42,53,36,39,53,51,36,26,64,74,65,72,35,51,65,38,47,31,29,48,47,59,48,56,53,40,87,68,75,72,26,51,38,35,40,25,42,31,26,33,66,84,70,63,26,50,44,47,71,39,79,42,16,55,53,32,70,72,58,60,70,45,54,82,45,63,84,40,71,66,40,55,57,46,47,68,64,38,64,81,68,52,54,47,77,40,89,65,31,42,71,44,45,41,35,55,35,49,38,52,52,56,54,39,26,48,82,72,54,64,33,43,71,40,31,42,34,32,78,67,61,58,58,42,54,52,50,39,57,71,60,40,63,68,42,92,85,50,70,65,42,74,32,36,18,40,66,48,56,24,49,47,50,36,51,52,51,51,49,47,50,70,68,50,58,68,42,92,80,67,43,59,49,45,50,92,72,40,60,31,70,68,53,41,52,50,52,24,51,51,46,36,46,23,42,56,76,28,21,88,36,60,70,58,20,40,44,35,43,48,18,53,56,35,46,36,56,22,36,82,92,53,73,39,57,86,53,40,56,78,44,82,83,27,90,40,63,66,40,29,28,50,76,70,69,49,50,87,75,62,70,74,81,77,48,44,48,68,55,49,49,61,66,49,43,60,59,52,55,63,77,49,33,63,78,61,49,56,26,28,47,72,46,42,63,57,62,65,52,52,51,50,52,49,43,23,36,56,30,44,36,61,88,52,91,72,57,65,66,56,50,47,33,22,42,23,49,30,47,24,33,69,60,54,32,50,57,36,51,52,53,33,43,42,63,66,70,44,85,82,47,69,40,25,53,51,39,29,50,50,53,44,49,49,50,53,52,50,50,53,50,56,66,31,64,68,51,42,51,51,49,52,52,51,50,50,48,49,52,51,51,40,48,53,38,35,65,74,68,41,87,71,77,63,88,80,69,116

Foldseek 3Di:
DLQQQDAQVVQQVVCVVVVHPGDDDPVVRVVLLVLLLVLLVVLLLVLLLVQLVVLCVVVVHLAFAKEKDKDFLDPDFAGFKMKMWIATQVQLATNDMDIAGQDFPVCVVCVVVPPDPVVVVVCVVCVVVGQHDDNDIPVCCRQVGLLVCQLCCCVSRVGHHQEYEYLPDPNSQVSNQVSCSPHPVGGRYYAYALVSLLVLQLVVLVVLQVPDDQFPVRDGQDDDLHDYNLNSVVLSVQLSCLLQVQLADLVSSLLSLVLSLQLQQAAPVRGRNPSFDADCPTPRVLNNVVVVVNNVPDGDDRHHDPRSSVSSVVVSVVSSDSVNSVSCRPNDHCVSVVVLVVQLCSSHPSVDDDGSSSSSSSSSQSSQCSSPNCVSVVSSCVSSVDDDDDVSVVVRVVVRVVVVVVVVQCPDPVNVVVVVVVVSVVVVVVVVVCVVVDPDDDDPPD/DLQQQDAQVVQQVVCVVVVHPGDDDPVVRVVLLVLLLVLLVVLLLVLLLVQLVVLCVVVVHLAFAKEKDKDFLDPDFAGFKMKMWIATQVQLATNDMDIAGQDFPVCVVCVVVPPDPVVVVVCVVCVVVGQHDDNDIPVCCRQVGLLVCQLCCCVSRVGHHQEYEYLPDPNSQVSNQVSCSPHPVGGRYYAYALVSLLVLQLVVLVVLQVPDDQWPVRDGQDDDLHDYNLNSVVLSVQLSCLLQVQLADLVSSLLSLVLSLQLQQAAPVRGRNPSFDADCPTPRVLNNVVVVVNNVPDGDDRHHDPRSSVSSVVVSVVSSDSVNSVSCRPNDHCVSVVVLVVQLCSSHPSVDDDGSSSSSSSSSQSSQCSSPNCVSVVSSVVSSVDDDDDVSVVVRVVVRVVVVVVVVQCPDPVNVVVVVVVVSVVVVVVVVVCVVVDPDDDDPPD

InterPro domains:
  IPR049012 Mutator-like transposase domain [PF20700] (1-284)

Radius of gyration: 30.68 Å; Cα contacts (8 Å, |Δi|>4): 1311; chains: 2; bounding box: 74×88×75 Å

Secondary structure (DSSP, 8-state):
-GGGT--HHHHHHHHHHTTPPP-S-HHHHHHHHHHHHHHHHHHHHHHHHHHHHHHHHHHTSSEEEEEEEEEESS-STT-SEEEEEEEETTT--EEEEEEEES--HHHHHTGGGTTSHHHHHHHHHHGGG------S-TTHHHHHHHHHHHHHHHHHHS-EEEEEEESS-HHHHHHHHHH-TT-TT-PPEEEE-HHHHHHHHHHHHHHHHHH----TTSS-SSSTTSS-HHHHHHHHHHHHHHHHHTTT-HHHHHHHHHHHHHHHH--SSS---TTSPPSTT-S-HHHHHHHHT-GGG----SPPPHHHHHHHHHHHHHTT-HHHHHTTTT----HHHHHHHHHHHHHS-TTS---HHHHHHHHHHHHHHHHH-THHHHHHHHHTTPPP-HHHHHHHHHHHHHHHHHHHHHHSHHHHHHHHHHHHHHHHHHHHHHHHH-----TT--/-GGGT--HHHHHHHHHHTTPPP-S-HHHHHHHHHHHHHHHHHHHHHHHHHHHHHHHHHHTSSEEEEEEEEEESS-STT-SEEEEEEEETTT--EEEEEEEES--HHHHHTGGGTTSHHHHHHHHHHGGG------S-TTHHHHHHHHHHHHTHHHHHS-EEEEEEESS-HHHHHHHHHH-TT-TT-PPEEEE-HHHHHHHHHHHHHHHHHH----TTSS-SSSTTSS-HHHHHHHHHHHHHHHHHTTT-HHHHHHHHHHHHHHHH--SSS---TTSPPSTT-S-HHHHHHHHT-GGG----S---HHHHHHHHHHHHHTT-HHHHHTTTT----HHHHHHHHHHHHHS-TTS---HHHHHHHHHHHHHHHHH-THHHHHHHHHTTPPP-HHHHHHHHHHHHHHHHHHHHHHSHHHHHHHHHHHHHHHHHHHHHHHHH-----TT--

Organism: Trichonephila clavipes (NCBI:txid2585209)

pLDDT: mean 90.05, std 8.99, range [37.38, 98.75]